Protein AF-A0A3B9LMN8-F1 (afdb_monomer_lite)

Radius of gyration: 34.78 Å; chains: 1; bounding box: 81×110×107 Å

pLDDT: mean 91.45, std 12.21, range [28.66, 98.88]

Secondary structure (DSSP, 8-state):
--------HHHHHHHHHHHHSS------GGG-SS--SS----S-S------SBSS-TTSSEEEEE---STTTHHHHHHHTTB-EEEEE----SSHHHHHHSSGGG-SHHHH-BTTB-HHHHHHHHHHHHSS---SEEEEE-SS-GGGS-HHHHHHHHHHHHHT-EEEEES-----TTTSPPTT--SS--TTHHHH-SEE-PPPPEE-TTS-EE--GGGEE----EE-S--TTTTT--GGGS--TTSS--EE--EESSEEEEEETTEEEEEEEEETTEEEEEE-BPEETTEEPP--HHHH---S-THHHHHHHHHHHHHHHTT---S-EEEEEEE-SSEEEEEEEESS-EEEEEEEEEEETT--EEEEEEEEEEEPSEEEEEEEEGGGTS-TT-PPSEEEEEEEEEE-TTT--EEEEEEEEEEEPPSEEEEEEEES-SEEETTSEEEEEEEEEE--TT-EEEEEEEETTS-EEEEEEEE--SEEEEEEEGGG--SSEEEEEEEEE-TT--EEEEEEPPPEEEE-SSS-------EEES----TTTHHHHHHHHHHTT-EE-SBSSTT-BSB--PPTTSS---TTTS---SHHHHHHHHHHHHHH--STT--HHHHHHHHHHH--GGGG--SS-TT-HHHHHHHHHHHHHHHHHHGGG--S-EE-SSS--SBSBT--------HHHHHHHHHHHHHHHSSHHHHHHHHT---SSGGG--PPPHHHHHHHT--HHHHHHHHHHHHHHHHHHHHHHHHHHHH-TT--EEESS-PPP-TTT---HHHHHHH--EEEE-SGGGHHHHHHHHS-TT--EEEEEETT--HHHHHHHHHHHHHTT--EEEEE-HHHHB-TTSPBPHHHHHHHHHHHHHHHSSHHHHHHHPPPP--SEEEEE-HHHHHHHHHHT-S---SSS-SS---TTS--HHHHHHHHHHHHHHTT--EEEEEHHHHHTTGGGGS--SEEEETT--B--HHHHHHHHHHHHTT-EEEE-S-TTSB-TT-PBPTT-SSHHHH-

Foldseek 3Di:
DDDDDDDDPVVVVVVVVVVVVVPPQPQEAQRASDHAPAHNFDLPQDFDADQFFLFAVVAAFEEEEAWELQQLQVVSNLNSRHGHDYRYQYDALFFCCQQALALQRHHCVRQHHQLARPRSLVSLLCRLLDPDDGLEYEEEQRQADQPRDPSNNVSVLVNLLVARFYEYEAHDQHDCCVRNGPPTDNDTDLCSQVQAQWDDADGFDADPLRHTGDDPVQKDFAAKDFPDDDLLCFQQDSVLAQGGPQFFMFGQTDGPAAQGMAGDRGGQWGWDGRNNFIYIYGGTPDDTQFHDFGDCQVNVQQDPSVNSRSSSVSSSRCVRSVRAAQKGFPDWADDQFWTKTWIAHQAKAKKKKKKWKDFSNRHTWAIDIDIDIDHHGIDIDIDTCVNRADPVGDAAFKMKIKMFIARPPSRGTNGIHMYMDGDHQQKEWPDWAWPDQEAEAQDKIKIKTAMDHDQPQKKKWKWKDALLRGTPDIFIDRDDGMDMDIDTNNVPDHQWIKIKIFIAHPVGDTNYIHTDDTGGYAYPAADDLFQAEAFEDGDHHPSCSNSLQCLQVLLRHGHDQDSDDPDGQALPPDAPPFAQEPSQQFDPDPVRLVVLVVVCVVPVDPLPRGNVNLVVVCVVPVPCQSLAQVVDLLPPVVLVVLLVSLLVSLLVNLSNSHNAHEDHAQGFSGHFPDQGLDDPPPSLLVVLLVVVCVVQVDPVSVCVLQVHDDPDSVPQAADRLVRCLVVVRQLSRLSSLVSVLVSSLVSLLSSQVSSCNSHVNHFYEYNEYGQDASGGSRPLLRNQVRHQEYAYEPPNVVLLSNVQRHDPLYQAEYEDRSSDADVVRLCVQVVCLVSLHRHYYYPHSSSQAGSSRHGNRRSVRSSVNSCCLRVVVVSSCSSPDDDDAPQEEEEDESLLSSLCVSVVQDDDCDDPDPDHDDPPGHHQSVQSVVVVVVCVVVVHHYHYAYLVNLLVLVLVVVSHQEYEYRSQQEHAPSNLVSVLVSVVVNHHYHYDDNRQCHYSSSGGDPPGSCPVVVD

Sequence (1015 aa):
MKKFSSISFASILVLASFALLSYGQEGGVGGSAFHKNDITYSTEVVTPHVNWATTLPGGPIKSFFIPSVQYGRDMVELMQRLSLQPTTVSLDRSWDINCWGIGDYYGHEYRGDRDDFQTVYGYIEKDIVGPAHFEVMVIPGLNGWSRMTRATRDAILRRVQLGAGLVLLHPFVGDVQGHPFKGDESVGDERIWEVSPLVGVANDTVNERGYPEINQDAVTKGKWEVAQKHFITEGLPLELLPEGSIGGAFYKYRADGEVLIKSGAYPIVAAKTYGKGRVVALGYTEEGFTPQSVNPVETKIYWDYWEYQYSLLARSILWASGREADVRINELTAGAASIKLNLKSSAPRRIEIEIDGKNEFGQALASHRTTKDLVAGETLIEIPADTLRPPTGWPGGRQIFNVILRDPKSRTTLNWGAATFESPKRAMMTMAKPAVDVYKRGETLSAVLRAAGDLSGLQMRMQVADDMGRLLGVITGTARGERTLTYPLADFLGKFALVTAELVDERGAIVDQVRAKPVMVVQDARRQKEYTPLVSFGGTKHYLQDAQMRMVRGVAADTGFTWGGDVDNSLNIPRGTFGVYWYDRGPTTPEGMEQAIAEYQRQGDFEALGYLTKKELFKRTGDKKFLQRTPSFNDPRFLQTLSDIVRAAARNKARYNMDYYFVGDEGSLTSYGDAVDFDWSPGALAEFRNWLKHEYGTLPSLNKEWRTDFKNWDDVVPYTTEEARKVGSFAPWADHRTFMEVTFARAYQTARDAAIQGDSEAHIAVSGTQATNAYDGADWSRLDRVIDDFLSYDGGNQWDMHRSFAKRDAMIGFWTGYGSHGLAVQNAIWTAAIHNVLHPNIFWMYSFLDPDMTYSQSARDMGAAFKSLKFEGVGKLLMESKRLGDGIAIHYSMPSVHGASILGYHQRTRDDDDEGPKETSLSFPANRDGWVRTIKDLGLQFDFVSSEQVEQGSLASGKYKVLILPLSLALSPSEVKNIESFVQAGGVVIADAAAGLMDQHCAWQQNGTMNELFG

Structure (mmCIF, N/CA/C/O backbone):
data_AF-A0A3B9LMN8-F1
#
_entry.id   AF-A0A3B9LMN8-F1
#
loop_
_atom_site.group_PDB
_atom_site.id
_atom_site.type_symbol
_atom_site.label_atom_id
_atom_site.label_alt_id
_atom_site.label_comp_id
_atom_site.label_asym_id
_atom_site.label_entity_id
_atom_site.label_seq_id
_atom_site.pdbx_PDB_ins_code
_atom_site.Cartn_x
_atom_site.Cartn_y
_atom_site.Cartn_z
_atom_site.occupancy
_atom_site.B_iso_or_equiv
_atom_site.auth_seq_id
_atom_site.auth_comp_id
_atom_site.auth_asym_id
_atom_site.auth_atom_id
_atom_site.pdbx_PDB_model_num
ATOM 1 N N . MET A 1 1 ? -26.035 -73.370 -29.763 1.00 31.78 1 MET A N 1
ATOM 2 C CA . MET A 1 1 ? -24.786 -73.688 -30.496 1.00 31.78 1 MET A CA 1
ATOM 3 C C . MET A 1 1 ? -24.785 -72.947 -31.825 1.00 31.78 1 MET A C 1
ATOM 5 O O . MET A 1 1 ? -25.761 -73.119 -32.538 1.00 31.78 1 MET A O 1
ATOM 9 N N . LYS A 1 2 ? -23.679 -72.241 -32.152 1.00 28.66 2 LYS A N 1
ATOM 10 C CA . LYS A 1 2 ? -23.325 -71.619 -33.462 1.00 28.66 2 LYS A CA 1
ATOM 11 C C . LYS A 1 2 ? -24.267 -70.470 -33.911 1.00 28.66 2 LYS A C 1
ATOM 13 O O . LYS A 1 2 ? -25.467 -70.632 -33.832 1.00 28.66 2 LYS A O 1
ATOM 18 N N . LYS A 1 3 ? -23.844 -69.304 -34.421 1.00 30.56 3 LYS A N 1
ATOM 19 C CA . LYS A 1 3 ? -22.569 -68.748 -34.931 1.00 30.56 3 LYS A CA 1
ATOM 20 C C . LYS A 1 3 ? -22.803 -67.233 -35.227 1.00 30.56 3 LYS A C 1
ATOM 22 O O . LYS A 1 3 ? -23.871 -66.959 -35.749 1.00 30.56 3 LYS A O 1
ATOM 27 N N . PHE A 1 4 ? -21.776 -66.375 -35.036 1.00 30.11 4 PHE A N 1
ATOM 28 C CA . PHE A 1 4 ? -21.390 -65.156 -35.821 1.00 30.11 4 PHE A CA 1
ATOM 29 C C . PHE A 1 4 ? -22.428 -64.001 -35.968 1.00 30.11 4 PHE A C 1
ATOM 31 O O . PHE A 1 4 ? -23.617 -64.245 -35.940 1.00 30.11 4 PHE A O 1
ATOM 38 N N . SER A 1 5 ? -22.118 -62.705 -36.119 1.00 30.77 5 SER A N 1
ATOM 39 C CA . SER A 1 5 ? -20.951 -61.952 -36.616 1.00 30.77 5 SER A CA 1
ATOM 40 C C . SER A 1 5 ? -21.072 -60.449 -36.262 1.00 30.77 5 SER A C 1
ATOM 42 O O . SER A 1 5 ? -22.155 -59.973 -35.946 1.00 30.77 5 SER A O 1
ATOM 44 N N . SER A 1 6 ? -19.959 -59.729 -36.471 1.00 30.62 6 SER A N 1
ATOM 45 C CA . SER A 1 6 ? -19.823 -58.302 -36.836 1.00 30.62 6 SER A CA 1
ATOM 46 C C . SER A 1 6 ? -20.045 -57.227 -35.765 1.00 30.62 6 SER A C 1
ATOM 48 O O . SER A 1 6 ? -21.096 -56.595 -35.703 1.00 30.62 6 SER A O 1
ATOM 50 N N . ILE A 1 7 ? -18.972 -56.905 -35.035 1.00 33.66 7 ILE A N 1
ATOM 51 C CA . ILE A 1 7 ? -18.747 -55.535 -34.555 1.00 33.66 7 ILE A CA 1
ATOM 52 C C . ILE A 1 7 ? -18.184 -54.744 -35.743 1.00 33.66 7 ILE A C 1
ATOM 54 O O . ILE A 1 7 ? -17.168 -55.121 -36.327 1.00 33.66 7 ILE A O 1
ATOM 58 N N . SER A 1 8 ? -18.900 -53.696 -36.142 1.00 34.12 8 SER A N 1
ATOM 59 C CA . SER A 1 8 ? -18.537 -52.808 -37.246 1.00 34.12 8 SER A CA 1
ATOM 60 C C . SER A 1 8 ? -17.260 -52.027 -36.920 1.00 34.12 8 SER A C 1
ATOM 62 O O . SER A 1 8 ? -17.094 -51.534 -35.804 1.00 34.12 8 SER A O 1
ATOM 64 N N . PHE A 1 9 ? -16.390 -51.845 -37.918 1.00 36.38 9 PHE A N 1
ATOM 65 C CA . PHE A 1 9 ? -15.209 -50.968 -37.866 1.00 36.38 9 PHE A CA 1
ATOM 66 C C . PHE A 1 9 ? -15.571 -49.526 -37.429 1.00 36.38 9 PHE A C 1
ATOM 68 O O . PHE A 1 9 ? -14.739 -48.814 -36.870 1.00 36.38 9 PHE A O 1
ATOM 75 N N . ALA A 1 10 ? -16.838 -49.120 -37.597 1.00 35.06 10 ALA A N 1
ATOM 76 C CA . ALA A 1 10 ? -17.368 -47.840 -37.129 1.00 35.06 10 ALA A CA 1
ATOM 77 C C . ALA A 1 10 ? -17.442 -47.725 -35.591 1.00 35.06 10 ALA A C 1
ATOM 79 O O . ALA A 1 10 ? -17.281 -46.633 -35.057 1.00 35.06 10 ALA A O 1
ATOM 80 N N . SER A 1 11 ? -17.620 -48.828 -34.857 1.00 33.12 11 SER A N 1
ATOM 81 C CA . SER A 1 11 ? -17.710 -48.803 -33.388 1.00 33.12 11 SER A CA 1
ATOM 82 C C . SER A 1 11 ? -16.344 -48.611 -32.719 1.00 33.12 11 SER A C 1
ATOM 84 O O . SER A 1 11 ? -16.268 -48.003 -31.655 1.00 33.12 11 SER A O 1
ATOM 86 N N . ILE A 1 12 ? -15.258 -49.055 -33.366 1.00 40.12 12 ILE A N 1
ATOM 87 C CA . ILE A 1 12 ? -13.882 -48.821 -32.897 1.00 40.12 12 ILE A CA 1
ATOM 88 C C . ILE A 1 12 ? -13.445 -47.379 -33.203 1.00 40.12 12 ILE A C 1
ATOM 90 O O . ILE A 1 12 ? -12.774 -46.765 -32.378 1.00 40.12 12 ILE A O 1
ATOM 94 N N . LEU A 1 13 ? -13.896 -46.789 -34.319 1.00 34.69 13 LEU A N 1
ATOM 95 C CA . LEU A 1 13 ? -13.644 -45.373 -34.610 1.00 34.69 13 LEU A CA 1
ATOM 96 C C . LEU A 1 13 ? -14.435 -44.427 -33.696 1.00 34.69 13 LEU A C 1
ATOM 98 O O . LEU A 1 13 ? -13.890 -43.405 -33.298 1.00 34.69 13 LEU A O 1
ATOM 102 N N . VAL A 1 14 ? -15.666 -44.762 -33.294 1.00 38.06 14 VAL A N 1
ATOM 103 C CA . VAL A 1 14 ? -16.449 -43.926 -32.362 1.00 38.06 14 VAL A CA 1
ATOM 104 C C . VAL A 1 14 ? -15.902 -44.010 -30.928 1.00 38.06 14 VAL A C 1
ATOM 106 O O . VAL A 1 14 ? -15.811 -42.982 -30.266 1.00 38.06 14 VAL A O 1
ATOM 109 N N . LEU A 1 15 ? -15.421 -45.170 -30.468 1.00 33.59 15 LEU A N 1
ATOM 110 C CA . LEU A 1 15 ? -14.739 -45.281 -29.166 1.00 33.59 15 LEU A CA 1
ATOM 111 C C . LEU A 1 15 ? -13.347 -44.621 -29.156 1.00 33.59 15 LEU A C 1
ATOM 113 O O . LEU A 1 15 ? -12.981 -44.010 -28.155 1.00 33.59 15 LEU A O 1
ATOM 117 N N . ALA A 1 16 ? -12.608 -44.643 -30.272 1.00 32.97 16 ALA A N 1
ATOM 118 C CA . ALA A 1 16 ? -11.380 -43.854 -30.417 1.00 32.97 16 ALA A CA 1
ATOM 119 C C . ALA A 1 16 ? -11.666 -42.342 -30.496 1.00 32.97 16 ALA A C 1
ATOM 121 O O . ALA A 1 16 ? -10.892 -41.548 -29.973 1.00 32.97 16 ALA A O 1
ATOM 122 N N . SER A 1 17 ? -12.806 -41.941 -31.072 1.00 30.89 17 SER A N 1
ATOM 123 C CA . SER A 1 17 ? -13.240 -40.537 -31.118 1.00 30.89 17 SER A CA 1
ATOM 124 C C . SER A 1 17 ? -13.663 -40.024 -29.741 1.00 30.89 17 SER A C 1
ATOM 126 O O . SER A 1 17 ? -13.332 -38.897 -29.402 1.00 30.89 17 SER A O 1
ATOM 128 N N . PHE A 1 18 ? -14.317 -40.843 -28.908 1.00 30.53 18 PHE A N 1
ATOM 129 C CA . PHE A 1 18 ? -14.666 -40.458 -27.533 1.00 30.53 18 PHE A CA 1
ATOM 130 C C . PHE A 1 18 ? -13.477 -40.510 -26.558 1.00 30.53 18 PHE A C 1
ATOM 132 O O . PHE A 1 18 ? -13.450 -39.715 -25.627 1.00 30.53 18 PHE A O 1
ATOM 139 N N . ALA A 1 19 ? -12.460 -41.347 -26.802 1.00 30.20 19 ALA A N 1
ATOM 140 C CA . ALA A 1 19 ? -11.196 -41.303 -26.052 1.00 30.20 19 ALA A CA 1
ATOM 141 C C . ALA A 1 19 ? -10.272 -40.140 -26.483 1.00 30.20 19 ALA A C 1
ATOM 143 O O . ALA A 1 19 ? -9.471 -39.662 -25.684 1.00 30.20 19 ALA A O 1
ATOM 144 N N . LEU A 1 20 ? -10.400 -39.652 -27.725 1.00 29.56 20 LEU A N 1
ATOM 145 C CA . LEU A 1 20 ? -9.716 -38.444 -28.216 1.00 29.56 20 LEU A CA 1
ATOM 146 C C . LEU A 1 20 ? -10.477 -37.143 -27.900 1.00 29.56 20 LEU A C 1
ATOM 148 O O . LEU A 1 20 ? -9.883 -36.072 -27.959 1.00 29.56 20 LEU A O 1
ATOM 152 N N . LEU A 1 21 ? -11.757 -37.225 -27.522 1.00 29.56 21 LEU A N 1
ATOM 153 C CA . LEU A 1 21 ? -12.581 -36.084 -27.097 1.00 29.56 21 LEU A CA 1
ATOM 154 C C . LEU A 1 21 ? -12.699 -35.942 -25.567 1.00 29.56 21 LEU A C 1
ATOM 156 O O . LEU A 1 21 ? -13.301 -34.979 -25.103 1.00 29.56 21 LEU A O 1
ATOM 160 N N . SER A 1 22 ? -12.090 -36.837 -24.780 1.00 31.58 22 SER A N 1
ATOM 161 C CA . SER A 1 22 ? -11.976 -36.713 -23.315 1.00 31.58 22 SER A CA 1
ATOM 162 C C . SER A 1 22 ? -10.584 -36.281 -22.829 1.00 31.58 22 SER A C 1
ATOM 164 O O . SER A 1 22 ? -10.331 -36.279 -21.630 1.00 31.58 22 SER A O 1
ATOM 166 N N . TYR A 1 23 ? -9.689 -35.890 -23.741 1.00 32.12 23 TYR A N 1
ATOM 167 C CA . TYR A 1 23 ? -8.479 -35.111 -23.442 1.00 32.12 23 TYR A CA 1
ATOM 168 C C . TYR A 1 23 ? -8.669 -33.659 -23.901 1.00 32.12 23 TYR A C 1
ATOM 170 O O . TYR A 1 23 ? -7.813 -33.057 -24.546 1.00 32.12 23 TYR A O 1
ATOM 178 N N . GLY A 1 24 ? -9.814 -33.067 -23.562 1.00 33.12 24 GLY A N 1
ATOM 179 C CA . GLY A 1 24 ? -9.812 -31.634 -23.315 1.00 33.12 24 GLY A CA 1
ATOM 180 C C . GLY A 1 24 ? -8.971 -31.432 -22.062 1.00 33.12 24 GLY A C 1
ATOM 181 O O . GLY A 1 24 ? -9.461 -31.691 -20.969 1.00 33.12 24 GLY A O 1
ATOM 182 N N . GLN A 1 25 ? -7.695 -31.057 -22.209 1.00 39.00 25 GLN A N 1
ATOM 183 C CA . GLN A 1 25 ? -7.017 -30.373 -21.112 1.00 39.00 25 GLN A CA 1
ATOM 184 C C . GLN A 1 25 ? -7.921 -29.191 -20.771 1.00 39.00 25 GLN A C 1
ATOM 186 O O . GLN A 1 25 ? -8.037 -28.264 -21.574 1.00 39.00 25 GLN A O 1
ATOM 191 N N . GLU A 1 26 ? -8.597 -29.236 -19.625 1.00 38.66 26 GLU A N 1
ATOM 192 C CA . GLU A 1 26 ? -8.983 -27.999 -18.963 1.00 38.66 26 GLU A CA 1
ATOM 193 C C . GLU A 1 26 ? -7.705 -27.161 -18.919 1.00 38.66 26 GLU A C 1
ATOM 195 O O . GLU A 1 26 ? -6.688 -27.594 -18.369 1.00 38.66 26 GLU A O 1
ATOM 200 N N . GLY A 1 27 ? -7.697 -26.040 -19.642 1.00 51.84 27 GLY A N 1
ATOM 201 C CA . GLY A 1 27 ? -6.561 -25.133 -19.621 1.00 51.84 27 GLY A CA 1
ATOM 202 C C . GLY A 1 27 ? -6.357 -24.708 -18.175 1.00 51.84 27 GLY A C 1
ATOM 203 O O . GLY A 1 27 ? -7.258 -24.115 -17.587 1.00 51.84 27 GLY A O 1
ATOM 204 N N . GLY A 1 28 ? -5.221 -25.072 -17.582 1.00 74.00 28 GLY A N 1
ATOM 205 C CA . GLY A 1 28 ? -4.904 -24.653 -16.227 1.00 74.00 28 GLY A CA 1
ATOM 206 C C . GLY A 1 28 ? -4.623 -23.154 -16.170 1.00 74.00 28 GLY A C 1
ATOM 207 O O . GLY A 1 28 ? -4.411 -22.479 -17.182 1.00 74.00 28 GLY A O 1
ATOM 208 N N . VAL A 1 29 ? -4.622 -22.632 -14.951 1.00 84.06 29 VAL A N 1
ATOM 209 C CA . VAL A 1 29 ? -4.407 -21.212 -14.662 1.00 84.06 29 VAL A CA 1
ATOM 210 C C . VAL A 1 29 ? -2.980 -20.802 -15.030 1.00 84.06 29 VAL A C 1
ATOM 212 O O . VAL A 1 29 ? -2.026 -21.525 -14.736 1.00 84.06 29 VAL A O 1
ATOM 215 N N . GLY A 1 30 ? -2.823 -19.647 -15.682 1.00 85.19 30 GLY A N 1
ATOM 216 C CA . GLY A 1 30 ? -1.511 -19.088 -16.013 1.00 85.19 30 GLY A CA 1
ATOM 217 C C . GLY A 1 30 ? -0.686 -19.982 -16.939 1.00 85.19 30 GLY A C 1
ATOM 218 O O . GLY A 1 30 ? 0.528 -20.041 -16.797 1.00 85.19 30 GLY A O 1
ATOM 219 N N . GLY A 1 31 ? -1.328 -20.741 -17.835 1.00 90.25 31 GLY A N 1
ATOM 220 C CA . GLY A 1 31 ? -0.647 -21.638 -18.776 1.00 90.25 31 GLY A CA 1
ATOM 221 C C . GLY A 1 31 ? -0.150 -22.958 -18.172 1.00 90.25 31 GLY A C 1
ATOM 222 O O . GLY A 1 31 ? 0.595 -23.678 -18.841 1.00 90.25 31 GLY A O 1
ATOM 223 N N . SER A 1 32 ? -0.527 -23.281 -16.932 1.00 93.25 32 SER A N 1
ATOM 224 C CA . SER A 1 32 ? -0.223 -24.567 -16.293 1.00 93.25 32 SER A CA 1
ATOM 225 C C . SER A 1 32 ? -1.096 -25.706 -16.816 1.00 93.25 32 SER A C 1
ATOM 227 O O . SER A 1 32 ? -2.176 -25.504 -17.364 1.00 93.25 32 SER A O 1
ATOM 229 N N . ALA A 1 33 ? -0.644 -26.943 -16.604 1.00 90.94 33 ALA A N 1
ATOM 230 C CA . ALA A 1 33 ? -1.409 -28.152 -16.932 1.00 90.94 33 ALA A CA 1
ATOM 231 C C . ALA A 1 33 ? -2.324 -28.634 -15.785 1.00 90.94 33 ALA A C 1
ATOM 233 O O . ALA A 1 33 ? -2.891 -29.721 -15.870 1.00 90.94 33 ALA A O 1
ATOM 234 N N . PHE A 1 34 ? -2.412 -27.872 -14.694 1.00 92.88 34 PHE A N 1
ATOM 235 C CA . PHE A 1 34 ? -3.170 -28.202 -13.491 1.00 92.88 34 PHE A CA 1
ATOM 236 C C . PHE A 1 34 ? -3.763 -26.932 -12.869 1.00 92.88 34 PHE A C 1
ATOM 238 O O . PHE A 1 34 ? -3.328 -25.817 -13.165 1.00 92.88 34 PHE A O 1
ATOM 245 N N . HIS A 1 35 ? -4.757 -27.109 -12.001 1.00 91.88 35 HIS A N 1
ATOM 246 C CA . HIS A 1 35 ? -5.355 -26.016 -11.243 1.00 91.88 35 HIS A CA 1
ATOM 247 C C . HIS A 1 35 ? -4.434 -25.538 -10.114 1.00 91.88 35 HIS A C 1
ATOM 249 O O . HIS A 1 35 ? -3.893 -26.350 -9.359 1.00 91.88 35 HIS A O 1
ATOM 255 N N . LYS A 1 36 ? -4.329 -24.220 -9.947 1.00 93.56 36 LYS A N 1
ATOM 256 C CA . LYS A 1 36 ? -3.663 -23.563 -8.820 1.00 93.56 36 LYS A CA 1
ATOM 257 C C . LYS A 1 36 ? -4.395 -22.272 -8.470 1.00 93.56 36 LYS A C 1
ATOM 259 O O . LYS A 1 36 ? -4.980 -21.650 -9.353 1.00 93.56 36 LYS A O 1
ATOM 264 N N . ASN A 1 37 ? -4.318 -21.886 -7.200 1.00 94.38 37 ASN A N 1
ATOM 265 C CA . ASN A 1 37 ? -4.915 -20.662 -6.666 1.00 94.38 37 ASN A CA 1
ATOM 266 C C . ASN A 1 37 ? -4.054 -19.449 -7.045 1.00 94.38 37 ASN A C 1
ATOM 268 O O . ASN A 1 37 ? -3.274 -18.944 -6.236 1.00 94.38 37 ASN A O 1
ATOM 272 N N . ASP A 1 38 ? -4.103 -19.072 -8.317 1.00 94.00 38 ASP A N 1
ATOM 273 C CA . ASP A 1 38 ? -3.268 -18.045 -8.940 1.00 94.00 38 ASP A CA 1
ATOM 274 C C . ASP A 1 38 ? -4.054 -17.327 -10.051 1.00 94.00 38 ASP A C 1
ATOM 276 O O . ASP A 1 38 ? -5.178 -17.715 -10.381 1.00 94.00 38 ASP A O 1
ATOM 280 N N . ILE A 1 39 ? -3.472 -16.295 -10.658 1.00 93.62 39 ILE A N 1
ATOM 281 C CA . ILE A 1 39 ? -4.101 -15.576 -11.772 1.00 93.62 39 ILE A CA 1
ATOM 282 C C . ILE A 1 39 ? -3.601 -16.051 -13.140 1.00 93.62 39 ILE A C 1
ATOM 284 O O . ILE A 1 39 ? -2.513 -16.613 -13.291 1.00 93.62 39 ILE A O 1
ATOM 288 N N . THR A 1 40 ? -4.399 -15.775 -14.172 1.00 93.88 40 THR A N 1
ATOM 289 C CA . THR A 1 40 ? -3.944 -15.816 -15.567 1.00 93.88 40 THR A CA 1
ATOM 290 C C . THR A 1 40 ? -3.726 -14.387 -16.041 1.00 93.88 40 THR A C 1
ATOM 292 O O . THR A 1 40 ? -4.694 -13.677 -16.285 1.00 93.88 40 THR A O 1
ATOM 295 N N . TYR A 1 41 ? -2.462 -13.980 -16.175 1.00 95.81 41 TYR A N 1
ATOM 296 C CA . TYR A 1 41 ? -2.090 -12.618 -16.568 1.00 95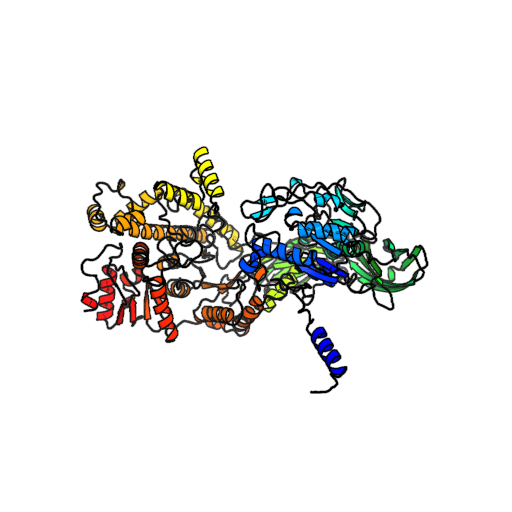.81 41 TYR A CA 1
ATOM 297 C C . TYR A 1 41 ? -2.717 -12.203 -17.907 1.00 95.81 41 TYR A C 1
ATOM 299 O O . TYR A 1 41 ? -2.526 -12.864 -18.933 1.00 95.81 41 TYR A O 1
ATOM 307 N N . SER A 1 42 ? -3.420 -11.071 -17.894 1.00 94.50 42 SER A N 1
ATOM 308 C CA . SER A 1 42 ? -4.093 -10.469 -19.043 1.00 94.50 42 SER A CA 1
ATOM 309 C C . SER A 1 42 ? -3.362 -9.224 -19.552 1.00 94.50 42 SER A C 1
ATOM 311 O O . SER A 1 42 ? -2.765 -8.459 -18.797 1.00 94.50 42 SER A O 1
ATOM 313 N N . THR A 1 43 ? -3.443 -8.975 -20.861 1.00 95.31 43 THR A N 1
ATOM 314 C CA . THR A 1 43 ? -2.958 -7.735 -21.496 1.00 95.31 43 THR A CA 1
ATOM 315 C C . THR A 1 43 ? -4.054 -6.685 -21.690 1.00 95.31 43 THR A C 1
ATOM 317 O O . THR A 1 43 ? -3.807 -5.676 -22.351 1.00 95.31 43 THR A O 1
ATOM 320 N N . GLU A 1 44 ? -5.245 -6.900 -21.119 1.00 95.31 44 GLU A N 1
ATOM 321 C CA . GLU A 1 44 ? -6.422 -6.030 -21.264 1.00 95.31 44 GLU A CA 1
ATOM 322 C C . GLU A 1 44 ? -6.166 -4.592 -20.794 1.00 95.31 44 GLU A C 1
ATOM 324 O O . GLU A 1 44 ? -6.551 -3.635 -21.468 1.00 95.31 44 GLU A O 1
ATOM 329 N N . VAL A 1 45 ? -5.466 -4.421 -19.669 1.00 95.06 45 VAL A N 1
ATOM 330 C CA . VAL A 1 45 ? -5.046 -3.095 -19.206 1.00 95.06 45 VAL A CA 1
ATOM 331 C C . VAL A 1 45 ? -3.792 -2.681 -19.977 1.00 95.06 45 VAL A C 1
ATOM 333 O O . VAL A 1 45 ? -2.705 -3.233 -19.783 1.00 95.06 45 VAL A O 1
ATOM 336 N N . VAL A 1 46 ? -3.927 -1.689 -20.857 1.00 93.94 46 VAL A N 1
ATOM 337 C CA . VAL A 1 46 ? -2.839 -1.193 -21.715 1.00 93.94 46 VAL A CA 1
ATOM 338 C C . VAL A 1 46 ? -2.206 0.074 -21.139 1.00 93.94 46 VAL A C 1
ATOM 340 O O . VAL A 1 46 ? -2.893 1.038 -20.794 1.00 93.94 46 VAL A O 1
ATOM 343 N N . THR A 1 47 ? -0.877 0.084 -21.074 1.00 94.38 47 THR A N 1
ATOM 344 C CA . THR A 1 47 ? -0.037 1.244 -20.733 1.00 94.38 47 THR A CA 1
ATOM 345 C C . THR A 1 47 ? 0.684 1.747 -21.989 1.00 94.38 47 THR A C 1
ATOM 347 O O . THR A 1 47 ? 0.812 0.996 -22.956 1.00 94.38 47 THR A O 1
ATOM 350 N N . PRO A 1 48 ? 1.146 3.007 -22.050 1.00 92.88 48 PRO A N 1
ATOM 351 C CA . PRO A 1 48 ? 2.011 3.459 -23.140 1.00 92.88 48 PRO A CA 1
ATOM 352 C C . PRO A 1 48 ? 3.316 2.649 -23.188 1.00 92.88 48 PRO A C 1
ATOM 354 O O . PRO A 1 48 ? 3.993 2.515 -22.172 1.00 92.88 48 PRO A O 1
ATOM 357 N N . HIS A 1 49 ? 3.672 2.120 -24.360 1.00 95.31 49 HIS A N 1
ATOM 358 C CA . HIS A 1 49 ? 4.873 1.301 -24.542 1.00 95.31 49 HIS A CA 1
ATOM 359 C C . HIS A 1 49 ? 5.397 1.331 -25.979 1.00 95.31 49 HIS A C 1
ATOM 361 O O . HIS A 1 49 ? 4.686 1.714 -26.913 1.00 95.31 49 HIS A O 1
ATOM 367 N N . VAL A 1 50 ? 6.641 0.882 -26.171 1.00 95.62 50 VAL A N 1
ATOM 368 C CA . VAL A 1 50 ? 7.199 0.624 -27.503 1.00 95.62 50 VAL A CA 1
ATOM 369 C C . VAL A 1 50 ? 6.950 -0.833 -27.895 1.00 95.62 50 VAL A C 1
ATOM 371 O O . VAL A 1 50 ? 7.321 -1.759 -27.179 1.00 95.62 50 VAL A O 1
ATOM 374 N N . ASN A 1 51 ? 6.371 -1.054 -29.077 1.00 95.25 51 ASN A N 1
ATOM 375 C CA . ASN A 1 51 ? 6.083 -2.385 -29.626 1.00 95.25 51 ASN A CA 1
ATOM 376 C C . ASN A 1 51 ? 7.344 -3.090 -30.168 1.00 95.25 51 ASN A C 1
ATOM 378 O O . ASN A 1 51 ? 7.417 -3.405 -31.362 1.00 95.25 51 ASN A O 1
ATOM 382 N N . TRP A 1 52 ? 8.340 -3.321 -29.305 1.00 97.00 52 TRP A N 1
ATOM 383 C CA . TRP A 1 52 ? 9.665 -3.826 -29.680 1.00 97.00 52 TRP A CA 1
ATOM 384 C C . TRP A 1 52 ? 9.599 -5.100 -30.533 1.00 97.00 52 TRP A C 1
ATOM 386 O O . TRP A 1 52 ? 10.090 -5.128 -31.663 1.00 97.00 52 TRP A O 1
ATOM 396 N N . ALA A 1 53 ? 8.966 -6.152 -30.017 1.00 96.25 53 ALA A N 1
ATOM 397 C CA . ALA A 1 53 ? 8.986 -7.491 -30.596 1.00 96.25 53 ALA A CA 1
ATOM 398 C C . ALA A 1 53 ? 7.671 -8.260 -30.376 1.00 96.25 53 ALA A C 1
ATOM 400 O O . ALA A 1 53 ? 7.673 -9.447 -30.048 1.00 96.25 53 ALA A O 1
ATOM 401 N N . THR A 1 54 ? 6.531 -7.599 -30.598 1.00 93.44 54 THR A N 1
ATOM 402 C CA . THR A 1 54 ? 5.179 -8.181 -30.437 1.00 93.44 54 THR A CA 1
ATOM 403 C C . THR A 1 54 ? 4.863 -9.312 -31.423 1.00 93.44 54 THR A C 1
ATOM 405 O O . THR A 1 54 ? 3.957 -10.112 -31.197 1.00 93.44 54 THR A O 1
ATOM 408 N N . THR A 1 55 ? 5.657 -9.441 -32.489 1.00 95.38 55 THR A N 1
ATOM 409 C CA . THR A 1 55 ? 5.615 -10.550 -33.451 1.00 95.38 55 THR A CA 1
ATOM 410 C C . THR A 1 55 ? 7.027 -11.056 -33.715 1.00 95.38 55 THR A C 1
ATOM 412 O O . THR A 1 55 ? 7.874 -10.282 -34.168 1.00 95.38 55 THR A O 1
ATOM 415 N N . LEU A 1 56 ? 7.275 -12.347 -33.493 1.00 96.69 56 LEU A N 1
ATOM 416 C CA . LEU A 1 56 ? 8.594 -12.968 -33.647 1.00 96.69 56 LEU A CA 1
ATOM 417 C C . LEU A 1 56 ? 8.625 -14.007 -34.778 1.00 96.69 56 LEU A C 1
ATOM 419 O O . LEU A 1 56 ? 7.610 -14.662 -35.045 1.00 96.69 56 LEU A O 1
ATOM 423 N N . PRO A 1 57 ? 9.791 -14.227 -35.415 1.00 92.44 57 PRO A N 1
ATOM 424 C CA . PRO A 1 57 ? 9.996 -15.385 -36.277 1.00 92.44 57 PRO A CA 1
ATOM 425 C C . PRO A 1 57 ? 9.728 -16.680 -35.496 1.00 92.44 57 PRO A C 1
ATOM 427 O O . PRO A 1 57 ? 10.317 -16.898 -34.439 1.00 92.44 57 PRO A O 1
ATOM 430 N N . GLY A 1 58 ? 8.835 -17.535 -36.001 1.00 90.81 58 GLY A N 1
ATOM 431 C CA . GLY A 1 58 ? 8.449 -18.793 -35.343 1.00 90.81 58 GLY A CA 1
ATOM 432 C C . GLY A 1 58 ? 7.333 -18.678 -34.294 1.00 90.81 58 GLY A C 1
ATOM 433 O O . GLY A 1 58 ? 7.024 -19.673 -33.648 1.00 90.81 58 GLY A O 1
ATOM 434 N N . GLY A 1 59 ? 6.712 -17.503 -34.136 1.00 95.12 59 GLY A N 1
ATOM 435 C CA . GLY A 1 59 ? 5.612 -17.284 -33.188 1.00 95.12 59 GLY A CA 1
ATOM 436 C C . GLY A 1 59 ? 6.076 -16.978 -31.756 1.00 95.12 59 GLY A C 1
ATOM 437 O O . GLY A 1 59 ? 7.275 -16.782 -31.539 1.00 95.12 59 GLY A O 1
ATOM 438 N N . PRO A 1 60 ? 5.142 -16.909 -30.789 1.00 97.06 60 PRO A N 1
ATOM 439 C CA . PRO A 1 60 ? 5.449 -16.583 -29.396 1.00 97.06 60 PRO A CA 1
ATOM 440 C C . PRO A 1 60 ? 6.452 -17.557 -28.761 1.00 97.06 60 PRO A C 1
ATOM 442 O O . PRO A 1 60 ? 6.470 -18.742 -29.100 1.00 97.06 60 PRO A O 1
ATOM 445 N N . ILE A 1 61 ? 7.278 -17.066 -27.836 1.00 98.12 61 ILE A N 1
ATOM 446 C CA . ILE A 1 61 ? 8.237 -17.899 -27.092 1.00 98.12 61 ILE A CA 1
ATOM 447 C C . ILE A 1 61 ? 7.495 -18.648 -25.985 1.00 98.12 61 ILE A C 1
ATOM 449 O O . ILE A 1 61 ? 6.827 -18.022 -25.162 1.00 98.12 61 ILE A O 1
ATOM 453 N N . LYS A 1 62 ? 7.639 -19.974 -25.935 1.00 97.81 62 LYS A N 1
ATOM 454 C CA . LYS A 1 62 ? 7.130 -20.793 -24.826 1.00 97.81 62 LYS A CA 1
ATOM 455 C C . LYS A 1 62 ? 8.062 -20.663 -23.637 1.00 97.81 62 LYS A C 1
ATOM 457 O O . LYS A 1 62 ? 9.216 -21.085 -23.702 1.00 97.81 62 LYS A O 1
ATOM 462 N N . SER A 1 63 ? 7.573 -20.102 -22.548 1.00 98.06 63 SER A N 1
ATOM 463 C CA . SER A 1 63 ? 8.434 -19.633 -21.461 1.00 98.06 63 SER A CA 1
ATOM 464 C C . SER A 1 63 ? 7.836 -19.907 -20.093 1.00 98.06 63 SER A C 1
ATOM 466 O O . SER A 1 63 ? 6.619 -19.954 -19.973 1.00 98.06 63 SER A O 1
ATOM 468 N N . PHE A 1 64 ? 8.673 -20.024 -19.067 1.00 98.69 64 PHE A N 1
ATOM 469 C CA . PHE A 1 64 ? 8.233 -20.081 -17.671 1.00 98.69 64 PHE A CA 1
ATOM 470 C C . PHE A 1 64 ? 8.688 -18.831 -16.912 1.00 98.69 64 PHE A C 1
ATOM 472 O O . PHE A 1 64 ? 9.845 -18.431 -17.053 1.00 98.69 64 PHE A O 1
ATOM 479 N N . PHE A 1 65 ? 7.807 -18.239 -16.109 1.00 98.62 65 PHE A N 1
ATOM 480 C CA . PHE A 1 65 ? 8.076 -17.036 -15.318 1.00 98.62 65 PHE A CA 1
ATOM 481 C C . PHE A 1 65 ? 7.564 -17.177 -13.883 1.00 98.62 65 PHE A C 1
ATOM 483 O O . PHE A 1 65 ? 6.533 -17.805 -13.638 1.00 98.62 65 PHE A O 1
ATOM 490 N N . ILE A 1 66 ? 8.248 -16.508 -12.954 1.00 98.00 66 ILE A N 1
ATOM 491 C CA . ILE A 1 66 ? 7.800 -16.343 -11.566 1.00 98.00 66 ILE A CA 1
ATOM 492 C C . ILE A 1 66 ? 7.618 -14.842 -11.285 1.00 98.00 66 ILE A C 1
ATOM 494 O O . ILE A 1 66 ? 8.551 -14.199 -10.807 1.00 98.00 66 ILE A O 1
ATOM 498 N N . PRO A 1 67 ? 6.490 -14.222 -11.667 1.00 97.25 67 PRO A N 1
ATOM 499 C CA . PRO A 1 67 ? 6.235 -12.821 -11.341 1.00 97.25 67 PRO A CA 1
ATOM 500 C C . PRO A 1 67 ? 5.976 -12.620 -9.840 1.00 97.25 67 PRO A C 1
ATOM 502 O O . PRO A 1 67 ? 5.348 -13.453 -9.189 1.00 97.25 67 PRO A O 1
ATOM 505 N N . SER A 1 68 ? 6.427 -11.486 -9.295 1.00 94.50 68 SER A N 1
ATOM 506 C CA . SER A 1 68 ? 6.000 -11.034 -7.961 1.00 94.50 68 SER A CA 1
ATOM 507 C C . SER A 1 68 ? 4.506 -10.720 -7.964 1.00 94.50 68 SER A C 1
ATOM 509 O O . SER A 1 68 ? 3.956 -10.337 -8.994 1.00 94.50 68 SER A O 1
ATOM 511 N N . VAL A 1 69 ? 3.838 -10.873 -6.823 1.00 95.06 69 VAL A N 1
ATOM 512 C CA . VAL A 1 69 ? 2.435 -10.464 -6.684 1.00 95.06 69 VAL A CA 1
ATOM 513 C C . VAL A 1 69 ? 2.352 -8.932 -6.690 1.00 95.06 69 VAL A C 1
ATOM 515 O O . VAL A 1 69 ? 1.626 -8.365 -7.502 1.00 95.06 69 VAL A O 1
ATOM 518 N N . GLN A 1 70 ? 3.175 -8.246 -5.886 1.00 93.94 70 GLN A N 1
ATOM 519 C CA . GLN A 1 70 ? 3.223 -6.779 -5.832 1.00 93.94 70 GLN A CA 1
ATOM 520 C C . GLN A 1 70 ? 3.606 -6.138 -7.176 1.00 93.94 70 GLN A C 1
ATOM 522 O O . GLN A 1 70 ? 3.022 -5.135 -7.588 1.00 93.94 70 GLN A O 1
ATOM 527 N N . TYR A 1 71 ? 4.607 -6.700 -7.854 1.00 93.88 71 TYR A N 1
ATOM 528 C CA . TYR A 1 71 ? 5.154 -6.169 -9.106 1.00 93.88 71 TYR A CA 1
ATOM 529 C C . TYR A 1 71 ? 4.765 -7.009 -10.327 1.00 93.88 71 TYR A C 1
ATOM 531 O O . TYR A 1 71 ? 5.431 -6.951 -11.364 1.00 93.88 71 TYR A O 1
ATOM 539 N N . GLY A 1 72 ? 3.679 -7.781 -10.235 1.00 94.31 72 GLY A N 1
ATOM 540 C CA . GLY A 1 72 ? 3.260 -8.703 -11.294 1.00 94.31 72 GLY A CA 1
ATOM 541 C C . GLY A 1 72 ? 2.964 -8.015 -12.619 1.00 94.31 72 GLY A C 1
ATOM 542 O O . GLY A 1 72 ? 3.083 -8.633 -13.679 1.00 94.31 72 GLY A O 1
ATOM 543 N N . ARG A 1 73 ? 2.684 -6.709 -12.581 1.00 96.00 73 ARG A N 1
ATOM 544 C CA . ARG A 1 73 ? 2.458 -5.891 -13.767 1.00 96.00 73 ARG A CA 1
ATOM 545 C C . ARG A 1 73 ? 3.625 -5.956 -14.755 1.00 96.00 73 ARG A C 1
ATOM 547 O O . ARG A 1 73 ? 3.385 -5.886 -15.958 1.00 96.00 73 ARG A O 1
ATOM 554 N N . ASP A 1 74 ? 4.852 -6.183 -14.290 1.00 96.38 74 ASP A N 1
ATOM 555 C CA . ASP A 1 74 ? 6.026 -6.347 -15.154 1.00 96.38 74 ASP A CA 1
ATOM 556 C C . ASP A 1 74 ? 5.886 -7.515 -16.145 1.00 96.38 74 ASP A C 1
ATOM 558 O O . ASP A 1 74 ? 6.413 -7.449 -17.258 1.00 96.38 74 ASP A O 1
ATOM 562 N N . MET A 1 75 ? 5.145 -8.571 -15.786 1.00 97.25 75 MET A N 1
ATOM 563 C CA . MET A 1 75 ? 4.830 -9.669 -16.703 1.00 97.25 75 MET A CA 1
ATOM 564 C C . MET A 1 75 ? 3.998 -9.166 -17.888 1.00 97.25 75 MET A C 1
ATOM 566 O O . MET A 1 75 ? 4.300 -9.475 -19.040 1.00 97.25 75 MET A O 1
ATOM 570 N N . VAL A 1 76 ? 2.990 -8.331 -17.626 1.00 97.50 76 VAL A N 1
ATOM 571 C CA . VAL A 1 76 ? 2.145 -7.737 -18.672 1.00 97.50 76 VAL A CA 1
ATOM 572 C C . VAL A 1 76 ? 2.941 -6.756 -19.522 1.00 97.50 76 VAL A C 1
ATOM 574 O O . VAL A 1 76 ? 2.845 -6.784 -20.749 1.00 97.50 76 VAL A O 1
ATOM 577 N N . GLU A 1 77 ? 3.773 -5.924 -18.890 1.00 97.88 77 GLU A N 1
ATOM 578 C CA . GLU A 1 77 ? 4.646 -4.988 -19.599 1.00 97.88 77 GLU A CA 1
ATOM 579 C C . GLU A 1 77 ? 5.618 -5.726 -20.538 1.00 97.88 77 GLU A C 1
ATOM 581 O O . GLU A 1 77 ? 5.871 -5.261 -21.654 1.00 97.88 77 GLU A O 1
ATOM 586 N N . LEU A 1 78 ? 6.107 -6.908 -20.146 1.00 97.62 78 LEU A N 1
ATOM 587 C CA . LEU A 1 78 ? 6.872 -7.786 -21.032 1.00 97.62 78 LEU A CA 1
ATOM 588 C C . LEU A 1 78 ? 6.017 -8.386 -22.149 1.00 97.62 78 LEU A C 1
ATOM 590 O O . LEU A 1 78 ? 6.443 -8.345 -23.300 1.00 97.62 78 LEU A O 1
ATOM 594 N N . MET A 1 79 ? 4.821 -8.904 -21.857 1.00 97.50 79 MET A N 1
ATOM 595 C CA . MET A 1 79 ? 3.914 -9.478 -22.869 1.00 97.50 79 MET A CA 1
ATOM 596 C C . MET A 1 79 ? 3.481 -8.452 -23.925 1.00 97.50 79 MET A C 1
ATOM 598 O O . MET A 1 79 ? 3.269 -8.805 -25.084 1.00 97.50 79 MET A O 1
ATOM 602 N N . GLN A 1 80 ? 3.385 -7.174 -23.551 1.00 96.88 80 GLN A N 1
ATOM 603 C CA . GLN A 1 80 ? 3.080 -6.071 -24.467 1.00 96.88 80 GLN A CA 1
ATOM 604 C C . GLN A 1 80 ? 4.288 -5.657 -25.329 1.00 96.88 80 GLN A C 1
ATOM 606 O O . GLN A 1 80 ? 4.122 -5.010 -26.360 1.00 96.88 80 GLN A O 1
ATOM 611 N N . ARG A 1 81 ? 5.511 -6.068 -24.965 1.00 97.44 81 ARG A N 1
ATOM 612 C CA . ARG A 1 81 ? 6.755 -5.715 -25.677 1.00 97.44 81 ARG A CA 1
ATOM 613 C C . ARG A 1 81 ? 7.384 -6.885 -26.425 1.00 97.44 81 ARG A C 1
ATOM 615 O O . ARG A 1 81 ? 8.077 -6.664 -27.418 1.00 97.44 81 ARG A O 1
ATOM 622 N N . LEU A 1 82 ? 7.145 -8.114 -25.982 1.00 97.69 82 LEU A N 1
ATOM 623 C CA . LEU A 1 82 ? 7.731 -9.341 -26.508 1.00 97.69 82 LEU A CA 1
ATOM 624 C C . LEU A 1 82 ? 6.641 -10.399 -26.705 1.00 97.69 82 LEU A C 1
ATOM 626 O O . LEU A 1 82 ? 5.841 -10.659 -25.812 1.00 97.69 82 LEU A O 1
ATOM 630 N N . SER A 1 83 ? 6.636 -11.042 -27.873 1.00 97.25 83 SER A N 1
ATOM 631 C CA . SER A 1 83 ? 5.702 -12.126 -28.188 1.00 97.25 83 SER A CA 1
ATOM 632 C C . SER A 1 83 ? 5.987 -13.359 -27.317 1.00 97.25 83 SER A C 1
ATOM 634 O O . SER A 1 83 ? 6.923 -14.118 -27.581 1.00 97.25 83 SER A O 1
ATOM 636 N N . LEU A 1 84 ? 5.183 -13.550 -26.270 1.00 97.44 84 LEU A N 1
ATOM 637 C CA . LEU A 1 84 ? 5.344 -14.597 -25.260 1.00 97.44 84 LEU A CA 1
ATOM 638 C C . LEU A 1 84 ? 4.102 -15.493 -25.180 1.00 97.44 84 LEU A C 1
ATOM 640 O O . LEU A 1 84 ? 2.974 -15.035 -25.349 1.00 97.44 84 LEU A O 1
ATOM 644 N N . GLN A 1 85 ? 4.323 -16.769 -24.874 1.00 96.00 85 GLN A N 1
ATOM 645 C CA . GLN A 1 85 ? 3.316 -17.721 -24.411 1.00 96.00 85 GLN A CA 1
ATOM 646 C C . GLN A 1 85 ? 3.782 -18.244 -23.041 1.00 96.00 85 GLN A C 1
ATOM 648 O O . GLN A 1 85 ? 4.404 -19.311 -22.970 1.00 96.00 85 GLN A O 1
ATOM 653 N N . PRO A 1 86 ? 3.591 -17.458 -21.966 1.00 96.56 86 PRO A N 1
ATOM 654 C CA . PRO A 1 86 ? 4.153 -17.781 -20.667 1.00 96.56 86 PRO A CA 1
ATOM 655 C C . PRO A 1 86 ? 3.300 -18.803 -19.907 1.00 96.56 86 PRO A C 1
ATOM 657 O O . PRO A 1 86 ? 2.072 -18.745 -19.927 1.00 96.56 86 PRO A O 1
ATOM 660 N N . THR A 1 87 ? 3.976 -19.697 -19.190 1.00 98.06 87 THR A N 1
ATOM 661 C CA . THR A 1 87 ? 3.461 -20.347 -17.986 1.00 98.06 87 THR A CA 1
ATOM 662 C C . THR A 1 87 ? 3.965 -19.551 -16.781 1.00 98.06 87 THR A C 1
ATOM 664 O O . THR A 1 87 ? 5.166 -19.297 -16.679 1.00 98.06 87 THR A O 1
ATOM 667 N N . THR A 1 88 ? 3.078 -19.126 -15.885 1.00 97.94 88 THR A N 1
ATOM 668 C CA . THR A 1 88 ? 3.404 -18.217 -14.771 1.00 97.94 88 THR A CA 1
ATOM 669 C C . THR A 1 88 ? 3.026 -18.821 -13.433 1.00 97.94 88 THR A C 1
ATOM 671 O O . THR A 1 88 ? 1.916 -19.326 -13.319 1.00 97.94 88 THR A O 1
ATOM 674 N N . VAL A 1 89 ? 3.876 -18.713 -12.411 1.00 97.44 89 VAL A N 1
ATOM 675 C CA . VAL A 1 89 ? 3.473 -18.898 -11.002 1.00 97.44 89 VAL A CA 1
ATOM 676 C C . VAL A 1 89 ? 3.775 -17.613 -10.244 1.00 97.44 89 VAL A C 1
ATOM 678 O O . VAL A 1 89 ? 4.943 -17.250 -10.125 1.00 97.44 89 VAL A O 1
ATOM 681 N N . SER A 1 90 ? 2.754 -16.933 -9.731 1.00 97.06 90 SER A N 1
ATOM 682 C CA . SER A 1 90 ? 2.958 -15.719 -8.939 1.00 97.06 90 SER A CA 1
ATOM 683 C C . SER A 1 90 ? 3.538 -16.084 -7.573 1.00 97.06 90 SER A C 1
ATOM 685 O O . SER A 1 90 ? 3.019 -16.979 -6.901 1.00 97.06 90 SER A O 1
ATOM 687 N N . LEU A 1 91 ? 4.596 -15.397 -7.150 1.00 96.12 91 LEU A N 1
ATOM 688 C CA . LEU A 1 91 ? 5.253 -15.589 -5.855 1.00 96.12 91 LEU A CA 1
ATOM 689 C C . LEU A 1 91 ? 5.861 -14.266 -5.405 1.00 96.12 91 LEU A C 1
ATOM 691 O O . LEU A 1 91 ? 6.688 -13.702 -6.115 1.00 96.12 91 LEU A O 1
ATOM 695 N N . ASP A 1 92 ? 5.496 -13.794 -4.218 1.00 95.31 92 ASP A N 1
ATOM 696 C CA . ASP A 1 92 ? 6.122 -12.613 -3.626 1.00 95.31 92 ASP A CA 1
ATOM 697 C C . ASP A 1 92 ? 7.221 -12.974 -2.622 1.00 95.31 92 ASP A C 1
ATOM 699 O O . ASP A 1 92 ? 7.228 -14.064 -2.050 1.00 95.31 92 ASP A O 1
ATOM 703 N N . ARG A 1 93 ? 8.154 -12.041 -2.408 1.00 92.62 93 ARG A N 1
ATOM 704 C CA . ARG A 1 93 ? 9.177 -12.162 -1.363 1.00 92.62 93 ARG A CA 1
ATOM 705 C C . ARG A 1 93 ? 8.572 -11.957 0.025 1.00 92.62 93 ARG A C 1
ATOM 707 O O . ARG A 1 93 ? 8.985 -12.620 0.970 1.00 92.62 93 ARG A O 1
ATOM 714 N N . SER A 1 94 ? 7.581 -11.070 0.132 1.00 93.88 94 SER A N 1
ATOM 715 C CA . SER A 1 94 ? 6.871 -10.794 1.378 1.00 93.88 94 SER A CA 1
ATOM 716 C C . SER A 1 94 ? 5.768 -11.829 1.579 1.00 93.88 94 SER A C 1
ATOM 718 O O . SER A 1 94 ? 4.923 -12.032 0.703 1.00 93.88 94 SER A O 1
ATOM 720 N N . TRP A 1 95 ? 5.782 -12.505 2.728 1.00 93.50 95 TRP A N 1
ATOM 721 C CA . TRP A 1 95 ? 4.863 -13.610 3.012 1.00 93.50 95 TRP A CA 1
ATOM 722 C C . TRP A 1 95 ? 3.393 -13.160 3.053 1.00 93.50 95 TRP A C 1
ATOM 724 O O . TRP A 1 95 ? 2.524 -13.877 2.562 1.00 93.50 95 TRP A O 1
ATOM 734 N N . ASP A 1 96 ? 3.117 -11.954 3.549 1.00 92.69 96 ASP A N 1
ATOM 735 C CA . ASP A 1 96 ? 1.774 -11.373 3.654 1.00 92.69 96 ASP A CA 1
ATOM 736 C C . ASP A 1 96 ? 1.189 -11.013 2.281 1.00 92.69 96 ASP A C 1
ATOM 738 O O . ASP A 1 96 ? 0.038 -11.336 1.990 1.00 92.69 96 ASP A O 1
ATOM 742 N N . ILE A 1 97 ? 1.991 -10.422 1.390 1.00 94.38 97 ILE A N 1
ATOM 743 C CA . ILE A 1 97 ? 1.609 -10.180 -0.008 1.00 94.38 97 ILE A CA 1
ATOM 744 C C . ILE A 1 97 ? 1.367 -11.513 -0.721 1.00 94.38 97 ILE A C 1
ATOM 746 O O . ILE A 1 97 ? 0.412 -11.641 -1.484 1.00 94.38 97 ILE A O 1
ATOM 750 N N . ASN A 1 98 ? 2.191 -12.531 -0.472 1.00 93.94 98 ASN A N 1
ATOM 751 C CA . ASN A 1 98 ? 1.963 -13.844 -1.066 1.00 93.94 98 ASN A CA 1
ATOM 752 C C . ASN A 1 98 ? 0.665 -14.506 -0.556 1.00 93.94 98 ASN A C 1
ATOM 754 O O . ASN A 1 98 ? -0.030 -15.144 -1.349 1.00 93.94 98 ASN A O 1
ATOM 758 N N . CYS A 1 99 ? 0.343 -14.340 0.730 1.00 94.06 99 CYS A N 1
ATOM 759 C CA . CYS A 1 99 ? -0.836 -14.903 1.393 1.00 94.06 99 CYS A CA 1
ATOM 760 C C . CYS A 1 99 ? -2.149 -14.199 1.002 1.00 94.06 99 CYS A C 1
ATOM 762 O O . CYS A 1 99 ? -3.165 -14.844 0.744 1.00 94.06 99 CYS A O 1
ATOM 764 N N . TRP A 1 100 ? -2.131 -12.867 0.936 1.00 93.44 100 TRP A N 1
ATOM 765 C CA . TRP A 1 100 ? -3.337 -12.035 0.850 1.00 93.44 100 TRP A CA 1
ATOM 766 C C . TRP A 1 100 ? -3.388 -11.117 -0.376 1.00 93.44 100 TRP A C 1
ATOM 768 O O . TRP A 1 100 ? -4.381 -10.425 -0.591 1.00 93.44 100 TRP A O 1
ATOM 778 N N . GLY A 1 101 ? -2.333 -11.077 -1.188 1.00 93.06 101 GLY A N 1
ATOM 779 C CA . GLY A 1 101 ? -2.204 -10.162 -2.325 1.00 93.06 101 GLY A CA 1
ATOM 780 C C . GLY A 1 101 ? -2.851 -10.636 -3.627 1.00 93.06 101 GLY A C 1
ATOM 781 O O . GLY A 1 101 ? -2.597 -10.033 -4.660 1.00 93.06 101 GLY A O 1
ATOM 782 N N . ILE A 1 102 ? -3.651 -11.706 -3.614 1.00 93.81 102 ILE A N 1
ATOM 783 C CA . ILE A 1 102 ? -4.535 -12.059 -4.734 1.00 93.81 102 ILE A CA 1
ATOM 784 C C . ILE A 1 102 ? -5.944 -12.211 -4.170 1.00 93.81 102 ILE A C 1
ATOM 786 O O . ILE A 1 102 ? -6.216 -13.164 -3.444 1.00 93.81 102 ILE A O 1
ATOM 790 N N . GLY A 1 103 ? -6.830 -11.262 -4.481 1.00 91.00 103 GLY A N 1
ATOM 791 C CA . GLY A 1 103 ? -8.146 -11.156 -3.842 1.00 91.00 103 GLY A CA 1
ATOM 792 C C . GLY A 1 103 ? -9.008 -12.409 -3.978 1.00 91.00 103 GLY A C 1
ATOM 793 O O . GLY A 1 103 ? -9.651 -12.815 -3.016 1.00 91.00 103 GLY A O 1
ATOM 794 N N . ASP A 1 104 ? -8.967 -13.057 -5.140 1.00 91.81 104 ASP A N 1
ATOM 795 C CA . ASP A 1 104 ? -9.756 -14.265 -5.415 1.00 91.81 104 ASP A CA 1
ATOM 796 C C . ASP A 1 104 ? -9.251 -15.500 -4.642 1.00 91.81 104 ASP A C 1
ATOM 798 O O . ASP A 1 104 ? -9.962 -16.497 -4.534 1.00 91.81 104 ASP A O 1
ATOM 802 N N . TYR A 1 105 ? -8.048 -15.421 -4.060 1.00 93.06 105 TYR A N 1
ATOM 803 C CA . TYR A 1 105 ? -7.417 -16.475 -3.259 1.00 93.06 105 TYR A CA 1
ATOM 804 C C . TYR A 1 105 ? -6.839 -15.911 -1.956 1.00 93.06 105 TYR A C 1
ATOM 806 O O . TYR A 1 105 ? -5.713 -16.230 -1.568 1.00 93.06 105 TYR A O 1
ATOM 814 N N . TYR A 1 106 ? -7.605 -15.034 -1.306 1.00 91.81 106 TYR A N 1
ATOM 815 C CA . TYR A 1 106 ? -7.236 -14.389 -0.052 1.00 91.81 106 TYR A CA 1
ATOM 816 C C . TYR A 1 106 ? -7.297 -15.392 1.109 1.00 91.81 106 TYR A C 1
ATOM 818 O O . TYR A 1 106 ? -8.389 -15.776 1.524 1.00 91.81 106 TYR A O 1
ATOM 826 N N . GLY A 1 107 ? -6.146 -15.818 1.640 1.00 87.81 107 GLY A N 1
ATOM 827 C CA . GLY A 1 107 ? -6.100 -16.704 2.810 1.00 87.81 107 GLY A CA 1
ATOM 828 C C . GLY A 1 107 ? -4.894 -17.642 2.852 1.00 87.81 107 GLY A C 1
ATOM 829 O O . GLY A 1 107 ? -4.361 -18.064 1.818 1.00 87.81 107 GLY A O 1
ATOM 830 N N . HIS A 1 108 ? -4.488 -18.004 4.070 1.00 88.12 108 HIS A N 1
ATOM 831 C CA . HIS A 1 108 ? -3.315 -18.843 4.334 1.00 88.12 108 HIS A CA 1
ATOM 832 C C . HIS A 1 108 ? -3.446 -20.238 3.708 1.00 88.12 108 HIS A C 1
ATOM 834 O O . HIS A 1 108 ? -2.473 -20.812 3.213 1.00 88.12 108 HIS A O 1
ATOM 840 N N . GLU A 1 109 ? -4.669 -20.770 3.664 1.00 89.12 109 GLU A N 1
ATOM 841 C CA . GLU A 1 109 ? -5.002 -22.077 3.103 1.00 89.12 109 GLU A CA 1
ATOM 842 C C . GLU A 1 109 ? -4.724 -22.182 1.597 1.00 89.12 109 GLU A C 1
ATOM 844 O O . GLU A 1 109 ? -4.518 -23.282 1.078 1.00 89.12 109 GLU A O 1
ATOM 849 N N . TYR A 1 110 ? -4.690 -21.053 0.882 1.00 90.50 110 TYR A N 1
ATOM 850 C CA . TYR A 1 110 ? -4.535 -21.046 -0.570 1.00 90.50 110 TYR A CA 1
ATOM 851 C C . TYR A 1 110 ? -3.089 -20.899 -1.019 1.00 90.50 110 TYR A C 1
ATOM 853 O O . TYR A 1 110 ? -2.735 -21.414 -2.090 1.00 90.50 110 TYR A O 1
ATOM 861 N N . ARG A 1 111 ? -2.279 -20.157 -0.251 1.00 92.50 111 ARG A N 1
ATOM 862 C CA . ARG A 1 111 ? -0.984 -19.646 -0.724 1.00 92.50 111 ARG A CA 1
ATOM 863 C C . ARG A 1 111 ? 0.157 -19.694 0.300 1.00 92.50 111 ARG A C 1
ATOM 865 O O . ARG A 1 111 ? 1.299 -19.488 -0.115 1.00 92.50 111 ARG A O 1
ATOM 872 N N . GLY A 1 112 ? -0.111 -20.064 1.553 1.00 90.88 112 GLY A N 1
ATOM 873 C CA . GLY A 1 112 ? 0.889 -20.166 2.622 1.00 90.88 112 GLY A CA 1
ATOM 874 C C . GLY A 1 112 ? 0.792 -19.042 3.654 1.00 90.88 112 GLY A C 1
ATOM 875 O O . GLY A 1 112 ? -0.081 -18.185 3.567 1.00 90.88 112 GLY A O 1
ATOM 876 N N . ASP A 1 113 ? 1.692 -19.054 4.630 1.00 90.19 113 ASP A N 1
ATOM 877 C CA . ASP A 1 113 ? 1.730 -18.110 5.756 1.00 90.19 113 ASP A CA 1
ATOM 878 C C . ASP A 1 113 ? 3.182 -17.671 6.029 1.00 90.19 113 ASP A C 1
ATOM 880 O O . ASP A 1 113 ? 4.095 -18.017 5.272 1.00 90.19 113 ASP A O 1
ATOM 884 N N . ARG A 1 114 ? 3.424 -16.906 7.098 1.00 89.69 114 ARG A N 1
ATOM 885 C CA . ARG A 1 114 ? 4.767 -16.520 7.540 1.00 89.69 114 ARG A CA 1
ATOM 886 C C . ARG A 1 114 ? 5.677 -17.748 7.626 1.00 89.69 114 ARG A C 1
ATOM 888 O O . ARG A 1 114 ? 5.370 -18.718 8.314 1.00 89.69 114 ARG A O 1
ATOM 895 N N . ASP A 1 115 ? 6.802 -17.678 6.917 1.00 90.25 115 ASP A N 1
ATOM 896 C CA . ASP A 1 115 ? 7.812 -18.737 6.795 1.00 90.25 115 ASP A CA 1
ATOM 897 C C . ASP A 1 115 ? 7.311 -20.069 6.185 1.00 90.25 115 ASP A C 1
ATOM 899 O O . ASP A 1 115 ? 8.050 -21.054 6.174 1.00 90.25 115 ASP A O 1
ATOM 903 N N . ASP A 1 116 ? 6.096 -20.124 5.622 1.00 93.00 116 ASP A N 1
ATOM 904 C CA . ASP A 1 116 ? 5.545 -21.287 4.912 1.00 93.00 116 ASP A CA 1
ATOM 905 C C . ASP A 1 116 ? 5.157 -20.916 3.473 1.00 93.00 116 ASP A C 1
ATOM 907 O O . ASP A 1 116 ? 4.075 -20.400 3.198 1.00 93.00 116 ASP A O 1
ATOM 911 N N . PHE A 1 117 ? 6.043 -21.242 2.532 1.00 94.94 117 PHE A N 1
ATOM 912 C CA . PHE A 1 117 ? 5.837 -21.047 1.092 1.00 94.94 117 PHE A CA 1
ATOM 913 C C . PHE A 1 117 ? 5.630 -22.374 0.339 1.00 94.94 117 PHE A C 1
ATOM 915 O O . PHE A 1 117 ? 5.717 -22.414 -0.894 1.00 94.94 117 PHE A O 1
ATOM 922 N N . GLN A 1 118 ? 5.377 -23.484 1.045 1.00 94.25 118 GLN A N 1
ATOM 923 C CA . GLN A 1 118 ? 5.368 -24.822 0.440 1.00 94.25 118 GLN A CA 1
ATOM 924 C C . GLN A 1 118 ? 4.328 -24.948 -0.682 1.00 94.25 118 GLN A C 1
ATOM 926 O O . GLN A 1 118 ? 4.596 -25.579 -1.704 1.00 94.25 118 GLN A O 1
ATOM 931 N N . THR A 1 119 ? 3.166 -24.308 -0.530 1.00 94.56 119 THR A N 1
ATOM 932 C CA . THR A 1 119 ? 2.084 -24.333 -1.525 1.00 94.56 119 THR A CA 1
ATOM 933 C C . THR A 1 119 ? 2.516 -23.727 -2.860 1.00 94.56 119 THR A C 1
ATOM 935 O O . THR A 1 119 ? 2.406 -24.370 -3.907 1.00 94.56 119 THR A O 1
ATOM 938 N N . VAL A 1 120 ? 3.059 -22.509 -2.833 1.00 95.31 120 VAL A N 1
ATOM 939 C CA . VAL A 1 120 ? 3.459 -21.774 -4.041 1.00 95.31 120 VAL A CA 1
ATOM 940 C C . VAL A 1 120 ? 4.730 -22.347 -4.675 1.00 95.31 120 VAL A C 1
ATOM 942 O O . VAL A 1 120 ? 4.780 -22.497 -5.898 1.00 95.31 120 VAL A O 1
ATOM 945 N N . TYR A 1 121 ? 5.707 -22.801 -3.879 1.00 96.69 121 TYR A N 1
ATOM 946 C CA . TYR A 1 121 ? 6.840 -23.571 -4.410 1.00 96.69 121 TYR A CA 1
ATOM 947 C C . TYR A 1 121 ? 6.415 -24.930 -4.973 1.00 96.69 121 TYR A C 1
ATOM 949 O O . TYR A 1 121 ? 7.000 -25.394 -5.951 1.00 96.69 121 TYR A O 1
ATOM 957 N N . GLY A 1 122 ? 5.362 -25.542 -4.429 1.00 96.56 122 GLY A N 1
ATOM 958 C CA . GLY A 1 122 ? 4.755 -26.751 -4.978 1.00 96.56 122 GLY A CA 1
ATOM 959 C C . GLY A 1 122 ? 4.126 -26.534 -6.358 1.00 96.56 122 GLY A C 1
ATOM 960 O O . GLY A 1 122 ? 4.188 -27.427 -7.205 1.00 96.56 122 GLY A O 1
ATOM 961 N N . TYR A 1 123 ? 3.560 -25.353 -6.634 1.00 97.00 123 TYR A N 1
ATOM 962 C CA . TYR A 1 123 ? 3.098 -25.002 -7.983 1.00 97.00 123 TYR A CA 1
ATOM 963 C C . TYR A 1 123 ? 4.270 -24.874 -8.963 1.00 97.00 123 TYR A C 1
ATOM 965 O O . TYR A 1 123 ? 4.214 -25.449 -10.051 1.00 97.00 123 TYR A O 1
ATOM 973 N N . ILE A 1 124 ? 5.353 -24.201 -8.553 1.00 97.81 124 ILE A N 1
ATOM 974 C CA . ILE A 1 124 ? 6.587 -24.095 -9.349 1.00 97.81 124 ILE A CA 1
ATOM 975 C C . ILE A 1 124 ? 7.145 -25.491 -9.646 1.00 97.81 124 ILE A C 1
ATOM 977 O O . ILE A 1 124 ? 7.433 -25.797 -10.803 1.00 97.81 124 ILE A O 1
ATOM 981 N N . GLU A 1 125 ? 7.244 -26.360 -8.635 1.00 98.06 125 GLU A N 1
ATOM 982 C CA . GLU A 1 125 ? 7.734 -27.729 -8.805 1.00 98.06 125 GLU A CA 1
ATOM 983 C C . GLU A 1 125 ? 6.916 -28.493 -9.845 1.00 98.06 125 GLU A C 1
ATOM 985 O O . GLU A 1 125 ? 7.487 -29.087 -10.760 1.00 98.06 125 GLU A O 1
ATOM 990 N N . LYS A 1 126 ? 5.583 -28.453 -9.752 1.00 97.38 126 LYS A N 1
ATOM 991 C CA . LYS A 1 126 ? 4.704 -29.173 -10.681 1.00 97.38 126 LYS A CA 1
ATOM 992 C C . LYS A 1 126 ? 4.871 -28.707 -12.129 1.00 97.38 126 LYS A C 1
ATOM 994 O O . LYS A 1 126 ? 4.944 -29.555 -13.020 1.00 97.38 126 LYS A O 1
ATOM 999 N N . ASP A 1 127 ? 4.959 -27.400 -12.378 1.00 97.38 127 ASP A N 1
ATOM 1000 C CA . ASP A 1 127 ? 5.175 -26.868 -13.732 1.00 97.38 127 ASP A CA 1
ATOM 1001 C C . ASP A 1 127 ? 6.573 -27.227 -14.267 1.00 97.38 127 ASP A C 1
ATOM 1003 O O . ASP A 1 127 ? 6.718 -27.698 -15.400 1.00 97.38 127 ASP A O 1
ATOM 1007 N N . ILE A 1 128 ? 7.612 -27.055 -13.445 1.00 98.00 128 ILE A N 1
ATOM 1008 C CA . ILE A 1 128 ? 9.011 -27.261 -13.836 1.00 98.00 128 ILE A CA 1
ATOM 1009 C C . ILE A 1 128 ? 9.363 -28.748 -13.990 1.00 98.00 128 ILE A C 1
ATOM 1011 O O . ILE A 1 128 ? 10.082 -29.116 -14.922 1.00 98.00 128 ILE A O 1
ATOM 1015 N N . VAL A 1 129 ? 8.875 -29.632 -13.122 1.00 97.75 129 VAL A N 1
ATOM 1016 C CA . VAL A 1 129 ? 9.106 -31.086 -13.219 1.00 97.75 129 VAL A CA 1
ATOM 1017 C C . VAL A 1 129 ? 8.180 -31.726 -14.263 1.00 97.75 129 VAL A C 1
ATOM 1019 O O . VAL A 1 129 ? 8.517 -32.766 -14.834 1.00 97.75 129 VAL A O 1
ATOM 1022 N N . GLY A 1 130 ? 7.039 -31.093 -14.551 1.00 94.44 130 GLY A N 1
ATOM 1023 C CA . GLY A 1 130 ? 6.035 -31.566 -15.501 1.00 94.44 130 GLY A CA 1
ATOM 1024 C C . GLY A 1 130 ? 6.520 -31.674 -16.956 1.00 94.44 130 GLY A C 1
ATOM 1025 O O . GLY A 1 130 ? 7.624 -31.267 -17.305 1.00 94.44 130 GLY A O 1
ATOM 1026 N N . PRO A 1 131 ? 5.700 -32.213 -17.873 1.00 92.88 131 PRO A N 1
ATOM 1027 C CA . PRO A 1 131 ? 6.116 -32.483 -19.253 1.00 92.88 131 PRO A CA 1
ATOM 1028 C C . PRO A 1 131 ? 6.152 -31.238 -20.157 1.00 92.88 131 PRO A C 1
ATOM 1030 O O . PRO A 1 131 ? 6.537 -31.349 -21.322 1.00 92.88 131 PRO A O 1
ATOM 1033 N N . ALA A 1 132 ? 5.735 -30.068 -19.661 1.00 93.06 132 ALA A N 1
ATOM 1034 C CA . ALA A 1 132 ? 5.689 -28.837 -20.443 1.00 93.06 132 ALA A CA 1
ATOM 1035 C C . ALA A 1 132 ? 7.076 -28.481 -21.005 1.00 93.06 132 ALA A C 1
ATOM 1037 O O . ALA A 1 132 ? 8.104 -28.609 -20.331 1.00 93.06 132 ALA A O 1
ATOM 1038 N N . HIS A 1 133 ? 7.108 -28.048 -22.264 1.00 94.25 133 HIS A N 1
ATOM 1039 C CA . HIS A 1 133 ? 8.334 -27.619 -22.926 1.00 94.25 133 HIS A CA 1
ATOM 1040 C C . HIS A 1 133 ? 8.494 -26.103 -22.810 1.00 94.25 133 HIS A C 1
ATOM 1042 O O . HIS A 1 133 ? 7.658 -25.357 -23.322 1.00 94.25 133 HIS A O 1
ATOM 1048 N N . PHE A 1 134 ? 9.605 -25.674 -22.215 1.00 97.94 134 PHE A N 1
ATOM 1049 C CA . PHE A 1 134 ? 9.989 -24.270 -22.102 1.00 97.94 134 PHE A CA 1
ATOM 1050 C C . PHE A 1 134 ? 11.245 -24.022 -22.932 1.00 97.94 134 PHE A C 1
ATOM 1052 O O . PHE A 1 134 ? 12.256 -24.698 -22.748 1.00 97.94 134 PHE A O 1
ATOM 1059 N N . GLU A 1 135 ? 11.175 -23.053 -23.840 1.00 98.56 135 GLU A N 1
ATOM 1060 C CA . GLU A 1 135 ? 12.329 -22.553 -24.590 1.00 98.56 135 GLU A CA 1
ATOM 1061 C C . GLU A 1 135 ? 13.226 -21.688 -23.699 1.00 98.56 135 GLU A C 1
ATOM 1063 O O . GLU A 1 135 ? 14.436 -21.651 -23.895 1.00 98.56 135 GLU A O 1
ATOM 1068 N N . VAL A 1 136 ? 12.647 -21.015 -22.701 1.00 98.81 136 VAL A N 1
ATOM 1069 C CA . VAL A 1 136 ? 13.372 -20.203 -21.718 1.00 98.81 136 VAL A CA 1
ATOM 1070 C C . VAL A 1 136 ? 12.621 -20.139 -20.392 1.00 98.81 136 VAL A C 1
ATOM 1072 O O . VAL A 1 136 ? 11.392 -20.096 -20.362 1.00 98.81 136 VAL A O 1
ATOM 1075 N N . MET A 1 137 ? 13.361 -20.127 -19.288 1.00 98.81 137 MET A N 1
ATOM 1076 C CA . MET A 1 137 ? 12.835 -19.923 -17.938 1.00 98.81 137 MET A CA 1
ATOM 1077 C C . MET A 1 137 ? 13.408 -18.621 -17.371 1.00 98.81 137 MET A C 1
ATOM 1079 O O . MET A 1 137 ? 14.609 -18.385 -17.493 1.00 98.81 137 MET A O 1
ATOM 1083 N N . VAL A 1 138 ? 12.573 -17.781 -16.763 1.00 98.62 138 VAL A N 1
ATOM 1084 C CA . VAL A 1 138 ? 12.982 -16.535 -16.101 1.00 98.62 138 VAL A CA 1
ATOM 1085 C C . VAL A 1 138 ? 12.754 -16.686 -14.604 1.00 98.62 138 VAL A C 1
ATOM 1087 O O . VAL A 1 138 ? 11.613 -16.751 -14.146 1.00 98.62 138 VAL A O 1
ATOM 1090 N N . ILE A 1 139 ? 13.853 -16.789 -13.859 1.00 97.88 139 ILE A N 1
ATOM 1091 C CA . ILE A 1 139 ? 13.863 -17.130 -12.437 1.00 97.88 139 ILE A CA 1
ATOM 1092 C C . ILE A 1 139 ? 14.443 -15.947 -11.647 1.00 97.88 139 ILE A C 1
ATOM 1094 O O . ILE A 1 139 ? 15.654 -15.709 -11.708 1.00 97.88 139 ILE A O 1
ATOM 1098 N N . PRO A 1 140 ? 13.608 -15.186 -10.923 1.00 96.00 140 PRO A N 1
ATOM 1099 C CA . PRO A 1 140 ? 14.080 -14.166 -10.002 1.00 96.00 140 PRO A CA 1
ATOM 1100 C C . PRO A 1 140 ? 14.599 -14.781 -8.699 1.00 96.00 140 PRO A C 1
ATOM 1102 O O . PRO A 1 140 ? 14.032 -15.739 -8.170 1.00 96.00 140 PRO A O 1
ATOM 1105 N N . GLY A 1 141 ? 15.654 -14.196 -8.145 1.00 90.94 141 GLY A N 1
ATOM 1106 C CA . GLY A 1 141 ? 16.124 -14.444 -6.792 1.00 90.94 141 GLY A CA 1
ATOM 1107 C C . GLY A 1 141 ? 15.244 -13.697 -5.807 1.00 90.94 141 GLY A C 1
ATOM 1108 O O . GLY A 1 141 ? 15.620 -12.648 -5.315 1.00 90.94 141 GLY A O 1
ATOM 1109 N N . LEU A 1 142 ? 14.039 -14.211 -5.555 1.00 90.62 142 LEU A N 1
ATOM 1110 C CA . LEU A 1 142 ? 13.134 -13.638 -4.557 1.00 90.62 142 LEU A CA 1
ATOM 1111 C C . LEU A 1 142 ? 13.672 -13.916 -3.146 1.00 90.62 142 LEU A C 1
ATOM 1113 O O . LEU A 1 142 ? 14.320 -13.065 -2.555 1.00 90.62 142 LEU A O 1
ATOM 1117 N N . ASN A 1 143 ? 13.479 -15.141 -2.648 1.00 92.69 143 ASN A N 1
ATOM 1118 C CA . ASN A 1 143 ? 13.962 -15.579 -1.330 1.00 92.69 143 ASN A CA 1
ATOM 1119 C C . ASN A 1 143 ? 15.241 -16.448 -1.416 1.00 92.69 143 ASN A C 1
ATOM 1121 O O . ASN A 1 143 ? 15.695 -17.011 -0.417 1.00 92.69 143 ASN A O 1
ATOM 1125 N N . GLY A 1 144 ? 15.825 -16.555 -2.616 1.00 95.00 144 GLY A N 1
ATOM 1126 C CA . GLY A 1 144 ? 17.043 -17.313 -2.910 1.00 95.00 144 GLY A CA 1
ATOM 1127 C C . GLY A 1 144 ? 16.797 -18.690 -3.537 1.00 95.00 144 GLY A C 1
ATOM 1128 O O . GLY A 1 144 ? 15.728 -19.287 -3.410 1.00 95.00 144 GLY A O 1
ATOM 1129 N N . TRP A 1 145 ? 17.814 -19.204 -4.231 1.00 97.19 145 TRP A N 1
ATOM 1130 C CA . TRP A 1 145 ? 17.768 -20.458 -4.990 1.00 97.19 145 TRP A CA 1
ATOM 1131 C C . TRP A 1 145 ? 17.347 -21.665 -4.149 1.00 97.19 145 TRP A C 1
ATOM 1133 O O . TRP A 1 145 ? 16.557 -22.488 -4.609 1.00 97.19 145 TRP A O 1
ATOM 1143 N N . SER A 1 146 ? 17.840 -21.757 -2.913 1.00 96.38 146 SER A N 1
ATOM 1144 C CA . SER A 1 146 ? 17.634 -22.906 -2.021 1.00 96.38 146 SER A CA 1
ATOM 1145 C C . SER A 1 146 ? 16.195 -23.050 -1.529 1.00 96.38 146 SER A C 1
ATOM 1147 O O . SER A 1 146 ? 15.833 -24.136 -1.089 1.00 96.38 146 SER A O 1
ATOM 1149 N N . ARG A 1 147 ? 15.373 -21.997 -1.639 1.00 94.44 147 ARG A N 1
ATOM 1150 C CA . ARG A 1 147 ? 13.962 -22.017 -1.219 1.00 94.44 147 ARG A CA 1
ATOM 1151 C C . ARG A 1 147 ? 13.057 -22.746 -2.211 1.00 94.44 147 ARG A C 1
ATOM 1153 O O . ARG A 1 147 ? 12.013 -23.266 -1.836 1.00 94.44 147 ARG A O 1
ATOM 1160 N N . MET A 1 148 ? 13.448 -22.813 -3.486 1.00 95.69 148 MET A N 1
ATOM 1161 C CA . MET A 1 148 ? 12.785 -23.714 -4.430 1.00 95.69 148 MET A CA 1
ATOM 1162 C C . MET A 1 148 ? 13.050 -25.156 -4.017 1.00 95.69 148 MET A C 1
ATOM 1164 O O . MET A 1 148 ? 14.158 -25.474 -3.597 1.00 95.69 148 MET A O 1
ATOM 1168 N N . THR A 1 149 ? 12.088 -26.054 -4.204 1.00 95.75 149 THR A N 1
ATOM 1169 C CA . THR A 1 149 ? 12.264 -27.461 -3.827 1.00 95.75 149 THR A CA 1
ATOM 1170 C C . THR A 1 149 ? 13.446 -28.114 -4.554 1.00 95.75 149 THR A C 1
ATOM 1172 O O . THR A 1 149 ? 13.799 -27.741 -5.679 1.00 95.75 149 THR A O 1
ATOM 1175 N N . ARG A 1 150 ? 14.042 -29.151 -3.953 1.00 95.88 150 ARG A N 1
ATOM 1176 C CA . ARG A 1 150 ? 15.153 -29.901 -4.563 1.00 95.88 150 ARG A CA 1
ATOM 1177 C C . ARG A 1 150 ? 14.825 -30.392 -5.976 1.00 95.88 150 ARG A C 1
ATOM 1179 O O . ARG A 1 150 ? 15.635 -30.225 -6.887 1.00 95.88 150 ARG A O 1
ATOM 1186 N N . ALA A 1 151 ? 13.622 -30.935 -6.167 1.00 97.94 151 ALA A N 1
ATOM 1187 C CA . ALA A 1 151 ? 13.152 -31.410 -7.465 1.00 97.94 151 ALA A CA 1
ATOM 1188 C C . ALA A 1 151 ? 13.053 -30.273 -8.495 1.00 97.94 151 ALA A C 1
ATOM 1190 O O . ALA A 1 151 ? 13.463 -30.458 -9.642 1.00 97.94 151 ALA A O 1
ATOM 1191 N N . THR A 1 152 ? 12.589 -29.088 -8.083 1.00 98.12 152 THR A N 1
ATOM 1192 C CA . THR A 1 152 ? 12.567 -27.886 -8.930 1.00 98.12 152 THR A CA 1
ATOM 1193 C C . THR A 1 152 ? 13.972 -27.514 -9.393 1.00 98.12 152 THR A C 1
ATOM 1195 O O . THR A 1 152 ? 14.210 -27.378 -10.594 1.00 98.12 152 THR A O 1
ATOM 1198 N N . ARG A 1 153 ? 14.925 -27.400 -8.460 1.00 98.12 153 ARG A N 1
ATOM 1199 C CA . ARG A 1 153 ? 16.315 -27.009 -8.754 1.00 98.12 153 ARG A CA 1
ATOM 1200 C C . ARG A 1 153 ? 16.987 -28.009 -9.695 1.00 98.12 153 ARG A C 1
ATOM 1202 O O . ARG A 1 153 ? 17.560 -27.613 -10.711 1.00 98.12 153 ARG A O 1
ATOM 1209 N N . ASP A 1 154 ? 16.840 -29.304 -9.418 1.00 98.50 154 ASP A N 1
ATOM 1210 C CA . ASP A 1 154 ? 17.380 -30.381 -10.255 1.00 98.50 154 ASP A CA 1
ATOM 1211 C C . ASP A 1 154 ? 16.762 -30.374 -11.667 1.00 98.50 154 ASP A C 1
ATOM 1213 O O . ASP A 1 154 ? 17.466 -30.557 -12.666 1.00 98.50 154 ASP A O 1
ATOM 1217 N N . ALA A 1 155 ? 15.457 -30.115 -11.777 1.00 98.50 155 ALA A N 1
ATOM 1218 C CA . ALA A 1 155 ? 14.764 -30.027 -13.057 1.00 98.50 155 ALA A CA 1
ATOM 1219 C C . ALA A 1 155 ? 15.158 -28.780 -13.865 1.00 98.50 155 ALA A C 1
ATOM 1221 O O . ALA A 1 155 ? 15.349 -28.905 -15.077 1.00 98.50 155 ALA A O 1
ATOM 1222 N N . ILE A 1 156 ? 15.353 -27.615 -13.231 1.00 98.62 156 ILE A N 1
ATOM 1223 C CA . ILE A 1 156 ? 15.893 -26.418 -13.900 1.00 98.62 156 ILE A CA 1
ATOM 1224 C C . ILE A 1 156 ? 17.272 -26.738 -14.481 1.00 98.62 156 ILE A C 1
ATOM 1226 O O . ILE A 1 156 ? 17.467 -26.598 -15.690 1.00 98.62 156 ILE A O 1
ATOM 1230 N N . LEU A 1 157 ? 18.205 -27.237 -13.660 1.00 98.69 157 LEU A N 1
ATOM 1231 C CA . LEU A 1 157 ? 19.562 -27.580 -14.105 1.00 98.69 157 LEU A CA 1
ATOM 1232 C C . LEU A 1 157 ? 19.532 -28.571 -15.276 1.00 98.69 157 LEU A C 1
ATOM 1234 O O . LEU A 1 157 ? 20.171 -28.339 -16.304 1.00 98.69 157 LEU A O 1
ATOM 1238 N N . ARG A 1 158 ? 18.729 -29.638 -15.172 1.00 98.38 158 ARG A N 1
ATOM 1239 C CA . ARG A 1 158 ? 18.567 -30.637 -16.236 1.00 98.38 158 ARG A CA 1
ATOM 1240 C C . ARG A 1 158 ? 18.013 -30.029 -17.525 1.00 98.38 158 ARG A C 1
ATOM 1242 O O . ARG A 1 158 ? 18.515 -30.333 -18.605 1.00 98.38 158 ARG A O 1
ATOM 1249 N N . ARG A 1 159 ? 16.969 -29.200 -17.449 1.00 98.38 159 ARG A N 1
ATOM 1250 C CA . ARG A 1 159 ? 16.354 -28.567 -18.629 1.00 98.38 159 ARG A CA 1
ATOM 1251 C C . ARG A 1 159 ? 17.338 -27.661 -19.351 1.00 98.38 159 ARG A C 1
ATOM 1253 O O . ARG A 1 159 ? 17.432 -27.734 -20.576 1.00 98.38 159 ARG A O 1
ATO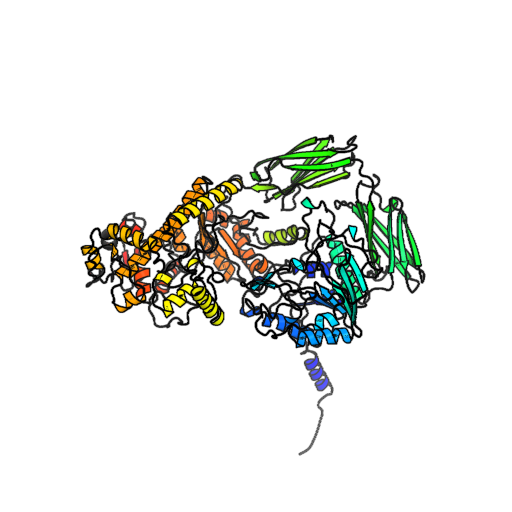M 1260 N N . VAL A 1 160 ? 18.106 -26.874 -18.600 1.00 98.62 160 VAL A N 1
ATOM 1261 C CA . VAL A 1 160 ? 19.147 -26.015 -19.171 1.00 98.62 160 VAL A CA 1
ATOM 1262 C C . VAL A 1 160 ? 20.235 -26.862 -19.823 1.00 98.62 160 VAL A C 1
ATOM 1264 O O . VAL A 1 160 ? 20.547 -26.649 -20.991 1.00 98.62 160 VAL A O 1
ATOM 1267 N N . GLN A 1 161 ? 20.723 -27.914 -19.155 1.00 98.44 161 GLN A N 1
ATOM 1268 C CA . GLN A 1 161 ? 21.694 -28.839 -19.755 1.00 98.44 161 GLN A CA 1
ATOM 1269 C C . GLN A 1 161 ? 21.206 -29.440 -21.080 1.00 98.44 161 GLN A C 1
ATOM 1271 O O . GLN A 1 161 ? 22.008 -29.653 -21.994 1.00 98.44 161 GLN A O 1
ATOM 1276 N N . LEU A 1 162 ? 19.900 -29.701 -21.200 1.00 97.94 162 LEU A N 1
ATOM 1277 C CA . LEU A 1 162 ? 19.279 -30.259 -22.402 1.00 97.94 162 LEU A CA 1
ATOM 1278 C C . LEU A 1 162 ? 19.008 -29.230 -23.510 1.00 97.94 162 LEU A C 1
ATOM 1280 O O . LEU A 1 162 ? 18.821 -29.652 -24.653 1.00 97.94 162 LEU A O 1
ATOM 1284 N N . GLY A 1 163 ? 19.051 -27.926 -23.220 1.00 97.88 163 GLY A N 1
ATOM 1285 C CA . GLY A 1 163 ? 18.959 -26.864 -24.228 1.00 97.88 163 GLY A CA 1
ATOM 1286 C C . GLY A 1 163 ? 17.982 -25.730 -23.924 1.00 97.88 163 GLY A C 1
ATOM 1287 O O . GLY A 1 163 ? 17.931 -24.790 -24.710 1.00 97.88 163 GLY A O 1
ATOM 1288 N N . ALA A 1 164 ? 17.222 -25.783 -22.826 1.00 98.44 164 ALA A N 1
ATOM 1289 C CA . ALA A 1 164 ? 16.364 -24.661 -22.443 1.00 98.44 164 ALA A CA 1
ATOM 1290 C C . ALA A 1 164 ? 17.210 -23.441 -22.036 1.00 98.44 164 ALA A C 1
ATOM 1292 O O . ALA A 1 164 ? 18.247 -23.577 -21.382 1.00 98.44 164 ALA A O 1
ATOM 1293 N N . GLY A 1 165 ? 16.762 -22.244 -22.401 1.00 98.81 165 GLY A N 1
ATOM 1294 C CA . GLY A 1 165 ? 17.345 -20.994 -21.931 1.00 98.81 165 GLY A CA 1
ATOM 1295 C C . GLY A 1 165 ? 17.048 -20.732 -20.456 1.00 98.81 165 GLY A C 1
ATOM 1296 O O . GLY A 1 165 ? 16.019 -21.165 -19.930 1.00 98.81 165 GLY A O 1
ATOM 1297 N N . LEU A 1 166 ? 17.913 -19.966 -19.798 1.00 98.88 166 LEU A N 1
ATOM 1298 C CA . LEU A 1 166 ? 17.693 -19.494 -18.432 1.00 98.88 166 LEU A CA 1
ATOM 1299 C C . LEU A 1 166 ? 18.072 -18.018 -18.307 1.00 98.88 166 LEU A C 1
ATOM 1301 O O . LEU A 1 166 ? 19.168 -17.614 -18.688 1.00 98.88 166 LEU A O 1
ATOM 1305 N N . VAL A 1 167 ? 17.172 -17.221 -17.743 1.00 98.88 167 VAL A N 1
ATOM 1306 C CA . VAL A 1 167 ? 17.432 -15.842 -17.334 1.00 98.88 167 VAL A CA 1
ATOM 1307 C C . VAL A 1 167 ? 17.283 -15.767 -15.819 1.00 98.88 167 VAL A C 1
ATOM 1309 O O . VAL A 1 167 ? 16.224 -16.086 -15.287 1.00 98.88 167 VAL A O 1
ATOM 1312 N N . LEU A 1 168 ? 18.347 -15.367 -15.132 1.00 98.81 168 LEU A N 1
ATOM 1313 C CA . LEU A 1 168 ? 18.392 -15.192 -13.683 1.00 98.81 168 LEU A CA 1
ATOM 1314 C C . LEU A 1 168 ? 18.362 -13.701 -13.348 1.00 98.81 168 LEU A C 1
ATOM 1316 O O . LEU A 1 168 ? 19.168 -12.941 -13.885 1.00 98.81 168 LEU A O 1
ATOM 1320 N N . LEU A 1 169 ? 17.470 -13.288 -12.451 1.00 97.94 169 LEU A N 1
ATOM 1321 C CA . LEU A 1 169 ? 17.475 -11.935 -11.882 1.00 97.94 169 LEU A CA 1
ATOM 1322 C C . LEU A 1 169 ? 17.979 -12.048 -10.447 1.00 97.94 169 LEU A C 1
ATOM 1324 O O . LEU A 1 169 ? 17.391 -12.806 -9.692 1.00 97.94 169 LEU A O 1
ATOM 1328 N N . HIS A 1 170 ? 19.076 -11.374 -10.104 1.00 96.94 170 HIS A N 1
ATOM 1329 C CA . HIS A 1 170 ? 19.737 -11.448 -8.795 1.00 96.94 170 HIS A CA 1
ATOM 1330 C C . HIS A 1 170 ? 19.906 -12.894 -8.265 1.00 96.94 170 HIS A C 1
ATOM 1332 O O . HIS A 1 170 ? 19.249 -13.300 -7.312 1.00 96.94 170 HIS A O 1
ATOM 1338 N N . PRO A 1 171 ? 20.739 -13.743 -8.895 1.00 97.56 171 PRO A N 1
ATOM 1339 C CA . PRO A 1 171 ? 20.939 -15.110 -8.414 1.00 97.56 171 PRO A CA 1
ATOM 1340 C C . PRO A 1 171 ? 21.733 -15.161 -7.097 1.00 97.56 171 PRO A C 1
ATOM 1342 O O . PRO A 1 171 ? 22.916 -14.834 -7.075 1.00 97.56 171 PRO A O 1
ATOM 1345 N N . PHE A 1 172 ? 21.131 -15.686 -6.025 1.00 97.50 172 PHE A N 1
ATOM 1346 C CA . PHE A 1 172 ? 21.815 -15.987 -4.757 1.00 97.50 172 PHE A CA 1
ATOM 1347 C C . PHE A 1 172 ? 21.336 -17.294 -4.117 1.00 97.50 172 PHE A C 1
ATOM 1349 O O . PHE A 1 172 ? 20.323 -17.862 -4.526 1.00 97.50 172 PHE A O 1
ATOM 1356 N N . VAL A 1 173 ? 22.084 -17.803 -3.130 1.00 97.19 173 VAL A N 1
ATOM 1357 C CA . VAL A 1 173 ? 21.822 -19.117 -2.510 1.00 97.19 173 VAL A CA 1
ATOM 1358 C C . VAL A 1 173 ? 20.557 -19.089 -1.652 1.00 97.19 173 VAL A C 1
ATOM 1360 O O . VAL A 1 173 ? 19.741 -20.001 -1.763 1.00 97.19 173 VAL A O 1
ATOM 1363 N N . GLY A 1 174 ? 20.368 -18.049 -0.841 1.00 94.88 174 GLY A N 1
ATOM 1364 C CA . GLY A 1 174 ? 19.267 -17.930 0.124 1.00 94.88 174 GLY A CA 1
ATOM 1365 C C . GLY A 1 174 ? 19.696 -18.271 1.551 1.00 94.88 174 GLY A C 1
ATOM 1366 O O . GLY A 1 174 ? 20.460 -19.213 1.765 1.00 94.88 174 GLY A O 1
ATOM 1367 N N . ASP A 1 175 ? 19.209 -17.502 2.527 1.00 92.25 175 ASP A N 1
ATOM 1368 C CA . ASP A 1 175 ? 19.549 -17.658 3.947 1.00 92.25 175 ASP A CA 1
ATOM 1369 C C . ASP A 1 175 ? 18.728 -18.756 4.654 1.00 92.25 175 ASP A C 1
ATOM 1371 O O . ASP A 1 175 ? 17.896 -18.490 5.516 1.00 92.25 175 ASP A O 1
ATOM 1375 N N . VAL A 1 176 ? 18.948 -20.016 4.269 1.00 93.44 176 VAL A N 1
ATOM 1376 C CA . VAL A 1 176 ? 18.279 -21.174 4.901 1.00 93.44 176 VAL A CA 1
ATOM 1377 C C . VAL A 1 176 ? 18.883 -21.558 6.257 1.00 93.44 176 VAL A C 1
ATOM 1379 O O . VAL A 1 176 ? 18.278 -22.319 7.004 1.00 93.44 176 VAL A O 1
ATOM 1382 N N . GLN A 1 177 ? 20.081 -21.056 6.578 1.00 90.31 177 GLN A N 1
ATOM 1383 C CA . GLN A 1 177 ? 20.763 -21.356 7.839 1.00 90.31 177 GLN A CA 1
ATOM 1384 C C . GLN A 1 177 ? 20.394 -20.356 8.940 1.00 90.31 177 GLN A C 1
ATOM 1386 O O . GLN A 1 177 ? 20.195 -20.775 10.079 1.00 90.31 177 GLN A O 1
ATOM 1391 N N . GLY A 1 178 ? 20.334 -19.059 8.619 1.00 88.69 178 GLY A N 1
ATOM 1392 C CA . GLY A 1 178 ? 19.949 -18.007 9.559 1.00 88.69 178 GLY A CA 1
ATOM 1393 C C . GLY A 1 178 ? 18.448 -17.991 9.828 1.00 88.69 178 GLY A C 1
ATOM 1394 O O . GLY A 1 178 ? 18.045 -17.917 10.986 1.00 88.69 178 GLY A O 1
ATOM 1395 N N . HIS A 1 179 ? 17.631 -18.138 8.777 1.00 90.12 179 HIS A N 1
ATOM 1396 C CA . HIS A 1 179 ? 16.168 -18.105 8.876 1.00 90.12 179 HIS A CA 1
ATOM 1397 C C . HIS A 1 179 ? 15.511 -19.166 7.968 1.00 90.12 179 HIS A C 1
ATOM 1399 O O . HIS A 1 179 ? 15.117 -18.864 6.834 1.00 90.12 179 HIS A O 1
ATOM 1405 N N . PRO A 1 180 ? 15.408 -20.435 8.409 1.00 91.38 180 PRO A N 1
ATOM 1406 C CA . PRO A 1 180 ? 14.797 -21.500 7.613 1.00 91.38 180 PRO A CA 1
ATOM 1407 C C . PRO A 1 180 ? 13.284 -21.299 7.464 1.00 91.38 180 PRO A C 1
ATOM 1409 O O . PRO A 1 180 ? 12.586 -21.003 8.431 1.00 91.38 180 PRO A O 1
ATOM 1412 N N . PHE A 1 181 ? 12.768 -21.525 6.258 1.00 92.38 181 PHE A N 1
ATOM 1413 C CA . PHE A 1 181 ? 11.338 -21.683 6.020 1.00 92.38 181 PHE A CA 1
ATOM 1414 C C . PHE A 1 181 ? 10.941 -23.138 6.253 1.00 92.38 181 PHE A C 1
ATOM 1416 O O . PHE A 1 181 ? 11.762 -24.064 6.248 1.00 92.38 181 PHE A O 1
ATOM 1423 N N . LYS A 1 182 ? 9.648 -23.368 6.448 1.00 91.44 182 LYS A N 1
ATOM 1424 C CA . LYS A 1 182 ? 9.108 -24.707 6.637 1.00 91.44 182 LYS A CA 1
ATOM 1425 C C . LYS A 1 182 ? 9.377 -25.581 5.409 1.00 91.44 182 LYS A C 1
ATOM 1427 O O . LYS A 1 182 ? 8.906 -25.312 4.306 1.00 91.44 182 LYS A O 1
ATOM 1432 N N . GLY A 1 183 ? 10.097 -26.679 5.634 1.00 89.81 183 GLY A N 1
ATOM 1433 C CA . GLY A 1 183 ? 10.473 -27.640 4.595 1.00 89.81 183 GLY A CA 1
ATOM 1434 C C . GLY A 1 183 ? 11.826 -27.379 3.931 1.00 89.81 183 GLY A C 1
ATOM 1435 O O . GLY A 1 183 ? 12.192 -28.148 3.041 1.00 89.81 183 GLY A O 1
ATOM 1436 N N . ASP A 1 184 ? 12.570 -26.357 4.359 1.00 92.69 184 ASP A N 1
ATOM 1437 C CA . ASP A 1 184 ? 13.912 -26.099 3.841 1.00 92.69 184 ASP A CA 1
ATOM 1438 C C . ASP A 1 184 ? 14.932 -27.176 4.235 1.00 92.69 184 ASP A C 1
ATOM 1440 O O . ASP A 1 184 ? 14.843 -27.835 5.275 1.00 92.69 184 ASP A O 1
ATOM 1444 N N . GLU A 1 185 ? 15.949 -27.328 3.386 1.00 92.69 185 GLU A N 1
ATOM 1445 C CA . GLU A 1 185 ? 17.159 -28.082 3.709 1.00 92.69 185 GLU A CA 1
ATOM 1446 C C . GLU A 1 185 ? 18.036 -27.277 4.690 1.00 92.69 185 GLU A C 1
ATOM 1448 O O . GLU A 1 185 ? 18.068 -26.050 4.656 1.00 92.69 185 GLU A O 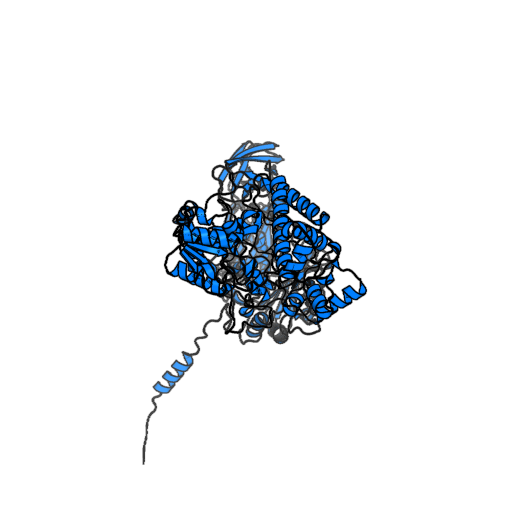1
ATOM 1453 N N . SER A 1 186 ? 18.806 -27.961 5.543 1.00 89.38 186 SER A N 1
ATOM 1454 C CA . SER A 1 186 ? 19.656 -27.311 6.559 1.00 89.38 186 SER A CA 1
ATOM 1455 C C . SER A 1 186 ? 20.908 -26.621 6.005 1.00 89.38 186 SER A C 1
ATOM 1457 O O . SER A 1 186 ? 21.626 -25.950 6.746 1.00 89.38 186 SER A O 1
ATOM 1459 N N . VAL A 1 187 ? 21.207 -26.818 4.720 1.00 93.38 187 VAL A N 1
ATOM 1460 C CA . VAL A 1 187 ? 22.374 -26.262 4.034 1.00 93.38 187 VAL A CA 1
ATOM 1461 C C . VAL A 1 187 ? 21.918 -25.699 2.697 1.00 93.38 187 VAL A C 1
ATOM 1463 O O . VAL A 1 187 ? 21.186 -26.359 1.961 1.00 93.38 187 VAL A O 1
ATOM 1466 N N . GLY A 1 188 ? 22.372 -24.487 2.378 1.00 94.50 188 GLY A N 1
ATOM 1467 C CA . GLY A 1 188 ? 22.087 -23.849 1.098 1.00 94.50 188 GLY A CA 1
ATOM 1468 C C . GLY A 1 188 ? 22.685 -24.616 -0.085 1.00 94.50 188 GLY A C 1
ATOM 1469 O O . GLY A 1 188 ? 23.788 -25.158 -0.014 1.00 94.50 188 GLY A O 1
ATOM 1470 N N . ASP A 1 189 ? 21.962 -24.643 -1.200 1.00 96.69 189 ASP A N 1
ATOM 1471 C CA . ASP A 1 189 ? 22.367 -25.323 -2.426 1.00 96.69 189 ASP A CA 1
ATOM 1472 C C . ASP A 1 189 ? 23.211 -24.393 -3.310 1.00 96.69 189 ASP A C 1
ATOM 1474 O O . ASP A 1 189 ? 22.696 -23.593 -4.094 1.00 96.69 189 ASP A O 1
ATOM 1478 N N . GLU A 1 190 ? 24.534 -24.507 -3.208 1.00 96.50 190 GLU A N 1
ATOM 1479 C CA . GLU A 1 190 ? 25.480 -23.671 -3.961 1.00 96.50 190 GLU A CA 1
ATOM 1480 C C . GLU A 1 190 ? 25.526 -23.966 -5.471 1.00 96.50 190 GLU A C 1
ATOM 1482 O O . GLU A 1 190 ? 26.192 -23.246 -6.218 1.00 96.50 190 GLU A O 1
ATOM 1487 N N . ARG A 1 191 ? 24.790 -24.970 -5.972 1.00 97.06 191 ARG A N 1
ATOM 1488 C CA . ARG A 1 191 ? 24.786 -25.322 -7.406 1.00 97.06 191 ARG A CA 1
ATOM 1489 C C . ARG A 1 191 ? 24.227 -24.220 -8.308 1.00 97.06 191 ARG A C 1
ATOM 1491 O O . ARG A 1 191 ? 24.439 -24.260 -9.519 1.00 97.06 191 ARG A O 1
ATOM 1498 N N . ILE A 1 192 ? 23.578 -23.194 -7.751 1.00 97.62 192 ILE A N 1
ATOM 1499 C CA . ILE A 1 192 ? 23.264 -21.966 -8.497 1.00 97.62 192 ILE A CA 1
ATOM 1500 C C . ILE A 1 192 ? 24.518 -21.330 -9.116 1.00 97.62 192 ILE A C 1
ATOM 1502 O O . ILE A 1 192 ? 24.455 -20.799 -10.223 1.00 97.62 192 ILE A O 1
ATOM 1506 N N . TRP A 1 193 ? 25.680 -21.452 -8.470 1.00 97.75 193 TRP A N 1
ATOM 1507 C CA . TRP A 1 193 ? 26.952 -20.939 -8.984 1.00 97.75 193 TRP A CA 1
ATOM 1508 C C . TRP A 1 193 ? 27.508 -21.746 -10.154 1.00 97.75 193 TRP A C 1
ATOM 1510 O O . TRP A 1 193 ? 28.223 -21.198 -10.989 1.00 97.75 193 TRP A O 1
ATOM 1520 N N . GLU A 1 194 ? 27.121 -23.014 -10.288 1.00 96.62 194 GLU A N 1
ATOM 1521 C CA . GLU A 1 194 ? 27.492 -23.819 -11.453 1.00 96.62 194 GLU A CA 1
ATOM 1522 C C . GLU A 1 194 ? 26.788 -23.326 -12.722 1.00 96.62 194 GLU A C 1
ATOM 1524 O O . GLU A 1 194 ? 27.395 -23.284 -13.793 1.00 96.62 194 GLU A O 1
ATOM 1529 N N . VAL A 1 195 ? 25.518 -22.919 -12.614 1.00 97.94 195 VAL A N 1
ATOM 1530 C CA . VAL A 1 195 ? 24.689 -22.509 -13.761 1.00 97.94 195 VAL A CA 1
ATOM 1531 C C . VAL A 1 195 ? 24.698 -20.999 -14.011 1.00 97.94 195 VAL A C 1
ATOM 1533 O O . VAL A 1 195 ? 24.608 -20.575 -15.162 1.00 97.94 195 VAL A O 1
ATOM 1536 N N . SER A 1 196 ? 24.854 -20.173 -12.976 1.00 98.50 196 SER A N 1
ATOM 1537 C CA . SER A 1 196 ? 24.851 -18.713 -13.099 1.00 98.50 196 SER A CA 1
ATOM 1538 C C . SER A 1 196 ? 26.193 -18.168 -13.613 1.00 98.50 196 SER A C 1
ATOM 1540 O O . SER A 1 196 ? 27.244 -18.599 -13.138 1.00 98.50 196 SER A O 1
ATOM 1542 N N . PRO A 1 197 ? 26.206 -17.194 -14.543 1.00 98.50 197 PRO A N 1
ATOM 1543 C CA . PRO A 1 197 ? 27.409 -16.437 -14.899 1.00 98.50 197 PRO A CA 1
ATOM 1544 C C . PRO A 1 197 ? 27.757 -15.311 -13.910 1.00 98.50 197 PRO A C 1
ATOM 1546 O O . PRO A 1 197 ? 28.825 -14.712 -14.035 1.00 98.50 197 PRO A O 1
ATOM 1549 N N . LEU A 1 198 ? 26.891 -15.022 -12.933 1.00 98.62 198 LEU A N 1
ATOM 1550 C CA . LEU A 1 198 ? 27.152 -14.114 -11.811 1.00 98.62 198 LEU A CA 1
ATOM 1551 C C . LEU A 1 198 ? 27.195 -14.920 -10.508 1.00 98.62 198 LEU A C 1
ATOM 1553 O O . LEU A 1 198 ? 26.237 -15.626 -10.195 1.00 98.62 198 LEU A O 1
ATOM 1557 N N . VAL A 1 199 ? 28.302 -14.845 -9.767 1.00 98.25 199 VAL A N 1
ATOM 1558 C CA . VAL A 1 199 ? 28.573 -15.734 -8.627 1.00 98.25 199 VAL A CA 1
ATOM 1559 C C . VAL A 1 199 ? 29.118 -15.002 -7.405 1.00 98.25 199 VAL A C 1
ATOM 1561 O O . VAL A 1 199 ? 29.794 -13.976 -7.517 1.00 98.25 199 VAL A O 1
ATOM 1564 N N . GLY A 1 200 ? 28.895 -15.591 -6.228 1.00 95.31 200 GLY A N 1
ATOM 1565 C CA . GLY A 1 200 ? 29.570 -15.208 -4.987 1.00 95.31 200 GLY A CA 1
ATOM 1566 C C . GLY A 1 200 ? 29.122 -13.877 -4.385 1.00 95.31 200 GLY A C 1
ATOM 1567 O O . GLY A 1 200 ? 29.948 -13.204 -3.772 1.00 95.31 200 GLY A O 1
ATOM 1568 N N . VAL A 1 201 ? 27.856 -13.496 -4.572 1.00 96.56 201 VAL A N 1
ATOM 1569 C CA . VAL A 1 201 ? 27.230 -12.429 -3.778 1.00 96.56 201 VAL A CA 1
ATOM 1570 C C . VAL A 1 201 ? 26.848 -12.970 -2.397 1.00 96.56 201 VAL A C 1
ATOM 1572 O O . VAL A 1 201 ? 26.559 -14.160 -2.253 1.00 96.56 201 VAL A O 1
ATOM 1575 N N . ALA A 1 202 ? 26.848 -12.104 -1.385 1.00 94.94 202 ALA A N 1
ATOM 1576 C CA . ALA A 1 202 ? 26.277 -12.434 -0.085 1.00 94.94 202 ALA A CA 1
ATOM 1577 C C . ALA A 1 202 ? 24.745 -12.555 -0.176 1.00 94.94 202 ALA A C 1
ATOM 1579 O O . ALA A 1 202 ? 24.119 -11.904 -1.010 1.00 94.94 202 ALA A O 1
ATOM 1580 N N . ASN A 1 203 ? 24.156 -13.387 0.684 1.00 95.06 203 ASN A N 1
ATOM 1581 C CA . ASN A 1 203 ? 22.707 -13.554 0.739 1.00 95.06 203 ASN A CA 1
ATOM 1582 C C . ASN A 1 203 ? 22.028 -12.283 1.265 1.00 95.06 203 ASN A C 1
ATOM 1584 O O . ASN A 1 203 ? 22.543 -11.634 2.181 1.00 95.06 203 ASN A O 1
ATOM 1588 N N . ASP A 1 204 ? 20.848 -12.004 0.719 1.00 95.00 204 ASP A N 1
ATOM 1589 C CA . ASP A 1 204 ? 19.827 -11.215 1.403 1.00 95.00 204 ASP A CA 1
ATOM 1590 C C . ASP A 1 204 ? 19.257 -12.020 2.580 1.00 95.00 204 ASP A C 1
ATOM 1592 O O . ASP A 1 204 ? 19.283 -13.258 2.570 1.00 95.00 204 ASP A O 1
ATOM 1596 N N . THR A 1 205 ? 18.771 -11.317 3.601 1.00 92.19 205 THR A N 1
ATOM 1597 C CA . THR A 1 205 ? 18.311 -11.904 4.868 1.00 92.19 205 THR A CA 1
ATOM 1598 C C . THR A 1 205 ? 16.797 -11.802 5.013 1.00 92.19 205 THR A C 1
ATOM 1600 O O . THR A 1 205 ? 16.115 -11.160 4.215 1.00 92.19 205 THR A O 1
ATOM 1603 N N . VAL A 1 206 ? 16.257 -12.456 6.036 1.00 90.62 206 VAL A N 1
ATOM 1604 C CA . VAL A 1 206 ? 14.867 -12.305 6.474 1.00 90.62 206 VAL A CA 1
ATOM 1605 C C . VAL A 1 206 ? 14.911 -11.860 7.929 1.00 90.62 206 VAL A C 1
ATOM 1607 O O . VAL A 1 206 ? 15.671 -12.424 8.714 1.00 90.62 206 VAL A O 1
ATOM 1610 N N . ASN A 1 207 ? 14.161 -10.821 8.288 1.00 85.94 207 ASN A N 1
ATOM 1611 C CA . ASN A 1 207 ? 14.110 -10.374 9.677 1.00 85.94 207 ASN A CA 1
ATOM 1612 C C . ASN A 1 207 ? 13.187 -11.249 10.530 1.00 85.94 207 ASN A C 1
ATOM 1614 O O . ASN A 1 207 ? 12.417 -12.061 10.028 1.00 85.94 207 ASN A O 1
ATOM 1618 N N . GLU A 1 208 ? 13.204 -11.020 11.840 1.00 77.50 208 GLU A N 1
ATOM 1619 C CA . GLU A 1 208 ? 12.418 -11.778 12.825 1.00 77.50 208 GLU A CA 1
ATOM 1620 C C . GLU A 1 208 ? 10.897 -11.746 12.573 1.00 77.50 208 GLU A C 1
ATOM 1622 O O . GLU A 1 208 ? 10.156 -12.584 13.085 1.00 77.50 208 GLU A O 1
ATOM 1627 N N . ARG A 1 209 ? 10.410 -10.787 11.771 1.00 76.44 209 ARG A N 1
ATOM 1628 C CA . ARG A 1 209 ? 8.996 -10.657 11.385 1.00 76.44 209 ARG A CA 1
ATOM 1629 C C . ARG A 1 209 ? 8.669 -11.389 10.074 1.00 76.44 209 ARG A C 1
ATOM 1631 O O . ARG A 1 209 ? 7.531 -11.318 9.611 1.00 76.44 209 ARG A O 1
ATOM 1638 N N . GLY A 1 210 ? 9.637 -12.089 9.485 1.00 85.50 210 GLY A N 1
ATOM 1639 C CA . GLY A 1 210 ? 9.499 -12.832 8.232 1.00 85.50 210 GLY A CA 1
ATOM 1640 C C . GLY A 1 210 ? 9.654 -11.973 6.973 1.00 85.50 210 GLY A C 1
ATOM 1641 O O . GLY A 1 210 ? 9.397 -12.461 5.875 1.00 85.50 210 GLY A O 1
ATOM 1642 N N . TYR A 1 211 ? 10.047 -10.698 7.087 1.00 90.88 211 TYR A N 1
ATOM 1643 C CA . TYR A 1 211 ? 10.184 -9.817 5.922 1.00 90.88 211 TYR A CA 1
ATOM 1644 C C . TYR A 1 211 ? 11.600 -9.857 5.332 1.00 90.88 211 TYR A C 1
ATOM 1646 O O . TYR A 1 211 ? 12.572 -9.843 6.089 1.00 90.88 211 TYR A O 1
ATOM 1654 N N . PRO A 1 212 ? 11.734 -9.864 3.995 1.00 92.06 212 PRO A N 1
ATOM 1655 C CA . PRO A 1 212 ? 13.029 -9.892 3.323 1.00 92.06 212 PRO A CA 1
ATOM 1656 C C . PRO A 1 212 ? 13.773 -8.557 3.461 1.00 92.06 212 PRO A C 1
ATOM 1658 O O . PRO A 1 212 ? 13.181 -7.481 3.350 1.00 92.06 212 PRO A O 1
ATOM 1661 N N . GLU A 1 213 ? 15.091 -8.628 3.624 1.00 93.56 213 GLU A N 1
ATOM 1662 C CA . GLU A 1 213 ? 15.984 -7.484 3.777 1.00 93.56 213 GLU A CA 1
ATOM 1663 C C . GLU A 1 213 ? 17.160 -7.575 2.804 1.00 93.56 213 GLU A C 1
ATOM 1665 O O . GLU A 1 213 ? 17.924 -8.541 2.794 1.00 93.56 213 GLU A O 1
ATOM 1670 N N . ILE A 1 214 ? 17.316 -6.530 1.985 1.00 93.00 214 ILE A N 1
ATOM 1671 C CA . ILE A 1 214 ? 18.442 -6.417 1.055 1.00 93.00 214 ILE A CA 1
ATOM 1672 C C . ILE A 1 214 ? 19.733 -6.245 1.850 1.00 93.00 214 ILE A C 1
ATOM 1674 O O . ILE A 1 214 ? 19.861 -5.306 2.646 1.00 93.00 214 ILE A O 1
ATOM 1678 N N . ASN A 1 215 ? 20.727 -7.074 1.547 1.00 95.06 215 ASN A N 1
ATOM 1679 C CA . ASN A 1 215 ? 22.056 -6.971 2.118 1.00 95.06 215 ASN A CA 1
ATOM 1680 C C . ASN A 1 215 ? 22.782 -5.729 1.577 1.00 95.06 215 ASN A C 1
ATOM 1682 O O . ASN A 1 215 ? 23.365 -5.732 0.489 1.00 95.06 215 ASN A O 1
ATOM 1686 N N . GLN A 1 216 ? 22.763 -4.644 2.353 1.00 95.31 216 GLN A N 1
ATOM 1687 C CA . GLN A 1 216 ? 23.340 -3.358 1.943 1.00 95.31 216 GLN A CA 1
ATOM 1688 C C . GLN A 1 216 ? 24.854 -3.433 1.693 1.00 95.31 216 GLN A C 1
ATOM 1690 O O . GLN A 1 216 ? 25.369 -2.710 0.838 1.00 95.31 216 GLN A O 1
ATOM 1695 N N . ASP A 1 217 ? 25.568 -4.345 2.358 1.00 95.50 217 ASP A N 1
ATOM 1696 C CA . ASP A 1 217 ? 26.998 -4.555 2.122 1.00 95.50 217 ASP A CA 1
ATOM 1697 C C . ASP A 1 217 ? 27.266 -5.216 0.764 1.00 95.50 217 ASP A C 1
ATOM 1699 O O . ASP A 1 217 ? 28.326 -5.003 0.162 1.00 95.50 217 ASP A O 1
ATOM 1703 N N . ALA A 1 218 ? 26.296 -5.962 0.233 1.00 96.12 218 ALA A N 1
ATOM 1704 C CA . ALA A 1 218 ? 26.362 -6.569 -1.089 1.00 96.12 218 ALA A CA 1
ATOM 1705 C C . ALA A 1 218 ? 26.002 -5.595 -2.221 1.00 96.12 218 ALA A C 1
ATOM 1707 O O . ALA A 1 218 ? 26.355 -5.864 -3.367 1.00 96.12 218 ALA A O 1
ATOM 1708 N N . VAL A 1 219 ? 25.365 -4.456 -1.934 1.00 96.56 219 VAL A N 1
ATOM 1709 C CA . VAL A 1 219 ? 24.862 -3.512 -2.946 1.00 96.56 219 VAL A CA 1
ATOM 1710 C C . VAL A 1 219 ? 25.803 -2.318 -3.142 1.00 96.56 219 VAL A C 1
ATOM 1712 O O . VAL A 1 219 ? 26.520 -1.872 -2.243 1.00 96.56 219 VAL A O 1
ATOM 1715 N N . THR A 1 220 ? 25.856 -1.792 -4.365 1.00 95.69 220 THR A N 1
ATOM 1716 C CA . THR A 1 220 ? 26.533 -0.532 -4.688 1.00 95.69 220 THR A CA 1
ATOM 1717 C C . THR A 1 220 ? 25.880 0.178 -5.879 1.00 95.69 220 THR A C 1
ATOM 1719 O O . THR A 1 220 ? 24.876 -0.276 -6.424 1.00 95.69 220 THR A O 1
ATOM 1722 N N . LYS A 1 221 ? 26.431 1.333 -6.260 1.00 94.75 221 LYS A N 1
ATOM 1723 C CA . LYS A 1 221 ? 25.981 2.178 -7.370 1.00 94.75 221 LYS A CA 1
ATOM 1724 C C . LYS A 1 221 ? 27.180 2.611 -8.212 1.00 94.75 221 LYS A C 1
ATOM 1726 O O . LYS A 1 221 ? 28.275 2.798 -7.684 1.00 94.75 221 LYS A O 1
ATOM 1731 N N . GLY A 1 222 ? 26.979 2.806 -9.511 1.00 93.44 222 GLY A N 1
ATOM 1732 C CA . GLY A 1 222 ? 28.053 3.183 -10.429 1.00 93.44 222 GLY A CA 1
ATOM 1733 C C . GLY A 1 222 ? 27.591 3.272 -11.880 1.00 93.44 222 GLY A C 1
ATOM 1734 O O . GLY A 1 222 ? 26.446 2.949 -12.189 1.00 93.44 222 GLY A O 1
ATOM 1735 N N . LYS A 1 223 ? 28.461 3.787 -12.754 1.00 94.38 223 LYS A N 1
ATOM 1736 C CA . LYS A 1 223 ? 28.172 3.973 -14.181 1.00 94.38 223 LYS A CA 1
ATOM 1737 C C . LYS A 1 223 ? 28.199 2.628 -14.908 1.00 94.38 223 LYS A C 1
ATOM 1739 O O . LYS A 1 223 ? 29.133 1.856 -14.699 1.00 94.38 223 LYS A O 1
ATOM 1744 N N . TRP A 1 224 ? 27.209 2.358 -15.752 1.00 94.75 224 TRP A N 1
ATOM 1745 C CA . TRP A 1 224 ? 27.120 1.107 -16.489 1.00 94.75 224 TRP A CA 1
ATOM 1746 C C . TRP A 1 224 ? 27.876 1.233 -17.813 1.00 94.75 224 TRP A C 1
ATOM 1748 O O . TRP A 1 224 ? 27.749 2.196 -18.566 1.00 94.75 224 TRP A O 1
ATOM 1758 N N . GLU A 1 225 ? 28.685 0.228 -18.114 1.00 95.62 225 GLU A N 1
ATOM 1759 C CA . GLU A 1 225 ? 29.539 0.201 -19.292 1.00 95.62 225 GLU A CA 1
ATOM 1760 C C . GLU A 1 225 ? 29.342 -1.112 -20.038 1.00 95.62 225 GLU A C 1
ATOM 1762 O O . GLU A 1 225 ? 29.326 -2.190 -19.435 1.00 95.62 225 GLU A O 1
ATOM 1767 N N . VAL A 1 226 ? 29.235 -1.031 -21.365 1.00 96.44 226 VAL A N 1
ATOM 1768 C CA . VAL A 1 226 ? 29.250 -2.218 -22.221 1.00 96.44 226 VAL A CA 1
ATOM 1769 C C . VAL A 1 226 ? 30.659 -2.804 -22.187 1.00 96.44 226 VAL A C 1
ATOM 1771 O O . VAL A 1 226 ? 31.608 -2.192 -22.673 1.00 96.44 226 VAL A O 1
ATOM 1774 N N . ALA A 1 227 ? 30.798 -3.996 -21.612 1.00 96.38 227 ALA A N 1
ATOM 1775 C CA . ALA A 1 227 ? 32.070 -4.709 -21.547 1.00 96.38 227 ALA A CA 1
ATOM 1776 C C . ALA A 1 227 ? 32.378 -5.447 -22.858 1.00 96.38 227 ALA A C 1
ATOM 1778 O O . ALA A 1 227 ? 33.537 -5.519 -23.264 1.00 96.38 227 ALA A O 1
ATOM 1779 N N . GLN A 1 228 ? 31.343 -5.950 -23.539 1.00 92.12 228 GLN A N 1
ATOM 1780 C CA . GLN A 1 228 ? 31.475 -6.694 -24.788 1.00 92.12 228 GLN A CA 1
ATOM 1781 C C . GLN A 1 228 ? 30.277 -6.467 -25.719 1.00 92.12 228 GLN A C 1
ATOM 1783 O O . GLN A 1 228 ? 29.132 -6.317 -25.280 1.00 92.12 228 GLN A O 1
ATOM 1788 N N . LYS A 1 229 ? 30.542 -6.452 -27.035 1.00 91.19 229 LYS A N 1
ATOM 1789 C CA . LYS A 1 229 ? 29.491 -6.450 -28.060 1.00 91.19 229 LYS A CA 1
ATOM 1790 C C . LYS A 1 229 ? 28.789 -7.804 -28.070 1.00 91.19 229 LYS A C 1
ATOM 1792 O O . LYS A 1 229 ? 29.414 -8.823 -28.346 1.00 91.19 229 LYS A O 1
ATOM 1797 N N . HIS A 1 230 ? 27.487 -7.794 -27.834 1.00 96.06 230 HIS A N 1
ATOM 1798 C CA . HIS A 1 230 ? 26.662 -8.991 -27.762 1.00 96.06 230 HIS A CA 1
ATOM 1799 C C . HIS A 1 230 ? 25.242 -8.673 -28.252 1.00 96.06 230 HIS A C 1
ATOM 1801 O O . HIS A 1 230 ? 24.848 -7.513 -28.253 1.00 96.06 230 HIS A O 1
ATOM 1807 N N . PHE A 1 231 ? 24.434 -9.675 -28.622 1.00 96.25 231 PHE A N 1
ATOM 1808 C CA . PHE A 1 231 ? 23.047 -9.445 -29.085 1.00 96.25 231 PHE A CA 1
ATOM 1809 C C . PHE A 1 231 ? 22.208 -8.660 -28.060 1.00 96.25 231 PHE A C 1
ATOM 1811 O O . PHE A 1 231 ? 21.333 -7.862 -28.394 1.00 96.25 231 PHE A O 1
ATOM 1818 N N . ILE A 1 232 ? 22.509 -8.899 -26.786 1.00 97.56 232 ILE A N 1
ATOM 1819 C CA . ILE A 1 232 ? 21.838 -8.273 -25.648 1.00 97.56 232 ILE A CA 1
ATOM 1820 C C . ILE A 1 232 ? 22.193 -6.783 -25.527 1.00 97.56 232 ILE A C 1
ATOM 1822 O O . ILE A 1 232 ? 21.344 -5.994 -25.126 1.00 97.56 232 ILE A O 1
ATOM 1826 N N . THR A 1 233 ? 23.418 -6.393 -25.890 1.00 96.50 233 THR A N 1
ATOM 1827 C CA . THR A 1 233 ? 23.933 -5.022 -25.729 1.00 96.50 233 THR A CA 1
ATOM 1828 C C . THR A 1 233 ? 23.950 -4.224 -27.031 1.00 96.50 233 THR A C 1
ATOM 1830 O O . THR A 1 233 ? 24.070 -3.000 -27.008 1.00 96.50 233 THR A O 1
ATOM 1833 N N . GLU A 1 234 ? 23.831 -4.880 -28.184 1.00 94.69 234 GLU A N 1
ATOM 1834 C CA . GLU A 1 234 ? 23.868 -4.208 -29.475 1.00 94.69 234 GLU A CA 1
ATOM 1835 C C . GLU A 1 234 ? 22.638 -3.319 -29.695 1.00 94.69 234 GLU A C 1
ATOM 1837 O O . GLU A 1 234 ? 21.500 -3.720 -29.450 1.00 94.69 234 GLU A O 1
ATOM 1842 N N . GLY A 1 235 ? 22.872 -2.078 -30.130 1.00 92.44 235 GLY A N 1
ATOM 1843 C CA . GLY A 1 235 ? 21.809 -1.083 -30.273 1.00 92.44 235 GLY A CA 1
ATOM 1844 C C . GLY A 1 235 ? 21.137 -0.674 -28.954 1.00 92.44 235 GLY A C 1
ATOM 1845 O O . GLY A 1 235 ? 20.068 -0.072 -29.010 1.00 92.44 235 GLY A O 1
ATOM 1846 N N . LEU A 1 236 ? 21.715 -0.991 -27.785 1.00 94.69 236 LEU A N 1
ATOM 1847 C CA . LEU A 1 236 ? 21.215 -0.565 -26.474 1.00 94.69 236 LEU A CA 1
ATOM 1848 C C . LEU A 1 236 ? 22.092 0.569 -25.902 1.00 94.69 236 LEU A C 1
ATOM 1850 O O . LEU A 1 236 ? 23.164 0.299 -25.355 1.00 94.69 236 LEU A O 1
ATOM 1854 N N . PRO A 1 237 ? 21.661 1.837 -25.992 1.00 94.31 237 PRO A N 1
ATOM 1855 C CA . PRO A 1 237 ? 22.396 2.950 -25.402 1.00 94.31 237 PRO A CA 1
ATOM 1856 C C . PRO A 1 237 ? 22.189 2.968 -23.878 1.00 94.31 237 PRO A C 1
ATOM 1858 O O . PRO A 1 237 ? 21.133 3.374 -23.394 1.00 94.31 237 PRO A O 1
ATOM 1861 N N . LEU A 1 238 ? 23.202 2.542 -23.110 1.00 93.25 238 LEU A N 1
ATOM 1862 C CA . LEU A 1 238 ? 23.122 2.477 -21.637 1.00 93.25 238 LEU A CA 1
ATOM 1863 C C . LEU A 1 238 ? 22.842 3.839 -20.986 1.00 93.25 238 LEU A C 1
ATOM 1865 O O . LEU A 1 238 ? 22.212 3.897 -19.943 1.00 93.25 238 LEU A O 1
ATOM 1869 N N . GLU A 1 239 ? 23.205 4.934 -21.650 1.00 91.75 239 GLU A N 1
ATOM 1870 C CA . GLU A 1 239 ? 22.901 6.306 -21.227 1.00 91.75 239 GLU A CA 1
ATOM 1871 C C . GLU A 1 239 ? 21.402 6.664 -21.201 1.00 91.75 239 GLU A C 1
ATOM 1873 O O . GLU A 1 239 ? 21.052 7.763 -20.768 1.00 91.75 239 GLU A O 1
ATOM 1878 N N . LEU A 1 240 ? 20.520 5.797 -21.717 1.00 94.38 240 LEU A N 1
ATOM 1879 C CA . LEU A 1 240 ? 19.068 5.936 -21.577 1.00 94.38 240 LEU A CA 1
ATOM 1880 C C . LEU A 1 240 ? 18.519 5.223 -20.336 1.00 94.38 240 LEU A C 1
ATOM 1882 O O . LEU A 1 240 ? 17.343 5.410 -20.017 1.00 94.38 240 LEU A O 1
ATOM 1886 N N . LEU A 1 241 ? 19.341 4.430 -19.645 1.00 93.75 241 LEU A N 1
ATOM 1887 C CA . LEU A 1 241 ? 19.020 3.814 -18.362 1.00 93.75 241 LEU A CA 1
ATOM 1888 C C . LEU A 1 241 ? 19.462 4.739 -17.216 1.00 93.75 241 LEU A C 1
ATOM 1890 O O . LEU A 1 241 ? 20.483 5.418 -17.338 1.00 93.75 241 LEU A O 1
ATOM 1894 N N . PRO A 1 242 ? 18.750 4.763 -16.076 1.00 90.50 242 PRO A N 1
ATOM 1895 C CA . PRO A 1 242 ? 19.250 5.431 -14.884 1.00 90.50 242 PRO A CA 1
ATOM 1896 C C . PRO A 1 242 ? 20.483 4.690 -14.345 1.00 90.50 242 PRO A C 1
ATOM 1898 O O . PRO A 1 242 ? 20.389 3.520 -13.978 1.00 90.50 242 PRO A O 1
ATOM 1901 N N . GLU A 1 243 ? 21.627 5.373 -14.285 1.00 83.06 243 GLU A N 1
ATOM 1902 C CA . GLU A 1 243 ? 22.914 4.819 -13.838 1.00 83.06 243 GLU A CA 1
ATOM 1903 C C . GLU A 1 243 ? 23.641 5.747 -12.847 1.00 83.06 243 GLU A C 1
ATOM 1905 O O . GLU A 1 243 ? 23.244 6.893 -12.612 1.00 83.06 243 GLU A O 1
ATOM 1910 N N . GLY A 1 244 ? 24.742 5.276 -12.256 1.00 82.94 244 GLY A N 1
ATOM 1911 C CA . GLY A 1 244 ? 25.564 6.082 -11.353 1.00 82.94 244 GLY A CA 1
ATOM 1912 C C . GLY A 1 244 ? 24.883 6.350 -10.011 1.00 82.94 244 GLY A C 1
ATOM 1913 O O . GLY A 1 244 ? 24.274 5.468 -9.416 1.00 82.94 244 GLY A O 1
ATOM 1914 N N . SER A 1 245 ? 24.999 7.576 -9.498 1.00 75.50 245 SER A N 1
ATOM 1915 C CA . SER A 1 245 ? 24.334 7.975 -8.248 1.00 75.50 245 SER A CA 1
ATOM 1916 C C . SER A 1 245 ? 22.820 8.174 -8.400 1.00 75.50 245 SER A C 1
ATOM 1918 O O . SER A 1 245 ? 22.115 8.243 -7.394 1.00 75.50 245 SER A O 1
ATOM 1920 N N . ILE A 1 246 ? 22.330 8.253 -9.641 1.00 79.75 246 ILE A N 1
ATOM 1921 C CA . ILE A 1 246 ? 20.957 8.618 -10.005 1.00 79.75 246 ILE A CA 1
ATOM 1922 C C . ILE A 1 246 ? 20.000 7.424 -9.856 1.00 79.75 246 ILE A C 1
ATOM 1924 O O . ILE A 1 246 ? 18.835 7.604 -9.513 1.00 79.75 246 ILE A O 1
ATOM 1928 N N . GLY A 1 247 ? 20.489 6.203 -10.083 1.00 82.12 247 GLY A N 1
ATOM 1929 C CA . GLY A 1 247 ? 19.707 4.967 -10.060 1.00 82.12 247 GLY A CA 1
ATOM 1930 C C . GLY A 1 247 ? 20.549 3.763 -10.484 1.00 82.12 247 GLY A C 1
ATOM 1931 O O . GLY A 1 247 ? 21.769 3.873 -10.594 1.00 82.12 247 GLY A O 1
ATOM 1932 N N . GLY A 1 248 ? 19.901 2.616 -10.700 1.00 82.19 248 GLY A N 1
ATOM 1933 C CA . GLY A 1 248 ? 20.577 1.420 -11.213 1.00 82.19 248 GLY A CA 1
ATOM 1934 C C . GLY A 1 248 ? 21.579 0.826 -10.226 1.00 82.19 248 GLY A C 1
ATOM 1935 O O . GLY A 1 248 ? 22.714 0.534 -10.606 1.00 82.19 248 GLY A O 1
ATOM 1936 N N . ALA A 1 249 ? 21.180 0.688 -8.956 1.00 94.00 249 ALA A N 1
ATOM 1937 C CA . ALA A 1 249 ? 21.989 -0.035 -7.984 1.00 94.00 249 ALA A CA 1
ATOM 1938 C C . ALA A 1 249 ? 22.099 -1.516 -8.382 1.00 94.00 249 ALA A C 1
ATOM 1940 O O . ALA A 1 249 ? 21.242 -2.066 -9.078 1.00 94.00 249 ALA A O 1
ATOM 1941 N N . PHE A 1 250 ? 23.203 -2.141 -7.998 1.00 96.19 250 PHE A N 1
ATOM 1942 C CA . PHE A 1 250 ? 23.514 -3.517 -8.362 1.00 96.19 250 PHE A CA 1
ATOM 1943 C C . PHE A 1 250 ? 24.347 -4.186 -7.279 1.00 96.19 250 PHE A C 1
ATOM 1945 O O . PHE A 1 250 ? 25.010 -3.530 -6.470 1.00 96.19 250 PHE A O 1
ATOM 1952 N N . TYR A 1 251 ? 24.316 -5.508 -7.286 1.00 97.50 251 TYR A N 1
ATOM 1953 C CA . TYR A 1 251 ? 25.040 -6.335 -6.344 1.00 97.50 251 TYR A CA 1
ATOM 1954 C C . TYR A 1 251 ? 26.490 -6.564 -6.789 1.00 97.50 251 TYR A C 1
ATOM 1956 O O . TYR A 1 251 ? 26.811 -6.659 -7.977 1.00 97.50 251 TYR A O 1
ATOM 1964 N N . LYS A 1 252 ? 27.389 -6.675 -5.813 1.00 97.62 252 LYS A N 1
ATOM 1965 C CA . LYS A 1 252 ? 28.835 -6.869 -5.984 1.00 97.62 252 LYS A CA 1
ATOM 1966 C C . LYS A 1 252 ? 29.157 -8.329 -6.323 1.00 97.62 252 LYS A C 1
ATOM 1968 O O . LYS A 1 252 ? 29.728 -9.057 -5.516 1.00 97.62 252 LYS A O 1
ATOM 1973 N N . TYR A 1 253 ? 28.790 -8.756 -7.526 1.00 98.31 253 TYR A N 1
ATOM 1974 C CA . TYR A 1 253 ? 29.079 -10.098 -8.031 1.00 98.31 253 TYR A CA 1
ATOM 1975 C C . TYR A 1 253 ? 30.535 -10.276 -8.482 1.00 98.31 253 TYR A C 1
ATOM 1977 O O . TYR A 1 253 ? 31.265 -9.319 -8.748 1.00 98.31 253 TYR A O 1
ATOM 1985 N N . ARG A 1 254 ? 30.937 -11.539 -8.650 1.00 97.94 254 ARG A N 1
ATOM 1986 C CA . ARG A 1 254 ? 32.028 -11.947 -9.547 1.00 97.94 254 ARG A CA 1
ATOM 1987 C C . ARG A 1 254 ? 31.433 -12.594 -10.796 1.00 97.94 254 ARG A C 1
ATOM 1989 O O . ARG A 1 254 ? 30.311 -13.089 -10.760 1.00 97.94 254 ARG A O 1
ATOM 1996 N N . ALA A 1 255 ? 32.182 -12.597 -11.892 1.00 97.44 255 ALA A N 1
ATOM 1997 C CA . ALA A 1 255 ? 31.755 -13.256 -13.122 1.00 97.44 255 ALA A CA 1
ATOM 1998 C C . ALA A 1 255 ? 32.358 -14.660 -13.230 1.00 97.44 255 ALA A C 1
ATOM 2000 O O . ALA A 1 255 ? 33.554 -14.835 -13.007 1.00 97.44 255 ALA A O 1
ATOM 2001 N N . ASP A 1 256 ? 31.535 -15.619 -13.641 1.00 97.12 256 ASP A N 1
ATOM 2002 C CA . ASP A 1 256 ? 31.934 -16.932 -14.159 1.00 97.12 256 ASP A CA 1
ATOM 2003 C C . ASP A 1 256 ? 31.338 -17.106 -15.566 1.00 97.12 256 ASP A C 1
ATOM 2005 O O . ASP A 1 256 ? 30.513 -17.972 -15.834 1.00 97.12 256 ASP A O 1
ATOM 2009 N N . GLY A 1 257 ? 31.653 -16.171 -16.461 1.00 96.50 257 GLY A N 1
ATOM 2010 C CA . GLY A 1 257 ? 31.056 -16.090 -17.790 1.00 96.50 257 GLY A CA 1
ATOM 2011 C C . GLY A 1 257 ? 31.484 -14.838 -18.549 1.00 96.50 257 GLY A C 1
ATOM 2012 O O . GLY A 1 257 ? 32.320 -14.059 -18.087 1.00 96.50 257 GLY A O 1
ATOM 2013 N N . GLU A 1 258 ? 30.895 -14.640 -19.723 1.00 98.00 258 GLU A N 1
ATOM 2014 C CA . GLU A 1 258 ? 31.094 -13.450 -20.546 1.00 98.00 258 GLU A CA 1
ATOM 2015 C C . GLU A 1 258 ? 30.377 -12.255 -19.909 1.00 98.00 258 GLU A C 1
ATOM 2017 O O . GLU A 1 258 ? 29.152 -12.242 -19.792 1.00 98.00 258 GLU A O 1
ATOM 2022 N N . VAL A 1 259 ? 31.132 -11.240 -19.488 1.00 98.56 259 VAL A N 1
ATOM 2023 C CA . VAL A 1 259 ? 30.563 -10.009 -18.924 1.00 98.56 259 VAL A CA 1
ATOM 2024 C C . VAL A 1 259 ? 30.110 -9.099 -20.059 1.00 98.56 259 VAL A C 1
ATOM 2026 O O . VAL A 1 259 ? 30.913 -8.698 -20.898 1.00 98.56 259 VAL A O 1
ATOM 2029 N N . LEU A 1 260 ? 28.829 -8.738 -20.059 1.00 98.50 260 LEU A N 1
ATOM 2030 C CA . LEU A 1 260 ? 28.201 -7.912 -21.090 1.00 98.50 260 LEU A CA 1
ATOM 2031 C C . LEU A 1 260 ? 28.068 -6.454 -20.647 1.00 98.50 260 LEU A C 1
ATOM 2033 O O . LEU A 1 260 ? 28.376 -5.543 -21.416 1.00 98.50 260 LEU A O 1
ATOM 2037 N N . ILE A 1 261 ? 27.646 -6.239 -19.399 1.00 98.25 261 ILE A N 1
ATOM 2038 C CA . ILE A 1 261 ? 27.532 -4.920 -18.762 1.00 98.25 261 ILE A CA 1
ATOM 2039 C C . ILE A 1 261 ? 28.231 -4.981 -17.405 1.00 98.25 261 ILE A C 1
ATOM 2041 O O . ILE A 1 261 ? 28.063 -5.956 -16.670 1.00 98.25 261 ILE A O 1
ATOM 2045 N N . LYS A 1 262 ? 29.003 -3.949 -17.061 1.00 97.56 262 LYS A N 1
ATOM 2046 C CA . LYS A 1 262 ? 29.717 -3.830 -15.780 1.00 97.56 262 LYS A CA 1
ATOM 2047 C C . LYS A 1 262 ? 29.708 -2.398 -15.252 1.00 97.56 262 LYS A C 1
ATOM 2049 O O . LYS A 1 262 ? 29.431 -1.469 -16.000 1.00 97.56 262 LYS A O 1
ATOM 2054 N N . SER A 1 263 ? 30.101 -2.228 -13.997 1.00 96.44 263 SER A N 1
ATOM 2055 C CA . SER A 1 263 ? 30.484 -0.939 -13.419 1.00 96.44 263 SER A CA 1
ATOM 2056 C C . SER A 1 263 ? 31.779 -1.112 -12.631 1.00 96.44 263 SER A C 1
ATOM 2058 O O . SER A 1 263 ? 31.812 -1.776 -11.590 1.00 96.44 263 SER A O 1
ATOM 2060 N N . GLY A 1 264 ? 32.869 -0.521 -13.123 1.00 94.56 264 GLY A N 1
ATOM 2061 C CA . GLY A 1 264 ? 34.199 -0.734 -12.555 1.00 94.56 264 GLY A CA 1
ATOM 2062 C C . GLY A 1 264 ? 34.593 -2.215 -12.594 1.00 94.56 264 GLY A C 1
ATOM 2063 O O . GLY A 1 264 ? 34.681 -2.812 -13.668 1.00 94.56 264 GLY A O 1
ATOM 2064 N N . ALA A 1 265 ? 34.837 -2.804 -11.420 1.00 95.12 265 ALA A N 1
ATOM 2065 C CA . ALA A 1 265 ? 35.199 -4.216 -11.277 1.00 95.12 265 ALA A CA 1
ATOM 2066 C C . ALA A 1 265 ? 33.991 -5.171 -11.219 1.00 95.12 265 ALA A C 1
ATOM 2068 O O . ALA A 1 265 ? 34.177 -6.381 -11.327 1.00 95.12 265 ALA A O 1
ATOM 2069 N N . TYR A 1 266 ? 32.772 -4.653 -11.044 1.00 97.69 266 TYR A N 1
ATOM 2070 C CA . TYR A 1 266 ? 31.597 -5.476 -10.770 1.00 97.69 266 TYR A CA 1
ATOM 2071 C C . TYR A 1 266 ? 30.791 -5.745 -12.052 1.00 97.69 266 TYR A C 1
ATOM 2073 O O . TYR A 1 266 ? 30.380 -4.789 -12.720 1.00 97.69 266 TYR A O 1
ATOM 2081 N N . PRO A 1 267 ? 30.557 -7.016 -12.424 1.00 98.06 267 PRO A N 1
ATOM 2082 C CA . PRO A 1 267 ? 29.668 -7.383 -13.517 1.00 98.06 267 PRO A CA 1
ATOM 2083 C C . PRO A 1 267 ? 28.202 -7.176 -13.109 1.00 98.06 267 PRO A C 1
ATOM 2085 O O . PRO A 1 267 ? 27.807 -7.500 -11.993 1.00 98.06 267 PRO A O 1
ATOM 2088 N N . ILE A 1 268 ? 27.397 -6.655 -14.033 1.00 97.75 268 ILE A N 1
ATOM 2089 C CA . ILE A 1 268 ? 25.962 -6.384 -13.842 1.00 97.75 268 ILE A CA 1
ATOM 2090 C C . ILE A 1 268 ? 25.129 -7.322 -14.709 1.00 97.75 268 ILE A C 1
ATOM 2092 O O . ILE A 1 268 ? 24.134 -7.868 -14.248 1.00 97.75 268 ILE A O 1
ATOM 2096 N N . VAL A 1 269 ? 25.538 -7.534 -15.961 1.00 98.50 269 VAL A N 1
ATOM 2097 C CA . VAL A 1 269 ? 24.926 -8.525 -16.852 1.00 98.50 269 VAL A CA 1
ATOM 2098 C C . VAL A 1 269 ? 26.024 -9.420 -17.386 1.00 98.50 269 VAL A C 1
ATOM 2100 O O . VAL A 1 269 ? 27.003 -8.924 -17.948 1.00 98.50 269 VAL A O 1
ATOM 2103 N N . ALA A 1 270 ? 25.857 -10.727 -17.228 1.00 98.75 270 ALA A N 1
ATOM 2104 C CA . ALA A 1 270 ? 26.782 -11.720 -17.753 1.00 98.75 270 ALA A CA 1
ATOM 2105 C C . ALA A 1 270 ? 26.028 -12.888 -18.391 1.00 98.75 270 ALA A C 1
ATOM 2107 O O . ALA A 1 270 ? 24.873 -13.155 -18.054 1.00 98.75 270 ALA A O 1
ATOM 2108 N N . ALA A 1 271 ? 26.685 -13.583 -19.314 1.00 98.62 271 ALA A N 1
ATOM 2109 C CA . ALA A 1 271 ? 26.131 -14.727 -20.019 1.00 98.62 271 ALA A CA 1
ATOM 2110 C C . ALA A 1 271 ? 27.119 -15.899 -20.052 1.00 98.62 271 ALA A C 1
ATOM 2112 O O . ALA A 1 271 ? 28.332 -15.706 -20.112 1.00 98.62 271 ALA A O 1
ATOM 2113 N N . LYS A 1 272 ? 26.608 -17.132 -20.026 1.00 98.00 272 LYS A N 1
ATOM 2114 C CA . LYS A 1 272 ? 27.404 -18.343 -20.271 1.00 98.00 272 LYS A CA 1
ATOM 2115 C C . LYS A 1 272 ? 26.559 -19.456 -20.879 1.00 98.00 272 LYS A C 1
ATOM 2117 O O . LYS A 1 272 ? 25.351 -19.317 -21.061 1.00 98.00 272 LYS A O 1
ATOM 2122 N N . THR A 1 273 ? 27.202 -20.571 -21.202 1.00 98.12 273 THR A N 1
ATOM 2123 C CA . THR A 1 273 ? 26.505 -21.812 -21.563 1.00 98.12 273 THR A CA 1
ATOM 2124 C C . THR A 1 273 ? 26.560 -22.793 -20.400 1.00 98.12 273 THR A C 1
ATOM 2126 O O . THR A 1 273 ? 27.537 -22.821 -19.652 1.00 98.12 273 THR A O 1
ATOM 2129 N N . TYR A 1 274 ? 25.511 -23.597 -20.246 1.00 97.75 274 TYR A N 1
ATOM 2130 C CA . TYR A 1 274 ? 25.465 -24.690 -19.277 1.00 97.75 274 TYR A CA 1
ATOM 2131 C C . TYR A 1 274 ? 24.848 -25.916 -19.954 1.00 97.75 274 TYR A C 1
ATOM 2133 O O . TYR A 1 274 ? 23.656 -25.955 -20.259 1.00 97.75 274 TYR A O 1
ATOM 2141 N N . GLY A 1 275 ? 25.689 -26.900 -20.283 1.00 97.38 275 GLY A N 1
ATOM 2142 C CA . GLY A 1 275 ? 25.328 -27.955 -21.231 1.00 97.38 275 GLY A CA 1
ATOM 2143 C C . GLY A 1 275 ? 24.987 -27.368 -22.606 1.00 97.38 275 GLY A C 1
ATOM 2144 O O . GLY A 1 275 ? 25.816 -26.693 -23.209 1.00 97.38 275 GLY A O 1
ATOM 2145 N N . LYS A 1 276 ? 23.780 -27.634 -23.116 1.00 98.00 276 LYS A N 1
ATOM 2146 C CA . LYS A 1 276 ? 23.291 -27.086 -24.396 1.00 98.00 276 LYS A CA 1
ATOM 2147 C C . LYS A 1 276 ? 22.541 -25.758 -24.251 1.00 98.00 276 LYS A C 1
ATOM 2149 O O . LYS A 1 276 ? 22.262 -25.122 -25.265 1.00 98.00 276 LYS A O 1
ATOM 2154 N N . GLY A 1 277 ? 22.173 -25.373 -23.031 1.00 98.38 277 GLY A N 1
ATOM 2155 C CA . GLY A 1 277 ? 21.389 -24.174 -22.750 1.00 98.38 277 GLY A CA 1
ATOM 2156 C C . GLY A 1 277 ? 22.246 -22.918 -22.650 1.00 98.38 277 GLY A C 1
ATOM 2157 O O . GLY A 1 277 ? 23.448 -22.968 -22.364 1.00 98.38 277 GLY A O 1
ATOM 2158 N N . ARG A 1 278 ? 21.600 -21.774 -22.872 1.00 98.75 278 ARG A N 1
ATOM 2159 C CA . ARG A 1 278 ? 22.184 -20.437 -22.738 1.00 98.75 278 ARG A CA 1
ATOM 2160 C C . ARG A 1 278 ? 21.645 -19.775 -21.478 1.00 98.75 278 ARG A C 1
ATOM 2162 O O . ARG A 1 278 ? 20.432 -19.739 -21.275 1.00 98.75 278 ARG A O 1
ATOM 2169 N N . VAL A 1 279 ? 22.542 -19.249 -20.652 1.00 98.88 279 VAL A N 1
ATOM 2170 C CA . VAL A 1 279 ? 22.205 -18.621 -19.374 1.00 98.88 279 VAL A CA 1
ATOM 2171 C C . VAL A 1 279 ? 22.606 -17.155 -19.398 1.00 98.88 279 VAL A C 1
ATOM 2173 O O . VAL A 1 279 ? 23.738 -16.836 -19.757 1.00 98.88 279 VAL A O 1
ATOM 2176 N N . VAL A 1 280 ? 21.696 -16.276 -18.988 1.00 98.88 280 VAL A N 1
ATOM 2177 C CA . VAL A 1 280 ? 21.955 -14.855 -18.721 1.00 98.88 280 VAL A CA 1
ATOM 2178 C C . VAL A 1 280 ? 21.645 -14.589 -17.255 1.00 98.88 280 VAL A C 1
ATOM 2180 O O . VAL A 1 280 ? 20.605 -15.027 -16.774 1.00 98.88 280 VAL A O 1
ATOM 2183 N N . ALA A 1 281 ? 22.505 -13.863 -16.549 1.00 98.81 281 ALA A N 1
ATOM 2184 C CA . ALA A 1 281 ? 22.183 -13.342 -15.224 1.00 98.81 281 ALA A CA 1
ATOM 2185 C C . ALA A 1 281 ? 22.283 -11.817 -15.197 1.00 98.81 281 ALA A C 1
ATOM 2187 O O . ALA A 1 281 ? 23.209 -11.239 -15.774 1.00 98.81 281 ALA A O 1
ATOM 2188 N N . LEU A 1 282 ? 21.320 -11.188 -14.523 1.00 98.56 282 LEU A N 1
ATOM 2189 C CA . LEU A 1 282 ? 21.222 -9.750 -14.311 1.00 98.56 282 LEU A CA 1
ATOM 2190 C C . LEU A 1 282 ? 21.272 -9.471 -12.804 1.00 98.56 282 LEU A C 1
ATOM 2192 O O . LEU A 1 282 ? 20.399 -9.912 -12.071 1.00 98.56 282 LEU A O 1
ATOM 2196 N N . GLY A 1 283 ? 22.306 -8.772 -12.340 1.00 97.00 283 GLY A N 1
ATOM 2197 C CA . GLY A 1 283 ? 22.606 -8.540 -10.924 1.00 97.00 283 GLY A CA 1
ATOM 2198 C C . GLY A 1 283 ? 22.276 -7.133 -10.422 1.00 97.00 283 GLY A C 1
ATOM 2199 O O . GLY A 1 283 ? 22.962 -6.643 -9.528 1.00 97.00 283 GLY A O 1
ATOM 2200 N N . TYR A 1 284 ? 21.300 -6.449 -11.023 1.00 96.00 284 TYR A N 1
ATOM 2201 C CA . TYR A 1 284 ? 20.783 -5.180 -10.493 1.00 96.00 284 TYR A CA 1
ATOM 2202 C C . TYR A 1 284 ? 19.852 -5.417 -9.298 1.00 96.00 284 TYR A C 1
ATOM 2204 O O . TYR A 1 284 ? 19.326 -6.513 -9.155 1.00 96.00 284 TYR A O 1
ATOM 2212 N N . THR A 1 285 ? 19.617 -4.393 -8.475 1.00 94.00 285 THR A N 1
ATOM 2213 C CA . THR A 1 285 ? 18.533 -4.418 -7.483 1.00 94.00 285 THR A CA 1
ATOM 2214 C C . THR A 1 285 ? 17.187 -4.258 -8.189 1.00 94.00 285 THR A C 1
ATOM 2216 O O . THR A 1 285 ? 16.932 -3.258 -8.869 1.00 94.00 285 THR A O 1
ATOM 2219 N N . GLU A 1 286 ? 16.335 -5.268 -8.072 1.00 91.31 286 GLU A N 1
ATOM 2220 C CA . GLU A 1 286 ? 15.081 -5.373 -8.812 1.00 91.31 286 GLU A CA 1
ATOM 2221 C C . GLU A 1 286 ? 13.852 -4.825 -8.065 1.00 91.31 286 GLU A C 1
ATOM 2223 O O . GLU A 1 286 ? 13.715 -4.949 -6.850 1.00 91.31 286 GLU A O 1
ATOM 2228 N N . GLU A 1 287 ? 12.926 -4.248 -8.833 1.00 90.38 287 GLU A N 1
ATOM 2229 C CA . GLU A 1 287 ? 11.511 -4.065 -8.493 1.00 90.38 287 GLU A CA 1
ATOM 2230 C C . GLU A 1 287 ? 10.709 -4.908 -9.491 1.00 90.38 287 GLU A C 1
ATOM 2232 O O . GLU A 1 287 ? 10.483 -4.477 -10.624 1.00 90.38 287 GLU A O 1
ATOM 2237 N N . GLY A 1 288 ? 10.328 -6.127 -9.105 1.00 92.75 288 GLY A N 1
ATOM 2238 C CA . GLY A 1 288 ? 9.747 -7.102 -10.031 1.00 92.75 288 GLY A CA 1
ATOM 2239 C C . GLY A 1 288 ? 10.799 -7.689 -10.973 1.00 92.75 288 GLY A C 1
ATOM 2240 O O . GLY A 1 288 ? 11.730 -8.354 -10.527 1.00 92.75 288 GLY A O 1
ATOM 2241 N N . PHE A 1 289 ? 10.646 -7.465 -12.278 1.00 95.94 289 PHE A N 1
ATOM 2242 C CA . PHE A 1 289 ? 11.575 -7.938 -13.307 1.00 95.94 289 PHE A CA 1
ATOM 2243 C C . PHE A 1 289 ? 12.546 -6.871 -13.814 1.00 95.94 289 PHE A C 1
ATOM 2245 O O . PHE A 1 289 ? 13.440 -7.193 -14.592 1.00 95.94 289 PHE A O 1
ATOM 2252 N N . THR A 1 290 ? 12.372 -5.605 -13.438 1.00 95.00 290 THR A N 1
ATOM 2253 C CA . THR A 1 290 ? 13.234 -4.505 -13.892 1.00 95.00 290 THR A CA 1
ATOM 2254 C C . THR A 1 290 ? 14.062 -3.939 -12.740 1.00 95.00 290 THR A C 1
ATOM 2256 O O . THR A 1 290 ? 13.702 -4.138 -11.581 1.00 95.00 290 THR A O 1
ATOM 2259 N N . PRO A 1 291 ? 15.135 -3.172 -13.014 1.00 94.19 291 PRO A N 1
ATOM 2260 C CA . PRO A 1 291 ? 15.805 -2.399 -11.973 1.00 94.19 291 PRO A CA 1
ATOM 2261 C C . PRO A 1 291 ? 14.842 -1.440 -11.258 1.00 94.19 291 PRO A C 1
ATOM 2263 O O . PRO A 1 291 ? 13.832 -1.030 -11.842 1.00 94.19 291 PRO A O 1
ATOM 2266 N N . GLN A 1 292 ? 15.204 -1.038 -10.037 1.00 91.44 292 GLN A N 1
ATOM 2267 C CA . GLN A 1 292 ? 14.480 -0.033 -9.250 1.00 91.44 292 GLN A CA 1
ATOM 2268 C C . GLN A 1 292 ? 14.129 1.221 -10.064 1.00 91.44 292 GLN A C 1
ATOM 2270 O O . GLN A 1 292 ? 14.962 1.772 -10.797 1.00 91.44 292 GLN A O 1
ATOM 2275 N N . SER A 1 293 ? 12.887 1.682 -9.918 1.00 91.94 293 SER A N 1
ATOM 2276 C CA . SER A 1 293 ? 12.424 2.919 -10.536 1.00 91.94 293 SER A CA 1
ATOM 2277 C C . SER A 1 293 ? 13.078 4.151 -9.895 1.00 91.94 293 SER A C 1
ATOM 2279 O O . SER A 1 293 ? 13.458 4.156 -8.726 1.00 91.94 293 SER A O 1
ATOM 2281 N N . VAL A 1 294 ? 13.242 5.222 -10.677 1.00 92.38 294 VAL A N 1
ATOM 2282 C CA . VAL A 1 294 ? 13.813 6.491 -10.192 1.00 92.38 294 VAL A CA 1
ATOM 2283 C C . VAL A 1 294 ? 12.757 7.578 -10.064 1.00 92.38 294 VAL A C 1
ATOM 2285 O O . VAL A 1 294 ? 11.753 7.561 -10.773 1.00 92.38 294 VAL A O 1
ATOM 2288 N N . ASN A 1 295 ? 12.992 8.565 -9.198 1.00 90.25 295 ASN A N 1
ATOM 2289 C CA . ASN A 1 295 ? 12.130 9.739 -9.103 1.00 90.25 295 ASN A CA 1
ATOM 2290 C C . ASN A 1 295 ? 12.430 10.710 -10.268 1.00 90.25 295 ASN A C 1
ATOM 2292 O O . ASN A 1 295 ? 13.511 11.311 -10.291 1.00 90.25 295 ASN A O 1
ATOM 2296 N N . PRO A 1 296 ? 11.509 10.921 -11.227 1.00 89.50 296 PRO A N 1
ATOM 2297 C CA . PRO A 1 296 ? 11.774 11.763 -12.397 1.00 89.50 296 PRO A CA 1
ATOM 2298 C C . PRO A 1 296 ? 12.006 13.238 -12.036 1.00 89.50 296 PRO A C 1
ATOM 2300 O O . PRO A 1 296 ? 12.697 13.952 -12.760 1.00 89.50 296 PRO A O 1
ATOM 2303 N N . VAL A 1 297 ? 11.474 13.720 -10.907 1.00 89.44 297 VAL A N 1
ATOM 2304 C CA . VAL A 1 297 ? 11.680 15.105 -10.454 1.00 89.44 297 VAL A CA 1
ATOM 2305 C C . VAL A 1 297 ? 13.113 15.316 -9.973 1.00 89.44 297 VAL A C 1
ATOM 2307 O O . VAL A 1 297 ? 13.745 16.307 -10.335 1.00 89.44 297 VAL A O 1
ATOM 2310 N N . GLU A 1 298 ? 13.635 14.386 -9.176 1.00 90.38 298 GLU A N 1
ATOM 2311 C CA . GLU A 1 298 ? 14.972 14.496 -8.580 1.00 90.38 298 GLU A CA 1
ATOM 2312 C C . GLU A 1 298 ? 16.073 14.213 -9.601 1.00 90.38 298 GLU A C 1
ATOM 2314 O O . GLU A 1 298 ? 17.103 14.886 -9.617 1.00 90.38 298 GLU A O 1
ATOM 2319 N N . THR A 1 299 ? 15.827 13.254 -10.492 1.00 91.25 299 THR A N 1
ATOM 2320 C CA . THR A 1 299 ? 16.801 12.804 -11.493 1.00 91.25 299 THR A CA 1
ATOM 2321 C C . THR A 1 299 ? 16.771 13.615 -12.786 1.00 91.25 299 THR A C 1
ATOM 2323 O O . THR A 1 299 ? 17.740 13.583 -13.541 1.00 91.25 299 THR A O 1
ATOM 2326 N N . LYS A 1 300 ? 15.678 14.348 -13.048 1.00 90.81 300 LYS A N 1
ATOM 2327 C CA . LYS A 1 300 ? 15.395 15.035 -14.324 1.00 90.81 300 LYS A CA 1
ATOM 2328 C C . LYS A 1 300 ? 15.404 14.103 -15.542 1.00 90.81 300 LYS A C 1
ATOM 2330 O O . LYS A 1 300 ? 15.592 14.552 -16.671 1.00 90.81 300 LYS A O 1
ATOM 2335 N N . ILE A 1 301 ? 15.180 12.811 -15.314 1.00 91.81 301 ILE A N 1
ATOM 2336 C CA . ILE A 1 301 ? 14.952 11.827 -16.368 1.00 91.81 301 ILE A CA 1
ATOM 2337 C C . ILE A 1 301 ? 13.460 11.864 -16.695 1.00 91.81 301 ILE A C 1
ATOM 2339 O O . ILE A 1 301 ? 12.631 11.400 -15.913 1.00 91.81 301 ILE A O 1
ATOM 2343 N N . TYR A 1 302 ? 13.121 12.466 -17.835 1.00 91.81 302 TYR A N 1
ATOM 2344 C CA . TYR A 1 302 ? 11.733 12.640 -18.282 1.00 91.81 302 TYR A CA 1
ATOM 2345 C C . TYR A 1 302 ? 11.354 11.768 -19.479 1.00 91.81 302 TYR A C 1
ATOM 2347 O O . TYR A 1 302 ? 10.184 11.749 -19.859 1.00 91.81 302 TYR A O 1
ATOM 2355 N N . TRP A 1 303 ? 12.314 11.045 -20.055 1.00 93.00 303 TRP A N 1
ATOM 2356 C CA . TRP A 1 303 ? 12.047 10.054 -21.087 1.00 93.00 303 TRP A CA 1
ATOM 2357 C C . TRP A 1 303 ? 11.664 8.711 -20.468 1.00 93.00 303 TRP A C 1
ATOM 2359 O O . TRP A 1 303 ? 11.989 8.417 -19.316 1.00 93.00 303 TRP A O 1
ATOM 2369 N N . ASP A 1 304 ? 11.028 7.873 -21.282 1.00 95.38 304 ASP A N 1
ATOM 2370 C CA . ASP A 1 304 ? 10.546 6.543 -20.903 1.00 95.38 304 ASP A CA 1
ATOM 2371 C C . ASP A 1 304 ? 11.709 5.545 -20.737 1.00 95.38 304 ASP A C 1
ATOM 2373 O O . ASP A 1 304 ? 11.897 4.631 -21.540 1.00 95.38 304 ASP A O 1
ATOM 2377 N N . TYR A 1 305 ? 12.560 5.756 -19.731 1.00 95.31 305 TYR A N 1
ATOM 2378 C CA . TYR A 1 305 ? 13.777 4.970 -19.505 1.00 95.31 305 TYR A CA 1
ATOM 2379 C C . TYR A 1 305 ? 13.482 3.478 -19.274 1.00 95.31 305 TYR A C 1
ATOM 2381 O O . TYR A 1 305 ? 14.301 2.615 -19.604 1.00 95.31 305 TYR A O 1
ATOM 2389 N N . TRP A 1 306 ? 12.297 3.166 -18.739 1.00 95.88 306 TRP A N 1
ATOM 2390 C CA . TRP A 1 306 ? 11.837 1.799 -18.500 1.00 95.88 306 TRP A CA 1
ATOM 2391 C C . TRP A 1 306 ? 11.698 1.000 -19.802 1.00 95.88 306 TRP A C 1
ATOM 2393 O O . TRP A 1 306 ? 11.894 -0.212 -19.790 1.00 95.88 306 TRP A O 1
ATOM 2403 N N . GLU A 1 307 ? 11.468 1.647 -20.952 1.00 97.12 307 GLU A N 1
ATOM 2404 C CA . GLU A 1 307 ? 11.440 0.959 -22.251 1.00 97.12 307 GLU A CA 1
ATOM 2405 C C . GLU A 1 307 ? 12.763 0.253 -22.551 1.00 97.12 307 GLU A C 1
ATOM 2407 O O . GLU A 1 307 ? 12.776 -0.826 -23.147 1.00 97.12 307 GLU A O 1
ATOM 2412 N N . TYR A 1 308 ? 13.880 0.826 -22.101 1.00 97.06 308 TYR A N 1
ATOM 2413 C CA . TYR A 1 308 ? 15.208 0.255 -22.302 1.00 97.06 308 TYR A CA 1
ATOM 2414 C C . TYR A 1 308 ? 15.544 -0.804 -21.248 1.00 97.06 308 TYR A C 1
ATOM 2416 O O . TYR A 1 308 ? 16.282 -1.739 -21.553 1.00 97.06 308 TYR A O 1
ATOM 2424 N N . GLN A 1 309 ? 14.949 -0.722 -20.052 1.00 96.81 309 GLN A N 1
ATOM 2425 C CA . GLN A 1 309 ? 15.002 -1.800 -19.057 1.00 96.81 309 GLN A CA 1
ATOM 2426 C C . GLN A 1 309 ? 14.269 -3.046 -19.578 1.00 96.81 309 GLN A C 1
ATOM 2428 O O . GLN A 1 309 ? 14.841 -4.138 -19.604 1.00 96.81 309 GLN A O 1
ATOM 2433 N N . TYR A 1 310 ? 13.044 -2.879 -20.090 1.00 97.88 310 TYR A N 1
ATOM 2434 C CA . TYR A 1 310 ? 12.294 -3.971 -20.714 1.00 97.88 310 TYR A CA 1
ATOM 2435 C C . TYR A 1 310 ? 12.956 -4.476 -21.995 1.00 97.88 310 TYR A C 1
ATOM 2437 O O . TYR A 1 310 ? 12.965 -5.679 -22.235 1.00 97.88 310 TYR A O 1
ATOM 2445 N N . SER A 1 311 ? 13.559 -3.595 -22.799 1.00 97.88 311 SER A N 1
ATOM 2446 C CA . SER A 1 311 ? 14.349 -3.990 -23.972 1.00 97.88 311 SER A CA 1
ATOM 2447 C C . SER A 1 311 ? 15.535 -4.882 -23.582 1.00 97.88 311 SER A C 1
ATOM 2449 O O . SER A 1 311 ? 15.728 -5.932 -24.194 1.00 97.88 311 SER A O 1
ATOM 2451 N N . LEU A 1 312 ? 16.291 -4.520 -22.536 1.00 97.94 312 LEU A N 1
ATOM 2452 C CA . LEU A 1 312 ? 17.405 -5.325 -22.022 1.00 97.94 312 LEU A CA 1
ATOM 2453 C C . LEU A 1 312 ? 16.938 -6.725 -21.591 1.00 97.94 312 LEU A C 1
ATOM 2455 O O . LEU A 1 312 ? 17.549 -7.731 -21.969 1.00 97.94 312 LEU A O 1
ATOM 2459 N N . LEU A 1 313 ? 15.833 -6.805 -20.847 1.00 98.25 313 LEU A N 1
ATOM 2460 C CA . LEU A 1 313 ? 15.273 -8.085 -20.416 1.00 98.25 313 LEU A CA 1
ATOM 2461 C C . LEU A 1 313 ? 14.724 -8.899 -21.599 1.00 98.25 313 LEU A C 1
ATOM 2463 O O . LEU A 1 313 ? 15.052 -10.077 -21.739 1.00 98.25 313 LEU A O 1
ATOM 2467 N N . ALA A 1 314 ? 13.968 -8.276 -22.505 1.00 98.44 314 ALA A N 1
ATOM 2468 C CA . ALA A 1 314 ? 13.416 -8.932 -23.687 1.00 98.44 314 ALA A CA 1
ATOM 2469 C C . ALA A 1 314 ? 14.515 -9.511 -24.591 1.00 98.44 314 ALA A C 1
ATOM 2471 O O . ALA A 1 314 ? 14.386 -10.634 -25.079 1.00 98.44 314 ALA A O 1
ATOM 2472 N N . ARG A 1 315 ? 15.634 -8.797 -24.769 1.00 98.12 315 ARG A N 1
ATOM 2473 C CA . ARG A 1 315 ? 16.806 -9.314 -25.493 1.00 98.12 315 ARG A CA 1
ATOM 2474 C C . ARG A 1 315 ? 17.468 -10.483 -24.784 1.00 98.12 315 ARG A C 1
ATOM 2476 O O . ARG A 1 315 ? 17.902 -11.420 -25.450 1.00 98.12 315 ARG A O 1
ATOM 2483 N N . SER A 1 316 ? 17.547 -10.429 -23.456 1.00 98.69 316 SER A N 1
ATOM 2484 C CA . SER A 1 316 ? 18.105 -11.514 -22.642 1.00 98.69 316 SER A CA 1
ATOM 2485 C C . SER A 1 316 ? 17.281 -12.792 -22.807 1.00 98.69 316 SER A C 1
ATOM 2487 O O . SER A 1 316 ? 17.842 -13.853 -23.065 1.00 98.69 316 SER A O 1
ATOM 2489 N N . ILE A 1 317 ? 15.950 -12.674 -22.773 1.00 98.69 317 ILE A N 1
ATOM 2490 C CA . ILE A 1 317 ? 15.000 -13.773 -23.007 1.00 98.69 317 ILE A CA 1
ATOM 2491 C C . ILE A 1 317 ? 15.121 -14.315 -24.439 1.00 98.69 317 ILE A C 1
ATOM 2493 O O . ILE A 1 317 ? 15.209 -15.527 -24.653 1.00 98.69 317 ILE A O 1
ATOM 2497 N N . LEU A 1 318 ? 15.158 -13.424 -25.434 1.00 97.94 318 LEU A N 1
ATOM 2498 C CA . LEU A 1 318 ? 15.236 -13.804 -26.844 1.00 97.94 318 LEU A CA 1
ATOM 2499 C C . LEU A 1 318 ? 16.552 -14.530 -27.173 1.00 97.94 318 LEU A C 1
ATOM 2501 O O . LEU A 1 318 ? 16.538 -15.535 -27.879 1.00 97.94 318 LEU A O 1
ATOM 2505 N N . TRP A 1 319 ? 17.674 -14.078 -26.607 1.00 98.25 319 TRP A N 1
ATOM 2506 C CA . TRP A 1 319 ? 18.970 -14.736 -26.782 1.00 98.25 319 TRP A CA 1
ATOM 2507 C C . TRP A 1 319 ? 19.077 -16.061 -26.024 1.00 98.25 319 TRP A C 1
ATOM 2509 O O . TRP A 1 319 ? 19.596 -17.040 -26.566 1.00 98.25 319 TRP A O 1
ATOM 2519 N N . ALA A 1 320 ? 18.585 -16.109 -24.781 1.00 98.69 320 ALA A N 1
ATOM 2520 C CA . ALA A 1 320 ? 18.612 -17.320 -23.966 1.00 98.69 320 ALA A CA 1
ATOM 2521 C C . ALA A 1 320 ? 17.764 -18.439 -24.592 1.00 98.69 320 ALA A C 1
ATOM 2523 O O . ALA A 1 320 ? 18.175 -19.596 -24.574 1.00 98.69 320 ALA A O 1
ATOM 2524 N N . SER A 1 321 ? 16.630 -18.093 -25.210 1.00 98.19 321 SER A N 1
ATOM 2525 C CA . SER A 1 321 ? 15.786 -19.041 -25.957 1.00 98.19 321 SER A CA 1
ATOM 2526 C C . SER A 1 321 ? 16.370 -19.483 -27.306 1.00 98.19 321 SER A C 1
ATOM 2528 O O . SER A 1 321 ? 15.844 -20.409 -27.919 1.00 98.19 321 SER A O 1
ATOM 2530 N N . GLY A 1 322 ? 17.439 -18.842 -27.796 1.00 96.81 322 GLY A N 1
ATOM 2531 C CA . GLY A 1 322 ? 18.005 -19.127 -29.119 1.00 96.81 322 GLY A CA 1
ATOM 2532 C C . GLY A 1 322 ? 17.108 -18.692 -30.279 1.00 96.81 322 GLY A C 1
ATOM 2533 O O . GLY A 1 322 ? 17.179 -19.268 -31.366 1.00 96.81 322 GLY A O 1
ATOM 2534 N N . ARG A 1 323 ? 16.222 -17.721 -30.033 1.00 95.50 323 ARG A N 1
ATOM 2535 C CA . ARG A 1 323 ? 15.207 -17.239 -30.979 1.00 95.50 323 ARG A CA 1
ATOM 2536 C C . ARG A 1 323 ? 15.581 -15.896 -31.607 1.00 95.50 323 ARG A C 1
ATOM 2538 O O . ARG A 1 323 ? 14.783 -15.343 -32.366 1.00 95.50 323 ARG A O 1
ATOM 2545 N N . GLU A 1 324 ? 16.770 -15.365 -31.321 1.00 94.12 324 GLU A N 1
ATOM 2546 C CA . GLU A 1 324 ? 17.276 -14.170 -31.988 1.00 94.12 324 GLU A CA 1
ATOM 2547 C C . GLU A 1 324 ? 17.395 -14.382 -33.505 1.00 94.12 324 GLU A C 1
ATOM 2549 O O . GLU A 1 324 ? 17.798 -15.448 -33.974 1.00 94.12 324 GLU A O 1
ATOM 2554 N N . ALA A 1 325 ? 17.043 -13.369 -34.300 1.00 93.12 325 ALA A N 1
ATOM 2555 C CA . ALA A 1 325 ? 17.237 -13.450 -35.739 1.00 93.12 325 ALA A CA 1
ATOM 2556 C C . ALA A 1 325 ? 18.702 -13.182 -36.109 1.00 93.12 325 ALA A C 1
ATOM 2558 O O . ALA A 1 325 ? 19.456 -12.519 -35.402 1.00 93.12 325 ALA A O 1
ATOM 2559 N N . ASP A 1 326 ? 19.079 -13.632 -37.299 1.00 91.50 326 ASP A N 1
ATOM 2560 C CA . ASP A 1 326 ? 20.427 -13.471 -37.844 1.00 91.50 326 ASP A CA 1
ATOM 2561 C C . ASP A 1 326 ? 20.772 -12.025 -38.290 1.00 91.50 326 ASP A C 1
ATOM 2563 O O . ASP A 1 326 ? 21.897 -11.734 -38.688 1.00 91.50 326 ASP A O 1
ATOM 2567 N N . VAL A 1 327 ? 19.830 -11.078 -38.196 1.00 95.69 327 VAL A N 1
ATOM 2568 C CA . VAL A 1 327 ? 20.115 -9.657 -38.461 1.00 95.69 327 VAL A CA 1
ATOM 2569 C C . VAL A 1 327 ? 20.675 -9.009 -37.200 1.00 95.69 327 VAL A C 1
ATOM 2571 O O . VAL A 1 327 ? 19.956 -8.839 -36.218 1.00 95.69 327 VAL A O 1
ATOM 2574 N N . ARG A 1 328 ? 21.948 -8.615 -37.236 1.00 96.06 328 ARG A N 1
ATOM 2575 C CA . ARG A 1 328 ? 22.687 -8.024 -36.113 1.00 96.06 328 ARG A CA 1
ATOM 2576 C C . ARG A 1 328 ? 22.938 -6.538 -36.323 1.00 96.06 328 ARG A C 1
ATOM 2578 O O . ARG A 1 328 ? 23.149 -6.099 -37.453 1.00 96.06 328 ARG A O 1
ATOM 2585 N N . ILE A 1 329 ? 22.945 -5.772 -35.238 1.00 96.38 329 ILE A N 1
ATOM 2586 C CA . ILE A 1 329 ? 23.236 -4.333 -35.253 1.00 96.38 329 ILE A CA 1
ATOM 2587 C C . ILE A 1 329 ? 24.681 -4.125 -34.799 1.00 96.38 329 ILE A C 1
ATOM 2589 O O . ILE A 1 329 ? 24.968 -4.051 -33.612 1.00 96.38 329 ILE A O 1
ATOM 2593 N N . ASN A 1 330 ? 25.624 -4.023 -35.731 1.00 94.06 330 ASN A N 1
ATOM 2594 C CA . ASN A 1 330 ? 27.034 -3.823 -35.377 1.00 94.06 330 ASN A CA 1
ATOM 2595 C C . ASN A 1 330 ? 27.309 -2.409 -34.848 1.00 94.06 330 ASN A C 1
ATOM 2597 O O . ASN A 1 330 ? 28.204 -2.220 -34.010 1.00 94.06 330 ASN A O 1
ATOM 2601 N N . GLU A 1 331 ? 26.550 -1.438 -35.358 1.00 95.56 331 GLU A N 1
ATOM 2602 C CA . GLU A 1 331 ? 26.575 -0.035 -34.963 1.00 95.56 331 GLU A CA 1
ATOM 2603 C C . GLU A 1 331 ? 25.210 0.611 -35.235 1.00 95.56 331 GLU A C 1
ATOM 2605 O O . GLU A 1 331 ? 24.615 0.403 -36.295 1.00 95.56 331 GLU A O 1
ATOM 2610 N N . LEU A 1 332 ? 24.728 1.401 -34.277 1.00 96.94 332 LEU A N 1
ATOM 2611 C CA . LEU A 1 332 ? 23.543 2.240 -34.406 1.00 96.94 332 LEU A CA 1
ATOM 2612 C C . LEU A 1 332 ? 23.858 3.583 -33.746 1.00 96.94 332 LEU A C 1
ATOM 2614 O O . LEU A 1 332 ? 23.962 3.668 -32.524 1.00 96.94 332 LEU A O 1
ATOM 2618 N N . THR A 1 333 ? 24.061 4.612 -34.562 1.00 96.75 333 THR A N 1
ATOM 2619 C CA . THR A 1 333 ? 24.418 5.959 -34.104 1.00 96.75 333 THR A CA 1
ATOM 2620 C C . THR A 1 333 ? 23.490 6.988 -34.729 1.00 96.75 333 THR A C 1
ATOM 2622 O O . THR A 1 333 ? 23.042 6.845 -35.868 1.00 96.75 333 THR A O 1
ATOM 2625 N N . ALA A 1 334 ? 23.181 8.039 -33.976 1.00 95.88 334 ALA A N 1
ATOM 2626 C CA . ALA A 1 334 ? 22.430 9.180 -34.472 1.00 95.88 334 ALA A CA 1
ATOM 2627 C C . ALA A 1 334 ? 23.306 10.431 -34.418 1.00 95.88 334 ALA A C 1
ATOM 2629 O O . ALA A 1 334 ? 24.191 10.568 -33.576 1.00 95.88 334 ALA A O 1
ATOM 2630 N N . GLY A 1 335 ? 23.052 11.354 -35.335 1.00 94.75 335 GLY A N 1
ATOM 2631 C CA . GLY A 1 335 ? 23.646 12.679 -35.334 1.00 94.75 335 GLY A CA 1
ATOM 2632 C C . GLY A 1 335 ? 22.745 13.669 -36.056 1.00 94.75 335 GLY A C 1
ATOM 2633 O O . GLY A 1 335 ? 21.752 13.297 -36.681 1.00 94.75 335 GLY A O 1
ATOM 2634 N N . ALA A 1 336 ? 23.123 14.945 -36.025 1.00 91.69 336 ALA A N 1
ATOM 2635 C CA . ALA A 1 336 ? 22.302 16.016 -36.589 1.00 91.69 336 ALA A CA 1
ATOM 2636 C C . ALA A 1 336 ? 22.049 15.895 -38.108 1.00 91.69 336 ALA A C 1
ATOM 2638 O O . ALA A 1 336 ? 21.107 16.513 -38.607 1.00 91.69 336 ALA A O 1
ATOM 2639 N N . ALA A 1 337 ? 22.887 15.136 -38.827 1.00 92.81 337 ALA A N 1
ATOM 2640 C CA . ALA A 1 337 ? 22.829 14.962 -40.280 1.00 92.81 337 ALA A CA 1
ATOM 2641 C C . ALA A 1 337 ? 22.196 13.631 -40.724 1.00 92.81 337 ALA A C 1
ATOM 2643 O O . ALA A 1 337 ? 21.471 13.602 -41.720 1.00 92.81 337 ALA A O 1
ATOM 2644 N N . SER A 1 338 ? 22.445 12.529 -40.011 1.00 95.00 338 SER A N 1
ATOM 2645 C CA . SER A 1 338 ? 21.892 11.214 -40.350 1.00 95.00 338 SER A CA 1
ATOM 2646 C C . SER A 1 338 ? 21.829 10.275 -39.147 1.00 95.00 338 SER A C 1
ATOM 2648 O O . SER A 1 338 ? 22.544 10.450 -38.158 1.00 95.00 338 SER A O 1
ATOM 2650 N N . ILE A 1 339 ? 20.972 9.260 -39.259 1.00 96.12 339 ILE A N 1
ATOM 2651 C CA . ILE A 1 339 ? 21.032 8.047 -38.439 1.00 96.12 339 ILE A CA 1
ATOM 2652 C C . ILE A 1 339 ? 21.756 6.980 -39.252 1.00 96.12 339 ILE A C 1
ATOM 2654 O O . ILE A 1 339 ? 21.374 6.704 -40.394 1.00 96.12 339 ILE A O 1
ATOM 2658 N N . LYS A 1 340 ? 22.806 6.399 -38.670 1.00 97.19 340 LYS A N 1
ATOM 2659 C CA . LYS A 1 340 ? 23.633 5.370 -39.299 1.00 97.19 340 LYS A CA 1
ATOM 2660 C C . LYS A 1 340 ? 23.360 4.023 -38.656 1.00 97.19 340 LYS A C 1
ATOM 2662 O O . LYS A 1 340 ? 23.433 3.878 -37.438 1.00 97.19 340 LYS A O 1
ATOM 2667 N N . LEU A 1 341 ? 23.071 3.039 -39.497 1.00 97.00 341 LEU A N 1
ATOM 2668 C CA . LEU A 1 341 ? 22.899 1.651 -39.106 1.00 97.00 341 LEU A CA 1
ATOM 2669 C C . LEU A 1 341 ? 23.921 0.813 -39.867 1.00 97.00 341 LEU A C 1
ATOM 2671 O O . LEU A 1 341 ? 23.839 0.717 -41.092 1.00 97.00 341 LEU A O 1
ATOM 2675 N N . ASN A 1 342 ? 24.861 0.196 -39.156 1.00 97.00 342 ASN A N 1
ATOM 2676 C CA . ASN A 1 342 ? 25.672 -0.876 -39.719 1.00 97.00 342 ASN A CA 1
ATOM 2677 C C . ASN A 1 342 ? 25.045 -2.212 -39.319 1.00 97.00 342 ASN A C 1
ATOM 2679 O O . ASN A 1 342 ? 25.116 -2.624 -38.158 1.00 97.00 342 ASN A O 1
ATOM 2683 N N . LEU A 1 343 ? 24.392 -2.860 -40.281 1.00 97.38 343 LEU A N 1
ATOM 2684 C CA . LEU A 1 343 ? 23.684 -4.116 -40.071 1.00 97.38 343 LEU A CA 1
ATOM 2685 C C . LEU A 1 343 ? 24.486 -5.275 -40.644 1.00 97.38 343 LEU A C 1
ATOM 2687 O O . LEU A 1 343 ? 25.008 -5.182 -41.752 1.00 97.38 343 LEU A O 1
ATOM 2691 N N . LYS A 1 344 ? 24.526 -6.394 -39.924 1.00 96.12 344 LYS A N 1
ATOM 2692 C CA . LYS A 1 344 ? 25.125 -7.641 -40.398 1.00 96.12 344 LYS A CA 1
ATOM 2693 C C . LYS A 1 344 ? 24.054 -8.707 -40.595 1.00 96.12 344 LYS A C 1
ATOM 2695 O O . LYS A 1 344 ? 23.202 -8.883 -39.734 1.00 96.12 344 LYS A O 1
ATOM 2700 N N . SER A 1 345 ? 24.110 -9.414 -41.718 1.00 95.81 345 SER A N 1
ATOM 2701 C CA . SER A 1 345 ? 23.211 -10.528 -42.055 1.00 95.81 345 SER A CA 1
ATOM 2702 C C . SER A 1 345 ? 24.028 -11.681 -42.641 1.00 95.81 345 SER A C 1
ATOM 2704 O O . SER A 1 345 ? 24.959 -11.437 -43.409 1.00 95.81 345 SER A O 1
ATOM 2706 N N . SER A 1 346 ? 23.721 -12.940 -42.316 1.00 93.38 346 SER A N 1
ATOM 2707 C CA . SER A 1 346 ? 24.412 -14.098 -42.916 1.00 93.38 346 SER A CA 1
ATOM 2708 C C . SER A 1 346 ? 23.994 -14.348 -44.366 1.00 93.38 346 SER A C 1
ATOM 2710 O O . SER A 1 346 ? 24.765 -14.916 -45.140 1.00 93.38 346 SER A O 1
ATOM 2712 N N . ALA A 1 347 ? 22.802 -13.890 -44.758 1.00 94.00 347 ALA A N 1
ATOM 2713 C CA . ALA A 1 347 ? 22.253 -14.060 -46.098 1.00 94.00 347 ALA A CA 1
ATOM 2714 C C . ALA A 1 347 ? 21.625 -12.761 -46.633 1.00 94.00 347 ALA A C 1
ATOM 2716 O O . ALA A 1 347 ? 21.157 -11.934 -45.838 1.00 94.00 347 ALA A O 1
ATOM 2717 N N . PRO A 1 348 ? 21.557 -12.578 -47.968 1.00 94.69 348 PRO A N 1
ATOM 2718 C CA . PRO A 1 348 ? 20.859 -11.445 -48.553 1.00 94.69 348 PRO A CA 1
ATOM 2719 C C . PRO A 1 348 ? 19.371 -11.491 -48.213 1.00 94.69 348 PRO A C 1
ATOM 2721 O O . PRO A 1 348 ? 18.724 -12.530 -48.371 1.00 94.69 348 PRO A O 1
ATOM 2724 N N . ARG A 1 349 ? 18.809 -10.370 -47.760 1.00 95.00 349 ARG A N 1
ATOM 2725 C CA . ARG A 1 349 ? 17.385 -10.293 -47.418 1.00 95.00 349 ARG A CA 1
ATOM 2726 C C . ARG A 1 349 ? 16.859 -8.872 -47.442 1.00 95.00 349 ARG A C 1
ATOM 2728 O O . ARG A 1 349 ? 17.585 -7.927 -47.161 1.00 95.00 349 ARG A O 1
ATOM 2735 N N . ARG A 1 350 ? 15.563 -8.735 -47.702 1.00 96.38 350 ARG A N 1
ATOM 2736 C CA . ARG A 1 350 ? 14.866 -7.454 -47.612 1.00 96.38 350 ARG A CA 1
ATOM 2737 C C . ARG A 1 350 ? 14.358 -7.220 -46.193 1.00 96.38 350 ARG A C 1
ATOM 2739 O O . ARG A 1 350 ? 13.742 -8.115 -45.617 1.00 96.38 350 ARG A O 1
ATOM 2746 N N . ILE A 1 351 ? 14.577 -6.020 -45.668 1.00 97.50 351 ILE A N 1
ATOM 2747 C CA . ILE A 1 351 ? 14.090 -5.577 -44.359 1.00 97.50 351 ILE A CA 1
ATOM 2748 C C . ILE A 1 351 ? 13.300 -4.273 -44.486 1.00 97.50 351 ILE A C 1
ATOM 2750 O O . ILE A 1 351 ? 13.542 -3.472 -45.391 1.00 97.50 351 ILE A O 1
ATOM 2754 N N . GLU A 1 352 ? 12.380 -4.046 -43.558 1.00 97.94 352 GLU A N 1
ATOM 2755 C CA . GLU A 1 352 ? 11.798 -2.735 -43.287 1.00 97.94 352 GLU A CA 1
ATOM 2756 C C . GLU A 1 352 ? 12.447 -2.149 -42.028 1.00 97.94 352 GLU A C 1
ATOM 2758 O O . GLU A 1 352 ? 12.637 -2.851 -41.038 1.00 97.94 352 GLU A O 1
ATOM 2763 N N . ILE A 1 353 ? 12.797 -0.868 -42.081 1.00 98.06 353 ILE A N 1
ATOM 2764 C CA . ILE A 1 353 ? 13.323 -0.090 -40.963 1.00 98.06 353 ILE A CA 1
ATOM 2765 C C . ILE A 1 353 ? 12.237 0.899 -40.562 1.00 98.06 353 ILE A C 1
ATOM 2767 O O . ILE A 1 353 ? 11.826 1.723 -41.382 1.00 98.06 353 ILE A O 1
ATOM 2771 N N . GLU A 1 354 ? 11.796 0.815 -39.314 1.00 97.75 354 GLU A N 1
ATOM 2772 C CA . GLU A 1 354 ? 10.893 1.766 -38.671 1.00 97.75 354 GLU A CA 1
ATOM 2773 C C . GLU A 1 354 ? 11.695 2.585 -37.661 1.00 97.75 354 GLU A C 1
ATOM 2775 O O . GLU A 1 354 ? 12.425 2.014 -36.850 1.00 97.75 354 GLU A O 1
ATOM 2780 N N . ILE A 1 355 ? 11.585 3.911 -37.731 1.00 97.50 355 ILE A N 1
ATOM 2781 C CA . ILE A 1 355 ? 12.222 4.834 -36.795 1.00 97.50 355 ILE A CA 1
ATOM 2782 C C . ILE A 1 355 ? 11.172 5.770 -36.227 1.00 97.50 355 ILE A C 1
ATOM 2784 O O . ILE A 1 355 ? 10.558 6.525 -36.980 1.00 97.50 355 ILE A O 1
ATOM 2788 N N . ASP A 1 356 ? 11.047 5.771 -34.905 1.00 95.81 356 ASP A N 1
ATOM 2789 C CA . ASP A 1 356 ? 10.219 6.713 -34.162 1.00 95.81 356 ASP A CA 1
ATOM 2790 C C . ASP A 1 356 ? 11.116 7.588 -33.285 1.00 95.81 356 ASP A C 1
ATOM 2792 O O . ASP A 1 356 ? 11.859 7.094 -32.431 1.00 95.81 356 ASP A O 1
ATOM 2796 N N . GLY A 1 357 ? 11.082 8.897 -33.533 1.00 94.19 357 GLY A N 1
ATOM 2797 C CA . GLY A 1 357 ? 11.870 9.877 -32.796 1.00 94.19 357 GLY A CA 1
ATOM 2798 C C . GLY A 1 357 ? 11.069 10.554 -31.687 1.00 94.19 357 GLY A C 1
ATOM 2799 O O . GLY A 1 357 ? 9.895 10.875 -31.863 1.00 94.19 357 GLY A O 1
ATOM 2800 N N . LYS A 1 358 ? 11.722 10.839 -30.563 1.00 94.31 358 LYS A N 1
ATOM 2801 C CA . LYS A 1 358 ? 11.222 11.714 -29.496 1.00 94.31 358 LYS A CA 1
ATOM 2802 C C . LYS A 1 358 ? 12.359 12.521 -28.883 1.00 94.31 358 LYS A C 1
ATOM 2804 O O . LYS A 1 358 ? 13.510 12.097 -28.938 1.00 94.31 358 LYS A O 1
ATOM 2809 N N . ASN A 1 359 ? 12.062 13.669 -28.289 1.00 92.19 359 ASN A N 1
ATOM 2810 C CA . ASN A 1 359 ? 13.042 14.358 -27.447 1.00 92.19 359 ASN A CA 1
ATOM 2811 C C . ASN A 1 359 ? 13.029 13.811 -26.006 1.00 92.19 359 ASN A C 1
ATOM 2813 O O . ASN A 1 359 ? 12.193 12.984 -25.638 1.00 92.19 359 ASN A O 1
ATOM 2817 N N . GLU A 1 360 ? 13.953 14.290 -25.177 1.00 91.81 360 GLU A N 1
ATOM 2818 C CA . GLU A 1 360 ? 14.099 13.896 -23.768 1.00 91.81 360 GLU A CA 1
ATOM 2819 C C . GLU A 1 360 ? 12.885 14.194 -22.874 1.00 91.81 360 GLU A C 1
ATOM 2821 O O . GLU A 1 360 ? 12.798 13.654 -21.774 1.00 91.81 360 GLU A O 1
ATOM 2826 N N . PHE A 1 361 ? 11.936 15.005 -23.351 1.00 90.94 361 PHE A N 1
ATOM 2827 C CA . PHE A 1 361 ? 10.678 15.330 -22.670 1.00 90.94 361 PHE A CA 1
ATOM 2828 C C . PHE A 1 361 ? 9.485 14.513 -23.189 1.00 90.94 361 PHE A C 1
ATOM 2830 O O . PHE A 1 361 ? 8.353 14.743 -22.768 1.00 90.94 361 PHE A O 1
ATOM 2837 N N . GLY A 1 362 ? 9.721 13.584 -24.121 1.00 89.25 362 GLY A N 1
ATOM 2838 C CA . GLY A 1 362 ? 8.689 12.737 -24.718 1.00 89.25 362 GLY A CA 1
ATOM 2839 C C . GLY A 1 362 ? 7.909 13.387 -25.865 1.00 89.25 362 GLY A C 1
ATOM 2840 O O . GLY A 1 362 ? 6.956 12.786 -26.356 1.00 89.25 362 GLY A O 1
ATOM 2841 N N . GLN A 1 363 ? 8.290 14.581 -26.340 1.00 88.38 363 GLN A N 1
ATOM 2842 C CA . GLN A 1 363 ? 7.649 15.161 -27.523 1.00 88.38 363 GLN A CA 1
ATOM 2843 C C . GLN A 1 363 ? 8.035 14.366 -28.767 1.00 88.38 363 GLN A C 1
ATOM 2845 O O . GLN A 1 363 ? 9.222 14.186 -29.049 1.00 88.38 363 GLN A O 1
ATOM 2850 N N . ALA A 1 364 ? 7.027 13.928 -29.519 1.00 90.69 364 ALA A N 1
ATOM 2851 C CA . ALA A 1 364 ? 7.225 13.199 -30.761 1.00 90.69 364 ALA A CA 1
ATOM 2852 C C . ALA A 1 364 ? 7.959 14.059 -31.803 1.00 90.69 364 ALA A C 1
ATOM 2854 O O . ALA A 1 364 ? 7.611 15.217 -32.047 1.00 90.69 364 ALA A O 1
ATOM 2855 N N . LEU A 1 365 ? 8.966 13.462 -32.430 1.00 91.38 365 LEU A N 1
ATOM 2856 C CA . LEU A 1 365 ? 9.599 13.942 -33.655 1.00 91.38 365 LEU A CA 1
ATOM 2857 C C . LEU A 1 365 ? 8.930 13.249 -34.855 1.00 91.38 365 LEU A C 1
ATOM 2859 O O . LEU A 1 365 ? 8.001 12.456 -34.687 1.00 91.38 365 LEU A O 1
ATOM 2863 N N . ALA A 1 366 ? 9.375 13.539 -36.079 1.00 89.75 366 ALA A N 1
ATOM 2864 C CA . ALA A 1 366 ? 8.868 12.803 -37.233 1.00 89.75 366 ALA A CA 1
ATOM 2865 C C . ALA A 1 366 ? 9.313 11.332 -37.172 1.00 89.75 366 ALA A C 1
ATOM 2867 O O . ALA A 1 366 ? 10.386 11.015 -36.652 1.00 89.75 366 ALA A O 1
ATOM 2868 N N . SER A 1 367 ? 8.482 10.441 -37.708 1.00 93.56 367 SER A N 1
ATOM 2869 C CA . SER A 1 367 ? 8.812 9.030 -37.890 1.00 93.56 367 SER A CA 1
ATOM 2870 C C . SER A 1 367 ? 9.228 8.753 -39.331 1.00 93.56 367 SER A C 1
ATOM 2872 O O . SER A 1 367 ? 8.844 9.457 -40.269 1.00 93.56 367 SER A O 1
ATOM 2874 N N . HIS A 1 368 ? 10.039 7.717 -39.522 1.00 95.56 368 HIS A N 1
ATOM 2875 C CA . HIS A 1 368 ? 10.518 7.304 -40.833 1.00 95.56 368 HIS A CA 1
ATOM 2876 C C . HIS A 1 368 ? 10.338 5.806 -41.024 1.00 95.56 368 HIS A C 1
ATOM 2878 O O . HIS A 1 368 ? 10.639 5.004 -40.143 1.00 95.56 368 HIS A O 1
ATOM 2884 N N . ARG A 1 369 ? 9.891 5.420 -42.218 1.00 96.69 369 ARG A N 1
ATOM 2885 C CA . ARG A 1 369 ? 9.791 4.024 -42.626 1.00 96.69 369 ARG A CA 1
ATOM 2886 C C . ARG A 1 369 ? 10.422 3.846 -43.993 1.00 96.69 369 ARG A C 1
ATOM 2888 O O . ARG A 1 369 ? 10.076 4.555 -44.937 1.00 96.69 369 ARG A O 1
ATOM 2895 N N . THR A 1 370 ? 11.325 2.883 -44.116 1.00 96.69 370 THR A N 1
ATOM 2896 C CA . THR A 1 370 ? 11.973 2.577 -45.394 1.00 96.69 370 THR A CA 1
ATOM 2897 C C . THR A 1 370 ? 12.252 1.092 -45.538 1.00 96.69 370 THR A C 1
ATOM 2899 O O . THR A 1 370 ? 12.420 0.376 -44.558 1.00 96.69 370 THR A O 1
ATOM 2902 N N . THR A 1 371 ? 12.299 0.615 -46.777 1.00 97.38 371 THR A N 1
ATOM 2903 C CA . THR A 1 371 ? 12.688 -0.758 -47.099 1.00 97.38 371 THR A CA 1
ATOM 2904 C C . THR A 1 371 ? 14.094 -0.758 -47.680 1.00 97.38 371 THR A C 1
ATOM 2906 O O . THR A 1 371 ? 14.408 0.062 -48.546 1.00 97.38 371 THR A O 1
ATOM 2909 N N . LYS A 1 372 ? 14.939 -1.678 -47.213 1.00 96.69 372 LYS A N 1
ATOM 2910 C CA . LYS A 1 372 ? 16.329 -1.828 -47.655 1.00 96.69 372 LYS A CA 1
ATOM 2911 C C . LYS A 1 372 ? 16.650 -3.298 -47.900 1.00 96.69 372 LYS A C 1
ATOM 2913 O O . LYS A 1 372 ? 16.111 -4.180 -47.235 1.00 96.69 372 LYS A O 1
ATOM 2918 N N . ASP A 1 373 ? 17.525 -3.545 -48.864 1.00 96.31 373 ASP A N 1
ATOM 2919 C CA . ASP A 1 373 ? 18.030 -4.876 -49.176 1.00 96.31 373 ASP A CA 1
ATOM 2920 C C . ASP A 1 373 ? 19.411 -5.031 -48.517 1.00 96.31 373 ASP A C 1
ATOM 2922 O O . ASP A 1 373 ? 20.315 -4.233 -48.762 1.00 96.31 373 ASP A O 1
ATOM 2926 N N . LEU A 1 374 ? 19.549 -6.018 -47.632 1.00 96.31 374 LEU A N 1
ATOM 2927 C CA . LEU A 1 374 ? 20.808 -6.391 -46.992 1.00 96.31 374 LEU A CA 1
ATOM 2928 C C . LEU A 1 374 ? 21.568 -7.370 -47.882 1.00 96.31 374 LEU A C 1
ATOM 2930 O O . LEU A 1 374 ? 20.963 -8.262 -48.484 1.00 96.31 374 LEU A O 1
ATOM 2934 N N . VAL A 1 375 ? 22.893 -7.245 -47.906 1.00 94.06 375 VAL A N 1
ATOM 2935 C CA . VAL A 1 375 ? 23.788 -8.269 -48.462 1.00 94.06 375 VAL A CA 1
ATOM 2936 C C . VAL A 1 375 ? 24.194 -9.273 -47.381 1.00 94.06 375 VAL A C 1
ATOM 2938 O O . VAL A 1 375 ? 24.023 -9.020 -46.189 1.00 94.06 375 VAL A O 1
ATOM 2941 N N . ALA A 1 376 ? 24.752 -10.416 -47.787 1.00 93.56 376 ALA A N 1
ATOM 2942 C CA . ALA A 1 376 ? 25.500 -11.251 -46.850 1.00 93.56 376 ALA A CA 1
ATOM 2943 C C . ALA A 1 376 ? 26.759 -10.491 -46.393 1.00 93.56 376 ALA A C 1
ATOM 2945 O O . ALA A 1 376 ? 27.505 -9.981 -47.229 1.00 93.56 376 ALA A O 1
ATOM 2946 N N . GLY A 1 377 ? 26.995 -10.416 -45.084 1.00 94.25 377 GLY A N 1
ATOM 2947 C CA . GLY A 1 377 ? 28.026 -9.565 -44.488 1.00 94.25 377 GLY A CA 1
ATOM 2948 C C . GLY A 1 377 ? 27.445 -8.268 -43.926 1.00 94.25 377 GLY A C 1
ATOM 2949 O O . GLY A 1 377 ? 26.350 -8.277 -43.368 1.00 94.25 377 GLY A O 1
ATOM 2950 N N . GLU A 1 378 ? 28.200 -7.174 -44.019 1.00 95.81 378 GLU A N 1
ATOM 2951 C CA . GLU A 1 378 ? 27.810 -5.864 -43.486 1.00 95.81 378 GLU A CA 1
ATOM 2952 C C . GLU A 1 378 ? 27.127 -4.990 -44.544 1.00 95.81 378 GLU A C 1
ATOM 2954 O O . GLU A 1 378 ? 27.509 -4.979 -45.713 1.00 95.81 378 GLU A O 1
ATOM 2959 N N . THR A 1 379 ? 26.116 -4.235 -44.124 1.00 97.50 379 THR A N 1
ATOM 2960 C CA . THR A 1 379 ? 25.420 -3.231 -44.930 1.00 97.50 379 THR A CA 1
ATOM 2961 C C . THR A 1 379 ? 25.310 -1.946 -44.117 1.00 97.50 379 THR A C 1
ATOM 2963 O O . THR A 1 379 ? 24.623 -1.911 -43.095 1.00 97.50 379 THR A O 1
ATOM 2966 N N . LEU A 1 380 ? 25.954 -0.877 -44.592 1.00 96.94 380 LEU A N 1
ATOM 2967 C CA . LEU A 1 380 ? 25.791 0.463 -44.037 1.00 96.94 380 LEU A CA 1
ATOM 2968 C C . LEU A 1 380 ? 24.557 1.131 -44.649 1.00 96.94 380 LEU A C 1
ATOM 2970 O O . LEU A 1 380 ? 24.440 1.257 -45.868 1.00 96.94 380 LEU A O 1
ATOM 2974 N N . ILE A 1 381 ? 23.654 1.588 -43.791 1.00 96.75 381 ILE A N 1
ATOM 2975 C CA . ILE A 1 381 ? 22.447 2.313 -44.169 1.00 96.75 381 ILE A CA 1
ATOM 2976 C C . ILE A 1 381 ? 22.485 3.668 -43.474 1.00 96.75 381 ILE A C 1
ATOM 2978 O O . ILE A 1 381 ? 22.550 3.744 -42.249 1.00 96.75 381 ILE A O 1
ATOM 2982 N N . GLU A 1 382 ? 22.413 4.736 -44.263 1.00 96.25 382 GLU A N 1
ATOM 2983 C CA . GLU A 1 382 ? 22.275 6.096 -43.750 1.00 96.25 382 GLU A CA 1
ATOM 2984 C C . GLU A 1 382 ? 20.874 6.622 -44.060 1.00 96.25 382 GLU A C 1
ATOM 2986 O O . GLU A 1 382 ? 20.433 6.639 -45.213 1.00 96.25 382 GLU A O 1
ATOM 2991 N N . ILE A 1 383 ? 20.168 7.037 -43.013 1.00 95.44 383 ILE A N 1
ATOM 2992 C CA . ILE A 1 383 ? 18.859 7.679 -43.111 1.00 95.44 383 ILE A CA 1
ATOM 2993 C C . ILE A 1 383 ? 19.073 9.177 -42.880 1.00 95.44 383 ILE A C 1
ATOM 2995 O O . ILE A 1 383 ? 19.515 9.555 -41.790 1.00 95.44 383 ILE A O 1
ATOM 2999 N N . PRO A 1 384 ? 18.805 10.041 -43.881 1.00 94.00 384 PRO A N 1
ATOM 3000 C CA . PRO A 1 384 ? 18.981 11.481 -43.739 1.00 94.00 384 PRO A CA 1
ATOM 3001 C C . PRO A 1 384 ? 18.114 12.018 -42.607 1.00 94.00 384 PRO A C 1
ATOM 3003 O O . PRO A 1 384 ? 16.901 11.792 -42.580 1.00 94.00 384 PRO A O 1
ATOM 3006 N N . ALA A 1 385 ? 18.721 12.758 -41.685 1.00 89.25 385 ALA A N 1
ATOM 3007 C CA . ALA A 1 385 ? 18.021 13.204 -40.491 1.00 89.25 385 ALA A CA 1
ATOM 3008 C C . ALA A 1 385 ? 16.956 14.271 -40.805 1.00 89.25 385 ALA A C 1
ATOM 3010 O O . ALA A 1 385 ? 16.023 14.423 -40.031 1.00 89.25 385 ALA A O 1
ATOM 3011 N N . ASP A 1 386 ? 17.005 14.915 -41.979 1.00 88.31 386 ASP A N 1
ATOM 3012 C CA . ASP A 1 386 ? 15.938 15.789 -42.502 1.00 88.31 386 ASP A CA 1
ATOM 3013 C C . ASP A 1 386 ? 14.568 15.092 -42.599 1.00 88.31 386 ASP A C 1
ATOM 3015 O O . ASP A 1 386 ? 13.541 15.761 -42.565 1.00 88.31 386 ASP A O 1
ATOM 3019 N N . THR A 1 387 ? 14.538 13.757 -42.691 1.00 88.81 387 THR A N 1
ATOM 3020 C CA . THR A 1 387 ? 13.287 12.975 -42.687 1.00 88.81 387 THR A CA 1
ATOM 3021 C C . THR A 1 387 ? 12.658 12.835 -41.299 1.00 88.81 387 THR A C 1
ATOM 3023 O O . THR A 1 387 ? 11.475 12.528 -41.194 1.00 88.81 387 THR A O 1
ATOM 3026 N N . LEU A 1 388 ? 13.448 13.059 -40.246 1.00 90.50 388 LEU A N 1
ATOM 3027 C CA . LEU A 1 388 ? 13.076 12.910 -38.836 1.00 90.50 388 LEU A CA 1
ATOM 3028 C C . LEU A 1 388 ? 13.061 14.260 -38.102 1.00 90.50 388 LEU A C 1
ATOM 3030 O O . LEU A 1 388 ? 12.428 14.408 -37.055 1.00 90.50 388 LEU A O 1
ATOM 3034 N N . ARG A 1 389 ? 13.770 15.252 -38.651 1.00 88.94 389 ARG A N 1
ATOM 3035 C CA . ARG A 1 389 ? 13.915 16.587 -38.086 1.00 88.94 389 ARG A CA 1
ATOM 3036 C C . ARG A 1 389 ? 12.609 17.363 -38.235 1.00 88.94 389 ARG A C 1
ATOM 3038 O O . ARG A 1 389 ? 12.107 17.497 -39.352 1.00 88.94 389 ARG A O 1
ATOM 3045 N N . PRO A 1 390 ? 12.096 17.961 -37.151 1.00 84.25 390 PRO A N 1
ATOM 3046 C CA . PRO A 1 390 ? 10.995 18.904 -37.255 1.00 84.25 390 PRO A CA 1
ATOM 3047 C C . PRO A 1 390 ? 11.324 20.065 -38.217 1.00 84.25 390 PRO A C 1
ATOM 3049 O O . PRO A 1 390 ? 12.484 20.480 -38.314 1.00 84.25 390 PRO A O 1
ATOM 3052 N N . PRO A 1 391 ? 10.323 20.687 -38.871 1.00 79.38 391 PRO A N 1
ATOM 3053 C CA . PRO A 1 391 ? 10.534 21.871 -39.716 1.00 79.38 391 PRO A CA 1
ATOM 3054 C C . PRO A 1 391 ? 11.164 23.070 -38.984 1.00 79.38 391 PRO A C 1
ATOM 3056 O O . PRO A 1 391 ? 11.601 24.034 -39.611 1.00 79.38 391 PRO A O 1
ATOM 3059 N N . THR A 1 392 ? 11.164 23.043 -37.652 1.00 73.69 392 THR A N 1
ATOM 3060 C CA . THR A 1 392 ? 11.751 24.048 -36.757 1.00 73.69 392 THR A CA 1
ATOM 3061 C C . THR A 1 392 ? 13.244 23.830 -36.492 1.00 73.69 392 THR A C 1
ATOM 3063 O O . THR A 1 392 ? 13.875 24.685 -35.879 1.00 73.69 392 THR A O 1
ATOM 3066 N N . GLY A 1 393 ? 13.822 22.725 -36.970 1.00 83.88 393 GLY A N 1
ATOM 3067 C CA . GLY A 1 393 ? 15.166 22.285 -36.603 1.00 83.88 393 GLY A CA 1
ATOM 3068 C C . GLY A 1 393 ? 15.153 21.307 -35.426 1.00 83.88 393 GLY A C 1
ATOM 3069 O O . GLY A 1 393 ? 14.097 20.848 -34.991 1.00 83.88 393 GLY A O 1
ATOM 3070 N N . TRP A 1 394 ? 16.341 20.951 -34.935 1.00 86.88 394 TRP A N 1
ATOM 3071 C CA . TRP A 1 394 ? 16.464 20.066 -33.777 1.00 86.88 394 TRP A CA 1
ATOM 3072 C C . TRP A 1 394 ? 16.114 20.809 -32.486 1.00 86.88 394 TRP A C 1
ATOM 3074 O O . TRP A 1 394 ? 16.690 21.874 -32.243 1.00 86.88 394 TRP A O 1
ATOM 3084 N N . PRO A 1 395 ? 15.219 20.259 -31.645 1.00 86.50 395 PRO A N 1
ATOM 3085 C CA . PRO A 1 395 ? 15.060 20.741 -30.281 1.00 86.50 395 PRO A CA 1
ATOM 3086 C C . PRO A 1 395 ? 16.393 20.672 -29.527 1.00 86.50 395 PRO A C 1
ATOM 3088 O O . PRO A 1 395 ? 17.220 19.800 -29.793 1.00 86.50 395 PRO A O 1
ATOM 3091 N N . GLY A 1 396 ? 16.605 21.582 -28.576 1.00 85.94 396 GLY A N 1
ATOM 3092 C CA . GLY A 1 396 ? 17.745 21.489 -27.664 1.00 85.94 396 GLY A CA 1
ATOM 3093 C C . GLY A 1 396 ? 17.639 20.247 -26.773 1.00 85.94 396 GLY A C 1
ATOM 3094 O O . GLY A 1 396 ? 16.541 19.781 -26.478 1.00 85.94 396 GLY A O 1
ATOM 3095 N N . GLY A 1 397 ? 18.780 19.721 -26.333 1.00 90.44 397 GLY A N 1
ATOM 3096 C CA . GLY A 1 397 ? 18.840 18.527 -25.491 1.00 90.44 397 GLY A CA 1
ATOM 3097 C C . GLY A 1 397 ? 18.857 17.227 -26.286 1.00 90.44 397 GLY A C 1
ATOM 3098 O O . GLY A 1 397 ? 19.173 17.204 -27.485 1.00 90.44 397 GLY A O 1
ATOM 3099 N N . ARG A 1 398 ? 18.562 16.125 -25.597 1.00 93.94 398 ARG A N 1
ATOM 3100 C CA . ARG A 1 398 ? 18.685 14.786 -26.166 1.00 93.94 398 ARG A CA 1
ATOM 3101 C C . ARG A 1 398 ? 17.524 14.444 -27.092 1.00 93.94 398 ARG A C 1
ATOM 3103 O O . ARG A 1 398 ? 16.353 14.580 -26.745 1.00 93.94 398 ARG A O 1
ATOM 3110 N N . GLN A 1 399 ? 17.885 13.957 -28.272 1.00 94.81 399 GLN A N 1
ATOM 3111 C CA . GLN A 1 399 ? 16.989 13.349 -29.246 1.00 94.81 399 GLN A CA 1
ATOM 3112 C C . GLN A 1 399 ? 17.175 11.836 -29.172 1.00 94.81 399 GLN A C 1
ATOM 3114 O O . GLN A 1 399 ? 18.306 11.361 -29.094 1.00 94.81 399 GLN A O 1
ATOM 3119 N N . ILE A 1 400 ? 16.076 11.094 -29.172 1.00 96.50 400 ILE A N 1
ATOM 3120 C CA . ILE A 1 400 ? 16.026 9.651 -28.958 1.00 96.50 400 ILE A CA 1
ATOM 3121 C C . ILE A 1 400 ? 15.282 9.025 -30.132 1.00 96.50 400 ILE A C 1
ATOM 3123 O O . ILE A 1 400 ? 14.149 9.403 -30.419 1.00 96.50 400 ILE A O 1
ATOM 3127 N N . PHE A 1 401 ? 15.903 8.058 -30.798 1.00 97.12 401 PHE A N 1
ATOM 3128 C CA . PHE A 1 401 ? 15.341 7.379 -31.961 1.00 97.12 401 PHE A CA 1
ATOM 3129 C C . PHE A 1 401 ? 15.251 5.891 -31.687 1.00 97.12 401 PHE A C 1
ATOM 3131 O O . PHE A 1 401 ? 16.274 5.209 -31.628 1.00 97.12 401 PHE A O 1
ATOM 3138 N N . ASN A 1 402 ? 14.027 5.396 -31.547 1.00 97.62 402 ASN A N 1
ATOM 3139 C CA . ASN A 1 402 ? 13.758 3.971 -31.458 1.00 97.62 402 ASN A CA 1
ATOM 3140 C C . ASN A 1 402 ? 13.745 3.394 -32.868 1.00 97.62 402 ASN A C 1
ATOM 3142 O O . ASN A 1 402 ? 13.059 3.916 -33.741 1.00 97.62 402 ASN A O 1
ATOM 3146 N N . VAL A 1 403 ? 14.505 2.326 -33.084 1.00 98.00 403 VAL A N 1
ATOM 3147 C CA . VAL A 1 403 ? 14.649 1.662 -34.378 1.00 98.00 403 VAL A CA 1
ATOM 3148 C C . VAL A 1 403 ? 14.134 0.237 -34.262 1.00 98.00 403 VAL A C 1
ATOM 3150 O O . VAL A 1 403 ? 14.590 -0.519 -33.406 1.00 98.00 403 VAL A O 1
ATOM 3153 N N . ILE A 1 404 ? 13.231 -0.159 -35.155 1.00 98.19 404 ILE A N 1
ATOM 3154 C CA . ILE A 1 404 ? 12.739 -1.534 -35.261 1.00 98.19 404 ILE A CA 1
ATOM 3155 C C . ILE A 1 404 ? 13.010 -2.045 -36.675 1.00 98.19 404 ILE A C 1
ATOM 3157 O O . ILE A 1 404 ? 12.642 -1.417 -37.667 1.00 98.19 404 ILE A O 1
ATOM 3161 N N . LEU A 1 405 ? 13.668 -3.201 -36.769 1.00 97.88 405 LEU A N 1
ATOM 3162 C CA . LEU A 1 405 ? 13.929 -3.896 -38.025 1.00 97.88 405 LEU A CA 1
ATOM 3163 C C . LEU A 1 405 ? 12.897 -5.008 -38.182 1.00 97.88 405 LEU A C 1
ATOM 3165 O O . LEU A 1 405 ? 12.838 -5.916 -37.352 1.00 97.88 405 LEU A O 1
ATOM 3169 N N . ARG A 1 406 ? 12.100 -4.970 -39.248 1.00 97.69 406 ARG A N 1
ATOM 3170 C CA . ARG A 1 406 ? 11.051 -5.961 -39.517 1.00 97.69 406 ARG A CA 1
ATOM 3171 C C . ARG A 1 406 ? 11.285 -6.706 -40.818 1.00 97.69 406 ARG A C 1
ATOM 3173 O O . ARG A 1 406 ? 11.863 -6.183 -41.770 1.00 97.69 406 ARG A O 1
ATOM 3180 N N . ASP A 1 407 ? 10.763 -7.922 -40.882 1.00 95.94 407 ASP A N 1
ATOM 3181 C CA . ASP A 1 407 ? 10.496 -8.563 -42.162 1.00 95.94 407 ASP A CA 1
ATOM 3182 C C . ASP A 1 407 ? 9.273 -7.881 -42.809 1.00 95.94 407 ASP A C 1
ATOM 3184 O O . ASP A 1 407 ? 8.208 -7.811 -42.186 1.00 95.94 407 ASP A O 1
ATOM 3188 N N . PRO A 1 408 ? 9.383 -7.357 -44.041 1.00 95.00 408 PRO A N 1
ATOM 3189 C CA . PRO A 1 408 ? 8.308 -6.584 -44.658 1.00 95.00 408 PRO A CA 1
ATOM 3190 C C . PRO A 1 408 ? 7.062 -7.422 -44.972 1.00 95.00 408 PRO A C 1
ATOM 3192 O O . PRO A 1 408 ? 5.977 -6.858 -45.089 1.00 95.00 408 PRO A O 1
ATOM 3195 N N . LYS A 1 409 ? 7.196 -8.749 -45.123 1.00 93.19 409 LYS A N 1
ATOM 3196 C CA . LYS A 1 409 ? 6.081 -9.642 -45.467 1.00 93.19 409 LYS A CA 1
ATOM 3197 C C . LYS A 1 409 ? 5.372 -10.151 -44.222 1.00 93.19 409 LYS A C 1
ATOM 3199 O O . LYS A 1 409 ? 4.156 -10.032 -44.129 1.00 93.19 409 LYS A O 1
ATOM 3204 N N . SER A 1 410 ? 6.115 -10.732 -43.283 1.00 93.62 410 SER A N 1
ATOM 3205 C CA . SER A 1 410 ? 5.532 -11.334 -42.076 1.00 93.62 410 SER A CA 1
ATOM 3206 C C . SER A 1 410 ? 5.312 -10.330 -40.946 1.00 93.62 410 SER A C 1
ATOM 3208 O O . SER A 1 410 ? 4.650 -10.667 -39.969 1.00 93.62 410 SER A O 1
ATOM 3210 N N . ARG A 1 411 ? 5.887 -9.121 -41.049 1.00 94.62 411 ARG A N 1
ATOM 3211 C CA . ARG A 1 411 ? 5.918 -8.079 -40.003 1.00 94.62 411 ARG A CA 1
ATOM 3212 C C . ARG A 1 411 ? 6.696 -8.461 -38.739 1.00 94.62 411 ARG A C 1
ATOM 3214 O O . ARG A 1 411 ? 6.767 -7.651 -37.813 1.00 94.62 411 ARG A O 1
ATOM 3221 N N . THR A 1 412 ? 7.327 -9.638 -38.716 1.00 96.19 412 THR A N 1
ATOM 3222 C CA . THR A 1 412 ? 8.102 -10.123 -37.568 1.00 96.19 412 THR A CA 1
ATOM 3223 C C . THR A 1 412 ? 9.301 -9.226 -37.299 1.00 96.19 412 THR A C 1
ATOM 3225 O O . THR A 1 412 ? 10.019 -8.870 -38.237 1.00 96.19 412 THR A O 1
ATOM 3228 N N . THR A 1 413 ? 9.553 -8.913 -36.032 1.00 97.25 413 THR A N 1
ATOM 3229 C CA . THR A 1 413 ? 10.742 -8.175 -35.608 1.00 97.25 413 THR A CA 1
ATOM 3230 C C . THR A 1 413 ? 11.978 -9.057 -35.781 1.00 97.25 413 THR A C 1
ATOM 3232 O O . THR A 1 413 ? 12.036 -10.172 -35.270 1.00 97.25 413 THR A O 1
ATOM 3235 N N . LEU A 1 414 ? 12.967 -8.551 -36.515 1.00 96.44 414 LEU A N 1
ATOM 3236 C CA . LEU A 1 414 ? 14.265 -9.189 -36.733 1.00 96.44 414 LEU A CA 1
ATOM 3237 C C . LEU A 1 414 ? 15.290 -8.716 -35.694 1.00 96.44 414 LEU A C 1
ATOM 3239 O O . LEU A 1 414 ? 16.056 -9.516 -35.175 1.00 96.44 414 LEU A O 1
ATOM 3243 N N . ASN A 1 415 ? 15.294 -7.422 -35.377 1.00 97.19 415 ASN A N 1
ATOM 3244 C CA . ASN A 1 415 ? 16.075 -6.817 -34.294 1.00 97.19 415 ASN A CA 1
ATOM 3245 C C . ASN A 1 415 ? 15.490 -5.424 -33.998 1.00 97.19 415 ASN A C 1
ATOM 3247 O O . ASN A 1 415 ? 14.644 -4.933 -34.745 1.00 97.19 415 ASN A O 1
ATOM 3251 N N . TRP A 1 416 ? 15.935 -4.772 -32.933 1.00 98.06 416 TRP A N 1
ATOM 3252 C CA . TRP A 1 416 ? 15.547 -3.396 -32.606 1.00 98.06 416 TRP A CA 1
ATOM 3253 C C . TRP A 1 416 ? 16.717 -2.646 -31.973 1.00 98.06 416 TRP A C 1
ATOM 3255 O O . TRP A 1 416 ? 17.808 -3.187 -31.866 1.00 98.06 416 TRP A O 1
ATOM 3265 N N . GLY A 1 417 ? 16.536 -1.414 -31.538 1.00 97.12 417 GLY A N 1
ATOM 3266 C CA . GLY A 1 417 ? 17.551 -0.676 -30.801 1.00 97.12 417 GLY A CA 1
ATOM 3267 C C . GLY A 1 417 ? 17.134 0.767 -30.614 1.00 97.12 417 GLY A C 1
ATOM 3268 O O . GLY A 1 417 ? 16.039 1.162 -31.013 1.00 97.12 417 GLY A O 1
ATOM 3269 N N . ALA A 1 418 ? 18.018 1.557 -30.029 1.00 97.44 418 ALA A N 1
ATOM 3270 C CA . ALA A 1 418 ? 17.869 2.994 -29.979 1.00 97.44 418 ALA A CA 1
ATOM 3271 C C . ALA A 1 418 ? 19.202 3.690 -30.250 1.00 97.44 418 ALA A C 1
ATOM 3273 O O . ALA A 1 418 ? 20.274 3.154 -29.973 1.00 97.44 418 ALA A O 1
ATOM 3274 N N . ALA A 1 419 ? 19.119 4.901 -30.784 1.00 96.44 419 ALA A N 1
ATOM 3275 C CA . ALA A 1 419 ? 20.236 5.827 -30.857 1.00 96.44 419 ALA A CA 1
ATOM 3276 C C . ALA A 1 419 ? 19.825 7.176 -30.290 1.00 96.44 419 ALA A C 1
ATOM 3278 O O . ALA A 1 419 ? 18.661 7.575 -30.354 1.00 96.44 419 ALA A O 1
ATOM 3279 N N . THR A 1 420 ? 20.813 7.892 -29.780 1.00 96.44 420 THR A N 1
ATOM 3280 C CA . THR A 1 420 ? 20.645 9.226 -29.231 1.00 96.44 420 THR A CA 1
ATOM 3281 C C . THR A 1 420 ? 21.654 10.174 -29.850 1.00 96.44 420 THR A C 1
ATOM 3283 O O . THR A 1 420 ? 22.723 9.766 -30.309 1.00 96.44 420 THR A O 1
ATOM 3286 N N . PHE A 1 421 ? 21.314 11.456 -29.865 1.00 94.94 421 PHE A N 1
ATOM 3287 C CA . PHE A 1 421 ? 22.312 12.512 -29.956 1.00 94.94 421 PHE A CA 1
ATOM 3288 C C . PHE A 1 421 ? 21.811 13.753 -29.230 1.00 94.94 421 PHE A C 1
ATOM 3290 O O . PHE A 1 421 ? 20.605 13.952 -29.068 1.00 94.94 421 PHE A O 1
ATOM 3297 N N . GLU A 1 422 ? 22.735 14.601 -28.802 1.00 94.38 422 GLU A N 1
ATOM 3298 C CA . GLU A 1 422 ? 22.408 15.836 -28.099 1.00 94.38 422 GLU A CA 1
ATOM 3299 C C . GLU A 1 422 ? 22.600 17.042 -29.018 1.00 94.38 422 GLU A C 1
ATOM 3301 O O . GLU A 1 422 ? 23.612 17.171 -29.709 1.00 94.38 422 GLU A O 1
ATOM 3306 N N . SER A 1 423 ? 21.610 17.932 -29.026 1.00 91.19 423 SER A N 1
ATOM 3307 C CA . SER A 1 423 ? 21.712 19.248 -29.658 1.00 91.19 423 SER A CA 1
ATOM 3308 C C . SER A 1 423 ? 21.942 20.320 -28.590 1.00 91.19 423 SER A C 1
ATOM 3310 O O . SER A 1 423 ? 21.325 20.249 -27.522 1.00 91.19 423 SER A O 1
ATOM 3312 N N . PRO A 1 424 ? 22.783 21.341 -28.839 1.00 89.75 424 PRO A N 1
ATOM 3313 C CA . PRO A 1 424 ? 23.029 22.397 -27.864 1.00 89.75 424 PRO A CA 1
ATOM 3314 C C . PRO A 1 424 ? 21.739 23.094 -27.417 1.00 89.75 424 PRO A C 1
ATOM 3316 O O . PRO A 1 424 ? 20.942 23.547 -28.241 1.00 89.75 424 PRO A O 1
ATOM 3319 N N . LYS A 1 425 ? 21.548 23.226 -26.102 1.00 89.62 425 LYS A N 1
ATOM 3320 C CA . LYS A 1 425 ? 20.473 24.048 -25.537 1.00 89.62 425 LYS A CA 1
ATOM 3321 C C . LYS A 1 425 ? 20.881 25.518 -25.595 1.00 89.62 425 LYS A C 1
ATOM 3323 O O . LYS A 1 425 ? 21.860 25.909 -24.964 1.00 89.62 425 LYS A O 1
ATOM 3328 N N . ARG A 1 426 ? 20.118 26.349 -26.315 1.00 89.25 426 ARG A N 1
ATOM 3329 C CA . ARG A 1 426 ? 20.343 27.810 -26.333 1.00 89.25 426 ARG A CA 1
ATOM 3330 C C . ARG A 1 426 ? 20.031 28.469 -24.984 1.00 89.25 426 ARG A C 1
ATOM 3332 O O . ARG A 1 426 ? 20.631 29.477 -24.628 1.00 89.25 426 ARG A O 1
ATOM 3339 N N . ALA A 1 427 ? 19.095 27.883 -24.244 1.00 93.88 427 ALA A N 1
ATOM 3340 C CA . ALA A 1 427 ? 18.689 28.280 -22.907 1.00 93.88 427 ALA A CA 1
ATOM 3341 C C . ALA A 1 427 ? 18.161 27.065 -22.141 1.00 93.88 427 ALA A C 1
ATOM 3343 O O . ALA A 1 427 ? 17.785 26.066 -22.751 1.00 93.88 427 ALA A O 1
ATOM 3344 N N . MET A 1 428 ? 18.139 27.164 -20.815 1.00 95.06 428 MET A N 1
ATOM 3345 C CA . MET A 1 428 ? 17.726 26.082 -19.927 1.00 95.06 428 MET A CA 1
ATOM 3346 C C . MET A 1 428 ? 16.856 26.580 -18.778 1.00 95.06 428 MET A C 1
ATOM 3348 O O . MET A 1 428 ? 17.085 27.667 -18.244 1.00 95.06 428 MET A O 1
ATOM 3352 N N . MET A 1 429 ? 15.898 25.755 -18.368 1.00 95.44 429 MET A N 1
ATOM 3353 C CA . MET A 1 429 ? 15.143 25.904 -17.133 1.00 95.44 429 MET A CA 1
ATOM 3354 C C . MET A 1 429 ? 16.011 25.433 -15.967 1.00 95.44 429 MET A C 1
ATOM 3356 O O . MET A 1 429 ? 16.430 24.281 -15.891 1.00 95.44 429 MET A O 1
ATOM 3360 N N . THR A 1 430 ? 16.289 26.326 -15.023 1.00 95.44 430 THR A N 1
ATOM 3361 C CA . THR A 1 430 ? 17.139 26.017 -13.866 1.00 95.44 430 THR A CA 1
ATOM 3362 C C . THR A 1 430 ? 16.326 25.673 -12.625 1.00 95.44 430 THR A C 1
ATOM 3364 O O . THR A 1 430 ? 16.823 24.960 -11.754 1.00 95.44 430 THR A O 1
ATOM 3367 N N . MET A 1 431 ? 15.075 26.138 -12.536 1.00 95.69 431 MET A N 1
ATOM 3368 C CA . MET A 1 431 ? 14.214 25.889 -11.382 1.00 95.69 431 MET A CA 1
ATOM 3369 C C . MET A 1 431 ? 12.731 26.027 -11.730 1.00 95.69 431 MET A C 1
ATOM 3371 O O . MET A 1 431 ? 12.332 26.965 -12.421 1.00 95.69 431 MET A O 1
ATOM 3375 N N . ALA A 1 432 ? 11.928 25.138 -11.150 1.00 96.88 432 ALA A N 1
ATOM 3376 C CA . ALA A 1 432 ? 10.491 25.288 -10.973 1.00 96.88 432 ALA A CA 1
ATOM 3377 C C . ALA A 1 432 ? 10.197 25.103 -9.482 1.00 96.88 432 ALA A C 1
ATOM 3379 O O . ALA A 1 432 ? 10.375 24.005 -8.952 1.00 96.88 432 ALA A O 1
ATOM 3380 N N . LYS A 1 433 ? 9.823 26.178 -8.782 1.00 97.12 433 LYS A N 1
ATOM 3381 C CA . LYS A 1 433 ? 9.587 26.131 -7.336 1.00 97.12 433 LYS A CA 1
ATOM 3382 C C . LYS A 1 433 ? 8.220 26.723 -6.988 1.00 97.12 433 LYS A C 1
ATOM 3384 O O . LYS A 1 433 ? 8.089 27.949 -6.995 1.00 97.12 433 LYS A O 1
ATOM 3389 N N . PRO A 1 434 ? 7.224 25.881 -6.672 1.00 97.38 434 PRO A N 1
ATOM 3390 C CA . PRO A 1 434 ? 5.994 26.305 -6.018 1.00 97.38 434 PRO A CA 1
ATOM 3391 C C . PRO A 1 434 ? 6.305 27.079 -4.731 1.00 97.38 434 PRO A C 1
ATOM 3393 O O . PRO A 1 434 ? 7.297 26.793 -4.055 1.00 97.38 434 PRO A O 1
ATOM 3396 N N . ALA A 1 435 ? 5.496 28.088 -4.410 1.00 96.94 435 ALA A N 1
ATOM 3397 C CA . ALA A 1 435 ? 5.729 28.953 -3.255 1.00 96.94 435 ALA A CA 1
ATOM 3398 C C . ALA A 1 435 ? 5.606 28.185 -1.929 1.00 96.94 435 ALA A C 1
ATOM 3400 O O . ALA A 1 435 ? 6.362 28.457 -0.996 1.00 96.94 435 ALA A O 1
ATOM 3401 N N . VAL A 1 436 ? 4.695 27.211 -1.885 1.00 95.25 436 VAL A N 1
ATOM 3402 C CA . VAL A 1 436 ? 4.480 26.268 -0.780 1.00 95.25 436 VAL A CA 1
ATOM 3403 C C . VAL A 1 436 ? 4.286 24.851 -1.330 1.00 95.25 436 VAL A C 1
ATOM 3405 O O . VAL A 1 436 ? 4.047 24.664 -2.524 1.00 95.25 436 VAL A O 1
ATOM 3408 N N . ASP A 1 437 ? 4.430 23.851 -0.466 1.00 92.50 437 ASP A N 1
ATOM 3409 C CA . ASP A 1 437 ? 4.271 22.423 -0.771 1.00 92.50 437 ASP A CA 1
ATOM 3410 C C . ASP A 1 437 ? 2.831 21.911 -0.585 1.00 92.50 437 ASP A C 1
ATOM 3412 O O . ASP A 1 437 ? 2.500 20.832 -1.078 1.00 92.50 437 ASP A O 1
ATOM 3416 N N . VAL A 1 438 ? 1.975 22.696 0.078 1.00 94.25 438 VAL A N 1
ATOM 3417 C CA . VAL A 1 438 ? 0.557 22.400 0.315 1.00 94.25 438 VAL A CA 1
ATOM 3418 C C . VAL A 1 438 ? -0.285 23.638 0.012 1.00 94.25 438 VAL A C 1
ATOM 3420 O O . VAL A 1 438 ? -0.003 24.707 0.549 1.00 94.25 438 VAL A O 1
ATOM 3423 N N . TYR A 1 439 ? -1.322 23.484 -0.810 1.00 94.88 439 TYR A N 1
ATOM 3424 C CA . TYR A 1 439 ? -2.367 24.488 -1.045 1.00 94.88 439 TYR A CA 1
ATOM 3425 C C . TYR A 1 439 ? -3.731 23.943 -0.632 1.00 94.88 439 TYR A C 1
ATOM 3427 O O . TYR A 1 439 ? -3.971 22.739 -0.711 1.00 94.88 439 TYR A O 1
ATOM 3435 N N . LYS A 1 440 ? -4.657 24.828 -0.270 1.00 92.81 440 LYS A N 1
ATOM 3436 C CA . LYS A 1 440 ? -6.083 24.497 -0.182 1.00 92.81 440 LYS A CA 1
ATOM 3437 C C . LYS A 1 440 ? -6.757 24.646 -1.547 1.00 92.81 440 LYS A C 1
ATOM 3439 O O . LYS A 1 440 ? -6.369 25.481 -2.367 1.00 92.81 440 LYS A O 1
ATOM 3444 N N . ARG A 1 441 ? -7.798 23.850 -1.804 1.00 90.19 441 ARG A N 1
ATOM 3445 C CA . ARG A 1 441 ? -8.663 24.012 -2.986 1.00 90.19 441 ARG A CA 1
ATOM 3446 C C . ARG A 1 441 ? -9.195 25.447 -3.055 1.00 90.19 441 ARG A C 1
ATOM 3448 O O . ARG A 1 441 ? -9.566 26.025 -2.041 1.00 90.19 441 ARG A O 1
ATOM 3455 N N . GLY A 1 442 ? -9.216 26.022 -4.257 1.00 90.38 442 GLY A N 1
ATOM 3456 C CA . GLY A 1 442 ? -9.592 27.421 -4.482 1.00 90.38 442 GLY A CA 1
ATOM 3457 C C . GLY A 1 442 ? -8.465 28.443 -4.283 1.00 90.38 442 GLY A C 1
ATOM 3458 O O . GLY A 1 442 ? -8.580 29.558 -4.796 1.00 90.38 442 GLY A O 1
ATOM 3459 N N . GLU A 1 443 ? -7.353 28.092 -3.625 1.00 95.44 443 GLU A N 1
ATOM 3460 C CA . GLU A 1 443 ? -6.197 28.989 -3.533 1.00 95.44 443 GLU A CA 1
ATOM 3461 C C . GLU A 1 443 ? -5.509 29.183 -4.889 1.00 95.44 443 GLU A C 1
ATOM 3463 O O . GLU A 1 443 ? -5.673 28.420 -5.841 1.00 95.44 443 GLU A O 1
ATOM 3468 N N . THR A 1 444 ? -4.702 30.236 -4.989 1.00 97.00 444 THR A N 1
ATOM 3469 C CA . THR A 1 444 ? -3.890 30.489 -6.179 1.00 97.00 444 THR A CA 1
ATOM 3470 C C . THR A 1 444 ? -2.507 29.878 -6.005 1.00 97.00 444 THR A C 1
ATOM 3472 O O . THR A 1 444 ? -1.685 30.383 -5.237 1.00 97.00 444 THR A O 1
ATOM 3475 N N . LEU A 1 445 ? -2.227 28.826 -6.775 1.00 97.50 445 LEU A N 1
ATOM 3476 C CA . LEU A 1 445 ? -0.886 28.279 -6.918 1.00 97.50 445 LEU A CA 1
ATOM 3477 C C . LEU A 1 445 ? 0.032 29.355 -7.493 1.00 97.50 445 LEU A C 1
ATOM 3479 O O . LEU A 1 445 ? -0.310 30.015 -8.472 1.00 97.50 445 LEU A O 1
ATOM 3483 N N . SER A 1 446 ? 1.212 29.517 -6.904 1.00 97.75 446 SER A N 1
ATOM 3484 C CA . SER A 1 446 ? 2.251 30.430 -7.377 1.00 97.75 446 SER A CA 1
ATOM 3485 C C . SER A 1 446 ? 3.555 29.664 -7.490 1.00 97.75 446 SER A C 1
ATOM 3487 O O . SER A 1 446 ? 3.937 28.974 -6.547 1.00 97.75 446 SER A O 1
ATOM 3489 N N . ALA A 1 447 ? 4.246 29.772 -8.620 1.00 98.00 447 ALA A N 1
ATOM 3490 C CA . ALA A 1 447 ? 5.544 29.141 -8.806 1.00 98.00 447 ALA A CA 1
ATOM 3491 C C . ALA A 1 447 ? 6.559 30.119 -9.393 1.00 98.00 447 ALA A C 1
ATOM 3493 O O . ALA A 1 447 ? 6.285 30.845 -10.351 1.00 98.00 447 ALA A O 1
ATOM 3494 N N . VAL A 1 448 ? 7.760 30.102 -8.818 1.00 98.12 448 VAL A N 1
ATOM 3495 C CA . VAL A 1 448 ? 8.924 30.816 -9.334 1.00 98.12 448 VAL A CA 1
ATOM 3496 C C . VAL A 1 448 ? 9.623 29.929 -10.353 1.00 98.12 448 VAL A C 1
ATOM 3498 O O . VAL A 1 448 ? 10.089 28.830 -10.037 1.00 98.12 448 VAL A O 1
ATOM 3501 N N . LEU A 1 449 ? 9.709 30.436 -11.577 1.00 98.19 449 LEU A N 1
ATOM 3502 C CA . LEU A 1 449 ? 10.431 29.842 -12.687 1.00 98.19 449 LEU A CA 1
ATOM 3503 C C . LEU A 1 449 ? 11.745 30.591 -12.890 1.00 98.19 449 LEU A C 1
ATOM 3505 O O . LEU A 1 449 ? 11.756 31.823 -12.935 1.00 98.19 449 LEU A O 1
ATOM 3509 N N . ARG A 1 450 ? 12.851 29.862 -13.047 1.00 98.19 450 ARG A N 1
ATOM 3510 C CA . ARG A 1 450 ? 14.147 30.445 -13.420 1.00 98.19 450 ARG A CA 1
ATOM 3511 C C . ARG A 1 450 ? 14.699 29.788 -14.664 1.00 98.19 450 ARG A C 1
ATOM 3513 O O . ARG A 1 450 ? 14.585 28.574 -14.828 1.00 98.19 450 ARG A O 1
ATOM 3520 N N . ALA A 1 451 ? 15.341 30.597 -15.495 1.00 97.69 451 ALA A N 1
ATOM 3521 C CA . ALA A 1 451 ? 16.070 30.128 -16.658 1.00 97.69 451 ALA A CA 1
ATOM 3522 C C . ALA A 1 451 ? 17.385 30.883 -16.843 1.00 97.69 451 ALA A C 1
ATOM 3524 O O . ALA A 1 451 ? 17.567 31.990 -16.337 1.00 97.69 451 ALA A O 1
ATOM 3525 N N . ALA A 1 452 ? 18.291 30.275 -17.600 1.00 96.94 452 ALA A N 1
ATOM 3526 C CA . ALA A 1 452 ? 19.581 30.841 -17.974 1.00 96.94 452 ALA A CA 1
ATOM 3527 C C . ALA A 1 452 ? 19.883 30.577 -19.460 1.00 96.94 452 ALA A C 1
ATOM 3529 O O . ALA A 1 452 ? 19.284 29.689 -20.065 1.00 96.94 452 ALA A O 1
ATOM 3530 N N . GLY A 1 453 ? 20.825 31.331 -20.036 1.00 95.75 453 GLY A N 1
ATOM 3531 C CA . GLY A 1 453 ? 21.202 31.263 -21.457 1.00 95.75 453 GLY A CA 1
ATOM 3532 C C . GLY A 1 453 ? 20.553 32.363 -22.305 1.00 95.75 453 GLY A C 1
ATOM 3533 O O . GLY A 1 453 ? 20.188 33.416 -21.780 1.00 95.75 453 GLY A O 1
ATOM 3534 N N . ASP A 1 454 ? 20.420 32.133 -23.613 1.00 94.81 454 ASP A N 1
ATOM 3535 C CA . ASP A 1 454 ? 19.792 33.075 -24.547 1.00 94.81 454 ASP A CA 1
ATOM 3536 C C . ASP A 1 454 ? 18.264 32.919 -24.564 1.00 94.81 454 ASP A C 1
ATOM 3538 O O . ASP A 1 454 ? 17.686 32.046 -25.222 1.00 94.81 454 ASP A O 1
ATOM 3542 N N . LEU A 1 455 ? 17.608 33.797 -23.806 1.00 96.00 455 LEU A N 1
ATOM 3543 C CA . LEU A 1 455 ? 16.157 33.834 -23.629 1.00 96.00 455 LEU A CA 1
ATOM 3544 C C . LEU A 1 455 ? 15.442 34.671 -24.699 1.00 96.00 455 LEU A C 1
ATOM 3546 O O . LEU A 1 455 ? 14.214 34.769 -24.677 1.00 96.00 455 LEU A O 1
ATOM 3550 N N . SER A 1 456 ? 16.182 35.284 -25.626 1.00 93.81 456 SER A N 1
ATOM 3551 C CA . SER A 1 456 ? 15.625 36.174 -26.645 1.00 93.81 456 SER A CA 1
ATOM 3552 C C . SER A 1 456 ? 14.617 35.415 -27.515 1.00 93.81 456 SER A C 1
ATOM 3554 O O . SER A 1 456 ? 14.922 34.332 -28.004 1.00 93.81 456 SER A O 1
ATOM 3556 N N . GLY A 1 457 ? 13.398 35.937 -27.685 1.00 91.25 457 GLY A N 1
ATOM 3557 C CA . GLY A 1 457 ? 12.338 35.276 -28.466 1.00 91.25 457 GLY A CA 1
ATOM 3558 C C . GLY A 1 457 ? 11.737 34.007 -27.835 1.00 91.25 457 GLY A C 1
ATOM 3559 O O . GLY A 1 457 ? 10.943 33.334 -28.482 1.00 91.25 457 GLY A O 1
ATOM 3560 N N . LEU A 1 458 ? 12.101 33.651 -26.594 1.00 95.25 458 LEU A N 1
ATOM 3561 C CA . LEU A 1 458 ? 11.479 32.541 -25.861 1.00 95.25 458 LEU A CA 1
ATOM 3562 C C . LEU A 1 458 ? 10.325 33.014 -24.978 1.00 95.25 458 LEU A C 1
ATOM 3564 O O . LEU A 1 458 ? 10.263 34.164 -24.527 1.00 95.25 458 LEU A O 1
ATOM 3568 N N . GLN A 1 459 ? 9.438 32.079 -24.657 1.00 96.56 459 GLN A N 1
ATOM 3569 C CA . GLN A 1 459 ? 8.445 32.230 -23.606 1.00 96.56 459 GLN A CA 1
ATOM 3570 C C . GLN A 1 459 ? 8.711 31.230 -22.478 1.00 96.56 459 GLN A C 1
ATOM 3572 O O . GLN A 1 459 ? 9.120 30.097 -22.713 1.00 96.56 459 GLN A O 1
ATOM 3577 N N . MET A 1 460 ? 8.483 31.664 -21.242 1.00 97.56 460 MET A N 1
ATOM 3578 C CA . MET A 1 460 ? 8.381 30.794 -20.076 1.00 97.56 460 MET A CA 1
ATOM 3579 C C . MET A 1 460 ? 6.934 30.361 -19.912 1.00 97.56 460 MET A C 1
ATOM 3581 O O . MET A 1 460 ? 6.040 31.211 -19.854 1.00 97.56 460 MET A O 1
ATOM 3585 N N . ARG A 1 461 ? 6.719 29.055 -19.805 1.00 97.19 461 ARG A N 1
ATOM 3586 C CA . ARG A 1 461 ? 5.408 28.430 -19.688 1.00 97.19 461 ARG A CA 1
ATOM 3587 C C . ARG A 1 461 ? 5.338 27.599 -18.410 1.00 97.19 461 ARG A C 1
ATOM 3589 O O . ARG A 1 461 ? 6.226 26.800 -18.144 1.00 97.19 461 ARG A O 1
ATOM 3596 N N . MET A 1 462 ? 4.296 27.802 -17.614 1.00 97.94 462 MET A N 1
ATOM 3597 C CA . MET A 1 462 ? 3.938 26.956 -16.478 1.00 97.94 462 MET A CA 1
ATOM 3598 C C . MET A 1 462 ? 2.719 26.129 -16.865 1.00 97.94 462 MET A C 1
ATOM 3600 O O . MET A 1 462 ? 1.659 26.692 -17.137 1.00 97.94 462 MET A O 1
ATOM 3604 N N . GLN A 1 463 ? 2.863 24.812 -16.877 1.00 97.50 463 GLN A N 1
ATOM 3605 C CA . GLN A 1 463 ? 1.745 23.884 -16.946 1.00 97.50 463 GLN A CA 1
ATOM 3606 C C . GLN A 1 463 ? 1.377 23.430 -15.537 1.00 97.50 463 GLN A C 1
ATOM 3608 O O . GLN A 1 463 ? 2.259 23.110 -14.735 1.00 97.50 463 GLN A O 1
ATOM 3613 N N . VAL A 1 464 ? 0.079 23.387 -15.258 1.00 97.06 464 VAL A N 1
ATOM 3614 C CA . VAL A 1 464 ? -0.481 22.826 -14.028 1.00 97.06 464 VAL A CA 1
ATOM 3615 C C . VAL A 1 464 ? -1.408 21.690 -14.427 1.00 97.06 464 VAL A C 1
ATOM 3617 O O . VAL A 1 464 ? -2.373 21.913 -15.157 1.00 97.06 464 VAL A O 1
ATOM 3620 N N . ALA A 1 465 ? -1.104 20.482 -13.969 1.00 95.38 465 ALA A N 1
ATOM 3621 C CA . ALA A 1 465 ? -1.946 19.302 -14.129 1.00 95.38 465 ALA A CA 1
ATOM 3622 C C . ALA A 1 465 ? -2.309 18.715 -12.761 1.00 95.38 465 ALA A C 1
ATOM 3624 O O . ALA A 1 465 ? -1.694 19.077 -11.759 1.00 95.38 465 ALA A O 1
ATOM 3625 N N . ASP A 1 466 ? -3.290 17.820 -12.710 1.00 92.44 466 ASP A N 1
ATOM 3626 C CA . ASP A 1 466 ? -3.563 17.006 -11.524 1.00 92.44 466 ASP A CA 1
ATOM 3627 C C . ASP A 1 466 ? -3.135 15.539 -11.703 1.00 92.44 466 ASP A C 1
ATOM 3629 O O . ASP A 1 466 ? -2.862 15.068 -12.807 1.00 92.44 466 ASP A O 1
ATOM 3633 N N . ASP A 1 467 ? -3.113 14.795 -10.600 1.00 87.69 467 ASP A N 1
ATOM 3634 C CA . ASP A 1 467 ? -2.928 13.337 -10.525 1.00 87.69 467 ASP A CA 1
ATOM 3635 C C . ASP A 1 467 ? -4.163 12.532 -10.991 1.00 87.69 467 ASP A C 1
ATOM 3637 O O . ASP A 1 467 ? -4.310 11.336 -10.719 1.00 87.69 467 ASP A O 1
ATOM 3641 N N . MET A 1 468 ? -5.083 13.182 -11.706 1.00 86.62 468 MET A N 1
ATOM 3642 C CA . MET A 1 468 ? -6.079 12.518 -12.547 1.00 86.62 468 MET A CA 1
ATOM 3643 C C . MET A 1 468 ? -5.676 12.548 -14.028 1.00 86.62 468 MET A C 1
ATOM 3645 O O . MET A 1 468 ? -6.441 12.093 -14.878 1.00 86.62 468 MET A O 1
ATOM 3649 N N . GLY A 1 469 ? -4.490 13.081 -14.345 1.00 85.44 469 GLY A N 1
ATOM 3650 C CA . GLY A 1 469 ? -3.982 13.224 -15.706 1.00 85.44 469 GLY A CA 1
ATOM 3651 C C . GLY A 1 469 ? -4.597 14.401 -16.466 1.00 85.44 469 GLY A C 1
ATOM 3652 O O . GLY A 1 469 ? -4.442 14.486 -17.686 1.00 85.44 469 GLY A O 1
ATOM 3653 N N . ARG A 1 470 ? -5.313 15.313 -15.791 1.00 91.50 470 ARG A N 1
ATOM 3654 C CA . ARG A 1 470 ? -5.939 16.472 -16.439 1.00 91.50 470 ARG A CA 1
ATOM 3655 C C . ARG A 1 470 ? -4.959 17.636 -16.465 1.00 91.50 470 ARG A C 1
ATOM 3657 O O . ARG A 1 470 ? -4.497 18.085 -15.421 1.00 91.50 470 ARG A O 1
ATOM 3664 N N . LEU A 1 471 ? -4.690 18.178 -17.651 1.00 94.94 471 LEU A N 1
ATOM 3665 C CA . LEU A 1 471 ? -4.024 19.472 -17.788 1.00 94.94 471 LEU A CA 1
ATOM 3666 C C . LEU A 1 471 ? -5.032 20.580 -17.459 1.00 94.94 471 LEU A C 1
ATOM 3668 O O . LEU A 1 471 ? -5.981 20.799 -18.207 1.00 94.94 471 LEU A O 1
ATOM 3672 N N . LEU A 1 472 ? -4.827 21.266 -16.338 1.00 94.81 472 LEU A N 1
ATOM 3673 C CA . LEU A 1 472 ? -5.747 22.277 -15.814 1.00 94.81 472 LEU A CA 1
ATOM 3674 C C . LEU A 1 472 ? -5.482 23.659 -16.417 1.00 94.81 472 LEU A C 1
ATOM 3676 O O . LEU A 1 472 ? -6.408 24.428 -16.678 1.00 94.81 472 LEU A O 1
ATOM 3680 N N . GLY A 1 473 ? -4.212 23.990 -16.654 1.00 95.56 473 GLY A N 1
ATOM 3681 C CA . GLY A 1 473 ? -3.847 25.299 -17.176 1.00 95.56 473 GLY A CA 1
ATOM 3682 C C . GLY A 1 473 ? -2.446 25.373 -17.751 1.00 95.56 473 GLY A C 1
ATOM 3683 O O . GLY A 1 473 ? -1.535 24.656 -17.337 1.00 95.56 473 GLY A O 1
ATOM 3684 N N . VAL A 1 474 ? -2.286 26.296 -18.698 1.00 97.25 474 VAL A N 1
ATOM 3685 C CA . VAL A 1 474 ? -1.015 26.649 -19.328 1.00 97.25 474 VAL A CA 1
ATOM 3686 C C . VAL A 1 474 ? -0.869 28.164 -19.279 1.00 97.25 474 VAL A C 1
ATOM 3688 O O . VAL A 1 474 ? -1.644 28.894 -19.893 1.00 97.25 474 VAL A O 1
ATOM 3691 N N . ILE A 1 475 ? 0.113 28.639 -18.522 1.00 97.12 475 ILE A N 1
ATOM 3692 C CA . ILE A 1 475 ? 0.320 30.056 -18.246 1.00 97.12 475 ILE A CA 1
ATOM 3693 C C . ILE A 1 475 ? 1.640 30.451 -18.870 1.00 97.12 475 ILE A C 1
ATOM 3695 O O . ILE A 1 475 ? 2.670 29.859 -18.561 1.00 97.12 475 ILE A O 1
ATOM 3699 N N . THR A 1 476 ? 1.617 31.466 -19.722 1.00 96.88 476 THR A N 1
ATOM 3700 C CA . THR A 1 476 ? 2.781 31.831 -20.523 1.00 96.88 476 THR A CA 1
ATOM 3701 C C . THR A 1 476 ? 3.140 33.295 -20.331 1.00 96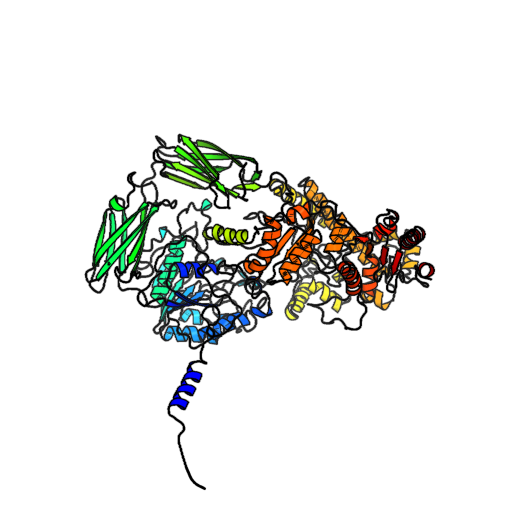.88 476 THR A C 1
ATOM 3703 O O . THR A 1 476 ? 2.278 34.163 -20.207 1.00 96.88 476 THR A O 1
ATOM 3706 N N . GLY A 1 477 ? 4.433 33.596 -20.334 1.00 95.56 477 GLY A N 1
ATOM 3707 C CA . GLY A 1 477 ? 4.934 34.960 -20.403 1.00 95.56 477 GLY A CA 1
ATOM 3708 C C . GLY A 1 477 ? 6.297 35.016 -21.075 1.00 95.56 477 GLY A C 1
ATOM 3709 O O . GLY A 1 477 ? 6.991 34.012 -21.163 1.00 95.56 477 GLY A O 1
ATOM 3710 N N . THR A 1 478 ? 6.708 36.196 -21.536 1.00 96.31 478 THR A N 1
ATOM 3711 C CA . THR A 1 478 ? 8.043 36.401 -22.124 1.00 96.31 478 THR A CA 1
ATOM 3712 C C . THR A 1 478 ? 9.143 35.865 -21.205 1.00 96.31 478 THR A C 1
ATOM 3714 O O . THR A 1 478 ? 9.120 36.135 -19.995 1.00 96.31 478 THR A O 1
ATOM 3717 N N . ALA A 1 479 ? 10.092 35.114 -21.765 1.00 96.25 479 ALA A N 1
ATOM 3718 C CA . ALA A 1 479 ? 11.200 34.561 -21.003 1.00 96.25 479 ALA A CA 1
ATOM 3719 C C . ALA A 1 479 ? 12.146 35.667 -20.505 1.00 96.25 479 ALA A C 1
ATOM 3721 O O . ALA A 1 479 ? 12.429 36.639 -21.202 1.00 96.25 479 ALA A O 1
ATOM 3722 N N . ARG A 1 480 ? 12.616 35.520 -19.265 1.00 96.25 480 ARG A N 1
ATOM 3723 C CA . ARG A 1 480 ? 13.623 36.363 -18.591 1.00 96.25 480 ARG A CA 1
ATOM 3724 C C . ARG A 1 480 ? 14.258 35.545 -17.461 1.00 96.25 480 ARG A C 1
ATOM 3726 O O . ARG A 1 480 ? 13.751 34.474 -17.171 1.00 96.25 480 ARG A O 1
ATOM 3733 N N . GLY A 1 481 ? 15.321 36.014 -16.806 1.00 96.62 481 GLY A N 1
ATOM 3734 C CA . GLY A 1 481 ? 16.053 35.191 -15.822 1.00 96.62 481 GLY A CA 1
ATOM 3735 C C . GLY A 1 481 ? 15.184 34.570 -14.712 1.00 96.62 481 GLY A C 1
ATOM 3736 O O . GLY A 1 481 ? 15.377 33.413 -14.347 1.00 96.62 481 GLY A O 1
ATOM 3737 N N . GLU A 1 482 ? 14.184 35.308 -14.220 1.00 98.00 482 GLU A N 1
ATOM 3738 C CA . GLU A 1 482 ? 13.214 34.821 -13.235 1.00 98.00 482 GLU A CA 1
ATOM 3739 C C . GLU A 1 482 ? 11.806 35.351 -13.525 1.00 98.00 482 GLU A C 1
ATOM 3741 O O . GLU A 1 482 ? 11.605 36.530 -13.850 1.00 98.00 482 GLU A O 1
ATOM 3746 N N . ARG A 1 483 ? 10.798 34.493 -13.372 1.00 97.00 483 ARG A N 1
ATOM 3747 C CA . ARG A 1 483 ? 9.394 34.878 -13.484 1.00 97.00 483 ARG A CA 1
ATOM 3748 C C . ARG A 1 483 ? 8.534 34.082 -12.514 1.00 97.00 483 ARG A C 1
ATOM 3750 O O . ARG A 1 483 ? 8.627 32.864 -12.462 1.00 97.00 483 ARG A O 1
ATOM 3757 N N . THR A 1 484 ? 7.652 34.773 -11.806 1.00 97.88 484 THR A N 1
ATOM 3758 C CA . THR A 1 484 ? 6.584 34.136 -11.035 1.00 97.88 484 THR A CA 1
ATOM 3759 C C . THR A 1 484 ? 5.342 34.044 -11.906 1.00 97.88 484 THR A C 1
ATOM 3761 O O . THR A 1 484 ? 4.933 35.047 -12.496 1.00 97.88 484 THR A O 1
ATOM 3764 N N . LEU A 1 485 ? 4.768 32.850 -12.001 1.00 97.81 485 LEU A N 1
ATOM 3765 C CA . LEU A 1 485 ? 3.493 32.595 -12.666 1.00 97.81 485 LEU A CA 1
ATOM 3766 C C . LEU A 1 485 ? 2.514 32.001 -11.655 1.00 97.81 485 LEU A C 1
ATOM 3768 O O . LEU A 1 485 ? 2.925 31.345 -10.698 1.00 97.81 485 LEU A O 1
ATOM 3772 N N . THR A 1 486 ? 1.225 32.256 -11.862 1.00 97.81 486 THR A N 1
ATOM 3773 C CA . THR A 1 486 ? 0.167 31.846 -10.938 1.00 97.81 486 THR A CA 1
ATOM 3774 C C . THR A 1 486 ? -0.981 31.152 -11.658 1.00 97.81 486 THR A C 1
ATOM 3776 O O . THR A 1 486 ? -1.219 31.409 -12.838 1.00 97.81 486 THR A O 1
ATOM 3779 N N . TYR A 1 487 ? -1.692 30.274 -10.952 1.00 97.25 487 TYR A N 1
ATOM 3780 C CA . TYR A 1 487 ? -2.869 29.566 -11.453 1.00 97.25 487 TYR A CA 1
ATOM 3781 C C . TYR A 1 487 ? -3.898 29.341 -10.329 1.00 97.25 487 TYR A C 1
ATOM 3783 O O . TYR A 1 487 ? -3.516 28.840 -9.271 1.00 97.25 487 TYR A O 1
ATOM 3791 N N . PRO A 1 488 ? -5.183 29.696 -10.515 1.00 96.44 488 PRO A N 1
ATOM 3792 C CA . PRO A 1 488 ? -6.220 29.443 -9.516 1.00 96.44 488 PRO A CA 1
ATOM 3793 C C . PRO A 1 488 ? -6.602 27.955 -9.467 1.00 96.44 488 PRO A C 1
ATOM 3795 O O . PRO A 1 488 ? -7.002 27.381 -10.474 1.00 96.44 488 PRO A O 1
ATOM 3798 N N . LEU A 1 489 ? -6.554 27.332 -8.288 1.00 94.75 489 LEU A N 1
ATOM 3799 C CA . LEU A 1 489 ? -6.924 25.926 -8.063 1.00 94.75 489 LEU A CA 1
ATOM 3800 C C . LEU A 1 489 ? -8.435 25.746 -7.814 1.00 94.75 489 LEU A C 1
ATOM 3802 O O . LEU A 1 489 ? -8.838 24.916 -6.999 1.00 94.75 489 LEU A O 1
ATOM 3806 N N . ALA A 1 490 ? -9.277 26.541 -8.481 1.00 89.12 490 ALA A N 1
ATOM 3807 C CA . ALA A 1 490 ? -10.732 26.497 -8.303 1.00 89.12 490 ALA A CA 1
ATOM 3808 C C . ALA A 1 490 ? -11.359 25.201 -8.859 1.00 89.12 490 ALA A C 1
ATOM 3810 O O . ALA A 1 490 ? -12.247 24.641 -8.227 1.00 89.12 490 ALA A O 1
ATOM 3811 N N . ASP A 1 491 ? -10.841 24.682 -9.980 1.00 85.94 491 ASP A N 1
ATOM 3812 C CA . ASP A 1 491 ? -11.368 23.493 -10.681 1.00 85.94 491 ASP A CA 1
ATOM 3813 C C . ASP A 1 491 ? -10.549 22.205 -10.414 1.00 85.94 491 ASP A C 1
ATOM 3815 O O . ASP A 1 491 ? -10.557 21.233 -11.187 1.00 85.94 491 ASP A O 1
ATOM 3819 N N . PHE A 1 492 ? -9.788 22.194 -9.316 1.00 91.50 492 PHE A N 1
ATOM 3820 C CA . PHE A 1 492 ? -8.894 21.097 -8.954 1.00 91.50 492 PHE A CA 1
ATOM 3821 C C . PHE A 1 492 ? -9.662 19.920 -8.320 1.00 91.50 492 PHE A C 1
ATOM 3823 O O . PHE A 1 492 ? -10.352 20.101 -7.317 1.00 91.50 492 PHE A O 1
ATOM 3830 N N . LEU A 1 493 ? -9.524 18.709 -8.879 1.00 86.94 493 LEU A N 1
ATOM 3831 C CA . LEU A 1 493 ? -10.224 17.503 -8.393 1.00 86.94 493 LEU A CA 1
ATOM 3832 C C . LEU A 1 493 ? -9.310 16.460 -7.745 1.00 86.94 493 LEU A C 1
ATOM 3834 O O . LEU A 1 493 ? -9.786 15.684 -6.919 1.00 86.94 493 LEU A O 1
ATOM 3838 N N . GLY A 1 494 ? -8.031 16.429 -8.120 1.00 88.12 494 GLY A N 1
ATOM 3839 C CA . GLY A 1 494 ? -7.076 15.440 -7.632 1.00 88.12 494 GLY A CA 1
ATOM 3840 C C . GLY A 1 494 ? -6.649 15.636 -6.171 1.00 88.12 494 GLY A C 1
ATOM 3841 O O . GLY A 1 494 ? -7.311 16.329 -5.389 1.00 88.12 494 GLY A O 1
ATOM 3842 N N . LYS A 1 495 ? -5.496 15.054 -5.827 1.00 87.69 495 LYS A N 1
ATOM 3843 C CA . LYS A 1 495 ? -4.756 15.249 -4.568 1.00 87.69 495 LYS A CA 1
ATOM 3844 C C . LYS A 1 495 ? -3.447 16.012 -4.776 1.00 87.69 495 LYS A C 1
ATOM 3846 O O . LYS A 1 495 ? -2.969 16.664 -3.849 1.00 87.69 495 LYS A O 1
ATOM 3851 N N . PHE A 1 496 ? -2.877 15.967 -5.984 1.00 91.69 496 PHE A N 1
ATOM 3852 C CA . PHE A 1 496 ? -1.589 16.591 -6.288 1.00 91.69 496 PHE A CA 1
ATOM 3853 C C . PHE A 1 496 ? -1.613 17.461 -7.535 1.00 91.69 496 PHE A C 1
ATOM 3855 O O . PHE A 1 496 ? -1.947 16.995 -8.621 1.00 91.69 496 PHE A O 1
ATOM 3862 N N . ALA A 1 497 ? -1.188 18.714 -7.396 1.00 94.81 497 ALA A N 1
ATOM 3863 C CA . ALA A 1 497 ? -0.871 19.575 -8.518 1.00 94.81 497 ALA A CA 1
ATOM 3864 C C . ALA A 1 497 ? 0.552 19.282 -9.017 1.00 94.81 497 ALA A C 1
ATOM 3866 O O . ALA A 1 497 ? 1.546 19.419 -8.298 1.00 94.81 497 ALA A O 1
ATOM 3867 N N . LEU A 1 498 ? 0.647 18.896 -10.283 1.00 94.75 498 LEU A N 1
ATOM 3868 C CA . LEU A 1 498 ? 1.887 18.659 -11.005 1.00 94.75 498 LEU A CA 1
ATOM 3869 C C . LEU A 1 498 ? 2.256 19.934 -11.764 1.00 94.75 498 LEU A C 1
ATOM 3871 O O . LEU A 1 498 ? 1.584 20.314 -12.725 1.00 94.75 498 LEU A O 1
ATOM 3875 N N . VAL A 1 499 ? 3.326 20.602 -11.326 1.00 97.00 499 VAL A N 1
ATOM 3876 C CA . VAL A 1 499 ? 3.813 21.837 -11.956 1.00 97.00 499 VAL A CA 1
ATOM 3877 C C . VAL A 1 499 ? 4.995 21.529 -12.863 1.00 97.00 499 VAL A C 1
ATOM 3879 O O . VAL A 1 499 ? 6.055 21.082 -12.419 1.00 97.00 499 VAL A O 1
ATOM 3882 N N . THR A 1 500 ? 4.816 21.825 -14.142 1.00 96.94 500 THR A N 1
ATOM 3883 C CA . THR A 1 500 ? 5.837 21.707 -15.179 1.00 96.94 500 THR A CA 1
ATOM 3884 C C . THR A 1 500 ? 6.215 23.102 -15.658 1.00 96.94 500 THR A C 1
ATOM 3886 O O . THR A 1 500 ? 5.352 23.881 -16.052 1.00 96.94 500 THR A O 1
ATOM 3889 N N . ALA A 1 501 ? 7.502 23.427 -15.634 1.00 97.44 501 ALA A N 1
ATOM 3890 C CA . ALA A 1 501 ? 8.019 24.685 -16.143 1.00 97.44 501 ALA A CA 1
ATOM 3891 C C . ALA A 1 501 ? 8.819 24.448 -17.417 1.00 97.44 501 ALA A C 1
ATOM 3893 O O . ALA A 1 501 ? 9.713 23.606 -17.437 1.00 97.44 501 ALA A O 1
ATOM 3894 N N . GLU A 1 502 ? 8.516 25.206 -18.460 1.00 96.19 502 GLU A N 1
ATOM 3895 C CA . GLU A 1 502 ? 9.066 25.016 -19.796 1.00 96.19 502 GLU A CA 1
ATOM 3896 C C . GLU A 1 502 ? 9.568 26.343 -20.363 1.00 96.19 502 GLU A C 1
ATOM 3898 O O . GLU A 1 502 ? 8.960 27.398 -20.164 1.00 96.19 502 GLU A O 1
ATOM 3903 N N . LEU A 1 503 ? 10.653 26.278 -21.128 1.00 95.25 503 LEU A N 1
ATOM 3904 C CA . LEU A 1 503 ? 10.957 27.278 -22.142 1.00 95.25 503 LEU A CA 1
ATOM 3905 C C . LEU A 1 503 ? 10.375 26.806 -23.463 1.00 95.25 503 LEU A C 1
ATOM 3907 O O . LEU A 1 503 ? 10.600 25.664 -23.856 1.00 95.25 503 LEU A O 1
ATOM 3911 N N . VAL A 1 504 ? 9.681 27.692 -24.165 1.00 92.81 504 VAL A N 1
ATOM 3912 C CA . VAL A 1 504 ? 9.153 27.413 -25.500 1.00 92.81 504 VAL A CA 1
ATOM 3913 C C . VAL A 1 504 ? 9.557 28.481 -26.499 1.00 92.81 504 VAL A C 1
ATOM 3915 O O . VAL A 1 504 ? 9.720 29.649 -26.138 1.00 92.81 504 VAL A O 1
ATOM 3918 N N . ASP A 1 505 ? 9.737 28.076 -27.751 1.00 87.69 505 ASP A N 1
ATOM 3919 C CA . ASP A 1 505 ? 9.991 28.999 -28.855 1.00 87.69 505 ASP A CA 1
ATOM 3920 C C . ASP A 1 505 ? 8.700 29.652 -29.388 1.00 87.69 505 ASP A C 1
ATOM 3922 O O . ASP A 1 505 ? 7.592 29.362 -28.935 1.00 87.69 505 ASP A O 1
ATOM 3926 N N . GLU A 1 506 ? 8.837 30.543 -30.375 1.00 83.88 506 GLU A N 1
ATOM 3927 C CA . GLU A 1 506 ? 7.719 31.265 -31.009 1.00 83.88 506 GLU A CA 1
ATOM 3928 C C . GLU A 1 506 ? 6.680 30.345 -31.678 1.00 83.88 506 GLU A C 1
ATOM 3930 O O . GLU A 1 506 ? 5.573 30.783 -31.986 1.00 83.88 506 GLU A O 1
ATOM 3935 N N . ARG A 1 507 ? 7.023 29.072 -31.910 1.00 79.50 507 ARG A N 1
ATOM 3936 C CA . ARG A 1 507 ? 6.154 28.053 -32.513 1.00 79.50 507 ARG A CA 1
ATOM 3937 C C . ARG A 1 507 ? 5.584 27.088 -31.466 1.00 79.50 507 ARG A C 1
ATOM 3939 O O . ARG A 1 507 ? 4.822 26.193 -31.824 1.00 79.50 507 ARG A O 1
ATOM 3946 N N . GLY A 1 508 ? 5.923 27.272 -30.188 1.00 79.75 508 GLY A N 1
ATOM 3947 C CA . GLY A 1 508 ? 5.449 26.469 -29.064 1.00 79.75 508 GLY A CA 1
ATOM 3948 C C . GLY A 1 508 ? 6.234 25.177 -28.810 1.00 79.75 508 GLY A C 1
ATOM 3949 O O . GLY A 1 508 ? 5.797 24.381 -27.972 1.00 79.75 508 GLY A O 1
ATOM 3950 N N . ALA A 1 509 ? 7.365 24.955 -29.492 1.00 82.94 509 ALA A N 1
ATOM 3951 C CA . ALA A 1 509 ? 8.224 23.794 -29.255 1.00 82.94 509 ALA A CA 1
ATOM 3952 C C . ALA A 1 509 ? 8.995 23.952 -27.937 1.00 82.94 509 ALA A C 1
ATOM 3954 O O . ALA A 1 509 ? 9.446 25.054 -27.618 1.00 82.94 509 ALA A O 1
ATOM 3955 N N . ILE A 1 510 ? 9.153 22.866 -27.169 1.00 88.88 510 ILE A N 1
ATOM 3956 C CA . ILE A 1 510 ? 9.856 22.916 -25.881 1.00 88.88 510 ILE A CA 1
ATOM 3957 C C . ILE A 1 510 ? 11.361 22.970 -26.144 1.00 88.88 510 ILE A C 1
ATOM 3959 O O . ILE A 1 510 ? 11.926 22.116 -26.825 1.00 88.88 510 ILE A O 1
ATOM 3963 N N . VAL A 1 511 ? 12.001 23.995 -25.588 1.00 89.56 511 VAL A N 1
ATOM 3964 C CA . VAL A 1 511 ? 13.456 24.187 -25.591 1.00 89.56 511 VAL A CA 1
ATOM 3965 C C . VAL A 1 511 ? 14.092 23.495 -24.391 1.00 89.56 511 VAL A C 1
ATOM 3967 O O . VAL A 1 511 ? 15.155 22.896 -24.527 1.00 89.56 511 VAL A O 1
ATOM 3970 N N . ASP A 1 512 ? 13.453 23.592 -23.225 1.00 93.00 512 ASP A N 1
ATOM 3971 C CA . ASP A 1 512 ? 13.862 22.896 -22.006 1.00 93.00 512 ASP A CA 1
ATOM 3972 C C . ASP A 1 512 ? 12.697 22.810 -21.014 1.00 93.00 512 ASP A C 1
ATOM 3974 O O . ASP A 1 512 ? 11.789 23.645 -21.058 1.00 93.00 512 ASP A O 1
ATOM 3978 N N . GLN A 1 513 ? 12.744 21.846 -20.094 1.00 93.88 513 GLN A N 1
ATOM 3979 C CA . GLN A 1 513 ? 11.717 21.637 -19.075 1.00 93.88 513 GLN A CA 1
ATOM 3980 C C . GLN A 1 513 ? 12.326 21.218 -17.735 1.00 93.88 513 GLN A C 1
ATOM 3982 O O . GLN A 1 513 ? 13.259 20.423 -17.671 1.00 93.88 513 GLN A O 1
ATOM 3987 N N . VAL A 1 514 ? 11.728 21.698 -16.644 1.00 95.25 514 VAL A N 1
ATOM 3988 C CA . VAL A 1 514 ? 11.923 21.158 -15.293 1.00 95.25 514 VAL A CA 1
ATOM 3989 C C . VAL A 1 514 ? 10.561 20.960 -14.636 1.00 95.25 514 VAL A C 1
ATOM 3991 O O . VAL A 1 514 ? 9.683 21.819 -14.721 1.00 95.25 514 VAL A O 1
ATOM 3994 N N . ARG A 1 515 ? 10.387 19.829 -13.953 1.00 95.25 515 ARG A N 1
ATOM 3995 C CA . ARG A 1 515 ? 9.204 19.542 -13.130 1.00 95.25 515 ARG A CA 1
ATOM 3996 C C . ARG A 1 515 ? 9.487 19.895 -11.673 1.00 95.25 515 ARG A C 1
ATOM 3998 O O . ARG A 1 515 ? 10.579 19.626 -11.175 1.00 95.25 515 ARG A O 1
ATOM 4005 N N . ALA A 1 516 ? 8.520 20.504 -11.000 1.00 95.44 516 ALA A N 1
ATOM 4006 C CA . ALA A 1 516 ? 8.581 20.701 -9.558 1.00 95.44 516 ALA A CA 1
ATOM 4007 C C . ALA A 1 516 ? 8.237 19.401 -8.814 1.00 95.44 516 ALA A C 1
ATOM 4009 O O . ALA A 1 516 ? 7.643 18.487 -9.389 1.00 95.44 516 ALA A O 1
ATOM 4010 N N . LYS A 1 517 ? 8.556 19.342 -7.513 1.00 92.25 517 LYS A N 1
ATOM 4011 C CA . LYS A 1 517 ? 7.966 18.322 -6.634 1.00 92.25 517 LYS A CA 1
ATOM 4012 C C . LYS A 1 517 ? 6.434 18.463 -6.677 1.00 92.25 517 LYS A C 1
ATOM 4014 O O . LYS A 1 517 ? 5.971 19.608 -6.655 1.00 92.25 517 LYS A O 1
ATOM 4019 N N . PRO A 1 518 ? 5.670 17.354 -6.766 1.00 91.69 518 PRO A N 1
ATOM 4020 C CA . PRO A 1 518 ? 4.216 17.400 -6.692 1.00 91.69 518 PRO A CA 1
ATOM 4021 C C . PRO A 1 518 ? 3.767 18.192 -5.469 1.00 91.69 518 PRO A C 1
ATOM 4023 O O . PRO A 1 518 ? 4.325 18.040 -4.383 1.00 91.69 518 PRO A O 1
ATOM 4026 N N . VAL A 1 519 ? 2.786 19.058 -5.673 1.00 93.25 519 VAL A N 1
ATOM 4027 C CA . VAL A 1 519 ? 2.255 19.944 -4.642 1.00 93.25 519 VAL A CA 1
ATOM 4028 C C . VAL A 1 519 ? 0.948 19.357 -4.155 1.00 93.25 519 VAL A C 1
ATOM 4030 O O . VAL A 1 519 ? 0.065 19.096 -4.968 1.00 93.25 519 VAL A O 1
ATOM 4033 N N . MET A 1 520 ? 0.804 19.146 -2.853 1.00 92.94 520 MET A N 1
ATOM 4034 C CA . MET A 1 520 ? -0.445 18.620 -2.316 1.00 92.94 520 MET A CA 1
ATOM 4035 C C . MET A 1 520 ? -1.525 19.698 -2.380 1.00 92.94 520 MET A C 1
ATOM 4037 O O . MET A 1 520 ? -1.284 20.848 -2.008 1.00 92.94 520 MET A O 1
ATOM 4041 N N . VAL A 1 521 ? -2.714 19.332 -2.847 1.00 92.69 521 VAL A N 1
ATOM 4042 C CA . VAL A 1 521 ? -3.883 20.209 -2.825 1.00 92.69 521 VAL A CA 1
ATOM 4043 C C . VAL A 1 521 ? -4.941 19.559 -1.955 1.00 92.69 521 VAL A C 1
ATOM 4045 O O . VAL A 1 521 ? -5.542 18.551 -2.327 1.00 92.69 521 VAL A O 1
ATOM 4048 N N . VAL A 1 522 ? -5.155 20.145 -0.786 1.00 91.00 522 VAL A N 1
ATOM 4049 C CA . VAL A 1 522 ? -6.080 19.633 0.222 1.00 91.00 522 VAL A CA 1
ATOM 4050 C C . VAL A 1 522 ? -7.425 20.330 0.109 1.00 91.00 522 VAL A C 1
ATOM 4052 O O . VAL A 1 522 ? -7.533 21.453 -0.385 1.00 91.00 522 VAL A O 1
ATOM 4055 N N . GLN A 1 523 ? -8.478 19.660 0.550 1.00 85.75 523 GLN A N 1
ATOM 4056 C CA . GLN A 1 523 ? -9.813 20.232 0.654 1.00 85.75 523 GLN A CA 1
ATOM 4057 C C . GLN A 1 523 ? -9.806 21.516 1.496 1.00 85.75 523 GLN A C 1
ATOM 4059 O O . GLN A 1 523 ? -9.043 21.639 2.452 1.00 85.75 523 GLN A O 1
ATOM 4064 N N . ASP A 1 524 ? -10.662 22.477 1.147 1.00 84.25 524 ASP A N 1
ATOM 4065 C CA . ASP A 1 524 ? -10.821 23.712 1.928 1.00 84.25 524 ASP A CA 1
ATOM 4066 C C . ASP A 1 524 ? -11.510 23.437 3.281 1.00 84.25 524 ASP A C 1
ATOM 4068 O O . ASP A 1 524 ? -11.068 23.905 4.329 1.00 84.25 524 ASP A O 1
ATOM 4072 N N . ALA A 1 525 ? -12.517 22.557 3.273 1.00 86.12 525 ALA A N 1
ATOM 4073 C CA . ALA A 1 525 ? -13.182 22.028 4.463 1.00 86.12 525 ALA A CA 1
ATOM 4074 C C . ALA A 1 525 ? -12.840 20.546 4.645 1.00 86.12 525 ALA A C 1
ATOM 4076 O O . ALA A 1 525 ? -12.959 19.807 3.671 1.00 86.12 525 ALA A O 1
ATOM 4077 N N . ARG A 1 526 ? -12.474 20.127 5.870 1.00 85.44 526 ARG A N 1
ATOM 4078 C CA . ARG A 1 526 ? -12.084 18.742 6.209 1.00 85.44 526 ARG A CA 1
ATOM 4079 C C . ARG A 1 526 ? -13.153 17.740 5.769 1.00 85.44 526 ARG A C 1
ATOM 4081 O O . ARG A 1 526 ? -12.979 17.030 4.790 1.00 85.44 526 ARG A O 1
ATOM 4088 N N . ARG A 1 527 ? -14.320 17.821 6.407 1.00 82.25 527 ARG A N 1
ATOM 4089 C CA . ARG A 1 527 ? -15.372 16.799 6.362 1.00 82.25 527 ARG A CA 1
ATOM 4090 C C . ARG A 1 527 ? -16.376 17.035 5.245 1.00 82.25 527 ARG A C 1
ATOM 4092 O O . ARG A 1 527 ? -17.505 17.475 5.481 1.00 82.25 527 ARG A O 1
ATOM 4099 N N . GLN A 1 528 ? -15.970 16.769 4.009 1.00 82.00 528 GLN A N 1
ATOM 4100 C CA . GLN A 1 528 ? -16.913 16.779 2.894 1.00 82.00 528 GLN A CA 1
ATOM 4101 C C . GLN A 1 528 ? -17.851 15.571 2.990 1.00 82.00 528 GLN A C 1
ATOM 4103 O O . GLN A 1 528 ? -17.407 14.429 3.030 1.00 82.00 528 GLN A O 1
ATOM 4108 N N . LYS A 1 529 ? -19.166 15.818 3.006 1.00 83.94 529 LYS A N 1
ATOM 4109 C CA . LYS A 1 529 ? -20.193 14.765 3.003 1.00 83.94 529 LYS A CA 1
ATOM 4110 C C . LYS A 1 529 ? -20.321 14.129 1.617 1.00 83.94 529 LYS A C 1
ATOM 4112 O O . LYS A 1 529 ? -21.242 14.427 0.850 1.00 83.94 529 LYS A O 1
ATOM 4117 N N . GLU A 1 530 ? -19.354 13.283 1.287 1.00 87.81 530 GLU A N 1
ATOM 4118 C CA . GLU A 1 530 ? -19.308 12.486 0.067 1.00 87.81 530 GLU A CA 1
ATOM 4119 C C . GLU A 1 530 ? -19.096 11.013 0.414 1.00 87.81 530 GLU A C 1
ATOM 4121 O O . GLU A 1 530 ? -18.156 10.652 1.119 1.00 87.81 530 GLU A O 1
ATOM 4126 N N . TYR A 1 531 ? -19.944 10.143 -0.137 1.00 93.69 531 TYR A N 1
ATOM 4127 C CA . TYR A 1 531 ? -19.747 8.704 -0.028 1.00 93.69 531 TYR A CA 1
ATOM 4128 C C . TYR A 1 531 ? -18.592 8.278 -0.939 1.00 93.69 531 TYR A C 1
ATOM 4130 O O . TYR A 1 531 ? -18.763 8.147 -2.153 1.00 93.69 531 TYR A O 1
ATOM 4138 N N . THR A 1 532 ? -17.414 8.073 -0.352 1.00 92.12 532 THR A N 1
ATOM 4139 C CA . THR A 1 532 ? -16.210 7.660 -1.078 1.00 92.12 532 THR A CA 1
ATOM 4140 C C . THR A 1 532 ? -15.580 6.432 -0.427 1.00 92.12 532 THR A C 1
ATOM 4142 O O . THR A 1 532 ? -15.055 6.537 0.677 1.00 92.12 532 THR A O 1
ATOM 4145 N N . PRO A 1 533 ? -15.583 5.282 -1.120 1.00 95.12 533 PRO A N 1
ATOM 4146 C CA . PRO A 1 533 ? -14.756 4.136 -0.770 1.00 95.12 533 PRO A CA 1
ATOM 4147 C C . PRO A 1 533 ? -13.278 4.430 -0.951 1.00 95.12 533 PRO A C 1
ATOM 4149 O O . PRO A 1 533 ? -12.856 4.906 -2.008 1.00 95.12 533 PRO A O 1
ATOM 4152 N N . LEU A 1 534 ? -12.501 4.122 0.083 1.00 93.88 534 LEU A N 1
ATOM 4153 C CA . LEU A 1 534 ? -11.068 4.370 0.124 1.00 93.88 534 LEU A CA 1
ATOM 4154 C C . LEU A 1 534 ? -10.295 3.052 0.172 1.00 93.88 534 LEU A C 1
ATOM 4156 O O . LEU A 1 534 ? -10.442 2.278 1.108 1.00 93.88 534 LEU A O 1
ATOM 4160 N N . VAL A 1 535 ? -9.463 2.800 -0.835 1.00 93.88 535 VAL A N 1
ATOM 4161 C CA . VAL A 1 535 ? -8.534 1.669 -0.892 1.00 93.88 535 VAL A CA 1
ATOM 4162 C C . VAL A 1 535 ? -7.271 2.020 -0.126 1.00 93.88 535 VAL A C 1
ATOM 4164 O O . VAL A 1 535 ? -6.590 3.004 -0.428 1.00 93.88 535 VAL A O 1
ATOM 4167 N N . SER A 1 536 ? -6.964 1.200 0.865 1.00 89.12 536 SER A N 1
ATOM 4168 C CA . SER A 1 536 ? -5.830 1.369 1.763 1.00 89.12 536 SER A CA 1
ATOM 4169 C C . SER A 1 536 ? -4.598 0.668 1.230 1.00 89.12 536 SER A C 1
ATOM 4171 O O . SER A 1 536 ? -4.725 -0.420 0.674 1.00 89.12 536 SER A O 1
ATOM 4173 N N . PHE A 1 537 ? -3.433 1.257 1.523 1.00 84.44 537 PHE A N 1
ATOM 4174 C CA . PHE A 1 537 ? -2.082 0.697 1.390 1.00 84.44 537 PHE A CA 1
ATOM 4175 C C . PHE A 1 537 ? -1.687 0.220 -0.019 1.00 84.44 537 PHE A C 1
ATOM 4177 O O . PHE A 1 537 ? -2.505 -0.156 -0.845 1.00 84.44 537 PHE A O 1
ATOM 4184 N N . GLY A 1 538 ? -0.387 0.181 -0.293 1.00 84.56 538 GLY A N 1
ATOM 4185 C CA . GLY A 1 538 ? 0.154 -0.256 -1.581 1.00 84.56 538 GLY A CA 1
ATOM 4186 C C . GLY A 1 538 ? 0.552 0.896 -2.499 1.00 84.56 538 GLY A C 1
ATOM 4187 O O . GLY A 1 538 ? 0.430 2.074 -2.165 1.00 84.56 538 GLY A O 1
ATOM 4188 N N . GLY A 1 539 ? 1.096 0.535 -3.654 1.00 81.56 539 GLY A N 1
ATOM 4189 C CA . GLY A 1 539 ? 1.607 1.482 -4.631 1.00 81.56 539 GLY A CA 1
ATOM 4190 C C . GLY A 1 539 ? 2.128 0.767 -5.865 1.00 81.56 539 GLY A C 1
ATOM 4191 O O . GLY A 1 539 ? 2.071 -0.458 -5.970 1.00 81.56 539 GLY A O 1
ATOM 4192 N N . THR A 1 540 ? 2.627 1.539 -6.820 1.00 88.56 540 THR A N 1
ATOM 4193 C CA . THR A 1 540 ? 3.221 1.005 -8.042 1.00 88.56 540 THR A CA 1
ATOM 4194 C C . THR A 1 540 ? 4.342 1.920 -8.533 1.00 88.56 540 THR A C 1
ATOM 4196 O O . THR A 1 540 ? 4.630 2.960 -7.936 1.00 88.56 540 THR A O 1
ATOM 4199 N N . LYS A 1 541 ? 5.011 1.532 -9.619 1.00 92.00 541 LYS A N 1
ATOM 4200 C CA . LYS A 1 541 ? 6.063 2.344 -10.239 1.00 92.00 541 LYS A CA 1
ATOM 4201 C C . LYS A 1 541 ? 5.453 3.640 -10.772 1.00 92.00 541 LYS A C 1
ATOM 4203 O O . LYS A 1 541 ? 4.331 3.639 -11.273 1.00 92.00 541 LYS A O 1
ATOM 4208 N N . HIS A 1 542 ? 6.197 4.746 -10.734 1.00 90.00 542 HIS A N 1
ATOM 4209 C CA . HIS A 1 542 ? 5.642 6.063 -11.087 1.00 90.00 542 HIS A CA 1
ATOM 4210 C C . HIS A 1 542 ? 5.012 6.124 -12.490 1.00 90.00 542 HIS A C 1
ATOM 4212 O O . HIS A 1 542 ? 4.050 6.854 -12.699 1.00 90.00 542 HIS A O 1
ATOM 4218 N N . TYR A 1 543 ? 5.529 5.347 -13.447 1.00 91.62 543 TYR A N 1
ATOM 4219 C CA . TYR A 1 543 ? 5.021 5.281 -14.820 1.00 91.62 543 TYR A CA 1
ATOM 4220 C C . TYR A 1 543 ? 3.797 4.359 -14.989 1.00 91.62 543 TYR A C 1
ATOM 4222 O O . TYR A 1 543 ? 3.209 4.308 -16.066 1.00 91.62 543 TYR A O 1
ATOM 4230 N N . LEU A 1 544 ? 3.387 3.653 -13.930 1.00 93.75 544 LEU A N 1
ATOM 4231 C CA . LEU A 1 544 ? 2.188 2.810 -13.874 1.00 93.75 544 LEU A CA 1
ATOM 4232 C C . LEU A 1 544 ? 1.072 3.418 -13.004 1.00 93.75 544 LEU A C 1
ATOM 4234 O O . LEU A 1 544 ? -0.066 2.948 -13.061 1.00 93.75 544 LEU A O 1
ATOM 4238 N N . GLN A 1 545 ? 1.372 4.471 -12.234 1.00 89.62 545 GLN A N 1
ATOM 4239 C CA . GLN A 1 545 ? 0.444 5.095 -11.282 1.00 89.62 545 GLN A CA 1
ATOM 4240 C C . GLN A 1 545 ? -0.877 5.509 -11.942 1.00 89.62 545 GLN A C 1
ATOM 4242 O O . GLN A 1 545 ? -1.951 5.201 -11.428 1.00 89.62 545 GLN A O 1
ATOM 4247 N N . ASP A 1 546 ? -0.816 6.150 -13.111 1.00 88.88 546 ASP A N 1
ATOM 4248 C CA . ASP A 1 546 ? -2.012 6.596 -13.831 1.00 88.88 546 ASP A CA 1
ATOM 4249 C C . ASP A 1 546 ? -2.904 5.422 -14.253 1.00 88.88 546 ASP A C 1
ATOM 4251 O O . ASP A 1 546 ? -4.131 5.518 -14.195 1.00 88.88 546 ASP A O 1
ATOM 4255 N N . ALA A 1 547 ? -2.306 4.303 -14.677 1.00 92.75 547 ALA A N 1
ATOM 4256 C CA . ALA A 1 547 ? -3.056 3.109 -15.051 1.00 92.75 547 ALA A CA 1
ATOM 4257 C C . ALA A 1 547 ? -3.738 2.487 -13.826 1.00 92.75 547 ALA A C 1
ATOM 4259 O O . ALA A 1 547 ? -4.945 2.254 -13.872 1.00 92.75 547 ALA A O 1
ATOM 4260 N N . GLN A 1 548 ? -3.010 2.323 -12.716 1.00 93.44 548 GLN A N 1
ATOM 4261 C CA . GLN A 1 548 ? -3.565 1.809 -11.461 1.00 93.44 548 GLN A CA 1
ATOM 4262 C C . GLN A 1 548 ? -4.724 2.682 -10.958 1.00 93.44 548 GLN A C 1
ATOM 4264 O O . GLN A 1 548 ? -5.807 2.176 -10.668 1.00 93.44 548 GLN A O 1
ATOM 4269 N N . MET A 1 549 ? -4.544 4.006 -10.922 1.00 91.19 549 MET A N 1
ATOM 4270 C CA . MET A 1 549 ? -5.576 4.920 -10.426 1.00 91.19 549 MET A CA 1
ATOM 4271 C C . MET A 1 549 ? -6.811 4.976 -11.326 1.00 91.19 549 MET A C 1
ATOM 4273 O O . MET A 1 549 ? -7.921 5.142 -10.815 1.00 91.19 549 MET A O 1
ATOM 4277 N N . ARG A 1 550 ? -6.663 4.804 -12.648 1.00 92.31 550 ARG A N 1
ATOM 4278 C CA . ARG A 1 550 ? -7.819 4.633 -13.545 1.00 92.31 550 ARG A CA 1
ATOM 4279 C C . ARG A 1 550 ? -8.621 3.386 -13.188 1.00 92.31 550 ARG A C 1
ATOM 4281 O O . ARG A 1 550 ? -9.848 3.462 -13.165 1.00 92.31 550 ARG A O 1
ATOM 4288 N N . MET A 1 551 ? -7.949 2.281 -12.869 1.00 95.38 551 MET A N 1
ATOM 4289 C CA . MET A 1 551 ? -8.622 1.052 -12.451 1.00 95.38 551 MET A CA 1
ATOM 4290 C C . MET A 1 551 ? -9.357 1.262 -11.126 1.00 95.38 551 MET A C 1
ATOM 4292 O O . MET A 1 551 ? -10.566 1.052 -11.077 1.00 95.38 551 MET A O 1
ATOM 4296 N N . VAL A 1 552 ? -8.697 1.796 -10.095 1.00 94.69 552 VAL A N 1
ATOM 4297 C CA . VAL A 1 552 ? -9.325 2.077 -8.787 1.00 94.69 552 VAL A CA 1
ATOM 4298 C C . VAL A 1 552 ? -10.578 2.951 -8.924 1.00 94.69 552 VAL A C 1
ATOM 4300 O O . VAL A 1 552 ? -11.655 2.603 -8.437 1.00 94.69 552 VAL A O 1
ATOM 4303 N N . ARG A 1 553 ? -10.476 4.054 -9.672 1.00 92.88 553 ARG A N 1
ATOM 4304 C CA . ARG A 1 553 ? -11.593 4.988 -9.881 1.00 92.88 553 ARG A CA 1
ATOM 4305 C C . ARG A 1 553 ? -12.708 4.401 -10.753 1.00 92.88 553 ARG A C 1
ATOM 4307 O O . ARG A 1 553 ? -13.870 4.775 -10.593 1.00 92.88 553 ARG A O 1
ATOM 4314 N N . GLY A 1 554 ? -12.394 3.438 -11.623 1.00 94.12 554 GLY A N 1
ATOM 4315 C CA . GLY A 1 554 ? -13.366 2.733 -12.467 1.00 94.12 554 GLY A CA 1
ATOM 4316 C C . GLY A 1 554 ? -14.400 1.898 -11.695 1.00 94.12 554 GLY A C 1
ATOM 4317 O O . GLY A 1 554 ? -15.458 1.566 -12.239 1.00 94.12 554 GLY A O 1
ATOM 4318 N N . VAL A 1 555 ? -14.150 1.620 -10.411 1.00 95.00 555 VAL A N 1
ATOM 4319 C CA . VAL A 1 555 ? -15.075 0.948 -9.477 1.00 95.00 555 VAL A CA 1
ATOM 4320 C C . VAL A 1 555 ? -15.581 1.878 -8.365 1.00 95.00 555 VAL A C 1
ATOM 4322 O O . VAL A 1 555 ? -16.014 1.419 -7.315 1.00 95.00 555 VAL A O 1
ATOM 4325 N N . ALA A 1 556 ? -15.589 3.190 -8.631 1.00 95.00 556 ALA A N 1
ATOM 4326 C CA . ALA A 1 556 ? -16.081 4.240 -7.733 1.00 95.00 556 ALA A CA 1
ATOM 4327 C C . ALA A 1 556 ? -15.297 4.404 -6.417 1.00 95.00 556 ALA A C 1
ATOM 4329 O O . ALA A 1 556 ? -15.801 5.047 -5.499 1.00 95.00 556 ALA A O 1
ATOM 4330 N N . ALA A 1 557 ? -14.071 3.881 -6.339 1.00 94.69 557 ALA A N 1
ATOM 4331 C CA . ALA A 1 557 ? -13.174 4.049 -5.199 1.00 94.69 557 ALA A CA 1
ATOM 4332 C C . ALA A 1 557 ? -12.076 5.101 -5.472 1.00 94.69 557 ALA A C 1
ATOM 4334 O O . ALA A 1 557 ? -11.850 5.511 -6.611 1.00 94.69 557 ALA A O 1
ATOM 4335 N N . ASP A 1 558 ? -11.373 5.529 -4.427 1.00 92.00 558 ASP A N 1
ATOM 4336 C CA . ASP A 1 558 ? -10.097 6.261 -4.502 1.00 92.00 558 ASP A CA 1
ATOM 4337 C C . ASP A 1 558 ? -9.119 5.663 -3.469 1.00 92.00 558 ASP A C 1
ATOM 4339 O O . ASP A 1 558 ? -9.458 4.689 -2.809 1.00 92.00 558 ASP A O 1
ATOM 4343 N N . THR A 1 559 ? -7.904 6.184 -3.319 1.00 88.31 559 THR A N 1
ATOM 4344 C CA . THR A 1 559 ? -6.956 5.740 -2.280 1.00 88.31 559 THR A CA 1
ATOM 4345 C C . THR A 1 559 ? -7.169 6.475 -0.948 1.00 88.31 559 THR A C 1
ATOM 4347 O O . THR A 1 559 ? -7.516 7.657 -0.943 1.00 88.31 559 THR A O 1
ATOM 4350 N N . GLY A 1 560 ? -6.953 5.801 0.185 1.00 80.81 560 GLY A N 1
ATOM 4351 C CA . GLY A 1 560 ? -7.046 6.366 1.543 1.00 80.81 560 GLY A CA 1
ATOM 4352 C C . GLY A 1 560 ? -5.751 6.256 2.354 1.00 80.81 560 GLY A C 1
ATOM 4353 O O . GLY A 1 560 ? -4.789 5.639 1.904 1.00 80.81 560 GLY A O 1
ATOM 4354 N N . PHE A 1 561 ? -5.754 6.833 3.565 1.00 69.75 561 PHE A N 1
ATOM 4355 C CA . PHE A 1 561 ? -4.707 6.800 4.616 1.00 69.75 561 PHE A CA 1
ATOM 4356 C C . PHE A 1 561 ? -3.346 7.411 4.303 1.00 69.75 561 PHE A C 1
ATOM 4358 O O . PHE A 1 561 ? -2.705 7.953 5.203 1.00 69.75 561 PHE A O 1
ATOM 4365 N N . THR A 1 562 ? -2.915 7.354 3.051 1.00 64.12 562 THR A N 1
ATOM 4366 C CA . THR A 1 562 ? -1.677 7.955 2.582 1.00 64.12 562 THR A CA 1
ATOM 4367 C C . THR A 1 562 ? -1.984 8.894 1.424 1.00 64.12 562 THR A C 1
ATOM 4369 O O . THR A 1 562 ? -2.636 8.547 0.437 1.00 64.12 562 THR A O 1
ATOM 4372 N N . TRP A 1 563 ? -1.494 10.123 1.539 1.00 64.88 563 TRP A N 1
ATOM 4373 C CA . TRP A 1 563 ? -1.582 11.138 0.491 1.00 64.88 563 TRP A CA 1
ATOM 4374 C C . TRP A 1 563 ? -0.213 11.292 -0.174 1.00 64.88 563 TRP A C 1
ATOM 4376 O O . TRP A 1 563 ? 0.167 12.402 -0.507 1.00 64.88 563 TRP A O 1
ATOM 4386 N N . GLY A 1 564 ? 0.520 10.177 -0.334 1.00 58.88 564 GLY A N 1
ATOM 4387 C CA . GLY A 1 564 ? 1.849 10.048 -0.949 1.00 58.88 564 GLY A CA 1
ATOM 4388 C C . GLY A 1 564 ? 3.052 10.322 -0.029 1.00 58.88 564 GLY A C 1
ATOM 4389 O O . GLY A 1 564 ? 2.987 11.136 0.891 1.00 58.88 564 GLY A O 1
ATOM 4390 N N . GLY A 1 565 ? 4.177 9.649 -0.310 1.00 65.12 565 GLY A N 1
ATOM 4391 C CA . GLY A 1 565 ? 5.425 9.784 0.456 1.00 65.12 565 GLY A CA 1
ATOM 4392 C C . GLY A 1 565 ? 5.240 9.455 1.942 1.00 65.12 565 GLY A C 1
ATOM 4393 O O . GLY A 1 565 ? 4.674 8.418 2.269 1.00 65.12 565 GLY A O 1
ATOM 4394 N N . ASP A 1 566 ? 5.679 10.372 2.810 1.00 65.81 566 ASP A N 1
ATOM 4395 C CA . ASP A 1 566 ? 5.605 10.272 4.278 1.00 65.81 566 ASP A CA 1
ATOM 4396 C C . ASP A 1 566 ? 4.331 10.918 4.878 1.00 65.81 566 ASP A C 1
ATOM 4398 O O . ASP A 1 566 ? 4.270 11.187 6.081 1.00 65.81 566 ASP A O 1
ATOM 4402 N N . VAL A 1 567 ? 3.329 11.268 4.055 1.00 83.31 567 VAL A N 1
ATOM 4403 C CA . VAL A 1 567 ? 2.100 11.926 4.535 1.00 83.31 567 VAL A CA 1
ATOM 4404 C C . VAL A 1 567 ? 1.004 10.898 4.795 1.00 83.31 567 VAL A C 1
ATOM 4406 O O . VAL A 1 567 ? 0.346 10.412 3.872 1.00 83.31 567 VAL A O 1
ATOM 4409 N N . ASP A 1 568 ? 0.774 10.637 6.078 1.00 87.88 568 ASP A N 1
ATOM 4410 C CA . ASP A 1 568 ? -0.280 9.765 6.593 1.00 87.88 568 ASP A CA 1
ATOM 4411 C C . ASP A 1 568 ? -1.057 10.421 7.745 1.00 87.88 568 ASP A C 1
ATOM 4413 O O . ASP A 1 568 ? -0.641 11.441 8.310 1.00 87.88 568 ASP A O 1
ATOM 4417 N N . ASN A 1 569 ? -2.167 9.799 8.133 1.00 89.25 569 ASN A N 1
ATOM 4418 C CA . ASN A 1 569 ? -3.014 10.240 9.238 1.00 89.25 569 ASN A CA 1
ATOM 4419 C C . ASN A 1 569 ? -2.611 9.680 10.618 1.00 89.25 569 ASN A C 1
ATOM 4421 O O . ASN A 1 569 ? -3.370 9.827 11.570 1.00 89.25 569 ASN A O 1
ATOM 4425 N N . SER A 1 570 ? -1.440 9.060 10.784 1.00 90.25 570 SER A N 1
ATOM 4426 C CA . SER A 1 570 ? -0.986 8.568 12.094 1.00 90.25 570 SER A CA 1
ATOM 4427 C C . SER A 1 570 ? -0.547 9.708 13.026 1.00 90.25 570 SER A C 1
ATOM 4429 O O . SER A 1 570 ? -0.150 10.785 12.581 1.00 90.25 570 SER A O 1
ATOM 4431 N N . LEU A 1 571 ? -0.546 9.486 14.341 1.00 93.69 571 LEU A N 1
ATOM 4432 C CA . LEU A 1 571 ? -0.002 10.448 15.315 1.00 93.69 571 LEU A CA 1
ATOM 4433 C C . LEU A 1 571 ? 1.447 10.153 15.730 1.00 93.69 571 LEU A C 1
ATOM 4435 O O . LEU A 1 571 ? 1.894 10.646 16.763 1.00 93.69 571 LEU A O 1
ATOM 4439 N N . ASN A 1 572 ? 2.185 9.353 14.947 1.00 92.00 572 ASN A N 1
ATOM 4440 C CA . ASN A 1 572 ? 3.560 8.922 15.246 1.00 92.00 572 ASN A CA 1
ATOM 4441 C C . ASN A 1 572 ? 3.724 8.290 16.645 1.00 92.00 572 ASN A C 1
ATOM 4443 O O . ASN A 1 572 ? 4.809 8.316 17.227 1.00 92.00 572 ASN A O 1
ATOM 4447 N N . ILE A 1 573 ? 2.642 7.744 17.203 1.00 93.38 573 ILE A N 1
ATOM 4448 C CA . ILE A 1 573 ? 2.664 7.053 18.492 1.00 93.38 573 ILE A CA 1
ATOM 4449 C C . ILE A 1 573 ? 3.468 5.755 18.315 1.00 93.38 573 ILE A C 1
ATOM 4451 O O . ILE A 1 573 ? 3.233 5.042 17.334 1.00 93.38 573 ILE A O 1
ATOM 4455 N N . PRO A 1 574 ? 4.391 5.414 19.234 1.00 89.50 574 PRO A N 1
ATOM 4456 C CA . PRO A 1 574 ? 5.139 4.165 19.151 1.00 89.50 574 PRO A CA 1
ATOM 4457 C C . PRO A 1 574 ? 4.210 2.951 19.032 1.00 89.50 574 PRO A C 1
ATOM 4459 O O . PRO A 1 574 ? 3.215 2.842 19.758 1.00 89.50 574 PRO A O 1
ATOM 4462 N N . ARG A 1 575 ? 4.537 2.027 18.123 1.00 83.31 575 ARG A N 1
ATOM 4463 C CA . ARG A 1 575 ? 3.780 0.778 17.933 1.00 83.31 575 ARG A CA 1
ATOM 4464 C C . ARG A 1 575 ? 3.693 -0.009 19.246 1.00 83.31 575 ARG A C 1
ATOM 4466 O O . ARG A 1 575 ? 4.580 0.097 20.088 1.00 83.31 575 ARG A O 1
ATOM 4473 N N . GLY A 1 576 ? 2.605 -0.751 19.447 1.00 85.12 576 GLY A N 1
ATOM 4474 C CA . GLY A 1 576 ? 2.351 -1.484 20.698 1.00 85.12 576 GLY A CA 1
ATOM 4475 C C . GLY A 1 576 ? 1.715 -0.648 21.822 1.00 85.12 576 GLY A C 1
ATOM 4476 O O . GLY A 1 576 ? 1.183 -1.198 22.785 1.00 85.12 576 GLY A O 1
ATOM 4477 N N . THR A 1 577 ? 1.726 0.689 21.709 1.00 91.12 577 THR A N 1
ATOM 4478 C CA . THR A 1 577 ? 1.287 1.584 22.793 1.00 91.12 577 THR A CA 1
ATOM 4479 C C . THR A 1 577 ? -0.193 1.459 23.130 1.00 91.12 577 THR A C 1
ATOM 4481 O O . THR A 1 577 ? -0.528 1.396 24.308 1.00 91.12 577 THR A O 1
ATOM 4484 N N . PHE A 1 578 ? -1.077 1.4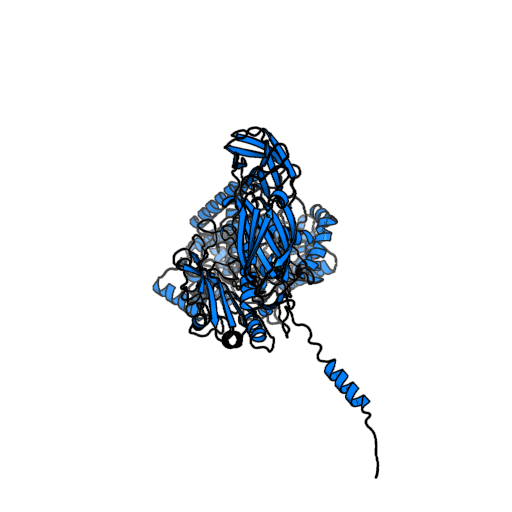70 22.128 1.00 92.81 578 PHE A N 1
ATOM 4485 C CA . PHE A 1 578 ? -2.532 1.412 22.325 1.00 92.81 578 PHE A CA 1
ATOM 4486 C C . PHE A 1 578 ? -3.126 0.026 22.101 1.00 92.81 578 PHE A C 1
ATOM 4488 O O . PHE A 1 578 ? -4.290 -0.143 22.416 1.00 92.81 578 PHE A O 1
ATOM 4495 N N . GLY A 1 579 ? -2.352 -0.941 21.605 1.00 85.75 579 GLY A N 1
ATOM 4496 C CA . GLY A 1 579 ? -2.783 -2.309 21.307 1.00 85.75 579 GLY A CA 1
ATOM 4497 C C . GLY A 1 579 ? -1.582 -3.174 20.941 1.00 85.75 579 GLY A C 1
ATOM 4498 O O . GLY A 1 579 ? -0.597 -2.655 20.411 1.00 85.75 579 GLY A O 1
ATOM 4499 N N . VAL A 1 580 ? -1.637 -4.470 21.258 1.00 84.81 580 VAL A N 1
ATOM 4500 C CA . VAL A 1 580 ? -0.581 -5.432 20.902 1.00 84.81 580 VAL A CA 1
ATOM 4501 C C . VAL A 1 580 ? -1.040 -6.262 19.708 1.00 84.81 580 VAL A C 1
ATOM 4503 O O . VAL A 1 580 ? -1.823 -7.200 19.856 1.00 84.81 580 VAL A O 1
ATOM 4506 N N . TYR A 1 581 ? -0.537 -5.925 18.525 1.00 80.75 581 TYR A N 1
ATOM 4507 C CA . TYR A 1 581 ? -0.877 -6.630 17.290 1.00 80.75 581 TYR A CA 1
ATOM 4508 C C . TYR A 1 581 ? -0.337 -8.071 17.290 1.00 80.75 581 TYR A C 1
ATOM 4510 O O . TYR A 1 581 ? 0.673 -8.361 17.940 1.00 80.75 581 TYR A O 1
ATOM 4518 N N . TRP A 1 582 ? -0.975 -8.988 16.555 1.00 74.69 582 TRP A N 1
ATOM 4519 C CA . TRP A 1 582 ? -0.689 -10.431 16.663 1.00 74.69 582 TRP A CA 1
ATOM 4520 C C . TRP A 1 582 ? 0.742 -10.828 16.261 1.00 74.69 582 TRP A C 1
ATOM 4522 O O . TRP A 1 582 ? 1.244 -11.844 16.736 1.00 74.69 582 TRP A O 1
ATOM 4532 N N . TYR A 1 583 ? 1.423 -10.042 15.423 1.00 71.75 583 TYR A N 1
ATOM 4533 C CA . TYR A 1 583 ? 2.831 -10.267 15.069 1.00 71.75 583 TYR A CA 1
ATOM 4534 C C . TYR A 1 583 ? 3.822 -9.528 15.989 1.00 71.75 583 TYR A C 1
ATOM 4536 O O . TYR A 1 583 ? 5.010 -9.833 15.958 1.00 71.75 583 TYR A O 1
ATOM 4544 N N . ASP A 1 584 ? 3.354 -8.582 16.815 1.00 76.81 584 ASP A N 1
ATOM 4545 C CA . ASP A 1 584 ? 4.180 -7.782 17.740 1.00 76.81 584 ASP A CA 1
ATOM 4546 C C . ASP A 1 584 ? 4.088 -8.307 19.188 1.00 76.81 584 ASP A C 1
ATOM 4548 O O . ASP A 1 584 ? 4.738 -7.799 20.101 1.00 76.81 584 ASP A O 1
ATOM 4552 N N . ARG A 1 585 ? 3.288 -9.355 19.422 1.00 85.50 585 ARG A N 1
ATOM 4553 C CA . ARG A 1 585 ? 3.063 -9.942 20.752 1.00 85.50 585 ARG A CA 1
ATOM 4554 C C . ARG A 1 585 ? 4.242 -10.755 21.301 1.00 85.50 585 ARG A C 1
ATOM 4556 O O . ARG A 1 585 ? 4.198 -11.167 22.458 1.00 85.50 585 ARG A O 1
ATOM 4563 N N . GLY A 1 586 ? 5.303 -10.961 20.525 1.00 84.31 586 GLY A N 1
ATOM 4564 C CA . GLY A 1 586 ? 6.475 -11.752 20.914 1.00 84.31 586 GLY A CA 1
ATOM 4565 C C . GLY A 1 586 ? 6.448 -13.192 20.377 1.00 84.31 586 GLY A C 1
ATOM 4566 O O . GLY A 1 586 ? 5.659 -13.497 19.478 1.00 84.31 586 GLY A O 1
ATOM 4567 N N . PRO A 1 587 ? 7.325 -14.082 20.880 1.00 84.81 587 PRO A N 1
ATOM 4568 C CA . PRO A 1 587 ? 7.523 -15.411 20.309 1.00 84.81 587 PRO A CA 1
ATOM 4569 C C . PRO A 1 587 ? 6.268 -16.278 20.439 1.00 84.81 587 PRO A C 1
ATOM 4571 O O . PRO A 1 587 ? 5.651 -16.355 21.500 1.00 84.81 587 PRO A O 1
ATOM 4574 N N . THR A 1 588 ? 5.915 -16.948 19.344 1.00 81.50 588 THR A N 1
ATOM 4575 C CA . THR A 1 588 ? 4.734 -17.825 19.224 1.00 81.50 588 THR A CA 1
ATOM 4576 C C . THR A 1 588 ? 5.100 -19.311 19.204 1.00 81.50 588 THR A C 1
ATOM 4578 O O . THR A 1 588 ? 4.223 -20.155 19.357 1.00 81.50 588 THR A O 1
ATOM 4581 N N . THR A 1 589 ? 6.387 -19.645 19.056 1.00 80.06 589 THR A N 1
ATOM 4582 C CA . THR A 1 589 ? 6.887 -21.025 19.108 1.00 80.06 589 THR A CA 1
ATOM 4583 C C . THR A 1 589 ? 7.394 -21.379 20.510 1.00 80.06 589 THR A C 1
ATOM 4585 O O . THR A 1 589 ? 7.901 -20.497 21.214 1.00 80.06 589 THR A O 1
ATOM 4588 N N . PRO A 1 590 ? 7.315 -22.658 20.927 1.00 86.00 590 PRO A N 1
ATOM 4589 C CA . PRO A 1 590 ? 7.886 -23.109 22.195 1.00 86.00 590 PRO A CA 1
ATOM 4590 C C . PRO A 1 590 ? 9.378 -22.776 22.335 1.00 86.00 590 PRO A C 1
ATOM 4592 O O . PRO A 1 590 ? 9.807 -22.290 23.376 1.00 86.00 590 PRO A O 1
ATOM 4595 N N . GLU A 1 591 ? 10.171 -22.970 21.281 1.00 83.25 591 GLU A N 1
ATOM 4596 C CA . GLU A 1 591 ? 11.615 -22.721 21.301 1.00 83.25 591 GLU A CA 1
ATOM 4597 C C . GLU A 1 591 ? 11.930 -21.229 21.454 1.00 83.25 591 GLU A C 1
ATOM 4599 O O . GLU A 1 591 ? 12.763 -20.857 22.283 1.00 83.25 591 GLU A O 1
ATOM 4604 N N . GLY A 1 592 ? 11.237 -20.371 20.696 1.00 85.75 592 GLY A N 1
ATOM 4605 C CA . GLY A 1 592 ? 11.388 -18.919 20.806 1.00 85.75 592 GLY A CA 1
ATOM 4606 C C . GLY A 1 592 ? 10.958 -18.405 22.182 1.00 85.75 592 GLY A C 1
ATOM 4607 O O . GLY A 1 592 ? 11.584 -17.502 22.736 1.00 85.75 592 GLY A O 1
ATOM 4608 N N . MET A 1 593 ? 9.929 -19.021 22.773 1.00 92.00 593 MET A N 1
ATOM 4609 C CA . MET A 1 593 ? 9.484 -18.712 24.130 1.00 92.00 593 MET A CA 1
ATOM 4610 C C . MET A 1 593 ? 10.569 -19.022 25.169 1.00 92.00 593 MET A C 1
ATOM 4612 O O . MET A 1 593 ? 10.891 -18.163 25.991 1.00 92.00 593 MET A O 1
ATOM 4616 N N . GLU A 1 594 ? 11.175 -20.212 25.121 1.00 94.44 594 GLU A N 1
ATOM 4617 C CA . GLU A 1 594 ? 12.256 -20.578 26.047 1.00 94.44 594 GLU A CA 1
ATOM 4618 C C . GLU A 1 594 ? 13.496 -19.688 25.878 1.00 94.44 594 GLU A C 1
ATOM 4620 O O . GLU A 1 594 ? 14.116 -19.305 26.872 1.00 94.44 594 GLU A O 1
ATOM 4625 N N . GLN A 1 595 ? 13.842 -19.306 24.643 1.00 91.31 595 GLN A N 1
ATOM 4626 C CA . GLN A 1 595 ? 14.947 -18.379 24.376 1.00 91.31 595 GLN A CA 1
ATOM 4627 C C . GLN A 1 595 ? 14.703 -17.005 25.007 1.00 91.31 595 GLN A C 1
ATOM 4629 O O . GLN A 1 595 ? 15.570 -16.501 25.723 1.00 91.31 595 GLN A O 1
ATOM 4634 N N . ALA A 1 596 ? 13.511 -16.434 24.811 1.00 90.56 596 ALA A N 1
ATOM 4635 C CA . ALA A 1 596 ? 13.143 -15.150 25.404 1.00 90.56 596 ALA A CA 1
ATOM 4636 C C . ALA A 1 596 ? 13.171 -15.195 26.944 1.00 90.56 596 ALA A C 1
ATOM 4638 O O . ALA A 1 596 ? 13.661 -14.268 27.594 1.00 90.56 596 ALA A O 1
ATOM 4639 N N . ILE A 1 597 ? 12.701 -16.294 27.548 1.00 94.88 597 ILE A N 1
ATOM 4640 C CA . ILE A 1 597 ? 12.755 -16.497 29.003 1.00 94.88 597 ILE A CA 1
ATOM 4641 C C . ILE A 1 597 ? 14.207 -16.588 29.497 1.00 94.88 597 ILE A C 1
ATOM 4643 O O . ILE A 1 597 ? 14.557 -15.944 30.490 1.00 94.88 597 ILE A O 1
ATOM 4647 N N . ALA A 1 598 ? 15.059 -17.363 28.822 1.00 94.00 598 ALA A N 1
ATOM 4648 C CA . ALA A 1 598 ? 16.465 -17.519 29.192 1.00 94.00 598 ALA A CA 1
ATOM 4649 C C . ALA A 1 598 ? 17.243 -16.198 29.070 1.00 94.00 598 ALA A C 1
ATOM 4651 O O . ALA A 1 598 ? 18.067 -15.871 29.929 1.00 94.00 598 ALA A O 1
ATOM 4652 N N . GLU A 1 599 ? 16.959 -15.407 28.035 1.00 93.12 599 GLU A N 1
ATOM 4653 C CA . GLU A 1 599 ? 17.520 -14.070 27.864 1.00 93.12 599 GLU A CA 1
ATOM 4654 C C . GLU A 1 599 ? 17.127 -13.138 29.011 1.00 93.12 599 GLU A C 1
ATOM 4656 O O . GLU A 1 599 ? 18.002 -12.509 29.612 1.00 93.12 599 GLU A O 1
ATOM 4661 N N . TYR A 1 600 ? 15.848 -13.105 29.382 1.00 94.00 600 TYR A N 1
ATOM 4662 C CA . TYR A 1 600 ? 15.395 -12.326 30.531 1.00 94.00 600 TYR A CA 1
ATOM 4663 C C . TYR A 1 600 ? 16.071 -12.767 31.834 1.00 94.00 600 TYR A C 1
ATOM 4665 O O . TYR A 1 600 ? 16.530 -11.926 32.602 1.00 94.00 600 TYR A O 1
ATOM 4673 N N . GLN A 1 601 ? 16.210 -14.072 32.078 1.00 93.56 601 GLN A N 1
ATOM 4674 C CA . GLN A 1 601 ? 16.921 -14.582 33.258 1.00 93.56 601 GLN A CA 1
ATOM 4675 C C . GLN A 1 601 ? 18.400 -14.168 33.281 1.00 93.56 601 GLN A C 1
ATOM 4677 O O . GLN A 1 601 ? 18.970 -13.975 34.355 1.00 93.56 601 GLN A O 1
ATOM 4682 N N . ARG A 1 602 ? 19.021 -14.018 32.105 1.00 94.06 602 ARG A N 1
ATOM 4683 C CA . ARG A 1 602 ? 20.416 -13.593 31.953 1.00 94.06 602 ARG A CA 1
ATOM 4684 C C . ARG A 1 602 ? 20.594 -12.085 32.133 1.00 94.06 602 ARG A C 1
ATOM 4686 O O . ARG A 1 602 ? 21.549 -11.670 32.784 1.00 94.06 602 ARG A O 1
ATOM 4693 N N . GLN A 1 603 ? 19.739 -11.276 31.509 1.00 93.12 603 GLN A N 1
ATOM 4694 C CA . GLN A 1 603 ? 19.893 -9.817 31.456 1.00 93.12 603 GLN A CA 1
ATOM 4695 C C . GLN A 1 603 ? 19.155 -9.085 32.586 1.00 93.12 603 GLN A C 1
ATOM 4697 O O . GLN A 1 603 ? 19.592 -8.022 33.018 1.00 93.12 603 GLN A O 1
ATOM 4702 N N . GLY A 1 604 ? 18.037 -9.638 33.057 1.00 90.31 604 GLY A N 1
ATOM 4703 C CA . GLY A 1 604 ? 17.140 -8.995 34.017 1.00 90.31 604 GLY A CA 1
ATOM 4704 C C . GLY A 1 604 ? 16.323 -7.830 33.447 1.00 90.31 604 GLY A C 1
ATOM 4705 O O . GLY A 1 604 ? 15.680 -7.122 34.222 1.00 90.31 604 GLY A O 1
ATOM 4706 N N . ASP A 1 605 ? 16.331 -7.617 32.127 1.00 89.44 605 ASP A N 1
ATOM 4707 C CA . ASP A 1 605 ? 15.616 -6.513 31.481 1.00 89.44 605 ASP A CA 1
ATOM 4708 C C . ASP A 1 605 ? 14.114 -6.815 31.363 1.00 89.44 605 ASP A C 1
ATOM 4710 O O . ASP A 1 605 ? 13.661 -7.532 30.472 1.00 89.44 605 ASP A O 1
ATOM 4714 N N . PHE A 1 606 ? 13.335 -6.294 32.312 1.00 89.12 606 PHE A N 1
ATOM 4715 C CA . PHE A 1 606 ? 11.887 -6.493 32.358 1.00 89.12 606 PHE A CA 1
ATOM 4716 C C . PHE A 1 606 ? 11.138 -5.714 31.268 1.00 89.12 606 PHE A C 1
ATOM 4718 O O . PHE A 1 606 ? 10.087 -6.167 30.813 1.00 89.12 606 PHE A O 1
ATOM 4725 N N . GLU A 1 607 ? 11.650 -4.556 30.847 1.00 83.88 607 GLU A N 1
ATOM 4726 C CA . GLU A 1 607 ? 10.965 -3.717 29.857 1.00 83.88 607 GLU A CA 1
ATOM 4727 C C . GLU A 1 607 ? 11.108 -4.282 28.439 1.00 83.88 607 GLU A C 1
ATOM 4729 O O . GLU A 1 607 ? 10.222 -4.080 27.612 1.00 83.88 607 GLU A O 1
ATOM 4734 N N . ALA A 1 608 ? 12.165 -5.060 28.182 1.00 84.88 608 ALA A N 1
ATOM 4735 C CA . ALA A 1 608 ? 12.358 -5.788 26.929 1.00 84.88 608 ALA A CA 1
ATOM 4736 C C . ALA A 1 608 ? 11.471 -7.044 26.782 1.00 84.88 608 ALA A C 1
ATOM 4738 O O . ALA A 1 608 ? 11.409 -7.630 25.701 1.00 84.88 608 ALA A O 1
ATOM 4739 N N . LEU A 1 609 ? 10.778 -7.486 27.841 1.00 89.00 609 LEU A N 1
ATOM 4740 C CA . LEU A 1 609 ? 9.922 -8.673 27.772 1.00 89.00 609 LEU A CA 1
ATOM 4741 C C . LEU A 1 609 ? 8.687 -8.438 26.889 1.00 89.00 609 LEU A C 1
ATOM 4743 O O . LEU A 1 609 ? 7.816 -7.626 27.213 1.00 89.00 609 LEU A O 1
ATOM 4747 N N . GLY A 1 610 ? 8.566 -9.241 25.830 1.00 88.81 610 GLY A N 1
ATOM 4748 C CA . GLY A 1 610 ? 7.388 -9.280 24.964 1.00 88.81 610 GLY A CA 1
ATOM 4749 C C . GLY A 1 610 ? 6.109 -9.730 25.685 1.00 88.81 610 GLY A C 1
ATOM 4750 O O . GLY A 1 610 ? 6.144 -10.401 26.721 1.00 88.81 610 GLY A O 1
ATOM 4751 N N . TYR A 1 611 ? 4.958 -9.378 25.108 1.00 92.25 611 TYR A N 1
ATOM 4752 C CA . TYR A 1 611 ? 3.628 -9.629 25.675 1.00 92.25 611 TYR A CA 1
ATOM 4753 C C . TYR A 1 611 ? 3.372 -11.113 26.004 1.00 92.25 611 TYR A C 1
ATOM 4755 O O . TYR A 1 611 ? 3.013 -11.441 27.137 1.00 92.25 611 TYR A O 1
ATOM 4763 N N . LEU A 1 612 ? 3.599 -12.021 25.048 1.00 92.69 612 LEU A N 1
ATOM 4764 C CA . LEU A 1 612 ? 3.389 -13.460 25.237 1.00 92.69 612 LEU A CA 1
ATOM 4765 C C . LEU A 1 612 ? 4.356 -14.048 26.267 1.00 92.69 612 LEU A C 1
ATOM 4767 O O . LEU A 1 612 ? 3.957 -14.894 27.063 1.00 92.69 612 LEU A O 1
ATOM 4771 N N . THR A 1 613 ? 5.598 -13.566 26.312 1.00 94.19 613 THR A N 1
ATOM 4772 C CA . THR A 1 613 ? 6.581 -14.016 27.305 1.00 94.19 613 THR A CA 1
ATOM 4773 C C . THR A 1 613 ? 6.159 -13.631 28.720 1.00 94.19 613 THR A C 1
ATOM 4775 O O . THR A 1 613 ? 6.267 -14.449 29.631 1.00 94.19 613 THR A O 1
ATOM 4778 N N . LYS A 1 614 ? 5.600 -12.429 28.918 1.00 94.56 614 LYS A N 1
ATOM 4779 C CA . LYS A 1 614 ? 5.008 -12.032 30.207 1.00 94.56 614 LYS A CA 1
ATOM 4780 C C . LYS A 1 614 ? 3.824 -12.922 30.591 1.00 94.56 614 LYS A C 1
ATOM 4782 O O . LYS A 1 614 ? 3.775 -13.408 31.720 1.00 94.56 614 LYS A O 1
ATOM 4787 N N . LYS A 1 615 ? 2.908 -13.183 29.650 1.00 93.88 615 LYS A N 1
ATOM 4788 C CA . LYS A 1 615 ? 1.751 -14.075 29.853 1.00 93.88 615 LYS A CA 1
ATOM 4789 C C . LYS A 1 615 ? 2.199 -15.478 30.285 1.00 93.88 615 LYS A C 1
ATOM 4791 O O . LYS A 1 615 ? 1.684 -16.013 31.266 1.00 93.88 615 LYS A O 1
ATOM 4796 N N . GLU A 1 616 ? 3.202 -16.040 29.614 1.00 95.06 616 GLU A N 1
ATOM 4797 C CA . GLU A 1 616 ? 3.742 -17.365 29.932 1.00 95.06 616 GLU A CA 1
ATOM 4798 C C . GLU A 1 616 ? 4.487 -17.390 31.276 1.00 95.06 616 GLU A C 1
ATOM 4800 O O . GLU A 1 616 ? 4.291 -18.299 32.084 1.00 95.06 616 GLU A O 1
ATOM 4805 N N . LEU A 1 617 ? 5.299 -16.371 31.576 1.00 95.69 617 LEU A N 1
ATOM 4806 C CA . LEU A 1 617 ? 5.986 -16.266 32.866 1.00 95.69 617 LEU A CA 1
ATOM 4807 C C . LEU A 1 617 ? 5.001 -16.147 34.033 1.00 95.69 617 LEU A C 1
ATOM 4809 O O . LEU A 1 617 ? 5.207 -16.795 35.062 1.00 95.69 617 LEU A O 1
ATOM 4813 N N . PHE A 1 618 ? 3.911 -15.389 33.875 1.00 95.81 618 PHE A N 1
ATOM 4814 C CA . PHE A 1 618 ? 2.830 -15.355 34.861 1.00 95.81 618 PHE A CA 1
ATOM 4815 C C . PHE A 1 618 ? 2.208 -16.743 35.046 1.00 95.81 618 PHE A C 1
ATOM 4817 O O . PHE A 1 618 ? 2.153 -17.234 36.171 1.00 95.81 618 PHE A O 1
ATOM 4824 N N . LYS A 1 619 ? 1.830 -17.417 33.951 1.00 94.31 619 LYS A N 1
ATOM 4825 C CA . LYS A 1 619 ? 1.246 -18.768 33.986 1.00 94.31 619 LYS A CA 1
ATOM 4826 C C . LYS A 1 619 ? 2.141 -19.780 34.713 1.00 94.31 619 LYS A C 1
ATOM 4828 O O . LYS A 1 619 ? 1.643 -20.608 35.469 1.00 94.31 619 LYS A O 1
ATOM 4833 N N . ARG A 1 620 ? 3.462 -19.715 34.511 1.00 94.69 620 ARG A N 1
ATOM 4834 C CA . ARG A 1 620 ? 4.430 -20.634 35.140 1.00 94.69 620 ARG A CA 1
ATOM 4835 C C . ARG A 1 620 ? 4.688 -20.349 36.617 1.00 94.69 620 ARG A C 1
ATOM 4837 O O . ARG A 1 620 ? 4.987 -21.275 37.365 1.00 94.69 620 ARG A O 1
ATOM 4844 N N . THR A 1 621 ? 4.658 -19.083 37.024 1.00 95.19 621 THR A N 1
ATOM 4845 C CA . THR A 1 621 ? 5.181 -18.660 38.338 1.00 95.19 621 THR A CA 1
ATOM 4846 C C . THR A 1 621 ? 4.112 -18.169 39.307 1.00 95.19 621 THR A C 1
ATOM 4848 O O . THR A 1 621 ? 4.351 -18.163 40.512 1.00 95.19 621 THR A O 1
ATOM 4851 N N . GLY A 1 622 ? 2.961 -17.720 38.802 1.00 94.56 622 GLY A N 1
ATOM 4852 C CA . GLY A 1 622 ? 1.971 -16.959 39.563 1.00 94.56 622 GLY A CA 1
ATOM 4853 C C . GLY A 1 622 ? 2.454 -15.569 40.003 1.00 94.56 622 GLY A C 1
ATOM 4854 O O . GLY A 1 622 ? 1.760 -14.897 40.765 1.00 94.56 622 GLY A O 1
ATOM 4855 N N . ASP A 1 623 ? 3.637 -15.120 39.561 1.00 95.94 623 ASP A N 1
ATOM 4856 C CA . ASP A 1 623 ? 4.208 -13.837 39.969 1.00 95.94 623 ASP A CA 1
ATOM 4857 C C . ASP A 1 623 ? 3.519 -12.679 39.234 1.00 95.94 623 ASP A C 1
ATOM 4859 O O . ASP A 1 623 ? 3.726 -12.436 38.041 1.00 95.94 623 ASP A O 1
ATOM 4863 N N . LYS A 1 624 ? 2.700 -11.937 39.983 1.00 95.88 624 LYS A N 1
ATOM 4864 C CA . LYS A 1 624 ? 1.872 -10.824 39.499 1.00 95.88 624 LYS A CA 1
ATOM 4865 C C . LYS A 1 624 ? 2.676 -9.674 38.892 1.00 95.88 624 LYS A C 1
ATOM 4867 O O . LYS A 1 624 ? 2.093 -8.871 38.170 1.00 95.88 624 LYS A O 1
ATOM 4872 N N . LYS A 1 625 ? 4.001 -9.602 39.087 1.00 94.62 625 LYS A N 1
ATOM 4873 C CA . LYS A 1 625 ? 4.830 -8.604 38.385 1.00 94.62 625 LYS A CA 1
ATOM 4874 C C . LYS A 1 625 ? 4.748 -8.750 36.862 1.00 94.62 625 LYS A C 1
ATOM 4876 O O . LYS A 1 625 ? 4.847 -7.760 36.152 1.00 94.62 625 LYS A O 1
ATOM 4881 N N . PHE A 1 626 ? 4.534 -9.965 36.349 1.00 96.06 626 PHE A N 1
ATOM 4882 C CA . PHE A 1 626 ? 4.394 -10.208 34.910 1.00 96.06 626 PHE A CA 1
ATOM 4883 C C . PHE A 1 626 ? 3.037 -9.750 34.353 1.00 96.06 626 PHE A C 1
ATOM 4885 O O . PHE A 1 626 ? 2.877 -9.663 33.141 1.00 96.06 626 PHE A O 1
ATOM 4892 N N . LEU A 1 627 ? 2.097 -9.361 35.220 1.00 96.00 627 LEU A N 1
ATOM 4893 C CA . LEU A 1 627 ? 0.866 -8.661 34.853 1.00 96.00 627 LEU A CA 1
ATOM 4894 C C . LEU A 1 627 ? 1.063 -7.135 34.792 1.00 96.00 627 LEU A C 1
ATOM 4896 O O . LEU A 1 627 ? 0.101 -6.382 34.920 1.00 96.00 627 LEU A O 1
ATOM 4900 N N . GLN A 1 628 ? 2.295 -6.657 34.592 1.00 95.12 628 GLN A N 1
ATOM 4901 C CA . GLN A 1 628 ? 2.580 -5.256 34.286 1.00 95.12 628 GLN A CA 1
ATOM 4902 C C . GLN A 1 628 ? 2.520 -4.984 32.775 1.00 95.12 628 GLN A C 1
ATOM 4904 O O . GLN A 1 628 ? 3.283 -5.556 31.983 1.00 95.12 628 GLN A O 1
ATOM 4909 N N . ARG A 1 629 ? 1.651 -4.045 32.390 1.00 92.56 629 ARG A N 1
ATOM 4910 C CA . ARG A 1 629 ? 1.551 -3.537 31.018 1.00 92.56 629 ARG A CA 1
ATOM 4911 C C . ARG A 1 629 ? 2.758 -2.646 30.705 1.00 92.56 629 ARG A C 1
ATOM 4913 O O . ARG A 1 629 ? 3.108 -1.778 31.501 1.00 92.56 629 ARG A O 1
ATOM 4920 N N . THR A 1 630 ? 3.352 -2.826 29.524 1.00 89.31 630 THR A N 1
ATOM 4921 C CA . THR A 1 630 ? 4.414 -1.949 29.002 1.00 89.31 630 THR A CA 1
ATOM 4922 C C . THR A 1 630 ? 3.967 -1.349 27.662 1.00 89.31 630 THR A C 1
ATOM 4924 O O . THR A 1 630 ? 3.723 -2.118 26.734 1.00 89.31 630 THR A O 1
ATOM 4927 N N . PRO A 1 631 ? 3.861 -0.012 27.536 1.00 91.31 631 PRO A N 1
ATOM 4928 C CA . PRO A 1 631 ? 3.886 0.969 28.626 1.00 91.31 631 PRO A CA 1
ATOM 4929 C C . PRO A 1 631 ? 2.609 0.913 29.488 1.00 91.31 631 PRO A C 1
ATOM 4931 O O . PRO A 1 631 ? 1.533 0.551 29.007 1.00 91.31 631 PRO A O 1
ATOM 4934 N N . SER A 1 632 ? 2.707 1.320 30.758 1.00 94.06 632 SER A N 1
ATOM 4935 C CA . SER A 1 632 ? 1.530 1.529 31.611 1.00 94.06 632 SER A CA 1
ATOM 4936 C C . SER A 1 632 ? 0.891 2.889 31.326 1.00 94.06 632 SER A C 1
ATOM 4938 O O . SER A 1 632 ? 1.560 3.922 31.353 1.00 94.06 632 SER A O 1
ATOM 4940 N N . PHE A 1 633 ? -0.431 2.914 31.151 1.00 96.31 633 PHE A N 1
ATOM 4941 C CA . PHE A 1 633 ? -1.207 4.156 31.046 1.00 96.31 633 PHE A CA 1
ATOM 4942 C C . PHE A 1 633 ? -1.394 4.888 32.382 1.00 96.31 633 PHE A C 1
ATOM 4944 O O . PHE A 1 633 ? -1.996 5.956 32.411 1.00 96.31 633 PHE A O 1
ATOM 4951 N N . ASN A 1 634 ? -0.873 4.336 33.481 1.00 96.19 634 ASN A N 1
ATOM 4952 C CA . ASN A 1 634 ? -0.819 4.994 34.783 1.00 96.19 634 ASN A CA 1
ATOM 4953 C C . ASN A 1 634 ? 0.582 5.542 35.115 1.00 96.19 634 ASN A C 1
ATOM 4955 O O . ASN A 1 634 ? 0.775 6.036 36.221 1.00 96.19 634 ASN A O 1
ATOM 4959 N N . ASP A 1 635 ? 1.559 5.482 34.195 1.00 95.38 635 ASP A N 1
ATOM 4960 C CA . ASP A 1 635 ? 2.835 6.196 34.349 1.00 95.38 635 ASP A CA 1
ATOM 4961 C C . ASP A 1 635 ? 2.689 7.652 33.852 1.00 95.38 635 ASP A C 1
ATOM 4963 O O . ASP A 1 635 ? 2.549 7.884 32.644 1.00 95.38 635 ASP A O 1
ATOM 4967 N N . PRO A 1 636 ? 2.765 8.666 34.740 1.00 94.69 636 PRO A N 1
ATOM 4968 C CA . PRO A 1 636 ? 2.626 10.067 34.347 1.00 94.69 636 PRO A CA 1
ATOM 4969 C C . PRO A 1 636 ? 3.701 10.536 33.359 1.00 94.69 636 PRO A C 1
ATOM 4971 O O . PRO A 1 636 ? 3.433 11.399 32.523 1.00 94.69 636 PRO A O 1
ATOM 4974 N N . ARG A 1 637 ? 4.920 9.974 33.419 1.00 95.25 637 ARG A N 1
ATOM 4975 C CA . ARG A 1 637 ? 6.004 10.331 32.485 1.00 95.25 637 ARG A CA 1
ATOM 4976 C C . ARG A 1 637 ? 5.705 9.820 31.084 1.00 95.25 637 ARG A C 1
ATOM 4978 O O . ARG A 1 637 ? 5.972 10.514 30.101 1.00 95.25 637 ARG A O 1
ATOM 4985 N N . PHE A 1 638 ? 5.134 8.623 31.001 1.00 95.12 638 PHE A N 1
ATOM 4986 C CA . PHE A 1 638 ? 4.682 8.065 29.739 1.00 95.12 638 PHE A CA 1
ATOM 4987 C C . PHE A 1 638 ? 3.522 8.885 29.156 1.00 95.12 638 PHE A C 1
ATOM 4989 O O . PHE A 1 638 ? 3.610 9.300 28.003 1.00 95.12 638 PHE A O 1
ATOM 4996 N N . LEU A 1 639 ? 2.486 9.204 29.943 1.00 96.44 639 LEU A N 1
ATOM 4997 C CA . LEU A 1 639 ? 1.360 10.023 29.465 1.00 96.44 639 LEU A CA 1
ATOM 4998 C C . LEU A 1 639 ? 1.793 11.418 28.991 1.00 96.44 639 LEU A C 1
ATOM 5000 O O . LEU A 1 639 ? 1.288 11.907 27.981 1.00 96.44 639 LEU A O 1
ATOM 5004 N N . GLN A 1 640 ? 2.760 12.042 29.671 1.00 97.94 640 GLN A N 1
ATOM 5005 C CA . GLN A 1 640 ? 3.340 13.308 29.218 1.00 97.94 640 GLN A CA 1
ATOM 5006 C C . GLN A 1 640 ? 4.048 13.146 27.864 1.00 97.94 640 GLN A C 1
ATOM 5008 O O . GLN A 1 640 ? 3.836 13.946 26.957 1.00 97.94 640 GLN A O 1
ATOM 5013 N N . THR A 1 641 ? 4.829 12.074 27.703 1.00 97.56 641 THR A N 1
ATOM 5014 C CA . THR A 1 641 ? 5.534 11.760 26.451 1.00 97.56 641 THR A CA 1
ATOM 5015 C C . THR A 1 641 ? 4.551 11.493 25.308 1.00 97.56 641 THR A C 1
ATOM 5017 O O . THR A 1 641 ? 4.729 12.010 24.207 1.00 97.56 641 THR A O 1
ATOM 5020 N N . LEU A 1 642 ? 3.481 10.736 25.572 1.00 97.69 642 LEU A N 1
ATOM 5021 C CA . LEU A 1 642 ? 2.389 10.507 24.628 1.00 97.69 642 LEU A CA 1
ATOM 5022 C C . LEU A 1 642 ? 1.760 11.835 24.185 1.00 97.69 642 LEU A C 1
ATOM 5024 O O . LEU A 1 642 ? 1.631 12.078 22.987 1.00 97.69 642 LEU A O 1
ATOM 5028 N N . SER A 1 643 ? 1.418 12.708 25.137 1.00 98.44 643 SER A N 1
ATOM 5029 C CA . SER A 1 643 ? 0.861 14.037 24.857 1.00 98.44 643 SER A CA 1
ATOM 5030 C C . SER A 1 643 ? 1.800 14.879 23.985 1.00 98.44 643 SER A C 1
ATOM 5032 O O . SER A 1 643 ? 1.377 15.464 22.987 1.00 98.44 643 SER A O 1
ATOM 5034 N N . ASP A 1 644 ? 3.098 14.890 24.292 1.00 98.50 644 ASP A N 1
ATOM 5035 C CA . ASP A 1 644 ? 4.090 15.649 23.530 1.00 98.50 644 ASP A CA 1
ATOM 5036 C C . ASP A 1 644 ? 4.244 15.149 22.087 1.00 98.50 644 ASP A C 1
ATOM 5038 O O . ASP A 1 644 ? 4.253 15.966 21.159 1.00 98.50 644 ASP A O 1
ATOM 5042 N N . ILE A 1 645 ? 4.299 13.826 21.888 1.00 98.00 645 ILE A N 1
ATOM 5043 C CA . ILE A 1 645 ? 4.360 13.195 20.560 1.00 98.00 645 ILE A CA 1
ATOM 5044 C C . ILE A 1 645 ? 3.111 13.546 19.751 1.00 98.00 645 ILE A C 1
ATOM 5046 O O . ILE A 1 645 ? 3.224 14.048 18.631 1.00 98.00 645 ILE A O 1
ATOM 5050 N N . VAL A 1 646 ? 1.928 13.332 20.330 1.00 98.56 646 VAL A N 1
ATOM 5051 C CA . VAL A 1 646 ? 0.649 13.540 19.643 1.00 98.56 646 VAL A CA 1
ATOM 5052 C C . VAL A 1 646 ? 0.459 15.007 19.268 1.00 98.56 646 VAL A C 1
ATOM 5054 O O . VAL A 1 646 ? 0.136 15.313 18.120 1.00 98.56 646 VAL A O 1
ATOM 5057 N N . ARG A 1 647 ? 0.732 15.932 20.193 1.00 98.69 647 ARG A N 1
ATOM 5058 C CA . ARG A 1 647 ? 0.645 17.375 19.940 1.00 98.69 647 ARG A CA 1
ATOM 5059 C C . ARG A 1 647 ? 1.590 17.818 18.828 1.00 98.69 647 ARG A C 1
ATOM 5061 O O . ARG A 1 647 ? 1.199 18.607 17.968 1.00 98.69 647 ARG A O 1
ATOM 5068 N N . ALA A 1 648 ? 2.832 17.332 18.834 1.00 98.19 648 ALA A N 1
ATOM 5069 C CA . ALA A 1 648 ? 3.806 17.660 17.797 1.00 98.19 648 ALA A CA 1
ATOM 5070 C C . ALA A 1 648 ? 3.390 17.095 16.430 1.00 98.19 648 ALA A C 1
ATOM 5072 O O . ALA A 1 648 ? 3.455 17.811 15.429 1.00 98.19 648 ALA A O 1
ATOM 5073 N N . ALA A 1 649 ? 2.922 15.844 16.388 1.00 96.75 649 ALA A N 1
ATOM 5074 C CA . ALA A 1 649 ? 2.437 15.207 15.169 1.00 96.75 649 ALA A CA 1
ATOM 5075 C C . ALA A 1 649 ? 1.230 15.957 14.586 1.00 96.75 649 ALA A C 1
ATOM 5077 O O . ALA A 1 649 ? 1.280 16.366 13.426 1.00 96.75 649 ALA A O 1
ATOM 5078 N N . ALA A 1 650 ? 0.201 16.225 15.398 1.00 97.44 650 ALA A N 1
ATOM 5079 C CA . ALA A 1 650 ? -0.986 16.969 14.982 1.00 97.44 650 ALA A CA 1
ATOM 5080 C C . ALA A 1 650 ? -0.628 18.378 14.483 1.00 97.44 650 ALA A C 1
ATOM 5082 O O . ALA A 1 650 ? -1.037 18.765 13.393 1.00 97.44 650 ALA A O 1
ATOM 5083 N N . ARG A 1 651 ? 0.235 19.115 15.197 1.00 97.50 651 ARG A N 1
ATOM 5084 C CA . ARG A 1 651 ? 0.694 20.448 14.765 1.00 97.50 651 ARG A CA 1
ATOM 5085 C C . ARG A 1 651 ? 1.391 20.429 13.408 1.00 97.50 651 ARG A C 1
ATOM 5087 O O . ARG A 1 651 ? 1.160 21.312 12.584 1.00 97.50 651 ARG A O 1
ATOM 5094 N N . ASN A 1 652 ? 2.248 19.440 13.172 1.00 94.56 652 ASN A N 1
ATOM 5095 C CA . ASN A 1 652 ? 2.967 19.309 11.905 1.00 94.56 652 ASN A CA 1
ATOM 5096 C C . ASN A 1 652 ? 2.038 18.897 10.753 1.00 94.56 652 ASN A C 1
ATOM 5098 O O . ASN A 1 652 ? 2.305 19.237 9.598 1.00 94.56 652 ASN A O 1
ATOM 5102 N N . LYS A 1 653 ? 0.949 18.183 11.064 1.00 93.88 653 LYS A N 1
ATOM 5103 C CA . LYS A 1 653 ? -0.014 17.664 10.087 1.00 93.88 653 LYS A CA 1
ATOM 5104 C C . LYS A 1 653 ? -1.252 18.548 9.887 1.00 93.88 653 LYS A C 1
ATOM 5106 O O . LYS A 1 653 ? -1.916 18.398 8.866 1.00 93.88 653 LYS A O 1
ATOM 5111 N N . ALA A 1 654 ? -1.492 19.541 10.748 1.00 93.69 654 ALA A N 1
ATOM 5112 C CA . ALA A 1 654 ? -2.640 20.457 10.687 1.00 93.69 654 ALA A CA 1
ATOM 5113 C C . ALA A 1 654 ? -2.838 21.106 9.306 1.00 93.69 654 ALA A C 1
ATOM 5115 O O . ALA A 1 654 ? -3.959 21.309 8.843 1.00 93.69 654 ALA A O 1
ATOM 5116 N N . ARG A 1 655 ? -1.734 21.391 8.604 1.00 91.75 655 ARG A N 1
ATOM 5117 C CA . ARG A 1 655 ? -1.748 21.984 7.258 1.00 91.75 655 ARG A CA 1
ATOM 5118 C C . ARG A 1 655 ? -2.389 21.101 6.182 1.00 91.75 655 ARG A C 1
ATOM 5120 O O . ARG A 1 655 ? -2.771 21.628 5.145 1.00 91.75 655 ARG A O 1
ATOM 5127 N N . TYR A 1 656 ? -2.489 19.788 6.404 1.00 91.06 656 TYR A N 1
ATOM 5128 C CA . TYR A 1 656 ? -3.042 18.844 5.431 1.00 91.06 656 TYR A CA 1
ATOM 5129 C C . TYR A 1 656 ? -4.570 18.734 5.489 1.00 91.06 656 TYR A C 1
ATOM 5131 O O . TYR A 1 656 ? -5.163 18.086 4.634 1.00 91.06 656 TYR A O 1
ATOM 5139 N N . ASN A 1 657 ? -5.210 19.361 6.483 1.00 89.88 657 ASN A N 1
ATOM 5140 C CA . ASN A 1 657 ? -6.665 19.380 6.630 1.00 89.88 657 ASN A CA 1
ATOM 5141 C C . ASN A 1 657 ? -7.305 17.972 6.649 1.00 89.88 657 ASN A C 1
ATOM 5143 O O . ASN A 1 657 ? -8.384 17.772 6.099 1.00 89.88 657 ASN A O 1
ATOM 5147 N N . MET A 1 658 ? -6.628 16.989 7.254 1.00 87.94 658 MET A N 1
ATOM 5148 C CA . MET A 1 658 ? -7.100 15.599 7.347 1.00 87.94 658 MET A CA 1
ATOM 5149 C C . MET A 1 658 ? -8.404 15.506 8.151 1.00 87.94 658 MET A C 1
ATOM 5151 O O . MET A 1 658 ? -8.579 16.238 9.128 1.00 87.94 658 MET A O 1
ATOM 5155 N N . ASP A 1 659 ? -9.289 14.582 7.766 1.00 88.62 659 ASP A N 1
ATOM 5156 C CA . ASP A 1 659 ? -10.578 14.359 8.443 1.00 88.62 659 ASP A CA 1
ATOM 5157 C C . ASP A 1 659 ? -10.428 13.932 9.905 1.00 88.62 659 ASP A C 1
ATOM 5159 O O . ASP A 1 659 ? -11.208 14.359 10.762 1.00 88.62 659 ASP A O 1
ATOM 5163 N N . TYR A 1 660 ? -9.417 13.104 10.167 1.00 92.31 660 TYR A N 1
ATOM 5164 C CA . TYR A 1 660 ? -9.088 12.554 11.475 1.00 92.31 660 TYR A CA 1
ATOM 5165 C C . TYR A 1 660 ? -7.635 12.069 11.529 1.00 92.31 660 TYR A C 1
ATOM 5167 O O . TYR A 1 660 ? -6.999 11.843 10.495 1.00 92.31 660 TYR A O 1
ATOM 5175 N N . TYR A 1 661 ? -7.136 11.859 12.749 1.00 95.06 661 TYR A N 1
ATOM 5176 C CA . TYR A 1 661 ? -5.837 11.261 13.040 1.00 95.06 661 TYR A CA 1
ATOM 5177 C C . TYR A 1 661 ? -5.976 9.944 13.808 1.00 95.06 661 TYR A C 1
ATOM 5179 O O . TYR A 1 661 ? -6.716 9.876 14.788 1.00 95.06 661 TYR A O 1
ATOM 5187 N N . PHE A 1 662 ? -5.225 8.911 13.432 1.00 93.56 662 PHE A N 1
ATOM 5188 C CA . PHE A 1 662 ? -5.246 7.637 14.142 1.00 93.56 662 PHE A CA 1
ATOM 5189 C C . PHE A 1 662 ? -4.433 7.645 15.431 1.00 93.56 662 PHE A C 1
ATOM 5191 O O . PHE A 1 662 ? -3.256 8.026 15.457 1.00 93.56 662 PHE A O 1
ATOM 5198 N N . VAL A 1 663 ? -5.059 7.132 16.489 1.00 94.75 663 VAL A N 1
ATOM 5199 C CA . VAL A 1 663 ? -4.425 6.845 17.774 1.00 94.75 663 VAL A CA 1
ATOM 5200 C C . VAL A 1 663 ? -4.105 5.351 17.848 1.00 94.75 663 VAL A C 1
ATOM 5202 O O . VAL A 1 663 ? -4.947 4.534 18.217 1.00 94.75 663 VAL A O 1
ATOM 5205 N N . GLY A 1 664 ? -2.861 5.009 17.505 1.00 86.94 664 GLY A N 1
ATOM 5206 C CA . GLY A 1 664 ? -2.391 3.622 17.466 1.00 86.94 664 GLY A CA 1
ATOM 5207 C C . GLY A 1 664 ? -3.020 2.803 16.338 1.00 86.94 664 GLY A C 1
ATOM 5208 O O . GLY A 1 664 ? -3.583 3.364 15.400 1.00 86.94 664 GLY A O 1
ATOM 5209 N N . ASP A 1 665 ? -2.889 1.481 16.442 1.00 85.62 665 ASP A N 1
ATOM 5210 C CA . ASP A 1 665 ? -3.478 0.519 15.512 1.00 85.62 665 ASP A CA 1
ATOM 5211 C C . ASP A 1 665 ? -4.298 -0.517 16.294 1.00 85.62 665 ASP A C 1
ATOM 5213 O O . ASP A 1 665 ? -3.793 -1.049 17.285 1.00 85.62 665 ASP A O 1
ATOM 5217 N N . GLU A 1 666 ? -5.559 -0.728 15.901 1.00 87.25 666 GLU A N 1
ATOM 5218 C CA . GLU A 1 666 ? -6.510 -1.696 16.489 1.00 87.25 666 GLU A CA 1
ATOM 5219 C C . GLU A 1 666 ? -6.479 -1.774 18.033 1.00 87.25 666 GLU A C 1
ATOM 5221 O O . GLU A 1 666 ? -6.285 -2.833 18.635 1.00 87.25 666 GLU A O 1
ATOM 5226 N N . GLY A 1 667 ? -6.643 -0.618 18.688 1.00 90.44 667 GLY A N 1
ATOM 5227 C CA . GLY A 1 667 ? -6.348 -0.446 20.113 1.00 90.44 667 GLY A CA 1
ATOM 5228 C C . GLY A 1 667 ? -7.076 -1.402 21.074 1.00 90.44 667 GLY A C 1
ATOM 5229 O O . GLY A 1 667 ? -8.276 -1.636 20.958 1.00 90.44 667 GLY A O 1
ATOM 5230 N N . SER A 1 668 ? -6.329 -1.914 22.056 1.00 93.44 668 SER A N 1
ATOM 5231 C CA . SER A 1 668 ? -6.752 -2.747 23.189 1.00 93.44 668 SER A CA 1
ATOM 5232 C C . SER A 1 668 ? -5.740 -2.669 24.350 1.00 93.44 668 SER A C 1
ATOM 5234 O O . SER A 1 668 ? -4.544 -2.427 24.169 1.00 93.44 668 SER A O 1
ATOM 5236 N N . LEU A 1 669 ? -6.186 -2.918 25.584 1.00 93.25 669 LEU A N 1
ATOM 5237 C CA . LEU A 1 669 ? -5.300 -3.076 26.748 1.00 93.25 669 LEU A CA 1
ATOM 5238 C C . LEU A 1 669 ? -4.424 -4.336 26.673 1.00 93.25 669 LEU A C 1
ATOM 5240 O O . LEU A 1 669 ? -3.398 -4.415 27.361 1.00 93.25 669 LEU A O 1
ATOM 5244 N N . THR A 1 670 ? -4.814 -5.305 25.848 1.00 92.19 670 THR A N 1
ATOM 5245 C CA . THR A 1 670 ? -4.165 -6.607 25.676 1.00 92.19 670 THR A CA 1
ATOM 5246 C C . THR A 1 670 ? -3.780 -6.824 24.204 1.00 92.19 670 THR A C 1
ATOM 5248 O O . THR A 1 670 ? -3.568 -5.857 23.469 1.00 92.19 670 THR A O 1
ATOM 5251 N N . SER A 1 671 ? -3.585 -8.076 23.779 1.00 90.44 671 SER A N 1
ATOM 5252 C CA . SER A 1 671 ? -3.567 -8.414 22.356 1.00 90.44 671 SER A CA 1
ATOM 5253 C C . SER A 1 671 ? -4.998 -8.738 21.940 1.00 90.44 671 SER A C 1
ATOM 5255 O O . SER A 1 671 ? -5.513 -9.808 22.267 1.00 90.44 671 SER A O 1
ATOM 5257 N N . TYR A 1 672 ? -5.660 -7.786 21.279 1.00 89.38 672 TYR A N 1
ATOM 5258 C CA . TYR A 1 672 ? -7.082 -7.871 20.938 1.00 89.38 672 TYR A CA 1
ATOM 5259 C C . TYR A 1 672 ? -7.941 -8.119 22.187 1.00 89.38 672 TYR A C 1
ATOM 5261 O O . TYR A 1 672 ? -7.950 -7.294 23.091 1.00 89.38 672 TYR A O 1
ATOM 5269 N N . GLY A 1 673 ? -8.640 -9.255 22.249 1.00 87.44 673 GLY A N 1
ATOM 5270 C CA . GLY A 1 673 ? -9.480 -9.673 23.371 1.00 87.44 673 GLY A CA 1
ATOM 5271 C C . GLY A 1 673 ? -8.836 -10.682 24.323 1.00 87.44 673 GLY A C 1
ATOM 5272 O O . GLY A 1 673 ? -9.562 -11.419 24.988 1.00 87.44 673 GLY A O 1
ATOM 5273 N N . ASP A 1 674 ? -7.504 -10.795 24.357 1.00 89.62 674 ASP A N 1
ATOM 5274 C CA . ASP A 1 674 ? -6.816 -11.753 25.230 1.00 89.62 674 ASP A CA 1
ATOM 5275 C C . ASP A 1 674 ? -7.186 -11.558 26.710 1.00 89.62 674 ASP A C 1
ATOM 5277 O O . ASP A 1 674 ? -7.104 -10.448 27.244 1.00 89.62 674 ASP A O 1
ATOM 5281 N N . ALA A 1 675 ? -7.519 -12.661 27.388 1.00 89.75 675 ALA A N 1
ATOM 5282 C CA . ALA A 1 675 ? -7.941 -12.680 28.787 1.00 89.75 675 ALA A CA 1
ATOM 5283 C C . ALA A 1 675 ? -6.762 -12.547 29.765 1.00 89.75 675 ALA A C 1
ATOM 5285 O O . ALA A 1 675 ? -6.349 -13.515 30.406 1.00 89.75 675 ALA A O 1
ATOM 5286 N N . VAL A 1 676 ? -6.189 -11.345 29.858 1.00 91.94 676 VAL A N 1
ATOM 5287 C CA . VAL A 1 676 ? -5.076 -11.043 30.770 1.00 91.94 676 VAL A CA 1
ATOM 5288 C C . VAL A 1 676 ? -5.450 -9.911 31.720 1.00 91.94 676 VAL A C 1
ATOM 5290 O O . VAL A 1 676 ? -5.887 -8.842 31.296 1.00 91.94 676 VAL A O 1
ATOM 5293 N N . ASP A 1 677 ? -5.218 -10.121 33.018 1.00 95.12 677 ASP A N 1
ATOM 5294 C CA . ASP A 1 677 ? -5.576 -9.182 34.086 1.00 95.12 677 ASP A CA 1
ATOM 5295 C C . ASP A 1 677 ? -4.628 -7.963 34.173 1.00 95.12 677 ASP A C 1
ATOM 5297 O O . ASP A 1 677 ? -4.320 -7.499 35.265 1.00 95.12 677 ASP A O 1
ATOM 5301 N N . PHE A 1 678 ? -4.152 -7.408 33.052 1.00 94.00 678 PHE A N 1
ATOM 5302 C CA . PHE A 1 678 ? -3.382 -6.154 33.054 1.00 94.00 678 PHE A CA 1
ATOM 5303 C C . PHE A 1 678 ? -4.227 -4.998 33.622 1.00 94.00 678 PHE A C 1
ATOM 5305 O O . PHE A 1 678 ? -5.445 -5.000 33.457 1.00 94.00 678 PHE A O 1
ATOM 5312 N N . ASP A 1 679 ? -3.672 -3.990 34.300 1.00 95.94 679 ASP A N 1
ATOM 5313 C CA . ASP A 1 679 ? -2.261 -3.726 34.639 1.00 95.94 679 ASP A CA 1
ATOM 5314 C C . ASP A 1 679 ? -2.030 -3.769 36.168 1.00 95.94 679 ASP A C 1
ATOM 5316 O O . ASP A 1 679 ? -2.823 -3.214 36.930 1.00 95.94 679 ASP A O 1
ATOM 5320 N N . TRP A 1 680 ? -0.933 -4.398 36.606 1.00 96.50 680 TRP A N 1
ATOM 5321 C CA . TRP A 1 680 ? -0.494 -4.543 38.006 1.00 96.50 680 TRP A CA 1
ATOM 5322 C C . TRP A 1 680 ? 0.768 -3.738 38.339 1.00 96.50 680 TRP A C 1
ATOM 5324 O O . TRP A 1 680 ? 1.379 -3.944 39.392 1.00 96.50 680 TRP A O 1
ATOM 5334 N N . SER A 1 681 ? 1.185 -2.816 37.467 1.00 95.25 681 SER A N 1
ATOM 5335 C CA . SER A 1 681 ? 2.294 -1.911 37.771 1.00 95.25 681 SER A CA 1
ATOM 5336 C C . SER A 1 681 ? 2.068 -1.152 39.096 1.00 95.25 681 SER A C 1
ATOM 5338 O O . SER A 1 681 ? 0.926 -0.818 39.438 1.00 95.25 681 SER A O 1
ATOM 5340 N N . PRO A 1 682 ? 3.131 -0.811 39.854 1.00 94.19 682 PRO A N 1
ATOM 5341 C CA . PRO A 1 682 ? 2.982 -0.090 41.121 1.00 94.19 682 PRO A CA 1
ATOM 5342 C C . PRO A 1 682 ? 2.201 1.227 40.995 1.00 94.19 682 PRO A C 1
ATOM 5344 O O . PRO A 1 682 ? 1.407 1.558 41.876 1.00 94.19 682 PRO A O 1
ATOM 5347 N N . GLY A 1 683 ? 2.394 1.954 39.886 1.00 94.44 683 GLY A N 1
ATOM 5348 C CA . GLY A 1 683 ? 1.648 3.178 39.582 1.00 94.44 683 GLY A CA 1
ATOM 5349 C C . GLY A 1 683 ? 0.157 2.917 39.352 1.00 94.44 683 GLY A C 1
ATOM 5350 O O . GLY A 1 683 ? -0.676 3.621 39.920 1.00 94.44 683 GLY A O 1
ATOM 5351 N N . ALA A 1 684 ? -0.191 1.864 38.603 1.00 97.06 684 ALA A N 1
ATOM 5352 C CA . ALA A 1 684 ? -1.584 1.479 38.383 1.00 97.06 684 ALA A CA 1
ATOM 5353 C C . ALA A 1 684 ? -2.293 1.079 39.683 1.00 97.06 684 ALA A C 1
ATOM 5355 O O . ALA A 1 684 ? -3.410 1.527 39.923 1.00 97.06 684 ALA A O 1
ATOM 5356 N N . LEU A 1 685 ? -1.644 0.304 40.559 1.00 97.81 685 LEU A N 1
ATOM 5357 C CA . LEU A 1 685 ? -2.234 -0.092 41.845 1.00 97.81 685 LEU A CA 1
ATOM 5358 C C . LEU A 1 685 ? -2.434 1.097 42.798 1.00 97.81 685 LEU A C 1
ATOM 5360 O O . LEU A 1 685 ? -3.411 1.130 43.546 1.00 97.81 685 LEU A O 1
ATOM 5364 N N . ALA A 1 686 ? -1.534 2.085 42.778 1.00 97.06 686 ALA A N 1
ATOM 5365 C CA . ALA A 1 686 ? -1.697 3.307 43.563 1.00 97.06 686 ALA A CA 1
ATOM 5366 C C . ALA A 1 686 ? -2.919 4.120 43.102 1.00 97.06 686 ALA A C 1
ATOM 5368 O O . ALA A 1 686 ? -3.750 4.510 43.926 1.00 97.06 686 ALA A O 1
ATOM 5369 N N . GLU A 1 687 ? -3.069 4.313 41.790 1.00 97.81 687 GLU A N 1
ATOM 5370 C CA . GLU A 1 687 ? -4.222 5.007 41.207 1.00 97.81 687 GLU A CA 1
ATOM 5371 C C . GLU A 1 687 ? -5.526 4.224 41.394 1.00 97.81 687 GLU A C 1
ATOM 5373 O O . GLU A 1 687 ? -6.556 4.813 41.722 1.00 97.81 687 GLU A O 1
ATOM 5378 N N . PHE A 1 688 ? -5.480 2.894 41.302 1.00 98.50 688 PHE A N 1
ATOM 5379 C CA . PHE A 1 688 ? -6.627 2.031 41.570 1.00 98.50 688 PHE A CA 1
ATOM 5380 C C . PHE A 1 688 ? -7.152 2.202 43.001 1.00 98.50 688 PHE A C 1
ATOM 5382 O O . PHE A 1 688 ? -8.348 2.385 43.210 1.00 98.50 688 PHE A O 1
ATOM 5389 N N . ARG A 1 689 ? -6.266 2.245 44.005 1.00 98.44 689 ARG A N 1
ATOM 5390 C CA . ARG A 1 689 ? -6.659 2.528 45.400 1.00 98.44 689 ARG A CA 1
ATOM 5391 C C . ARG A 1 689 ? -7.279 3.910 45.558 1.00 98.44 689 ARG A C 1
ATOM 5393 O O . ARG A 1 689 ? -8.167 4.087 46.390 1.00 98.44 689 ARG A O 1
ATOM 5400 N N . ASN A 1 690 ? -6.808 4.901 44.803 1.00 97.94 690 ASN A N 1
ATOM 5401 C CA . ASN A 1 690 ? -7.412 6.229 44.811 1.00 97.94 690 ASN A CA 1
ATOM 5402 C C . ASN A 1 690 ? -8.811 6.200 44.197 1.00 97.94 690 ASN A C 1
ATOM 5404 O O . ASN A 1 690 ? -9.718 6.791 44.777 1.00 97.94 690 ASN A O 1
ATOM 5408 N N . TRP A 1 691 ? -9.012 5.471 43.101 1.00 98.12 691 TRP A N 1
ATOM 5409 C CA . TRP A 1 691 ? -10.333 5.251 42.517 1.00 98.12 691 TRP A CA 1
ATOM 5410 C C . TRP A 1 691 ? -11.284 4.556 43.510 1.00 98.12 691 TRP A C 1
ATOM 5412 O O . TRP A 1 691 ? -12.341 5.099 43.813 1.00 98.12 691 TRP A O 1
ATOM 5422 N N . LEU A 1 692 ? -10.857 3.473 44.167 1.00 98.50 692 LEU A N 1
ATOM 5423 C CA . LEU A 1 692 ? -11.665 2.757 45.170 1.00 98.50 692 LEU A CA 1
ATOM 5424 C C . LEU A 1 692 ? -12.096 3.620 46.366 1.00 98.50 692 LEU A C 1
ATOM 5426 O O . LEU A 1 692 ? -13.184 3.430 46.911 1.00 98.50 692 LEU A O 1
ATOM 5430 N N . LYS A 1 693 ? -11.265 4.580 46.795 1.00 98.19 693 LYS A N 1
ATOM 5431 C CA . LYS A 1 693 ? -11.648 5.540 47.847 1.00 98.19 693 LYS A CA 1
ATOM 5432 C C . LYS A 1 693 ? -12.832 6.408 47.422 1.00 98.19 693 LYS A C 1
ATOM 5434 O O . LYS A 1 693 ? -13.611 6.793 48.288 1.00 98.19 693 LYS A O 1
ATOM 5439 N N . HIS A 1 694 ? -12.960 6.716 46.131 1.00 97.12 694 HIS A N 1
ATOM 5440 C CA . HIS A 1 694 ? -14.105 7.458 45.607 1.00 97.12 694 HIS A CA 1
ATOM 5441 C C . HIS A 1 694 ? -15.344 6.563 45.523 1.00 97.12 694 HIS A C 1
ATOM 5443 O O . HIS A 1 694 ? -16.401 6.982 45.985 1.00 97.12 694 HIS A O 1
ATOM 5449 N N . GLU A 1 695 ? -15.199 5.326 45.039 1.00 95.81 695 GLU A N 1
ATOM 5450 C CA . GLU A 1 695 ? -16.322 4.389 44.881 1.00 95.81 695 GLU A CA 1
ATOM 5451 C C . GLU A 1 695 ? -16.934 3.956 46.222 1.00 95.81 695 GLU A C 1
ATOM 5453 O O . GLU A 1 695 ? -18.149 3.978 46.403 1.00 95.81 695 GLU A O 1
ATOM 5458 N N . TYR A 1 696 ? -16.099 3.606 47.205 1.00 97.19 696 TYR A N 1
ATOM 5459 C CA . TYR A 1 696 ? -16.567 3.041 48.477 1.00 97.19 696 TYR A CA 1
ATOM 5460 C C . TYR A 1 696 ? -16.624 4.043 49.631 1.00 97.19 696 TYR A C 1
ATOM 5462 O O . TYR A 1 696 ? -17.250 3.770 50.664 1.00 97.19 696 TYR A O 1
ATOM 5470 N N . GLY A 1 697 ? -15.920 5.173 49.517 1.00 96.31 697 GLY A N 1
ATOM 5471 C CA . GLY A 1 697 ? -15.754 6.186 50.564 1.00 96.31 697 GLY A CA 1
ATOM 5472 C C . GLY A 1 697 ? -14.904 5.737 51.762 1.00 96.31 697 GLY A C 1
ATOM 5473 O O . GLY A 1 697 ? -14.069 6.495 52.256 1.00 96.31 697 GLY A O 1
ATOM 5474 N N . THR A 1 698 ? -15.086 4.504 52.251 1.00 97.44 698 THR A N 1
ATOM 5475 C CA . THR A 1 698 ? -14.398 3.969 53.434 1.00 97.44 698 THR A CA 1
ATOM 5476 C C . THR A 1 698 ? -13.911 2.534 53.231 1.00 97.44 698 THR A C 1
ATOM 5478 O O . THR A 1 698 ? -14.550 1.735 52.548 1.00 97.44 698 THR A O 1
ATOM 5481 N N . LEU A 1 699 ? -12.795 2.184 53.881 1.00 97.81 699 LEU A N 1
ATOM 5482 C CA . LEU A 1 699 ? -12.227 0.834 53.825 1.00 97.81 699 LEU A CA 1
ATOM 5483 C C . LEU A 1 699 ? -13.181 -0.244 54.384 1.00 97.81 699 LEU A C 1
ATOM 5485 O O . LEU A 1 699 ? -13.258 -1.313 53.786 1.00 97.81 699 LEU A O 1
ATOM 5489 N N . PRO A 1 700 ? -13.957 -0.001 55.467 1.00 98.19 700 PRO A N 1
ATOM 5490 C CA . PRO A 1 700 ? -14.989 -0.941 55.904 1.00 98.19 700 PRO A CA 1
ATOM 5491 C C . PRO A 1 700 ? -16.070 -1.223 54.854 1.00 98.19 700 PRO A C 1
ATOM 5493 O O . PRO A 1 700 ? -16.498 -2.370 54.746 1.00 98.19 700 PRO A O 1
ATOM 5496 N N . SER A 1 701 ? -16.496 -0.218 54.078 1.00 97.69 701 SER A N 1
ATOM 5497 C CA . SER A 1 701 ? -17.458 -0.419 52.983 1.00 97.69 701 SER A CA 1
ATOM 5498 C C . SER A 1 701 ? -16.882 -1.341 51.910 1.00 97.69 701 SER A C 1
ATOM 5500 O O . SER A 1 701 ? -17.532 -2.316 51.544 1.00 97.69 701 SER A O 1
ATOM 5502 N N . LEU A 1 702 ? -15.638 -1.089 51.485 1.00 98.00 702 LEU A N 1
ATOM 5503 C CA . LEU A 1 702 ? -14.935 -1.952 50.533 1.00 98.00 702 LEU A CA 1
ATOM 5504 C C . LEU A 1 702 ? -14.798 -3.376 51.074 1.00 98.00 702 LEU A C 1
ATOM 5506 O O . LEU A 1 702 ? -15.174 -4.324 50.402 1.00 98.00 702 LEU A O 1
ATOM 5510 N N . ASN A 1 703 ? -14.312 -3.540 52.308 1.00 97.88 703 ASN A N 1
ATOM 5511 C CA . ASN A 1 703 ? -14.132 -4.860 52.920 1.00 97.88 703 ASN A CA 1
ATOM 5512 C C . ASN A 1 703 ? -15.439 -5.652 53.005 1.00 97.88 703 ASN A C 1
ATOM 5514 O O . ASN A 1 703 ? -15.436 -6.869 52.823 1.00 97.88 703 ASN A O 1
ATOM 5518 N N . LYS A 1 704 ? -16.558 -4.968 53.266 1.00 96.56 704 LYS A N 1
ATOM 5519 C CA . LYS A 1 704 ? -17.883 -5.586 53.262 1.00 96.56 704 LYS A CA 1
ATOM 5520 C C . LYS A 1 704 ? -18.247 -6.107 51.869 1.00 96.56 704 LYS A C 1
ATOM 5522 O O . LYS A 1 704 ? -18.686 -7.250 51.774 1.00 96.56 704 LYS A O 1
ATOM 5527 N N . GLU A 1 705 ? -18.053 -5.294 50.834 1.00 95.75 705 GLU A N 1
ATOM 5528 C CA . GLU A 1 705 ? -18.392 -5.652 49.451 1.00 95.75 705 GLU A CA 1
ATOM 5529 C C . GLU A 1 705 ? -17.489 -6.773 48.924 1.00 95.75 705 GLU A C 1
ATOM 5531 O O . GLU A 1 705 ? -17.938 -7.839 48.506 1.00 95.75 705 GLU A O 1
ATOM 5536 N N . TRP A 1 706 ? -16.178 -6.579 49.056 1.00 96.75 706 TRP A N 1
ATOM 5537 C CA . TRP A 1 706 ? -15.151 -7.495 48.569 1.00 96.75 706 TRP A CA 1
ATOM 5538 C C . TRP A 1 706 ? -15.036 -8.779 49.395 1.00 96.75 706 TRP A C 1
ATOM 5540 O O . TRP A 1 706 ? -14.420 -9.750 48.943 1.00 96.75 706 TRP A O 1
ATOM 5550 N N . ARG A 1 707 ? -15.645 -8.808 50.588 1.00 95.38 707 ARG A N 1
ATOM 5551 C CA . ARG A 1 707 ? -15.522 -9.876 51.595 1.00 95.38 707 ARG A CA 1
ATOM 5552 C C . ARG A 1 707 ? -14.070 -10.079 52.038 1.00 95.38 707 ARG A C 1
ATOM 5554 O O . ARG A 1 707 ? -13.588 -11.204 52.159 1.00 95.38 707 ARG A O 1
ATOM 5561 N N . THR A 1 708 ? -13.383 -8.968 52.285 1.00 95.88 708 THR A N 1
ATOM 5562 C CA . THR A 1 708 ? -11.975 -8.899 52.700 1.00 95.88 708 THR A CA 1
ATOM 5563 C C . THR A 1 708 ? -11.833 -8.299 54.101 1.00 95.88 708 THR A C 1
ATOM 5565 O O . THR A 1 708 ? -12.805 -7.850 54.703 1.00 95.88 708 THR A O 1
ATOM 5568 N N . ASP A 1 709 ? -10.612 -8.295 54.645 1.00 96.50 709 ASP A N 1
ATOM 5569 C CA . ASP A 1 709 ? -10.308 -7.715 55.964 1.00 96.50 709 ASP A CA 1
ATOM 5570 C C . ASP A 1 709 ? -9.025 -6.861 55.939 1.00 96.50 709 ASP A C 1
ATOM 5572 O O . ASP A 1 709 ? -8.164 -6.947 56.819 1.00 96.50 709 ASP A O 1
ATOM 5576 N N . PHE A 1 710 ? -8.865 -6.042 54.893 1.00 97.44 710 PHE A N 1
ATOM 5577 C CA . PHE A 1 710 ? -7.733 -5.121 54.778 1.00 97.44 710 PHE A CA 1
ATOM 5578 C C . PHE A 1 710 ? -7.727 -4.123 55.938 1.00 97.44 710 PHE A C 1
ATOM 5580 O O . PHE A 1 710 ? -8.771 -3.577 56.307 1.00 97.44 710 PHE A O 1
ATOM 5587 N N . LYS A 1 711 ? -6.544 -3.865 56.505 1.00 97.38 711 LYS A N 1
ATOM 5588 C CA . LYS A 1 711 ? -6.371 -2.918 57.618 1.00 97.38 711 LYS A CA 1
ATOM 5589 C C . LYS A 1 711 ? -5.954 -1.533 57.141 1.00 97.38 711 LYS A C 1
ATOM 5591 O O . LYS A 1 711 ? -6.323 -0.549 57.777 1.00 97.38 711 LYS A O 1
ATOM 5596 N N . ASN A 1 712 ? -5.251 -1.457 56.011 1.00 97.19 712 ASN A N 1
ATOM 5597 C CA . ASN A 1 712 ? -4.825 -0.212 55.386 1.00 97.19 712 ASN A CA 1
ATOM 5598 C C . ASN A 1 712 ? -5.157 -0.221 53.892 1.00 97.19 712 ASN A C 1
ATOM 5600 O O . ASN A 1 712 ? -5.191 -1.273 53.257 1.00 97.19 712 ASN A O 1
ATOM 5604 N N . TRP A 1 713 ? -5.346 0.966 53.315 1.00 97.12 713 TRP A N 1
ATOM 5605 C CA . TRP A 1 713 ? -5.569 1.115 51.873 1.00 97.12 713 TRP A CA 1
ATOM 5606 C C . TRP A 1 713 ? -4.390 0.611 51.032 1.00 97.12 713 TRP A C 1
ATOM 5608 O O . TRP A 1 713 ? -4.612 0.087 49.946 1.00 97.12 713 TRP A O 1
ATOM 5618 N N . ASP A 1 714 ? -3.159 0.726 51.532 1.00 96.19 714 ASP A N 1
ATOM 5619 C CA . ASP A 1 714 ? -1.956 0.277 50.817 1.00 96.19 714 ASP A CA 1
ATOM 5620 C C . ASP A 1 714 ? -1.867 -1.252 50.693 1.00 96.19 714 ASP A C 1
ATOM 5622 O O . ASP A 1 714 ? -1.208 -1.754 49.784 1.00 96.19 714 ASP A O 1
ATOM 5626 N N . ASP A 1 715 ? -2.584 -1.987 51.550 1.00 96.25 715 ASP A N 1
ATOM 5627 C CA . ASP A 1 715 ? -2.670 -3.449 51.498 1.00 96.25 715 ASP A CA 1
ATOM 5628 C C . ASP A 1 715 ? -3.672 -3.928 50.433 1.00 96.25 715 ASP A C 1
ATOM 5630 O O . ASP A 1 715 ? -3.643 -5.091 50.032 1.00 96.25 715 ASP A O 1
ATOM 5634 N N . VAL A 1 716 ? -4.562 -3.043 49.965 1.00 97.81 716 VAL A N 1
ATOM 5635 C CA . VAL A 1 716 ? -5.609 -3.385 48.997 1.00 97.81 716 VAL A CA 1
ATOM 5636 C C . VAL A 1 716 ? -4.967 -3.691 47.647 1.00 97.81 716 VAL A C 1
ATOM 5638 O O . VAL A 1 716 ? -4.253 -2.861 47.073 1.00 97.81 716 VAL A O 1
ATOM 5641 N N . VAL A 1 717 ? -5.237 -4.888 47.138 1.00 96.50 717 VAL A N 1
ATOM 5642 C CA . VAL A 1 717 ? -4.859 -5.357 45.802 1.00 96.50 717 VAL A CA 1
ATOM 5643 C C . VAL A 1 717 ? -6.055 -6.083 45.186 1.00 96.50 717 VAL A C 1
ATOM 5645 O O . VAL A 1 717 ? -6.811 -6.716 45.932 1.00 96.50 717 VAL A O 1
ATOM 5648 N N . PRO A 1 718 ? -6.255 -5.995 43.860 1.00 97.19 718 PRO A N 1
ATOM 5649 C CA . PRO A 1 718 ? -7.338 -6.713 43.205 1.00 97.19 718 PRO A CA 1
ATOM 5650 C C . PRO A 1 718 ? -7.090 -8.224 43.222 1.00 97.19 718 PRO A C 1
ATOM 5652 O O . PRO A 1 718 ? -6.017 -8.698 43.612 1.00 97.19 718 PRO A O 1
ATOM 5655 N N . TYR A 1 719 ? -8.087 -8.987 42.783 1.00 97.62 719 TYR A N 1
ATOM 5656 C CA . TYR A 1 719 ? -7.928 -10.414 42.499 1.00 97.62 719 TYR A CA 1
ATOM 5657 C C . TYR A 1 719 ? -7.632 -10.631 41.019 1.00 97.62 719 TYR A C 1
ATOM 5659 O O . TYR A 1 719 ? -8.141 -9.908 40.163 1.00 97.62 719 TYR A O 1
ATOM 5667 N N . THR A 1 720 ? -6.838 -11.654 40.711 1.00 96.75 720 THR A N 1
ATOM 5668 C CA . THR A 1 720 ? -6.793 -12.207 39.350 1.00 96.75 720 THR A CA 1
ATOM 5669 C C . THR A 1 720 ? -8.102 -12.932 39.032 1.00 96.75 720 THR A C 1
ATOM 5671 O O . THR A 1 720 ? -8.862 -13.300 39.934 1.00 96.75 720 THR A O 1
ATOM 5674 N N . THR A 1 721 ? -8.350 -13.197 37.748 1.00 94.62 721 THR A N 1
ATOM 5675 C CA . THR A 1 721 ? -9.496 -13.994 37.284 1.00 94.62 721 THR A CA 1
ATOM 5676 C C . THR A 1 721 ? -9.567 -15.339 38.030 1.00 94.62 721 THR A C 1
ATOM 5678 O O . THR A 1 721 ? -10.636 -15.757 38.482 1.00 94.62 721 THR A O 1
ATOM 5681 N N . GLU A 1 722 ? -8.428 -16.015 38.212 1.00 93.12 722 GLU A N 1
ATOM 5682 C CA . GLU A 1 722 ? -8.349 -17.299 38.921 1.00 93.12 722 GLU A CA 1
ATOM 5683 C C . GLU A 1 722 ? -8.647 -17.170 40.422 1.00 93.12 722 GLU A C 1
ATOM 5685 O O . GLU A 1 722 ? -9.386 -17.987 40.978 1.00 93.12 722 GLU A O 1
ATOM 5690 N N . GLU A 1 723 ? -8.112 -16.139 41.082 1.00 96.50 723 GLU A N 1
ATOM 5691 C CA . GLU A 1 723 ? -8.349 -15.875 42.506 1.00 96.50 723 GLU A CA 1
ATOM 5692 C C . GLU A 1 723 ? -9.830 -15.582 42.777 1.00 96.50 723 GLU A C 1
ATOM 5694 O O . GLU A 1 723 ? -10.428 -16.192 43.668 1.00 96.50 723 GLU A O 1
ATOM 5699 N N . ALA A 1 724 ? -10.445 -14.721 41.963 1.00 96.75 724 ALA A N 1
ATOM 5700 C CA . ALA A 1 724 ? -11.855 -14.365 42.077 1.00 96.75 724 ALA A CA 1
ATOM 5701 C C . ALA A 1 724 ? -12.774 -15.582 41.889 1.00 96.75 724 ALA A C 1
ATOM 5703 O O . ALA A 1 724 ? -13.669 -15.812 42.708 1.00 96.75 724 ALA A O 1
ATOM 5704 N N . ARG A 1 725 ? -12.514 -16.423 40.874 1.00 94.69 725 ARG A N 1
ATOM 5705 C CA . ARG A 1 725 ? -13.255 -17.680 40.652 1.00 94.69 725 ARG A CA 1
ATOM 5706 C C . ARG A 1 725 ? -13.107 -18.656 41.811 1.00 94.69 725 ARG A C 1
ATOM 5708 O O . ARG A 1 725 ? -14.095 -19.244 42.242 1.00 94.69 725 ARG A O 1
ATOM 5715 N N . LYS A 1 726 ? -11.889 -18.820 42.329 1.00 95.00 726 LYS A N 1
ATOM 5716 C CA . LYS A 1 726 ? -11.601 -19.746 43.430 1.00 95.00 726 LYS A CA 1
ATOM 5717 C C . LYS A 1 726 ? -12.306 -19.345 44.725 1.00 95.00 726 LYS A C 1
ATOM 5719 O O . LYS A 1 726 ? -12.770 -20.217 45.455 1.00 95.00 726 LYS A O 1
ATOM 5724 N N . VAL A 1 727 ? -12.359 -18.048 45.024 1.00 94.19 727 VAL A N 1
ATOM 5725 C CA . VAL A 1 727 ? -12.986 -17.518 46.246 1.00 94.19 727 VAL A CA 1
ATOM 5726 C C . VAL A 1 727 ? -14.504 -17.371 46.091 1.00 94.19 727 VAL A C 1
ATOM 5728 O O . VAL A 1 727 ? -15.232 -17.454 47.079 1.00 94.19 727 VAL A O 1
ATOM 5731 N N . GLY A 1 728 ? -14.998 -17.154 44.870 1.00 93.94 728 GLY A N 1
ATOM 5732 C CA . GLY A 1 728 ? -16.405 -16.832 44.617 1.00 93.94 728 GLY A CA 1
ATOM 5733 C C . GLY A 1 728 ? -16.781 -15.395 45.005 1.00 93.94 728 GLY A C 1
ATOM 5734 O O . GLY A 1 728 ? -17.960 -15.110 45.218 1.00 93.94 728 GLY A O 1
ATOM 5735 N N . SER A 1 729 ? -15.788 -14.506 45.128 1.00 95.12 729 SER A N 1
ATOM 5736 C CA . SER A 1 729 ? -15.960 -13.060 45.324 1.00 95.12 729 SER A CA 1
ATOM 5737 C C . SER A 1 729 ? -15.403 -12.341 44.101 1.00 95.12 729 SER A C 1
ATOM 5739 O O . SER A 1 729 ? -14.204 -12.431 43.830 1.00 95.12 729 SER A O 1
ATOM 5741 N N . PHE A 1 730 ? -16.274 -11.686 43.332 1.00 97.81 730 PHE A N 1
ATOM 5742 C CA . PHE A 1 730 ? -15.913 -11.134 42.022 1.00 97.81 730 PHE A CA 1
ATOM 5743 C C . PHE A 1 730 ? -15.664 -9.625 42.040 1.00 97.81 730 PHE A C 1
ATOM 5745 O O . PHE A 1 730 ? -14.939 -9.147 41.171 1.00 97.81 730 PHE A O 1
ATOM 5752 N N . ALA A 1 731 ? -16.160 -8.904 43.051 1.00 98.12 731 ALA A N 1
ATOM 5753 C CA . ALA A 1 731 ? -15.961 -7.459 43.185 1.00 98.12 731 ALA A CA 1
ATOM 5754 C C . ALA A 1 731 ? -14.495 -7.004 43.128 1.00 98.12 731 ALA A C 1
ATOM 5756 O O . ALA A 1 731 ? -14.203 -6.124 42.319 1.00 98.12 731 ALA A O 1
ATOM 5757 N N . PRO A 1 732 ? -13.535 -7.658 43.820 1.00 98.25 732 PRO A N 1
ATOM 5758 C CA . PRO A 1 732 ? -12.124 -7.280 43.713 1.00 98.25 732 PRO A CA 1
ATOM 5759 C C . PRO A 1 732 ? -11.555 -7.326 42.291 1.00 98.25 732 PRO A C 1
ATOM 5761 O O . PRO A 1 732 ? -10.606 -6.610 41.980 1.00 98.25 732 PRO A O 1
ATOM 5764 N N . TRP A 1 733 ? -12.092 -8.204 41.443 1.00 98.38 733 TRP A N 1
ATOM 5765 C CA . TRP A 1 733 ? -11.671 -8.352 40.054 1.00 98.38 733 TRP A CA 1
ATOM 5766 C C . TRP A 1 733 ? -12.446 -7.407 39.127 1.00 98.38 733 TRP A C 1
ATOM 5768 O O . TRP A 1 733 ? -11.823 -6.692 38.345 1.00 98.38 733 TRP A O 1
ATOM 5778 N N . ALA A 1 734 ? -13.776 -7.346 39.239 1.00 98.38 734 ALA A N 1
ATOM 5779 C CA . ALA A 1 734 ? -14.631 -6.514 38.386 1.00 98.38 734 ALA A CA 1
ATOM 5780 C C . ALA A 1 734 ? -14.324 -5.012 38.531 1.00 98.38 734 ALA A C 1
ATOM 5782 O O . ALA A 1 734 ? -14.248 -4.285 37.539 1.00 98.38 734 ALA A O 1
ATOM 5783 N N . ASP A 1 735 ? -14.032 -4.560 39.750 1.00 98.62 735 ASP A N 1
ATOM 5784 C CA . ASP A 1 735 ? -13.585 -3.191 40.011 1.00 98.62 735 ASP A CA 1
ATOM 5785 C C . ASP A 1 735 ? -12.269 -2.866 39.303 1.00 98.62 735 ASP A C 1
ATOM 5787 O O . ASP A 1 735 ? -12.093 -1.775 38.759 1.00 98.62 735 ASP A O 1
ATOM 5791 N N . HIS A 1 736 ? -11.334 -3.820 39.264 1.00 98.38 736 HIS A N 1
ATOM 5792 C CA . HIS A 1 736 ? -10.078 -3.644 38.538 1.00 98.38 736 HIS A CA 1
ATOM 5793 C C . HIS A 1 736 ? -10.309 -3.567 37.031 1.00 98.38 736 HIS A C 1
ATOM 5795 O O . HIS A 1 736 ? -9.699 -2.723 36.380 1.00 98.38 736 HIS A O 1
ATOM 5801 N N . ARG A 1 737 ? -11.214 -4.386 36.478 1.00 98.00 737 ARG A N 1
ATOM 5802 C CA . ARG A 1 737 ? -11.600 -4.312 35.058 1.00 98.00 737 ARG A CA 1
ATOM 5803 C C . ARG A 1 737 ? -12.190 -2.939 34.714 1.00 98.00 737 ARG A C 1
ATOM 5805 O O . ARG A 1 737 ? -11.669 -2.262 33.828 1.00 98.00 737 ARG A O 1
ATOM 5812 N N . THR A 1 738 ? -13.154 -2.472 35.510 1.00 98.25 738 THR A N 1
ATOM 5813 C CA . THR A 1 738 ? -13.758 -1.132 35.380 1.00 98.25 738 THR A CA 1
ATOM 5814 C C . THR A 1 738 ? -12.707 -0.019 35.459 1.00 98.25 738 THR A C 1
ATOM 5816 O O . THR A 1 738 ? -12.664 0.881 34.618 1.00 98.25 738 THR A O 1
ATOM 5819 N N . PHE A 1 739 ? -11.800 -0.077 36.439 1.00 98.50 739 PHE A N 1
ATOM 5820 C CA . PHE A 1 739 ? -10.715 0.900 36.570 1.00 98.50 739 PHE A CA 1
ATOM 5821 C C . PHE A 1 739 ? -9.785 0.920 35.345 1.00 98.50 739 PHE A C 1
ATOM 5823 O O . PHE A 1 739 ? -9.310 1.984 34.925 1.00 98.50 739 PHE A O 1
ATOM 5830 N N . MET A 1 740 ? -9.519 -0.241 34.749 1.00 98.25 740 MET A N 1
ATOM 5831 C CA . MET A 1 740 ? -8.679 -0.340 33.561 1.00 98.25 740 MET A CA 1
ATOM 5832 C C . MET A 1 740 ? -9.374 0.210 32.308 1.00 98.25 740 MET A C 1
ATOM 5834 O O . MET A 1 740 ? -8.721 0.899 31.526 1.00 98.25 740 MET A O 1
ATOM 5838 N N . GLU A 1 741 ? -10.688 0.033 32.161 1.00 98.06 741 GLU A N 1
ATOM 5839 C CA . GLU A 1 741 ? -11.495 0.690 31.115 1.00 98.06 741 GLU A CA 1
ATOM 5840 C C . GLU A 1 741 ? -11.475 2.219 31.255 1.00 98.06 741 GLU A C 1
ATOM 5842 O O . GLU A 1 741 ? -11.254 2.941 30.279 1.00 98.06 741 GLU A O 1
ATOM 5847 N N . VAL A 1 742 ? -11.613 2.733 32.485 1.00 97.69 742 VAL A N 1
ATOM 5848 C CA . VAL A 1 742 ? -11.464 4.169 32.786 1.00 97.69 742 VAL A CA 1
ATOM 5849 C C . VAL A 1 742 ? -10.065 4.661 32.410 1.00 97.69 742 VAL A C 1
ATOM 5851 O O . VAL A 1 742 ? -9.909 5.719 31.794 1.00 97.69 742 VAL A O 1
ATOM 5854 N N . THR A 1 743 ? -9.033 3.887 32.747 1.00 97.69 743 THR A N 1
ATOM 5855 C CA . THR A 1 743 ? -7.643 4.206 32.409 1.00 97.69 743 THR A CA 1
ATOM 5856 C C . THR A 1 743 ? -7.424 4.249 30.898 1.00 97.69 743 THR A C 1
ATOM 5858 O O . THR A 1 743 ? -6.773 5.174 30.408 1.00 97.69 743 THR A O 1
ATOM 5861 N N . PHE A 1 744 ? -7.983 3.296 30.154 1.00 97.62 744 PHE A N 1
ATOM 5862 C CA . PHE A 1 744 ? -7.857 3.234 28.702 1.00 97.62 744 PHE A CA 1
ATOM 5863 C C . PHE A 1 744 ? -8.548 4.420 28.019 1.00 97.62 744 PHE A C 1
ATOM 5865 O O . PHE A 1 744 ? -7.934 5.113 27.205 1.00 97.62 744 PHE A O 1
ATOM 5872 N N . ALA A 1 745 ? -9.776 4.746 28.434 1.00 97.88 745 ALA A N 1
ATOM 5873 C CA . ALA A 1 745 ? -10.486 5.929 27.951 1.00 97.88 745 ALA A CA 1
ATOM 5874 C C . ALA A 1 745 ? -9.722 7.231 28.261 1.00 97.88 745 ALA A C 1
ATOM 5876 O O . ALA A 1 745 ? -9.623 8.114 27.409 1.00 97.88 745 ALA A O 1
ATOM 5877 N N . ARG A 1 746 ? -9.099 7.342 29.442 1.00 97.88 746 ARG A N 1
ATOM 5878 C CA . ARG A 1 746 ? -8.243 8.486 29.807 1.00 97.88 746 ARG A CA 1
ATOM 5879 C C . ARG A 1 746 ? -6.982 8.587 28.939 1.00 97.88 746 ARG A C 1
ATOM 5881 O O . ARG A 1 746 ? -6.541 9.701 28.650 1.00 97.88 746 ARG A O 1
ATOM 5888 N N . ALA A 1 747 ? -6.406 7.472 28.492 1.00 97.88 747 ALA A N 1
ATOM 5889 C CA . ALA A 1 747 ? -5.277 7.495 27.560 1.00 97.88 747 ALA A CA 1
ATOM 5890 C C . ALA A 1 747 ? -5.694 8.054 26.188 1.00 97.88 747 ALA A C 1
ATOM 5892 O O . ALA A 1 747 ? -5.007 8.925 25.648 1.00 97.88 747 ALA A O 1
ATOM 5893 N N . TYR A 1 748 ? -6.859 7.649 25.668 1.00 98.19 748 TYR A N 1
ATOM 5894 C CA . TYR A 1 748 ? -7.437 8.263 24.466 1.00 98.19 748 TYR A CA 1
ATOM 5895 C C . TYR A 1 748 ? -7.773 9.740 24.669 1.00 98.19 748 TYR A C 1
ATOM 5897 O O . TYR A 1 748 ? -7.496 10.545 23.784 1.00 98.19 748 TYR A O 1
ATOM 5905 N N . GLN A 1 749 ? -8.298 10.124 25.837 1.00 98.44 749 GLN A N 1
ATOM 5906 C CA . GLN A 1 749 ? -8.574 11.526 26.161 1.00 98.44 749 GLN A CA 1
ATOM 5907 C C . GLN A 1 749 ? -7.283 12.351 26.148 1.00 98.44 749 GLN A C 1
ATOM 5909 O O . GLN A 1 749 ? -7.244 13.424 25.557 1.00 98.44 749 GLN A O 1
ATOM 5914 N N . THR A 1 750 ? -6.201 11.810 26.717 1.00 98.56 750 THR A N 1
ATOM 5915 C CA . THR A 1 750 ? -4.870 12.434 26.691 1.00 98.56 750 THR A CA 1
ATOM 5916 C C . THR A 1 750 ? -4.396 12.669 25.257 1.00 98.56 750 THR A C 1
ATOM 5918 O O . THR A 1 750 ? -3.951 13.769 24.927 1.00 98.56 750 THR A O 1
ATOM 5921 N N . ALA A 1 751 ? -4.518 11.658 24.389 1.00 98.38 751 ALA A N 1
ATOM 5922 C CA . ALA A 1 751 ? -4.166 11.788 22.978 1.00 98.38 751 ALA A CA 1
ATOM 5923 C C . ALA A 1 751 ? -5.060 12.817 22.264 1.00 98.38 751 ALA A C 1
ATOM 5925 O O . ALA A 1 751 ? -4.557 13.676 21.545 1.00 98.38 751 ALA A O 1
ATOM 5926 N N . ARG A 1 752 ? -6.373 12.793 22.504 1.00 98.38 752 ARG A N 1
ATOM 5927 C CA . ARG A 1 752 ? -7.321 13.745 21.918 1.00 98.38 752 ARG A CA 1
ATOM 5928 C C . ARG A 1 752 ? -7.016 15.186 22.298 1.00 98.38 752 ARG A C 1
ATOM 5930 O O . ARG A 1 752 ? -6.929 16.044 21.424 1.00 98.38 752 ARG A O 1
ATOM 5937 N N . ASP A 1 753 ? -6.837 15.456 23.585 1.00 98.69 753 ASP A N 1
ATOM 5938 C CA . ASP A 1 753 ? -6.581 16.808 24.079 1.00 98.69 753 ASP A CA 1
ATOM 5939 C C . ASP A 1 753 ? -5.250 17.341 23.545 1.00 98.69 753 ASP A C 1
ATOM 5941 O O . ASP A 1 753 ? -5.150 18.508 23.163 1.00 98.69 753 ASP A O 1
ATOM 5945 N N . ALA A 1 754 ? -4.234 16.481 23.454 1.00 98.69 754 ALA A N 1
ATOM 5946 C CA . ALA A 1 754 ? -2.962 16.812 22.826 1.00 98.69 754 ALA A CA 1
ATOM 5947 C C . ALA A 1 754 ? -3.105 17.090 21.320 1.00 98.69 754 ALA A C 1
ATOM 5949 O O . ALA A 1 754 ? -2.507 18.043 20.815 1.00 98.69 754 ALA A O 1
ATOM 5950 N N . ALA A 1 755 ? -3.914 16.301 20.608 1.00 98.50 755 ALA A N 1
ATOM 5951 C CA . ALA A 1 755 ? -4.175 16.502 19.187 1.00 98.50 755 ALA A CA 1
ATOM 5952 C C . ALA A 1 755 ? -4.865 17.853 18.950 1.00 98.50 755 ALA A C 1
ATOM 5954 O O . ALA A 1 755 ? -4.390 18.623 18.119 1.00 98.50 755 ALA A O 1
ATOM 5955 N N . ILE A 1 756 ? -5.881 18.194 19.755 1.00 98.44 756 ILE A N 1
ATOM 5956 C CA . ILE A 1 756 ? -6.585 19.488 19.708 1.00 98.44 756 ILE A CA 1
ATOM 5957 C C . ILE A 1 756 ? -5.643 20.664 20.018 1.00 98.44 756 ILE A C 1
ATOM 5959 O O . ILE A 1 756 ? -5.752 21.734 19.420 1.00 98.44 756 ILE A O 1
ATOM 5963 N N . GLN A 1 757 ? -4.677 20.486 20.927 1.00 98.50 757 GLN A N 1
ATOM 5964 C CA . GLN A 1 757 ? -3.648 21.503 21.184 1.00 98.50 757 GLN A CA 1
ATOM 5965 C C . GLN A 1 757 ? -2.707 21.717 19.990 1.00 98.50 757 GLN A C 1
ATOM 5967 O O . GLN A 1 757 ? -2.198 22.824 19.807 1.00 98.50 757 GLN A O 1
ATOM 5972 N N . GLY A 1 758 ? -2.418 20.665 19.219 1.00 98.06 758 GLY A N 1
ATOM 5973 C CA . GLY A 1 758 ? -1.595 20.755 18.013 1.00 98.06 758 GLY A CA 1
ATOM 5974 C C . GLY A 1 758 ? -2.361 21.308 16.809 1.00 98.06 758 GLY A C 1
ATOM 5975 O O . GLY A 1 758 ? -1.804 22.069 16.020 1.00 98.06 758 GLY A O 1
ATOM 5976 N N . ASP A 1 759 ? -3.635 20.950 16.700 1.00 97.62 759 ASP A N 1
ATOM 5977 C CA . ASP A 1 759 ? -4.549 21.277 15.614 1.00 97.62 759 ASP A CA 1
ATOM 5978 C C . ASP A 1 759 ? -5.963 21.459 16.189 1.00 97.62 759 ASP A C 1
ATOM 5980 O O . ASP A 1 759 ? -6.600 20.492 16.591 1.00 97.62 759 ASP A O 1
ATOM 5984 N N . SER A 1 760 ? -6.467 22.695 16.246 1.00 95.94 760 SER A N 1
ATOM 5985 C CA . SER A 1 760 ? -7.714 23.027 16.957 1.00 95.94 760 SER A CA 1
ATOM 5986 C C . SER A 1 760 ? -8.975 22.374 16.386 1.00 95.94 760 SER A C 1
ATOM 5988 O O . SER A 1 760 ? -10.000 22.353 17.062 1.00 95.94 760 SER A O 1
ATOM 5990 N N . GLU A 1 761 ? -8.907 21.875 15.150 1.00 93.75 761 GLU A N 1
ATOM 5991 C CA . GLU A 1 761 ? -9.983 21.139 14.476 1.00 93.75 761 GLU A CA 1
ATOM 5992 C C . GLU A 1 761 ? -9.661 19.639 14.362 1.00 93.75 761 GLU A C 1
ATOM 5994 O O . GLU A 1 761 ? -10.262 18.933 13.554 1.00 93.75 761 GLU A O 1
ATOM 5999 N N . ALA A 1 762 ? -8.684 19.142 15.130 1.00 95.75 762 ALA A N 1
ATOM 6000 C CA . ALA A 1 762 ? -8.331 17.732 15.146 1.00 95.75 762 ALA A CA 1
ATOM 6001 C C . ALA A 1 762 ? -9.483 16.874 15.658 1.00 95.75 762 ALA A C 1
ATOM 6003 O O . ALA A 1 762 ? -10.106 17.167 16.679 1.00 95.75 762 ALA A O 1
ATOM 6004 N N . HIS A 1 763 ? -9.665 15.746 14.987 1.00 96.12 763 HIS A N 1
ATOM 6005 C CA . HIS A 1 763 ? -10.453 14.633 15.473 1.00 96.12 763 HIS A CA 1
ATOM 6006 C C . HIS A 1 763 ? -9.556 13.406 15.560 1.00 96.12 763 HIS A C 1
ATOM 6008 O O . HIS A 1 763 ? -8.713 13.188 14.684 1.00 96.12 763 HIS A O 1
ATOM 6014 N N . ILE A 1 764 ? -9.707 12.621 16.624 1.00 97.19 764 ILE A N 1
ATOM 6015 C CA . ILE A 1 764 ? -9.018 11.336 16.733 1.00 97.19 764 ILE A CA 1
ATOM 6016 C C . ILE A 1 764 ? -9.912 10.188 16.273 1.00 97.19 764 ILE A C 1
ATOM 6018 O O . ILE A 1 764 ? -11.116 10.177 16.536 1.00 97.19 764 ILE A O 1
ATOM 6022 N N . ALA A 1 765 ? -9.289 9.195 15.647 1.00 95.19 765 ALA A N 1
ATOM 6023 C CA . ALA A 1 765 ? -9.931 7.969 15.214 1.00 95.19 765 ALA A CA 1
ATOM 6024 C C . ALA A 1 765 ? -9.145 6.723 15.624 1.00 95.19 765 ALA A C 1
ATOM 6026 O O . ALA A 1 765 ? -7.959 6.788 15.965 1.00 95.19 765 ALA A O 1
ATOM 6027 N N . VAL A 1 766 ? -9.807 5.574 15.533 1.00 92.62 766 VAL A N 1
ATOM 6028 C CA . VAL A 1 766 ? -9.189 4.246 15.644 1.00 92.62 766 VAL A CA 1
ATOM 6029 C C . VAL A 1 766 ? -9.234 3.533 14.297 1.00 92.62 766 VAL A C 1
ATOM 6031 O O . VAL A 1 766 ? -10.238 3.610 13.588 1.00 92.62 766 VAL A O 1
ATOM 6034 N N . SER A 1 767 ? -8.126 2.880 13.934 1.00 86.69 767 SER A N 1
ATOM 6035 C CA . SER A 1 767 ? -7.957 2.177 12.654 1.00 86.69 767 SER A CA 1
ATOM 6036 C C . SER A 1 767 ? -8.725 0.864 12.581 1.00 86.69 767 SER A C 1
ATOM 6038 O O . SER A 1 767 ? -8.902 0.359 11.488 1.00 86.69 767 SER A O 1
ATOM 6040 N N . GLY A 1 768 ? -9.196 0.334 13.706 1.00 89.19 768 GLY A N 1
ATOM 6041 C CA . GLY A 1 768 ? -9.995 -0.880 13.832 1.00 89.19 768 GLY A CA 1
ATOM 6042 C C . GLY A 1 768 ? -10.496 -0.995 15.270 1.00 89.19 768 GLY A C 1
ATOM 6043 O O . GLY A 1 768 ? -9.907 -0.407 16.184 1.00 89.19 768 GLY A O 1
ATOM 6044 N N . THR A 1 769 ? -11.595 -1.715 15.479 1.00 91.81 769 THR A N 1
ATOM 6045 C CA . THR A 1 769 ? -12.300 -1.773 16.768 1.00 91.81 769 THR A CA 1
ATOM 6046 C C . THR A 1 769 ? -12.380 -3.204 17.312 1.00 91.81 769 THR A C 1
ATOM 6048 O O . THR A 1 769 ? -12.457 -4.166 16.552 1.00 91.81 769 THR A O 1
ATOM 6051 N N . GLN A 1 770 ? -12.363 -3.362 18.638 1.00 91.50 770 GLN A N 1
ATOM 6052 C CA . GLN A 1 770 ? -12.476 -4.666 19.299 1.00 91.50 770 GLN A CA 1
ATOM 6053 C C . GLN A 1 770 ? -13.902 -4.961 19.769 1.00 91.50 770 GLN A C 1
ATOM 6055 O O . GLN A 1 770 ? -14.608 -4.094 20.291 1.00 91.50 770 GLN A O 1
ATOM 6060 N N . ALA A 1 771 ? -14.320 -6.220 19.624 1.00 91.62 771 ALA A N 1
ATOM 6061 C CA . ALA A 1 771 ? -15.555 -6.684 20.237 1.00 91.62 771 ALA A CA 1
ATOM 6062 C C . ALA A 1 771 ? -15.396 -6.693 21.766 1.00 91.62 771 ALA A C 1
ATOM 6064 O O . ALA A 1 771 ? -14.591 -7.458 22.296 1.00 91.62 771 ALA A O 1
ATOM 6065 N N . THR A 1 772 ? -16.209 -5.882 22.448 1.00 92.00 772 THR A N 1
ATOM 6066 C CA . THR A 1 772 ? -16.161 -5.668 23.900 1.00 92.00 772 THR A CA 1
ATOM 6067 C C . THR A 1 772 ? -16.054 -6.966 24.693 1.00 92.00 772 THR A C 1
ATOM 6069 O O . THR A 1 772 ? -16.899 -7.856 24.558 1.00 92.00 772 THR A O 1
ATOM 6072 N N . ASN A 1 773 ? -15.063 -7.032 25.579 1.00 92.44 773 ASN A N 1
ATOM 6073 C CA . ASN A 1 773 ? -14.944 -8.038 26.632 1.00 92.44 773 ASN A CA 1
ATOM 6074 C C . ASN A 1 773 ? -14.337 -7.407 27.898 1.00 92.44 773 ASN A C 1
ATOM 6076 O O . ASN A 1 773 ? -13.994 -6.232 27.922 1.00 92.44 773 ASN A O 1
ATOM 6080 N N . ALA A 1 774 ? -14.195 -8.188 28.969 1.00 94.06 774 ALA A N 1
ATOM 6081 C CA . ALA A 1 774 ? -13.702 -7.675 30.248 1.00 94.06 774 ALA A CA 1
ATOM 6082 C C . ALA A 1 774 ? -12.208 -7.285 30.268 1.00 94.06 774 ALA A C 1
ATOM 6084 O O . ALA A 1 774 ? -11.738 -6.792 31.287 1.00 94.06 774 ALA A O 1
ATOM 6085 N N . TYR A 1 775 ? -11.427 -7.544 29.218 1.00 94.56 775 TYR A N 1
ATOM 6086 C CA . TYR A 1 775 ? -9.960 -7.471 29.264 1.00 94.56 775 TYR A CA 1
ATOM 6087 C C . TYR A 1 775 ? -9.359 -6.443 28.308 1.00 94.56 775 TYR A C 1
ATOM 6089 O O . TYR A 1 775 ? -8.319 -5.866 28.621 1.00 94.56 775 TYR A O 1
ATOM 6097 N N . ASP A 1 776 ? -10.000 -6.195 27.169 1.00 93.06 776 ASP A N 1
ATOM 6098 C CA . ASP A 1 776 ? -9.488 -5.318 26.112 1.00 93.06 776 ASP A CA 1
ATOM 6099 C C . ASP A 1 776 ? -9.652 -3.817 26.400 1.00 93.06 776 ASP A C 1
ATOM 6101 O O . ASP A 1 776 ? -8.987 -2.997 25.769 1.00 93.06 776 ASP A O 1
ATOM 6105 N N . GLY A 1 777 ? -10.491 -3.450 27.371 1.00 95.00 777 GLY A N 1
ATOM 6106 C CA . GLY A 1 777 ? -10.809 -2.061 27.706 1.00 95.00 777 GLY A CA 1
ATOM 6107 C C . GLY A 1 777 ? -11.839 -1.406 26.778 1.00 95.00 777 GLY A C 1
ATOM 6108 O O . GLY A 1 777 ? -12.080 -0.204 26.905 1.00 95.00 777 GLY A O 1
ATOM 6109 N N . ALA A 1 778 ? -12.453 -2.159 25.860 1.00 94.44 778 ALA A N 1
ATOM 6110 C CA . ALA A 1 778 ? -13.381 -1.666 24.845 1.00 94.44 778 ALA A CA 1
ATOM 6111 C C . ALA A 1 778 ? -14.808 -1.445 25.388 1.00 94.44 778 ALA A C 1
ATOM 6113 O O . ALA A 1 778 ? -15.788 -1.978 24.860 1.00 94.44 778 ALA A O 1
ATOM 6114 N N . ASP A 1 779 ? -14.940 -0.623 26.435 1.00 96.31 779 ASP A N 1
ATOM 6115 C CA . ASP A 1 779 ? -16.232 -0.084 26.874 1.00 96.31 779 ASP A CA 1
ATOM 6116 C C . ASP A 1 779 ? -16.670 1.046 25.925 1.00 96.31 779 ASP A C 1
ATOM 6118 O O . ASP A 1 779 ? -16.384 2.227 26.149 1.00 96.31 779 ASP A O 1
ATOM 6122 N N . TRP A 1 780 ? -17.369 0.688 24.843 1.00 95.69 780 TRP A N 1
ATOM 6123 C CA . TRP A 1 780 ? -17.762 1.639 23.795 1.00 95.69 780 TRP A CA 1
ATOM 6124 C C . TRP A 1 780 ? -18.666 2.761 24.297 1.00 95.69 780 TRP A C 1
ATOM 6126 O O . TRP A 1 780 ? -18.557 3.884 23.819 1.00 95.69 780 TRP A O 1
ATOM 6136 N N . SER A 1 781 ? -19.475 2.528 25.336 1.00 96.62 781 SER A N 1
ATOM 6137 C CA . SER A 1 781 ? -20.292 3.597 25.928 1.00 96.62 781 SER A CA 1
ATOM 6138 C C . SER A 1 781 ? -19.464 4.748 26.514 1.00 96.62 781 SER A C 1
ATOM 6140 O O . SER A 1 781 ? -19.951 5.881 26.622 1.00 96.62 781 SER A O 1
ATOM 6142 N N . ARG A 1 782 ? -18.207 4.453 26.868 1.00 97.06 782 ARG A N 1
ATOM 6143 C CA . ARG A 1 782 ? -17.222 5.377 27.427 1.00 97.06 782 ARG A CA 1
ATOM 6144 C C . ARG A 1 782 ? -16.265 5.885 26.357 1.00 97.06 782 ARG A C 1
ATOM 6146 O O . ARG A 1 782 ? -16.058 7.094 26.258 1.00 97.06 782 ARG A O 1
ATOM 6153 N N . LEU A 1 783 ? -15.717 4.984 25.538 1.00 97.31 783 LEU A N 1
ATOM 6154 C CA . LEU A 1 783 ? -14.787 5.331 24.462 1.00 97.31 783 LEU A CA 1
ATOM 6155 C C . LEU A 1 783 ? -15.432 6.245 23.420 1.00 97.31 783 LEU A C 1
ATOM 6157 O O . LEU A 1 783 ? -14.798 7.213 23.013 1.00 97.31 783 LEU A O 1
ATOM 6161 N N . ASP A 1 784 ? -16.700 6.036 23.072 1.00 96.75 784 ASP A N 1
ATOM 6162 C CA . ASP A 1 784 ? -17.387 6.825 22.042 1.00 96.75 784 ASP A CA 1
ATOM 6163 C C . ASP A 1 784 ? -17.644 8.287 22.440 1.00 96.75 784 ASP A C 1
ATOM 6165 O O . ASP A 1 784 ? -17.881 9.156 21.597 1.00 96.75 784 ASP A O 1
ATOM 6169 N N . ARG A 1 785 ? -17.546 8.593 23.739 1.00 95.00 785 ARG A N 1
ATOM 6170 C CA . ARG A 1 785 ? -17.591 9.969 24.257 1.00 95.00 785 ARG A CA 1
ATOM 6171 C C . ARG A 1 785 ? -16.237 10.662 24.172 1.00 95.00 785 ARG A C 1
ATOM 6173 O O . ARG A 1 785 ? -16.180 11.892 24.172 1.00 95.00 785 ARG A O 1
ATOM 6180 N N . VAL A 1 786 ? -15.161 9.884 24.096 1.00 96.69 786 VAL A N 1
ATOM 6181 C CA . VAL A 1 786 ? -13.783 10.369 24.037 1.00 96.69 786 VAL A CA 1
ATOM 6182 C C . VAL A 1 786 ? -13.300 10.409 22.596 1.00 96.69 786 VAL A C 1
ATOM 6184 O O . VAL A 1 786 ? -12.930 11.478 22.131 1.00 96.69 786 VAL A O 1
ATOM 6187 N N . ILE A 1 787 ? -13.357 9.299 21.870 1.00 97.25 787 ILE A N 1
ATOM 6188 C CA . ILE A 1 787 ? -12.928 9.176 20.473 1.00 97.25 787 ILE A CA 1
ATOM 6189 C C . ILE A 1 787 ? -13.910 9.942 19.579 1.00 97.25 787 ILE A C 1
ATOM 6191 O O . ILE A 1 787 ? -15.078 10.120 19.931 1.00 97.25 787 ILE A O 1
ATOM 6195 N N . ASP A 1 788 ? -13.425 10.537 18.492 1.00 96.69 788 ASP A N 1
ATOM 6196 C CA . ASP A 1 788 ? -14.261 11.377 17.639 1.00 96.69 788 ASP A CA 1
ATOM 6197 C C . ASP A 1 788 ? -14.832 10.617 16.437 1.00 96.69 788 ASP A C 1
ATOM 6199 O O . ASP A 1 788 ? -16.000 10.822 16.116 1.00 96.69 788 ASP A O 1
ATOM 6203 N N . ASP A 1 789 ? -14.040 9.743 15.810 1.00 95.19 789 ASP A N 1
ATOM 6204 C CA . ASP A 1 789 ? -14.416 8.980 14.613 1.00 95.19 789 ASP A CA 1
ATOM 6205 C C . ASP A 1 789 ? -13.895 7.531 14.665 1.00 95.19 789 ASP A C 1
ATOM 6207 O O . ASP A 1 789 ? -13.014 7.196 15.457 1.00 95.19 789 ASP A O 1
ATOM 6211 N N . PHE A 1 790 ? -14.425 6.646 13.817 1.00 92.94 790 PHE A N 1
ATOM 6212 C CA . PHE A 1 790 ? -14.184 5.203 13.935 1.00 92.94 790 PHE A CA 1
ATOM 6213 C C . PHE A 1 790 ? -14.073 4.534 12.576 1.00 92.94 790 PHE A C 1
ATOM 6215 O O . PHE A 1 790 ? -14.922 4.747 11.713 1.00 92.94 790 PHE A O 1
ATOM 6222 N N . LEU A 1 791 ? -13.094 3.646 12.420 1.00 91.88 791 LEU A N 1
ATOM 6223 C CA . LEU A 1 791 ? -13.164 2.572 11.435 1.00 91.88 791 LEU A CA 1
ATOM 6224 C C . LEU A 1 791 ? -13.473 1.281 12.164 1.00 91.88 791 LEU A C 1
ATOM 6226 O O . LEU A 1 791 ? -12.628 0.729 12.859 1.00 91.88 791 LEU A O 1
ATOM 6230 N N . SER A 1 792 ? -14.720 0.854 12.043 1.00 91.38 792 SER A N 1
ATOM 6231 C CA . SER A 1 792 ? -15.290 -0.189 12.884 1.00 91.38 792 SER A CA 1
ATOM 6232 C C . SER A 1 792 ? -15.513 -1.493 12.130 1.00 91.38 792 SER A C 1
ATOM 6234 O O . SER A 1 792 ? -15.786 -1.504 10.927 1.00 91.38 792 SER A O 1
ATOM 6236 N N . TYR A 1 793 ? -15.450 -2.600 12.859 1.00 90.06 793 TYR A N 1
ATOM 6237 C CA . TYR A 1 793 ? -15.951 -3.893 12.396 1.00 90.06 793 TYR A CA 1
ATOM 6238 C C . TYR A 1 793 ? -17.410 -4.087 12.840 1.00 90.06 793 TYR A C 1
ATOM 6240 O O . TYR A 1 793 ? -17.883 -3.419 13.760 1.00 90.06 793 TYR A O 1
ATOM 6248 N N . ASP A 1 794 ? -18.150 -4.981 12.185 1.00 85.69 794 ASP A N 1
ATOM 6249 C CA . ASP A 1 794 ? -19.559 -5.259 12.509 1.00 85.69 794 ASP A CA 1
ATOM 6250 C C . ASP A 1 794 ? -19.729 -6.193 13.723 1.00 85.69 794 ASP A C 1
ATOM 6252 O O . ASP A 1 794 ? -20.753 -6.152 14.418 1.00 85.69 794 ASP A O 1
ATOM 6256 N N . GLY A 1 795 ? -18.712 -7.015 14.001 1.00 87.38 795 GLY A N 1
ATOM 6257 C CA . GLY A 1 795 ? -18.701 -8.009 15.070 1.00 87.38 795 GLY A CA 1
ATOM 6258 C C . GLY A 1 795 ? -19.051 -7.429 16.441 1.00 87.38 795 GLY A C 1
ATOM 6259 O O . GLY A 1 795 ? -18.711 -6.297 16.769 1.00 87.38 795 GLY A O 1
ATOM 6260 N N . GLY A 1 796 ? -19.754 -8.199 17.274 1.00 88.88 796 GLY A N 1
ATOM 6261 C CA . GLY A 1 796 ? -20.110 -7.772 18.632 1.00 88.88 796 GLY A CA 1
ATOM 6262 C C . GLY A 1 796 ? -21.145 -6.638 18.711 1.00 88.88 796 GLY A C 1
ATOM 6263 O O . GLY A 1 796 ? -21.298 -6.061 19.783 1.00 88.88 796 GLY A O 1
ATOM 6264 N N . ASN A 1 797 ? -21.885 -6.347 17.634 1.00 93.25 797 ASN A N 1
ATOM 6265 C CA . ASN A 1 797 ? -22.874 -5.258 17.537 1.00 93.25 797 ASN A CA 1
ATOM 6266 C C . ASN A 1 797 ? -22.272 -3.839 17.582 1.00 93.25 797 ASN A C 1
ATOM 6268 O O . ASN A 1 797 ? -22.983 -2.878 17.883 1.00 93.25 797 ASN A O 1
ATOM 6272 N N . GLN A 1 798 ? -20.986 -3.690 17.258 1.00 93.00 798 GLN A N 1
ATOM 6273 C CA . GLN A 1 798 ? -20.253 -2.424 17.376 1.00 93.00 798 GLN A CA 1
ATOM 6274 C C . GLN A 1 798 ? -20.858 -1.290 16.536 1.00 93.00 798 GLN A C 1
ATOM 6276 O O . GLN A 1 798 ? -20.998 -0.180 17.035 1.00 93.00 798 GLN A O 1
ATOM 6281 N N . TRP A 1 799 ? -21.330 -1.549 15.311 1.00 92.44 799 TRP A N 1
ATOM 6282 C CA . TRP A 1 799 ? -22.016 -0.524 14.504 1.00 92.44 799 TRP A CA 1
ATOM 6283 C C . TRP A 1 799 ? -23.250 0.063 15.199 1.00 92.44 799 TRP A C 1
ATOM 6285 O O . TRP A 1 799 ? -23.499 1.267 15.143 1.00 92.44 799 TRP A O 1
ATOM 6295 N N . ASP A 1 800 ? -24.033 -0.784 15.870 1.00 93.69 800 ASP A N 1
ATOM 6296 C CA . ASP A 1 800 ? -25.205 -0.345 16.620 1.00 93.69 800 ASP A CA 1
ATOM 6297 C C . ASP A 1 800 ? -24.799 0.388 17.912 1.00 93.69 800 ASP A C 1
ATOM 6299 O O . ASP A 1 800 ? -25.472 1.347 18.295 1.00 93.69 800 ASP A O 1
ATOM 6303 N N . MET A 1 801 ? -23.693 -0.012 18.556 1.00 95.12 801 MET A N 1
ATOM 6304 C CA . MET A 1 801 ? -23.116 0.686 19.715 1.00 95.12 801 MET A CA 1
ATOM 6305 C C . MET A 1 801 ? -22.620 2.083 19.332 1.00 95.12 801 MET A C 1
ATOM 6307 O O . MET A 1 801 ? -23.101 3.058 19.906 1.00 95.12 801 MET A O 1
ATOM 6311 N N . HIS A 1 802 ? -21.785 2.202 18.295 1.00 94.94 802 HIS A N 1
ATOM 6312 C CA . HIS A 1 802 ? -21.289 3.487 17.795 1.00 94.94 802 HIS A CA 1
ATOM 6313 C C . HIS A 1 802 ? -22.420 4.415 17.382 1.00 94.94 802 HIS A C 1
ATOM 6315 O O . HIS A 1 802 ? -22.447 5.580 17.763 1.00 94.94 802 HIS A O 1
ATOM 6321 N N . ARG A 1 803 ? -23.438 3.900 16.690 1.00 91.31 803 ARG A N 1
ATOM 6322 C CA . ARG A 1 803 ? -24.626 4.699 16.365 1.00 91.31 803 ARG A CA 1
ATOM 6323 C C . ARG A 1 803 ? -25.352 5.228 17.610 1.00 91.31 803 ARG A C 1
ATOM 6325 O O . ARG A 1 803 ? -25.991 6.276 17.535 1.00 91.31 803 ARG A O 1
ATOM 6332 N N . SER A 1 804 ? -25.300 4.497 18.721 1.00 93.81 804 SER A N 1
ATOM 6333 C CA . SER A 1 804 ? -26.011 4.833 19.958 1.00 93.81 804 SER A CA 1
ATOM 6334 C C . SER A 1 804 ? -25.210 5.755 20.884 1.00 93.81 804 SER A C 1
ATOM 6336 O O . SER A 1 804 ? -25.813 6.566 21.589 1.00 93.81 804 SER A O 1
ATOM 6338 N N . PHE A 1 805 ? -23.877 5.644 20.886 1.00 96.00 805 PHE A N 1
ATOM 6339 C CA . PHE A 1 805 ? -23.004 6.318 21.853 1.00 96.00 805 PHE A CA 1
ATOM 6340 C C . PHE A 1 805 ? -22.072 7.375 21.254 1.00 96.00 805 PHE A C 1
ATOM 6342 O O . PHE A 1 805 ? -21.667 8.282 21.986 1.00 96.00 805 PHE A O 1
ATOM 6349 N N . ALA A 1 806 ? -21.751 7.302 19.958 1.00 94.12 806 ALA A N 1
ATOM 6350 C CA . ALA A 1 806 ? -20.854 8.256 19.317 1.00 94.12 806 ALA A CA 1
ATOM 6351 C C . ALA A 1 806 ? -21.403 9.681 19.346 1.00 94.12 806 ALA A C 1
ATOM 6353 O O . ALA A 1 806 ? -22.609 9.949 19.410 1.00 94.12 806 ALA A O 1
ATOM 6354 N N . LYS A 1 807 ? -20.472 10.631 19.272 1.00 93.44 807 LYS A N 1
ATOM 6355 C CA . LYS A 1 807 ? -20.784 12.053 19.142 1.00 93.44 807 LYS A CA 1
ATOM 6356 C C . LYS A 1 807 ? -21.645 12.292 17.900 1.00 93.44 807 LYS A C 1
ATOM 6358 O O . LYS A 1 807 ? -21.509 11.617 16.885 1.00 93.44 807 LYS A O 1
ATOM 6363 N N . ARG A 1 808 ? -22.502 13.314 17.969 1.00 86.69 808 ARG A N 1
ATOM 6364 C CA . ARG A 1 808 ? -23.522 13.634 16.953 1.00 86.69 808 ARG A CA 1
ATOM 6365 C C . ARG A 1 808 ? -22.996 13.705 15.509 1.00 86.69 808 ARG A C 1
ATOM 6367 O O . ARG A 1 808 ? -23.747 13.371 14.600 1.00 86.69 808 ARG A O 1
ATOM 6374 N N . ASP A 1 809 ? -21.748 14.124 15.320 1.00 85.00 809 ASP A N 1
ATOM 6375 C CA . ASP A 1 809 ? -21.127 14.330 14.006 1.00 85.00 809 ASP A CA 1
ATOM 6376 C C . ASP A 1 809 ? -19.913 13.405 13.773 1.00 85.00 809 ASP A C 1
ATOM 6378 O O . ASP A 1 809 ? -19.025 13.727 12.980 1.00 85.00 809 ASP A O 1
ATOM 6382 N N . ALA A 1 810 ? -19.853 12.276 14.489 1.00 91.75 810 ALA A N 1
ATOM 6383 C CA . ALA A 1 810 ? -18.811 11.268 14.319 1.00 91.75 810 ALA A CA 1
ATOM 6384 C C . ALA A 1 810 ? -18.871 10.634 12.921 1.00 91.75 810 ALA A C 1
ATOM 6386 O O . ALA A 1 810 ? -19.933 10.220 12.445 1.00 91.75 810 ALA A O 1
ATOM 6387 N N . MET A 1 811 ? -17.716 10.504 12.273 1.00 92.06 811 MET A N 1
ATOM 6388 C CA . MET A 1 811 ? -17.567 9.700 11.067 1.00 92.06 811 MET A CA 1
ATOM 6389 C C . MET A 1 811 ? -17.446 8.232 11.470 1.00 92.06 811 MET A C 1
ATOM 6391 O O . MET A 1 811 ? -16.416 7.792 11.976 1.00 92.06 811 MET A O 1
ATOM 6395 N N . ILE A 1 812 ? -18.509 7.464 11.232 1.00 93.00 812 ILE A N 1
ATOM 6396 C CA . ILE A 1 812 ? -18.502 6.013 11.438 1.00 93.00 812 ILE A CA 1
ATOM 6397 C C . ILE A 1 812 ? -18.228 5.350 10.087 1.00 93.00 812 ILE A C 1
ATOM 6399 O O . ILE A 1 812 ? -19.032 5.436 9.150 1.00 93.00 812 ILE A O 1
ATOM 6403 N N . GLY A 1 813 ? -17.047 4.761 9.970 1.00 93.00 813 GLY A N 1
ATOM 6404 C CA . GLY A 1 813 ? -16.583 3.982 8.836 1.00 93.00 813 GLY A CA 1
ATOM 6405 C C . GLY A 1 813 ? -16.478 2.499 9.151 1.00 93.00 813 GLY A C 1
ATOM 6406 O O . GLY A 1 813 ? -16.646 2.071 10.295 1.00 93.00 813 GLY A O 1
ATOM 6407 N N . PHE A 1 814 ? -16.204 1.716 8.114 1.00 93.88 814 PHE A N 1
ATOM 6408 C CA . PHE A 1 814 ? -16.087 0.268 8.222 1.00 93.88 814 PHE A CA 1
ATOM 6409 C C . PHE A 1 814 ? -15.050 -0.305 7.270 1.00 93.88 814 PHE A C 1
ATOM 6411 O O . PHE A 1 814 ? -14.790 0.270 6.209 1.00 93.88 814 PHE A O 1
ATOM 6418 N N . TRP A 1 815 ? -14.502 -1.455 7.650 1.00 92.62 815 TRP A N 1
ATOM 6419 C CA . TRP A 1 815 ? -13.621 -2.241 6.799 1.00 92.62 815 TRP A CA 1
ATOM 6420 C C . TRP A 1 815 ? -14.397 -3.196 5.897 1.00 92.62 815 TRP A C 1
ATOM 6422 O O . TRP A 1 815 ? -15.375 -3.822 6.301 1.00 92.62 815 TRP A O 1
ATOM 6432 N N . THR A 1 816 ? -13.941 -3.314 4.657 1.00 93.19 816 THR A N 1
ATOM 6433 C CA . THR A 1 816 ? -14.409 -4.290 3.673 1.00 93.19 816 THR A CA 1
ATOM 6434 C C . THR A 1 816 ? -13.243 -4.722 2.774 1.00 93.19 816 THR A C 1
ATOM 6436 O O . THR A 1 816 ? -12.120 -4.241 2.931 1.00 93.19 816 THR A O 1
ATOM 6439 N N . GLY A 1 817 ? -13.479 -5.643 1.840 1.00 91.19 817 GLY A N 1
ATOM 6440 C CA . GLY A 1 817 ? -12.428 -6.282 1.043 1.00 91.19 817 GLY A CA 1
ATOM 6441 C C . GLY A 1 817 ? -12.078 -7.672 1.573 1.00 91.19 817 GLY A C 1
ATOM 6442 O O . GLY A 1 817 ? -12.973 -8.501 1.739 1.00 91.19 817 GLY A O 1
ATOM 6443 N N . TYR A 1 818 ? -10.791 -7.947 1.814 1.00 91.38 818 TYR A N 1
ATOM 6444 C CA . TYR A 1 818 ? -10.304 -9.257 2.296 1.00 91.38 818 TYR A CA 1
ATOM 6445 C C . TYR A 1 818 ? -10.700 -10.441 1.389 1.00 91.38 818 TYR A C 1
ATOM 6447 O O . TYR A 1 818 ? -11.058 -11.514 1.864 1.00 91.38 818 TYR A O 1
ATOM 6455 N N . GLY A 1 819 ? -10.750 -10.221 0.070 1.00 91.50 819 GLY A N 1
ATOM 6456 C CA . GLY A 1 819 ? -11.212 -11.231 -0.893 1.00 91.50 819 GLY A CA 1
ATOM 6457 C C . GLY A 1 819 ? -12.714 -11.548 -0.837 1.00 91.50 819 GLY A C 1
ATOM 6458 O O . GLY A 1 819 ? -13.201 -12.389 -1.594 1.00 91.50 819 GLY A O 1
ATOM 6459 N N . SER A 1 820 ? -13.488 -10.857 0.008 1.00 92.69 820 SER A N 1
ATOM 6460 C CA . SER A 1 820 ? -14.944 -11.018 0.074 1.00 92.69 820 SER A CA 1
ATOM 6461 C C . SER A 1 820 ? -15.584 -10.630 -1.256 1.00 92.69 820 SER A C 1
ATOM 6463 O O . SER A 1 820 ? -15.313 -9.557 -1.796 1.00 92.69 820 SER A O 1
ATOM 6465 N N . HIS A 1 821 ? -16.457 -11.481 -1.783 1.00 93.69 821 HIS A N 1
ATOM 6466 C CA . HIS A 1 821 ? -17.048 -11.316 -3.109 1.00 93.69 821 HIS A CA 1
ATOM 6467 C C . HIS A 1 821 ? -18.495 -11.836 -3.155 1.00 93.69 821 HIS A C 1
ATOM 6469 O O . HIS A 1 821 ? -19.048 -12.323 -2.165 1.00 93.69 821 HIS A O 1
ATOM 6475 N N . GLY A 1 822 ? -19.145 -11.677 -4.304 1.00 94.62 822 GLY A N 1
ATOM 6476 C CA . GLY A 1 822 ? -20.531 -12.056 -4.548 1.00 94.62 822 GLY A CA 1
ATOM 6477 C C . GLY A 1 822 ? -21.560 -11.155 -3.862 1.00 94.62 822 GLY A C 1
ATOM 6478 O O . GLY A 1 822 ? -21.299 -10.018 -3.466 1.00 94.62 822 GLY A O 1
ATOM 6479 N N . LEU A 1 823 ? -22.778 -11.679 -3.704 1.00 95.25 823 LEU A N 1
ATOM 6480 C CA . LEU A 1 823 ? -23.883 -10.941 -3.080 1.00 95.25 823 LEU A CA 1
ATOM 6481 C C . LEU A 1 823 ? -23.637 -10.631 -1.598 1.00 95.25 823 LEU A C 1
ATOM 6483 O O . LEU A 1 823 ? -24.208 -9.672 -1.087 1.00 95.25 823 LEU A O 1
ATOM 6487 N N . ALA A 1 824 ? -22.791 -11.408 -0.917 1.00 93.00 824 ALA A N 1
ATOM 6488 C CA . ALA A 1 824 ? -22.483 -11.202 0.494 1.00 93.00 824 ALA A CA 1
ATOM 6489 C C . ALA A 1 824 ? -21.772 -9.861 0.730 1.00 93.00 824 ALA A C 1
ATOM 6491 O O . ALA A 1 824 ? -22.219 -9.078 1.565 1.00 93.00 824 ALA A O 1
ATOM 6492 N N . VAL A 1 825 ? -20.729 -9.541 -0.052 1.00 94.31 825 VAL A N 1
ATOM 6493 C CA . VAL A 1 825 ? -20.010 -8.263 0.107 1.00 94.31 825 VAL A CA 1
ATOM 6494 C C . VAL A 1 825 ? -20.888 -7.068 -0.276 1.00 94.31 825 VAL A C 1
ATOM 6496 O O . VAL A 1 825 ? -20.882 -6.045 0.407 1.00 94.31 825 VAL A O 1
ATOM 6499 N N . GLN A 1 826 ? -21.725 -7.214 -1.309 1.00 96.31 826 GLN A N 1
ATOM 6500 C CA . GLN A 1 826 ? -22.698 -6.182 -1.677 1.00 96.31 826 GLN A CA 1
ATOM 6501 C C . GLN A 1 826 ? -23.721 -5.957 -0.559 1.00 96.31 826 GLN A C 1
ATOM 6503 O O . GLN A 1 826 ? -24.014 -4.813 -0.212 1.00 96.31 826 GLN A O 1
ATOM 6508 N N . ASN A 1 827 ? -24.245 -7.036 0.032 1.00 94.62 827 ASN A N 1
ATOM 6509 C CA . ASN A 1 827 ? -25.172 -6.958 1.153 1.00 94.62 827 ASN A CA 1
ATOM 6510 C C . ASN A 1 827 ? -24.526 -6.302 2.379 1.00 94.62 827 ASN A C 1
ATOM 6512 O O . ASN A 1 827 ? -25.171 -5.459 2.996 1.00 94.62 827 ASN A O 1
ATOM 6516 N N . ALA A 1 828 ? -23.265 -6.611 2.692 1.00 93.56 828 ALA A N 1
ATOM 6517 C CA . ALA A 1 828 ? -22.537 -5.973 3.787 1.00 93.56 828 ALA A CA 1
ATOM 6518 C C . ALA A 1 828 ? -22.403 -4.454 3.575 1.00 93.56 828 ALA A C 1
ATOM 6520 O O . ALA A 1 828 ? -22.725 -3.679 4.475 1.00 93.56 828 ALA A O 1
ATOM 6521 N N . ILE A 1 829 ? -22.028 -4.015 2.366 1.00 96.44 829 ILE A N 1
ATOM 6522 C CA . ILE A 1 829 ? -21.903 -2.588 2.018 1.00 96.44 829 ILE A CA 1
ATOM 6523 C C . ILE A 1 829 ? -23.253 -1.861 2.125 1.00 96.44 829 ILE A C 1
ATOM 6525 O O . ILE A 1 829 ? -23.335 -0.780 2.714 1.00 96.44 829 ILE A O 1
ATOM 6529 N N . TRP A 1 830 ? -24.327 -2.448 1.588 1.00 95.56 830 TRP A N 1
ATOM 6530 C CA . TRP A 1 830 ? -25.672 -1.872 1.692 1.00 95.56 830 TRP A CA 1
ATOM 6531 C C . TRP A 1 830 ? -26.188 -1.854 3.130 1.00 95.56 830 TRP A C 1
ATOM 6533 O O . TRP A 1 830 ? -26.796 -0.871 3.555 1.00 95.56 830 TRP A O 1
ATOM 6543 N N . THR A 1 831 ? -25.918 -2.912 3.894 1.00 92.38 831 THR A N 1
ATOM 6544 C CA . THR A 1 831 ? -26.285 -3.004 5.308 1.00 92.38 831 THR A CA 1
ATOM 6545 C C . THR A 1 831 ? -25.586 -1.912 6.106 1.00 92.38 831 THR A C 1
ATOM 6547 O O . THR A 1 831 ? -26.268 -1.195 6.835 1.00 92.38 831 THR A O 1
ATOM 6550 N N . ALA A 1 832 ? -24.276 -1.719 5.924 1.00 94.12 832 ALA A N 1
ATOM 6551 C CA . ALA A 1 832 ? -23.533 -0.630 6.555 1.00 94.12 832 ALA A CA 1
ATOM 6552 C C . ALA A 1 832 ? -24.170 0.734 6.234 1.00 94.12 832 ALA A C 1
ATOM 6554 O O . ALA A 1 832 ? -24.528 1.487 7.144 1.00 94.12 832 ALA A O 1
ATOM 6555 N N . ALA A 1 833 ? -24.429 1.008 4.950 1.00 93.81 833 ALA A N 1
ATOM 6556 C CA . ALA A 1 833 ? -25.000 2.278 4.513 1.00 93.81 833 ALA A CA 1
ATOM 6557 C C . ALA A 1 833 ? -26.385 2.559 5.131 1.00 93.81 833 ALA A C 1
ATOM 6559 O O . ALA A 1 833 ? -26.617 3.648 5.659 1.00 93.81 833 ALA A O 1
ATOM 6560 N N . ILE A 1 834 ? -27.295 1.578 5.131 1.00 89.94 834 ILE A N 1
ATOM 6561 C CA . ILE A 1 834 ? -28.647 1.715 5.710 1.00 89.94 834 ILE A CA 1
ATOM 6562 C C . ILE A 1 834 ? -28.596 1.896 7.237 1.00 89.94 834 ILE A C 1
ATOM 6564 O O . ILE A 1 834 ? -29.457 2.564 7.811 1.00 89.94 834 ILE A O 1
ATOM 6568 N N . HIS A 1 835 ? -27.567 1.364 7.900 1.00 86.56 835 HIS A N 1
ATOM 6569 C CA . HIS A 1 835 ? -27.355 1.518 9.341 1.00 86.56 835 HIS A CA 1
ATOM 6570 C C . HIS A 1 835 ? -26.548 2.772 9.723 1.00 86.56 835 HIS A C 1
ATOM 6572 O O . HIS A 1 835 ? -26.163 2.902 10.887 1.00 86.56 835 HIS A O 1
ATOM 6578 N N . ASN A 1 836 ? -26.363 3.720 8.793 1.00 88.62 836 ASN A N 1
ATOM 6579 C CA . ASN A 1 836 ? -25.627 4.977 8.981 1.00 88.62 836 ASN A CA 1
ATOM 6580 C C . ASN A 1 836 ? -24.116 4.794 9.238 1.00 88.62 836 ASN A C 1
ATOM 6582 O O . ASN A 1 836 ? -23.489 5.605 9.917 1.00 88.62 836 ASN A O 1
ATOM 6586 N N . VAL A 1 837 ? -23.531 3.735 8.671 1.00 93.56 837 VAL A N 1
ATOM 6587 C CA . VAL A 1 837 ? -22.085 3.487 8.625 1.00 93.56 837 VAL A CA 1
ATOM 6588 C C . VAL A 1 837 ? -21.622 3.724 7.185 1.00 93.56 837 VAL A C 1
ATOM 6590 O O . VAL A 1 837 ? -21.799 2.888 6.300 1.00 93.56 837 VAL A O 1
ATOM 6593 N N . LEU A 1 838 ? -21.130 4.935 6.917 1.00 92.50 838 LEU A N 1
ATOM 6594 C CA . LEU A 1 838 ? -21.124 5.526 5.567 1.00 92.50 838 LEU A CA 1
ATOM 6595 C C . LEU A 1 838 ? -19.725 5.818 5.002 1.00 92.50 838 LEU A C 1
ATOM 6597 O O . LEU A 1 838 ? -19.624 6.379 3.913 1.00 92.50 838 LEU A O 1
ATOM 6601 N N . HIS A 1 839 ? -18.658 5.413 5.696 1.00 93.19 839 HIS A N 1
ATOM 6602 C CA . HIS A 1 839 ? -17.270 5.646 5.268 1.00 93.19 839 HIS A CA 1
ATOM 6603 C C . HIS A 1 839 ? -16.527 4.313 5.027 1.00 93.19 839 HIS A C 1
ATOM 6605 O O . HIS A 1 839 ? -15.828 3.826 5.921 1.00 93.19 839 HIS A O 1
ATOM 6611 N N . PRO A 1 840 ? -16.713 3.673 3.856 1.00 94.50 840 PRO A N 1
ATOM 6612 C CA . PRO A 1 840 ? -16.065 2.403 3.528 1.00 94.50 840 PRO A CA 1
ATOM 6613 C C . PRO A 1 840 ? -14.554 2.537 3.329 1.00 94.50 840 PRO A C 1
ATOM 6615 O O . PRO A 1 840 ? -14.088 3.389 2.571 1.00 94.50 840 PRO A O 1
ATOM 6618 N N . ASN A 1 841 ? -13.804 1.620 3.936 1.00 94.06 841 ASN A N 1
ATOM 6619 C CA . ASN A 1 841 ? -12.365 1.469 3.763 1.00 94.06 841 ASN A CA 1
ATOM 6620 C C . ASN A 1 841 ? -12.051 0.039 3.321 1.00 94.06 841 ASN A C 1
ATOM 6622 O O . ASN A 1 841 ? -12.546 -0.929 3.894 1.00 94.06 841 ASN A O 1
ATOM 6626 N N . ILE A 1 842 ? -11.263 -0.089 2.260 1.00 94.25 842 ILE A N 1
ATOM 6627 C CA . ILE A 1 842 ? -10.993 -1.346 1.569 1.00 94.25 842 ILE A CA 1
ATOM 6628 C C . ILE A 1 842 ? -9.556 -1.751 1.869 1.00 94.25 842 ILE A C 1
ATOM 6630 O O . ILE A 1 842 ? -8.611 -1.094 1.428 1.00 94.25 842 ILE A O 1
ATOM 6634 N N . PHE A 1 843 ? -9.393 -2.857 2.585 1.00 89.44 843 PHE A N 1
ATOM 6635 C CA . PHE A 1 843 ? -8.102 -3.516 2.748 1.00 89.44 843 PHE A CA 1
ATOM 6636 C C . PHE A 1 843 ? -7.973 -4.587 1.655 1.00 89.44 843 PHE A C 1
ATOM 6638 O O . PHE A 1 843 ? -8.786 -5.510 1.585 1.00 89.44 843 PHE A O 1
ATOM 6645 N N . TRP A 1 844 ? -7.034 -4.535 0.716 1.00 89.62 844 TRP A N 1
ATOM 6646 C CA . TRP A 1 844 ? -5.817 -3.743 0.493 1.00 89.62 844 TRP A CA 1
ATOM 6647 C C . TRP A 1 844 ? -5.658 -3.611 -1.038 1.00 89.62 844 TRP A C 1
ATOM 6649 O O . TRP A 1 844 ? -6.198 -4.445 -1.761 1.00 89.62 844 TRP A O 1
ATOM 6659 N N . MET A 1 845 ? -4.921 -2.628 -1.578 1.00 93.19 845 MET A N 1
ATOM 6660 C CA . MET A 1 845 ? -4.706 -2.489 -3.035 1.00 93.19 845 MET A CA 1
ATOM 6661 C C . MET A 1 845 ? -4.354 -3.801 -3.754 1.00 93.19 845 MET A C 1
ATOM 6663 O O . MET A 1 845 ? -4.856 -4.025 -4.852 1.00 93.19 845 MET A O 1
ATOM 6667 N N . TYR A 1 846 ? -3.538 -4.670 -3.149 1.00 92.06 846 TYR A N 1
ATOM 6668 C CA . TYR A 1 846 ? -3.129 -5.932 -3.778 1.00 92.06 846 TYR A CA 1
ATOM 6669 C C . TYR A 1 846 ? -4.229 -7.008 -3.776 1.00 92.06 846 TYR A C 1
ATOM 6671 O O . TYR A 1 846 ? -4.273 -7.824 -4.680 1.00 92.06 846 TYR A O 1
ATOM 6679 N N . SER A 1 847 ? -5.165 -7.008 -2.820 1.00 93.38 847 SER A N 1
ATOM 6680 C CA . SER A 1 847 ? -6.352 -7.882 -2.901 1.00 93.38 847 SER A CA 1
ATOM 6681 C C . SER A 1 847 ? -7.477 -7.265 -3.745 1.00 93.38 847 SER A C 1
ATOM 6683 O O . SER A 1 847 ? -8.416 -7.947 -4.167 1.00 93.38 847 SER A O 1
ATOM 6685 N N . PHE A 1 848 ? -7.395 -5.960 -4.001 1.00 95.44 848 PHE A N 1
ATOM 6686 C CA . PHE A 1 848 ? -8.375 -5.207 -4.769 1.00 95.44 848 PHE A CA 1
ATOM 6687 C C . PHE A 1 848 ? -8.119 -5.273 -6.281 1.00 95.44 848 PHE A C 1
ATOM 6689 O O . PHE A 1 848 ? -9.033 -5.552 -7.055 1.00 95.44 848 PHE A O 1
ATOM 6696 N N . LEU A 1 849 ? -6.885 -5.029 -6.716 1.00 95.88 849 LEU A N 1
ATOM 6697 C CA . LEU A 1 849 ? -6.471 -5.238 -8.101 1.00 95.88 849 LEU A CA 1
ATOM 6698 C C . LEU A 1 849 ? -5.588 -6.473 -8.183 1.00 95.88 849 LEU A C 1
ATOM 6700 O O . LEU A 1 849 ? -4.662 -6.618 -7.389 1.00 95.88 849 LEU A O 1
ATOM 6704 N N . ASP A 1 850 ? -5.841 -7.311 -9.181 1.00 95.56 850 ASP A N 1
ATOM 6705 C CA . ASP A 1 850 ? -4.978 -8.444 -9.478 1.00 95.56 850 ASP A CA 1
ATOM 6706 C C . ASP A 1 850 ? -3.580 -7.955 -9.904 1.00 95.56 850 ASP A C 1
ATOM 6708 O O . ASP A 1 850 ? -3.426 -6.813 -10.363 1.00 95.56 850 ASP A O 1
ATOM 6712 N N . PRO A 1 851 ? -2.535 -8.799 -9.802 1.00 95.31 851 PRO A N 1
ATOM 6713 C CA . PRO A 1 851 ? -1.165 -8.412 -10.148 1.00 95.31 851 PRO A CA 1
ATOM 6714 C C . PRO A 1 851 ? -0.977 -7.812 -11.555 1.00 95.31 851 PRO A C 1
ATOM 6716 O O . PRO A 1 851 ? -0.013 -7.085 -11.787 1.00 95.31 851 PRO A O 1
ATOM 6719 N N . ASP A 1 852 ? -1.874 -8.086 -12.506 1.00 95.81 852 ASP A N 1
ATOM 6720 C CA . ASP A 1 852 ? -1.866 -7.535 -13.870 1.00 95.81 852 ASP A CA 1
ATOM 6721 C C . ASP A 1 852 ? -2.604 -6.182 -14.018 1.00 95.81 852 ASP A C 1
ATOM 6723 O O . ASP A 1 852 ? -2.618 -5.594 -15.107 1.00 95.81 852 ASP A O 1
ATOM 6727 N N . MET A 1 853 ? -3.120 -5.649 -12.903 1.00 95.81 853 MET A N 1
ATOM 6728 C CA . MET A 1 853 ? -3.995 -4.480 -12.741 1.00 95.81 853 MET A CA 1
ATOM 6729 C C . MET A 1 853 ? -5.448 -4.663 -13.191 1.00 95.81 853 MET A C 1
ATOM 6731 O O . MET A 1 853 ? -6.200 -3.685 -13.193 1.00 95.81 853 MET A O 1
ATOM 6735 N N . THR A 1 854 ? -5.877 -5.871 -13.557 1.00 96.00 854 THR A N 1
ATOM 6736 C CA . THR A 1 854 ? -7.311 -6.148 -13.707 1.00 96.00 854 THR A CA 1
ATOM 6737 C C . THR A 1 854 ? -7.999 -6.189 -12.339 1.00 96.00 854 THR A C 1
ATOM 6739 O O . THR A 1 854 ? -7.366 -6.113 -11.285 1.00 96.00 854 THR A O 1
ATOM 6742 N N . TYR A 1 855 ? -9.330 -6.190 -12.338 1.00 96.50 855 TYR A N 1
ATOM 6743 C CA . TYR A 1 855 ? -10.086 -6.259 -11.091 1.00 96.50 855 TYR A CA 1
ATOM 6744 C C . TYR A 1 855 ? -10.082 -7.682 -10.545 1.00 96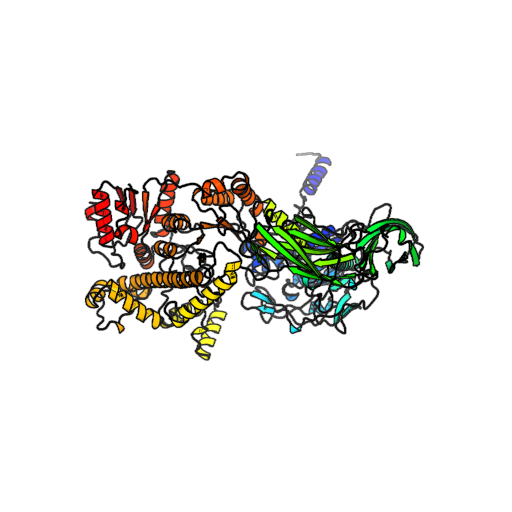.50 855 TYR A C 1
ATOM 6746 O O . TYR A 1 855 ? -10.398 -8.598 -11.302 1.00 96.50 855 TYR A O 1
ATOM 6754 N N . SER A 1 856 ? -9.901 -7.846 -9.235 1.00 95.19 856 SER A N 1
ATOM 6755 C CA . SER A 1 856 ? -10.321 -9.083 -8.577 1.00 95.19 856 SER A CA 1
ATOM 6756 C C . SER A 1 856 ? -11.850 -9.214 -8.616 1.00 95.19 856 SER A C 1
ATOM 6758 O O . SER A 1 856 ? -12.584 -8.247 -8.885 1.00 95.19 856 SER A O 1
ATOM 6760 N N . GLN A 1 857 ? -12.378 -10.403 -8.327 1.00 95.06 857 GLN A N 1
ATOM 6761 C CA . GLN A 1 857 ? -13.818 -10.603 -8.191 1.00 95.06 857 GLN A CA 1
ATOM 6762 C C . GLN A 1 857 ? -14.390 -9.755 -7.047 1.00 95.06 857 GLN A C 1
ATOM 6764 O O . GLN A 1 857 ? -15.448 -9.142 -7.202 1.00 95.06 857 GLN A O 1
ATOM 6769 N N . SER A 1 858 ? -13.640 -9.627 -5.949 1.00 93.94 858 SER A N 1
ATOM 6770 C CA . SER A 1 858 ? -13.974 -8.741 -4.831 1.00 93.94 858 SER A CA 1
ATOM 6771 C C . SER A 1 858 ? -14.169 -7.288 -5.291 1.00 93.94 858 SER A C 1
ATOM 6773 O O . SER A 1 858 ? -15.212 -6.686 -5.021 1.00 93.94 858 SER A O 1
ATOM 6775 N N . ALA A 1 859 ? -13.234 -6.728 -6.067 1.00 96.50 859 ALA A N 1
ATOM 6776 C CA . ALA A 1 859 ? -13.352 -5.356 -6.569 1.00 96.50 859 ALA A CA 1
ATOM 6777 C C . ALA A 1 859 ? -14.522 -5.158 -7.543 1.00 96.50 859 ALA A C 1
ATOM 6779 O O . ALA A 1 859 ? -15.181 -4.113 -7.500 1.00 96.50 859 ALA A O 1
ATOM 6780 N N . ARG A 1 860 ? -14.818 -6.150 -8.396 1.00 96.75 860 ARG A N 1
ATOM 6781 C CA . ARG A 1 860 ? -15.986 -6.108 -9.293 1.00 96.75 860 ARG A CA 1
ATOM 6782 C C . ARG A 1 860 ? -17.293 -6.011 -8.507 1.00 96.75 860 ARG A C 1
ATOM 6784 O O . ARG A 1 860 ? -18.110 -5.134 -8.793 1.00 96.75 860 ARG A O 1
ATOM 6791 N N . ASP A 1 861 ? -17.470 -6.877 -7.514 1.00 96.81 861 ASP A N 1
ATOM 6792 C CA . ASP A 1 861 ? -18.715 -6.966 -6.749 1.00 96.81 861 ASP A CA 1
ATOM 6793 C C . ASP A 1 861 ? -18.902 -5.776 -5.805 1.00 96.81 861 ASP A C 1
ATOM 6795 O O . ASP A 1 861 ? -19.985 -5.189 -5.766 1.00 96.81 861 ASP A O 1
ATOM 6799 N N . MET A 1 862 ? -17.843 -5.342 -5.114 1.00 97.19 862 MET A N 1
ATOM 6800 C CA . MET A 1 862 ? -17.879 -4.107 -4.325 1.00 97.19 862 MET A CA 1
ATOM 6801 C C . MET A 1 862 ? -18.176 -2.886 -5.204 1.00 97.19 862 MET A C 1
ATOM 6803 O O . MET A 1 862 ? -19.010 -2.047 -4.856 1.00 97.19 862 MET A O 1
ATOM 6807 N N . GLY A 1 863 ? -17.549 -2.814 -6.384 1.00 96.81 863 GLY A N 1
ATOM 6808 C CA . GLY A 1 863 ? -17.748 -1.738 -7.349 1.00 96.81 863 GLY A CA 1
ATOM 6809 C C . GLY A 1 863 ? -19.199 -1.582 -7.807 1.00 96.81 863 GLY A C 1
ATOM 6810 O O . GLY A 1 863 ? -19.614 -0.462 -8.107 1.00 96.81 863 GLY A O 1
ATOM 6811 N N . ALA A 1 864 ? -19.990 -2.660 -7.831 1.00 96.31 864 ALA A N 1
ATOM 6812 C CA . ALA A 1 864 ? -21.421 -2.583 -8.125 1.00 96.31 864 ALA A CA 1
ATOM 6813 C C . ALA A 1 864 ? -22.177 -1.780 -7.050 1.00 96.31 864 ALA A C 1
ATOM 6815 O O . ALA A 1 864 ? -22.880 -0.826 -7.381 1.00 96.31 864 ALA A O 1
ATOM 6816 N N . ALA A 1 865 ? -21.975 -2.099 -5.767 1.00 96.31 865 ALA A N 1
ATOM 6817 C CA . ALA A 1 865 ? -22.614 -1.382 -4.661 1.00 96.31 865 ALA A CA 1
ATOM 6818 C C . ALA A 1 865 ? -22.109 0.068 -4.545 1.00 96.31 865 ALA A C 1
ATOM 6820 O O . ALA A 1 865 ? -22.897 1.004 -4.386 1.00 96.31 865 ALA A O 1
ATOM 6821 N N . PHE A 1 866 ? -20.797 0.276 -4.684 1.00 97.12 866 PHE A N 1
ATOM 6822 C CA . PHE A 1 866 ? -20.190 1.602 -4.587 1.00 97.12 866 PHE A CA 1
ATOM 6823 C C . PHE A 1 866 ? -20.637 2.555 -5.689 1.00 97.12 866 PHE A C 1
ATOM 6825 O O . PHE A 1 866 ? -20.885 3.725 -5.404 1.00 97.12 866 PHE A O 1
ATOM 6832 N N . LYS A 1 867 ? -20.785 2.082 -6.933 1.00 96.06 867 LYS A N 1
ATOM 6833 C CA . LYS A 1 867 ? -21.287 2.920 -8.033 1.00 96.06 867 LYS A CA 1
ATOM 6834 C C . LYS A 1 867 ? -22.683 3.452 -7.737 1.00 96.06 867 LYS A C 1
ATOM 6836 O O . LYS A 1 867 ? -22.900 4.650 -7.912 1.00 96.06 867 LYS A O 1
ATOM 6841 N N . SER A 1 868 ? -23.586 2.613 -7.232 1.00 94.19 868 SER A N 1
ATOM 6842 C CA . SER A 1 868 ? -24.929 3.062 -6.859 1.00 94.19 868 SER A CA 1
ATOM 6843 C C . SER A 1 868 ? -24.899 4.044 -5.686 1.00 94.19 868 SER A C 1
ATOM 6845 O O . SER A 1 868 ? -25.490 5.120 -5.761 1.00 94.19 868 SER A O 1
ATOM 6847 N N . LEU A 1 869 ? -24.142 3.753 -4.625 1.00 96.12 869 LEU A N 1
ATOM 6848 C CA . LEU A 1 869 ? -24.064 4.643 -3.462 1.00 96.12 869 LEU A CA 1
ATOM 6849 C C . LEU A 1 869 ? -23.406 5.994 -3.785 1.00 96.12 869 LEU A C 1
ATOM 6851 O O . LEU A 1 869 ? -23.880 7.030 -3.313 1.00 96.12 869 LEU A O 1
ATOM 6855 N N . LYS A 1 870 ? -22.358 6.009 -4.614 1.00 94.75 870 LYS A N 1
ATOM 6856 C CA . LYS A 1 870 ? -21.607 7.222 -4.955 1.00 94.75 870 LYS A CA 1
ATOM 6857 C C . LYS A 1 870 ? -22.243 8.023 -6.092 1.00 94.75 870 LYS A C 1
ATOM 6859 O O . LYS A 1 870 ? -22.485 9.217 -5.932 1.00 94.75 870 LYS A O 1
ATOM 6864 N N . PHE A 1 871 ? -22.510 7.400 -7.240 1.00 94.00 871 PHE A N 1
ATOM 6865 C CA . PHE A 1 871 ? -22.875 8.121 -8.466 1.00 94.00 871 PHE A CA 1
ATOM 6866 C C . PHE A 1 871 ? -24.382 8.305 -8.669 1.00 94.00 871 PHE A C 1
ATOM 6868 O O . PHE A 1 871 ? -24.776 9.271 -9.318 1.00 94.00 871 PHE A O 1
ATOM 6875 N N . GLU A 1 872 ? -25.234 7.452 -8.089 1.00 93.69 872 GLU A N 1
ATOM 6876 C CA . GLU A 1 872 ? -26.695 7.665 -8.107 1.00 93.69 872 GLU A CA 1
ATOM 6877 C C . GLU A 1 872 ? -27.160 8.601 -6.971 1.00 93.69 872 GLU A C 1
ATOM 6879 O O . GLU A 1 872 ? -28.328 8.975 -6.899 1.00 93.69 872 GLU A O 1
ATOM 6884 N N . GLY A 1 873 ? -26.245 9.013 -6.083 1.00 86.38 873 GLY A N 1
ATOM 6885 C CA . GLY A 1 873 ? -26.495 9.983 -5.012 1.00 86.38 873 GLY A CA 1
ATOM 6886 C C . GLY A 1 873 ? -27.099 9.403 -3.728 1.00 86.38 873 GLY A C 1
ATOM 6887 O O . GLY A 1 873 ? -27.287 10.148 -2.765 1.00 86.38 873 GLY A O 1
ATOM 6888 N N . VAL A 1 874 ? -27.361 8.091 -3.670 1.00 93.81 874 VAL A N 1
ATOM 6889 C CA . VAL A 1 874 ? -27.997 7.427 -2.516 1.00 93.81 874 VAL A CA 1
ATOM 6890 C C . VAL A 1 874 ? -27.159 7.564 -1.243 1.00 93.81 874 VAL A C 1
ATOM 6892 O O . VAL A 1 874 ? -27.694 7.906 -0.192 1.00 93.81 874 VAL A O 1
ATOM 6895 N N . GLY A 1 875 ? -25.840 7.374 -1.324 1.00 94.56 875 GLY A N 1
ATOM 6896 C CA . GLY A 1 875 ? -24.942 7.500 -0.174 1.00 94.56 875 GLY A CA 1
ATOM 6897 C C . GLY A 1 875 ? -24.944 8.912 0.413 1.00 94.56 875 GLY A C 1
ATOM 6898 O O . GLY A 1 875 ? -25.039 9.074 1.626 1.00 94.56 875 GLY A O 1
ATOM 6899 N N . LYS A 1 876 ? -24.947 9.946 -0.439 1.00 92.62 876 LYS A N 1
ATOM 6900 C CA . LYS A 1 876 ? -25.063 11.343 0.008 1.00 92.62 876 LYS A CA 1
ATOM 6901 C C . LYS A 1 876 ? -26.421 11.627 0.653 1.00 92.62 876 LYS A C 1
ATOM 6903 O O . LYS A 1 876 ? -26.477 12.319 1.664 1.00 92.62 876 LYS A O 1
ATOM 6908 N N . LEU A 1 877 ? -27.508 11.083 0.101 1.00 93.25 877 LEU A N 1
ATOM 6909 C CA . LEU A 1 877 ? -28.834 11.197 0.715 1.00 93.25 877 LEU A CA 1
ATOM 6910 C C . LEU A 1 877 ? -28.854 10.571 2.112 1.00 93.25 877 LEU A C 1
ATOM 6912 O O . LEU A 1 877 ? -29.395 11.183 3.029 1.00 93.25 877 LEU A O 1
ATOM 6916 N N . LEU A 1 878 ? -28.233 9.403 2.296 1.00 93.12 878 LEU A N 1
ATOM 6917 C CA . LEU A 1 878 ? -28.113 8.760 3.607 1.00 93.12 878 LEU A CA 1
ATOM 6918 C C . LEU A 1 878 ? -27.271 9.602 4.579 1.00 93.12 878 LEU A C 1
ATOM 6920 O O . LEU A 1 878 ? -27.713 9.825 5.701 1.00 93.12 878 LEU A O 1
ATOM 6924 N N . MET A 1 879 ? -26.136 10.155 4.133 1.00 91.06 879 MET A N 1
ATOM 6925 C CA . MET A 1 879 ? -25.275 11.036 4.947 1.00 91.06 879 MET A CA 1
ATOM 6926 C C . MET A 1 879 ? -25.973 12.318 5.428 1.00 91.06 879 MET A C 1
ATOM 6928 O O . MET A 1 879 ? -25.599 12.878 6.458 1.00 91.06 879 MET A O 1
ATOM 6932 N N . GLU A 1 880 ? -26.968 12.807 4.688 1.00 90.50 880 GLU A N 1
ATOM 6933 C CA . GLU A 1 880 ? -27.759 13.992 5.054 1.00 90.50 880 GLU A CA 1
ATOM 6934 C C . GLU A 1 880 ? -29.086 13.645 5.746 1.00 90.50 880 GLU A C 1
ATOM 6936 O O . GLU A 1 880 ? -29.821 14.533 6.186 1.00 90.50 880 GLU A O 1
ATOM 6941 N N . SER A 1 881 ? -29.418 12.357 5.844 1.00 90.06 881 SER A N 1
ATOM 6942 C CA . SER A 1 881 ? -30.676 11.904 6.423 1.00 90.06 881 SER A CA 1
ATOM 6943 C C . SER A 1 881 ? -30.616 11.863 7.945 1.00 90.06 881 SER A C 1
ATOM 6945 O O . SER A 1 881 ? -29.602 11.552 8.563 1.00 90.06 881 SER A O 1
ATOM 6947 N N . LYS A 1 882 ? -31.765 12.118 8.575 1.00 86.38 882 LYS A N 1
ATOM 6948 C CA . LYS A 1 882 ? -31.956 11.862 10.001 1.00 86.38 882 LYS A CA 1
ATOM 6949 C C . LYS A 1 882 ? -32.603 10.494 10.179 1.00 86.38 882 LYS A C 1
ATOM 6951 O O . LYS A 1 882 ? -33.736 10.292 9.744 1.00 86.38 882 LYS A O 1
ATOM 6956 N N . ARG A 1 883 ? -31.923 9.583 10.874 1.00 84.38 883 ARG A N 1
ATOM 6957 C CA . ARG A 1 883 ? -32.501 8.290 11.257 1.00 84.38 883 ARG A CA 1
ATOM 6958 C C . ARG A 1 883 ? -33.678 8.481 12.221 1.00 84.38 883 ARG A C 1
ATOM 6960 O O . ARG A 1 883 ? -33.608 9.281 13.157 1.00 84.38 883 ARG A O 1
ATOM 6967 N N . LEU A 1 884 ? -34.749 7.726 11.992 1.00 85.75 884 LEU A N 1
ATOM 6968 C CA . LEU A 1 884 ? -35.879 7.590 12.911 1.00 85.75 884 LEU A CA 1
ATOM 6969 C C . LEU A 1 884 ? -35.679 6.342 13.782 1.00 85.75 884 LEU A C 1
ATOM 6971 O O . LEU A 1 884 ? -35.053 5.379 13.345 1.00 85.75 884 LEU A O 1
ATOM 6975 N N . GLY A 1 885 ? -36.180 6.376 15.016 1.00 87.56 885 GLY A N 1
ATOM 6976 C CA . GLY A 1 885 ? -36.161 5.232 15.929 1.00 87.56 885 GLY A CA 1
ATOM 6977 C C . GLY A 1 885 ? -37.578 4.817 16.310 1.00 87.56 885 GLY A C 1
ATOM 6978 O O . GLY A 1 885 ? -38.478 5.657 16.320 1.00 87.56 885 GLY A O 1
ATOM 6979 N N . ASP A 1 886 ? -37.757 3.551 16.683 1.00 95.44 886 ASP A N 1
ATOM 6980 C CA . ASP A 1 886 ? -39.071 2.985 17.029 1.00 95.44 886 ASP A CA 1
ATOM 6981 C C . ASP A 1 886 ? -39.352 2.984 18.542 1.00 95.44 886 ASP A C 1
ATOM 6983 O O . ASP A 1 886 ? -40.330 2.410 19.021 1.00 95.44 886 ASP A O 1
ATOM 6987 N N . GLY A 1 887 ? -38.509 3.680 19.311 1.00 96.44 887 GLY A N 1
ATOM 6988 C CA . GLY A 1 887 ? -38.633 3.798 20.762 1.00 96.44 887 GLY A CA 1
ATOM 6989 C C . GLY A 1 887 ? -38.240 2.526 21.515 1.00 96.44 887 GLY A C 1
ATOM 6990 O O . GLY A 1 887 ? -38.787 2.264 22.583 1.00 96.44 887 GLY A O 1
ATOM 6991 N N . ILE A 1 888 ? -37.305 1.741 20.980 1.00 98.19 888 ILE A N 1
ATOM 6992 C CA . ILE A 1 888 ? -36.765 0.540 21.627 1.00 98.19 888 ILE A CA 1
ATOM 6993 C C . ILE A 1 888 ? -35.354 0.843 22.134 1.00 98.19 888 ILE A C 1
ATOM 6995 O O . ILE A 1 888 ? -34.502 1.302 21.371 1.00 98.19 888 ILE A O 1
ATOM 6999 N N . ALA A 1 889 ? -35.118 0.579 23.415 1.00 98.12 889 ALA A N 1
ATOM 7000 C CA . ALA A 1 889 ? -33.808 0.606 24.045 1.00 98.12 889 ALA A CA 1
ATOM 7001 C C . ALA A 1 889 ? -33.342 -0.824 24.342 1.00 98.12 889 ALA A C 1
ATOM 7003 O O . ALA A 1 889 ? -34.111 -1.629 24.868 1.00 98.12 889 ALA A O 1
ATOM 7004 N N . ILE A 1 890 ? -32.078 -1.126 24.055 1.00 98.31 890 ILE A N 1
ATOM 7005 C CA . ILE A 1 890 ? -31.407 -2.339 24.537 1.00 98.31 890 ILE A CA 1
ATOM 7006 C C . ILE A 1 890 ? -30.374 -1.926 25.578 1.00 98.31 890 ILE A C 1
ATOM 7008 O O . ILE A 1 890 ? -29.549 -1.048 25.331 1.00 98.31 890 ILE A O 1
ATOM 7012 N N . HIS A 1 891 ? -30.409 -2.557 26.743 1.00 98.19 891 HIS A N 1
ATOM 7013 C CA . HIS A 1 891 ? -29.469 -2.267 27.808 1.00 98.19 891 HIS A CA 1
ATOM 7014 C C . HIS A 1 891 ? -28.058 -2.761 27.467 1.00 98.19 891 HIS A C 1
ATOM 7016 O O . HIS A 1 891 ? -27.861 -3.919 27.094 1.00 98.19 891 HIS A O 1
ATOM 7022 N N . TYR A 1 892 ? -27.079 -1.871 27.602 1.00 97.75 892 TYR A N 1
ATOM 7023 C CA . TYR A 1 892 ? -25.656 -2.168 27.502 1.00 97.75 892 TYR A CA 1
ATOM 7024 C C . TYR A 1 892 ? -25.016 -1.981 28.883 1.00 97.75 892 TYR A C 1
ATOM 7026 O O . TYR A 1 892 ? -24.960 -0.868 29.402 1.00 97.75 892 TYR A O 1
ATOM 7034 N N . SER A 1 893 ? -24.518 -3.067 29.472 1.00 96.38 893 SER A N 1
ATOM 7035 C CA . SER A 1 893 ? -23.943 -3.060 30.820 1.00 96.38 893 SER A CA 1
ATOM 7036 C C . SER A 1 893 ? -22.558 -3.684 30.813 1.00 96.38 893 SER A C 1
ATOM 7038 O O . SER A 1 893 ? -22.419 -4.899 30.660 1.00 96.38 893 SER A O 1
ATOM 7040 N N . MET A 1 894 ? -21.534 -2.849 31.004 1.00 96.88 894 MET A N 1
ATOM 7041 C CA . MET A 1 894 ? -20.162 -3.323 31.180 1.00 96.88 894 MET A CA 1
ATOM 7042 C C . MET A 1 894 ? -19.992 -4.167 32.459 1.00 96.88 894 MET A C 1
ATOM 7044 O O . MET A 1 894 ? -19.387 -5.235 32.371 1.00 96.88 894 MET A O 1
ATOM 7048 N N . PRO A 1 895 ? -20.637 -3.834 33.599 1.00 97.38 895 PRO A N 1
ATOM 7049 C CA . PRO A 1 895 ? -20.708 -4.751 34.738 1.00 97.38 895 PRO A CA 1
ATOM 7050 C C . PRO A 1 895 ? -21.290 -6.126 34.380 1.00 97.38 895 PRO A C 1
ATOM 7052 O O . PRO A 1 895 ? -20.798 -7.156 34.834 1.00 97.38 895 PRO A O 1
ATOM 7055 N N . SER A 1 896 ? -22.307 -6.188 33.512 1.00 97.12 896 SER A N 1
ATOM 7056 C CA . SER A 1 896 ? -22.852 -7.477 33.059 1.00 97.12 896 SER A CA 1
ATOM 7057 C C . SER A 1 896 ? -21.883 -8.225 32.137 1.00 97.12 896 SER A C 1
ATOM 7059 O O . SER A 1 896 ? -21.829 -9.453 32.196 1.00 97.12 896 SER A O 1
ATOM 7061 N N . VAL A 1 897 ? -21.068 -7.518 31.342 1.00 96.31 897 VAL A N 1
ATOM 7062 C CA . VAL A 1 897 ? -19.946 -8.113 30.589 1.00 96.31 897 VAL A CA 1
ATOM 7063 C C . VAL A 1 897 ? -18.915 -8.718 31.547 1.00 96.31 897 VAL A C 1
ATOM 7065 O O . VAL A 1 897 ? -18.469 -9.846 31.316 1.00 96.31 897 VAL A O 1
ATOM 7068 N N . HIS A 1 898 ? -18.566 -8.034 32.643 1.00 97.25 898 HIS A N 1
ATOM 7069 C CA . HIS A 1 898 ? -17.673 -8.566 33.683 1.00 97.25 898 HIS A CA 1
ATOM 7070 C C . HIS A 1 898 ? -18.266 -9.810 34.345 1.00 97.25 898 HIS A C 1
ATOM 7072 O O . HIS A 1 898 ? -17.616 -10.858 34.362 1.00 97.25 898 HIS A O 1
ATOM 7078 N N . GLY A 1 899 ? -19.516 -9.729 34.808 1.00 95.50 899 GLY A N 1
ATOM 7079 C CA . GLY A 1 899 ? -20.242 -10.843 35.419 1.00 95.50 899 GLY A CA 1
ATOM 7080 C C . GLY A 1 899 ? -20.330 -12.058 34.491 1.00 95.50 899 GLY A C 1
ATOM 7081 O O . GLY A 1 899 ? -20.029 -13.181 34.894 1.00 95.50 899 GLY A O 1
ATOM 7082 N N . ALA A 1 900 ? -20.648 -11.845 33.213 1.00 93.75 900 ALA A N 1
ATOM 7083 C CA . ALA A 1 900 ? -20.657 -12.908 32.213 1.00 93.75 900 ALA A CA 1
ATOM 7084 C C . ALA A 1 900 ? -19.255 -13.497 31.981 1.00 93.75 900 ALA A C 1
ATOM 7086 O O . ALA A 1 900 ? -19.107 -14.715 31.886 1.00 93.75 900 ALA A O 1
ATOM 7087 N N . SER A 1 901 ? -18.213 -12.666 31.921 1.00 92.88 901 SER A N 1
ATOM 7088 C CA . SER A 1 901 ? -16.832 -13.112 31.685 1.00 92.88 901 SER A CA 1
ATOM 7089 C C . SER A 1 901 ? -16.297 -13.968 32.835 1.00 92.88 901 SER A C 1
ATOM 7091 O O . SER A 1 901 ? -15.779 -15.069 32.610 1.00 92.88 901 SER A O 1
ATOM 7093 N N . ILE A 1 902 ? -16.482 -13.530 34.085 1.00 93.19 902 ILE A N 1
ATOM 7094 C CA . ILE A 1 902 ? -15.986 -14.275 35.249 1.00 93.19 902 ILE A CA 1
ATOM 7095 C C . ILE A 1 902 ? -16.724 -15.604 35.439 1.00 93.19 902 ILE A C 1
ATOM 7097 O O . ILE A 1 902 ? -16.091 -16.594 35.810 1.00 93.19 902 ILE A O 1
ATOM 7101 N N . LEU A 1 903 ? -18.013 -15.664 35.085 1.00 91.75 903 LEU A N 1
ATOM 7102 C CA . LEU A 1 903 ? -18.822 -16.889 35.086 1.00 91.75 903 LEU A CA 1
ATOM 7103 C C . LEU A 1 903 ? -18.552 -17.816 33.888 1.00 91.75 903 LEU A C 1
ATOM 7105 O O . LEU A 1 903 ? -19.024 -18.951 33.878 1.00 91.75 903 LEU A O 1
ATOM 7109 N N . GLY A 1 904 ? -17.786 -17.363 32.890 1.00 87.56 904 GLY A N 1
ATOM 7110 C CA . GLY A 1 904 ? -17.487 -18.140 31.685 1.00 87.56 904 GLY A CA 1
ATOM 7111 C C . GLY A 1 904 ? -18.599 -18.125 30.631 1.00 87.56 904 GLY A C 1
ATOM 7112 O O . GLY A 1 904 ? -18.599 -18.973 29.747 1.00 87.56 904 GLY A O 1
ATOM 7113 N N . TYR A 1 905 ? -19.526 -17.168 30.695 1.00 85.88 905 TYR A N 1
ATOM 7114 C CA . TYR A 1 905 ? -20.586 -16.942 29.701 1.00 85.88 905 TYR A CA 1
ATOM 7115 C C . TYR A 1 905 ? -20.177 -15.978 28.584 1.00 85.88 905 TYR A C 1
ATOM 7117 O O . TYR A 1 905 ? -20.969 -15.682 27.694 1.00 85.88 905 TYR A O 1
ATOM 7125 N N . HIS A 1 906 ? -18.951 -15.466 28.615 1.00 81.38 906 HIS A N 1
ATOM 7126 C CA . HIS A 1 906 ? -18.419 -14.551 27.608 1.00 81.38 906 HIS A CA 1
ATOM 7127 C C . HIS A 1 906 ? -17.177 -15.150 26.930 1.00 81.38 906 HIS A C 1
ATOM 7129 O O . HIS A 1 906 ? -16.111 -14.538 26.892 1.00 81.38 906 HIS A O 1
ATOM 7135 N N . GLN A 1 907 ? -17.299 -16.389 26.446 1.00 66.06 907 GLN A N 1
ATOM 7136 C CA . GLN A 1 907 ? -16.214 -17.080 25.744 1.00 66.06 907 GLN A CA 1
ATOM 7137 C C . GLN A 1 907 ? -16.004 -16.515 24.335 1.00 66.06 907 GLN A C 1
ATOM 7139 O O . GLN A 1 907 ? -16.953 -16.110 23.658 1.00 66.06 907 GLN A O 1
ATOM 7144 N N . ARG A 1 908 ? -14.745 -16.510 23.895 1.00 56.44 908 ARG A N 1
ATOM 7145 C CA . ARG A 1 908 ? -14.343 -16.123 22.543 1.00 56.44 908 ARG A CA 1
ATOM 7146 C C . ARG A 1 908 ? -14.682 -17.246 21.554 1.00 56.44 908 ARG A C 1
ATOM 7148 O O . ARG A 1 908 ? -14.789 -18.412 21.922 1.00 56.44 908 ARG A O 1
ATOM 7155 N N . THR A 1 909 ? -14.849 -16.899 20.283 1.00 45.38 909 THR A N 1
ATOM 7156 C CA . THR A 1 909 ? -14.950 -17.859 19.173 1.00 45.38 909 THR A CA 1
ATOM 7157 C C . THR A 1 909 ? -13.705 -17.722 18.277 1.00 45.38 909 THR A C 1
ATOM 7159 O O . THR A 1 909 ? -13.731 -16.881 17.394 1.00 45.38 909 THR A O 1
ATOM 7162 N N . ARG A 1 910 ? -12.660 -18.551 18.536 1.00 46.66 910 ARG A N 1
ATOM 7163 C CA . ARG A 1 910 ? -11.401 -18.836 17.758 1.00 46.66 910 ARG A CA 1
ATOM 7164 C C . ARG A 1 910 ? -10.488 -17.617 17.431 1.00 46.66 910 ARG A C 1
ATOM 7166 O O . ARG A 1 910 ? -10.960 -16.493 17.458 1.00 46.66 910 ARG A O 1
ATOM 7173 N N . ASP A 1 911 ? -9.148 -17.674 17.321 1.00 36.44 911 ASP A N 1
ATOM 7174 C CA . ASP A 1 911 ? -8.210 -18.607 16.652 1.00 36.44 911 ASP A CA 1
ATOM 7175 C C . ASP A 1 911 ? -6.993 -19.093 17.491 1.00 36.44 911 ASP A C 1
ATOM 7177 O O . ASP A 1 911 ? -6.234 -19.930 17.016 1.00 36.44 911 ASP A O 1
ATOM 7181 N N . ASP A 1 912 ? -6.810 -18.637 18.737 1.00 36.97 912 ASP A N 1
ATOM 7182 C CA . ASP A 1 912 ? -5.644 -18.990 19.589 1.00 36.97 912 ASP A CA 1
ATOM 7183 C C . ASP A 1 912 ? -6.011 -19.750 20.887 1.00 36.97 912 ASP A C 1
ATOM 7185 O O . ASP A 1 912 ? -5.149 -20.018 21.727 1.00 36.97 912 ASP A O 1
ATOM 7189 N N . ASP A 1 913 ? -7.286 -20.101 21.076 1.00 36.81 913 ASP A N 1
ATOM 7190 C CA . ASP A 1 913 ? -7.759 -20.810 22.271 1.00 36.81 913 ASP A CA 1
ATOM 7191 C C . ASP A 1 913 ? -7.895 -22.322 21.995 1.00 36.81 913 ASP A C 1
ATOM 7193 O O . ASP A 1 913 ? -8.708 -22.744 21.169 1.00 36.81 913 ASP A O 1
ATOM 7197 N N . ASP A 1 914 ? -7.153 -23.151 22.742 1.00 33.09 914 ASP A N 1
ATOM 7198 C CA . ASP A 1 914 ? -7.291 -24.624 22.767 1.00 33.09 914 ASP A CA 1
ATOM 7199 C C . ASP A 1 914 ? -8.676 -25.095 23.274 1.00 33.09 914 ASP A C 1
ATOM 7201 O O . ASP A 1 914 ? -9.023 -26.275 23.172 1.00 33.09 914 ASP A O 1
ATOM 7205 N N . GLU A 1 915 ? -9.499 -24.194 23.817 1.00 37.81 915 GLU A N 1
ATOM 7206 C CA . GLU A 1 915 ? -10.851 -24.505 24.277 1.00 37.81 915 GLU A CA 1
ATOM 7207 C C . GLU A 1 915 ? -11.897 -23.971 23.294 1.00 37.81 915 GLU A C 1
ATOM 7209 O O . GLU A 1 915 ? -12.342 -22.827 23.359 1.00 37.81 915 GLU A O 1
ATOM 7214 N N . GLY A 1 916 ? -12.317 -24.837 22.367 1.00 39.34 916 GLY A N 1
ATOM 7215 C CA . GLY A 1 916 ? -13.474 -24.567 21.519 1.00 39.34 916 GLY A CA 1
ATOM 7216 C C . GLY A 1 916 ? -14.753 -24.339 22.346 1.00 39.34 916 GLY A C 1
ATOM 7217 O O . GLY A 1 916 ? -14.889 -24.896 23.441 1.00 39.34 916 GLY A O 1
ATOM 7218 N N . PRO A 1 917 ? -15.719 -23.560 21.824 1.00 44.12 917 PRO A N 1
ATOM 7219 C CA . PRO A 1 917 ? -16.985 -23.328 22.507 1.00 44.12 917 PRO A CA 1
ATOM 7220 C C . PRO A 1 917 ? -17.683 -24.666 22.766 1.00 44.12 917 PRO A C 1
ATOM 7222 O O . PRO A 1 917 ? -17.903 -25.460 21.848 1.00 44.12 917 PRO A O 1
ATOM 7225 N N . LYS A 1 918 ? -18.056 -24.931 24.020 1.00 49.06 918 LYS A N 1
ATOM 7226 C CA . LYS A 1 918 ? -18.960 -26.045 24.322 1.00 49.06 918 LYS A CA 1
ATOM 7227 C C . LYS A 1 918 ? -20.343 -25.635 23.817 1.00 49.06 918 LYS A C 1
ATOM 7229 O O . LYS A 1 918 ? -20.930 -24.710 24.365 1.00 49.06 918 LYS A O 1
ATOM 7234 N N . GLU A 1 919 ? -20.880 -26.332 22.812 1.00 49.28 919 GLU A N 1
ATOM 7235 C CA . GLU A 1 919 ? -22.189 -26.058 22.171 1.00 49.28 919 GLU A CA 1
ATOM 7236 C C . GLU A 1 919 ? -23.388 -25.958 23.148 1.00 49.28 919 GLU A C 1
ATOM 7238 O O . GLU A 1 919 ? -24.486 -25.577 22.755 1.00 49.28 919 GLU A O 1
ATOM 7243 N N . THR A 1 920 ? -23.194 -26.273 24.433 1.00 50.75 920 THR A N 1
ATOM 7244 C CA . THR A 1 920 ? -24.213 -26.283 25.489 1.00 50.75 920 THR A CA 1
ATOM 7245 C C . THR A 1 920 ? -24.082 -25.163 26.539 1.00 50.75 920 THR A C 1
ATOM 7247 O O . THR A 1 920 ? -24.805 -25.212 27.534 1.00 50.75 920 THR A O 1
ATOM 7250 N N . SER A 1 921 ? -23.166 -24.192 26.411 1.00 62.53 921 SER A N 1
ATOM 7251 C CA . SER A 1 921 ? -23.004 -23.110 27.407 1.00 62.53 921 SER A CA 1
ATOM 7252 C C . SER A 1 921 ? -23.776 -21.832 27.058 1.00 62.53 921 SER A C 1
ATOM 7254 O O . SER A 1 921 ? -23.762 -21.381 25.916 1.00 62.53 921 SER A O 1
ATOM 7256 N N . LEU A 1 922 ? -24.399 -21.214 28.070 1.00 76.69 922 LEU A N 1
ATOM 7257 C CA . LEU A 1 922 ? -24.983 -19.869 28.002 1.00 76.69 922 LEU A CA 1
ATOM 7258 C C . LEU A 1 922 ? -23.936 -18.863 27.482 1.00 76.69 922 LEU A C 1
ATOM 7260 O O . LEU A 1 922 ? -22.827 -18.817 28.011 1.00 76.69 922 LEU A O 1
ATOM 7264 N N . SER A 1 923 ? -24.282 -18.073 26.460 1.00 85.44 923 SER A N 1
ATOM 7265 C CA . SER A 1 923 ? -23.378 -17.103 25.824 1.00 85.44 923 SER A CA 1
ATOM 7266 C C . SER A 1 923 ? -23.986 -15.702 25.838 1.00 85.44 923 SER A C 1
ATOM 7268 O O . SER A 1 923 ? -24.986 -15.444 25.167 1.00 85.44 923 SER A O 1
ATOM 7270 N N . PHE A 1 924 ? -23.375 -14.788 26.594 1.00 90.38 924 PHE A N 1
ATOM 7271 C CA . PHE A 1 924 ? -23.783 -13.386 26.687 1.00 90.38 924 PHE A CA 1
ATOM 7272 C C . PHE A 1 924 ? -23.712 -12.668 25.327 1.00 90.38 924 PHE A C 1
ATOM 7274 O O . PHE A 1 924 ? -24.723 -12.075 24.937 1.00 90.38 924 PHE A O 1
ATOM 7281 N N . PRO A 1 925 ? -22.606 -12.756 24.550 1.00 88.69 925 PRO A N 1
ATOM 7282 C CA . PRO A 1 925 ? -22.548 -12.131 23.228 1.00 88.69 925 PRO A CA 1
ATOM 7283 C C . PRO A 1 925 ? -23.628 -12.647 22.276 1.00 88.69 925 PRO A C 1
ATOM 7285 O O . PRO A 1 925 ? -24.295 -11.847 21.623 1.00 88.69 925 PRO A O 1
ATOM 7288 N N . ALA A 1 926 ? -23.845 -13.968 22.229 1.00 87.94 926 ALA A N 1
ATOM 7289 C CA . ALA A 1 926 ? -24.851 -14.562 21.349 1.00 87.94 926 ALA A CA 1
ATOM 7290 C C . ALA A 1 926 ? -26.280 -14.191 21.773 1.00 87.94 926 ALA A C 1
ATOM 7292 O O . ALA A 1 926 ? -27.127 -13.948 20.917 1.00 87.94 926 ALA A O 1
ATOM 7293 N N . ASN A 1 927 ? -26.546 -14.103 23.080 1.00 91.94 927 ASN A N 1
ATOM 7294 C CA . ASN A 1 927 ? -27.844 -13.684 23.602 1.00 91.94 927 ASN A CA 1
ATOM 7295 C C . ASN A 1 927 ? -28.174 -12.234 23.213 1.00 91.94 927 ASN A C 1
ATOM 7297 O O . ASN A 1 927 ? -29.251 -11.960 22.681 1.00 91.94 927 ASN A O 1
ATOM 7301 N N . ARG A 1 928 ? -27.226 -11.306 23.408 1.00 93.69 928 ARG A N 1
ATOM 7302 C CA . ARG A 1 928 ? -27.381 -9.909 22.974 1.00 93.69 928 ARG A CA 1
ATOM 7303 C C . ARG A 1 928 ? -27.592 -9.813 21.463 1.00 93.69 928 ARG A C 1
ATOM 7305 O O . ARG A 1 928 ? -28.504 -9.117 21.019 1.00 93.69 928 ARG A O 1
ATOM 7312 N N . ASP A 1 929 ? -26.776 -10.519 20.683 1.00 93.12 929 ASP A N 1
ATOM 7313 C CA . ASP A 1 929 ? -26.878 -10.515 19.223 1.00 93.12 929 ASP A CA 1
ATOM 7314 C C . ASP A 1 929 ? -28.219 -11.091 18.737 1.00 93.12 929 ASP A C 1
ATOM 7316 O O . ASP A 1 929 ? -28.828 -10.557 17.811 1.00 93.12 929 ASP A O 1
ATOM 7320 N N . GLY A 1 930 ? -28.745 -12.115 19.415 1.00 93.81 930 GLY A N 1
ATOM 7321 C CA . GLY A 1 930 ? -30.076 -12.667 19.160 1.00 93.81 930 GLY A CA 1
ATOM 7322 C C . GLY A 1 930 ? -31.191 -11.626 19.298 1.00 93.81 930 GLY A C 1
ATOM 7323 O O . GLY A 1 930 ? -32.043 -11.523 18.411 1.00 93.81 930 GLY A O 1
ATOM 7324 N N . TRP A 1 931 ? -31.163 -10.801 20.351 1.00 96.00 931 TRP A N 1
ATOM 7325 C CA . TRP A 1 931 ? -32.103 -9.683 20.512 1.00 96.00 931 TRP A CA 1
ATOM 7326 C C . TRP A 1 931 ? -31.965 -8.642 19.400 1.00 96.00 931 TRP A C 1
ATOM 7328 O O . TRP A 1 931 ? -32.968 -8.241 18.807 1.00 96.00 931 TRP A O 1
ATOM 7338 N N . VAL A 1 932 ? -30.731 -8.237 19.085 1.00 95.56 932 VAL A N 1
ATOM 7339 C CA . VAL A 1 932 ? -30.440 -7.274 18.011 1.00 95.56 932 VAL A CA 1
ATOM 7340 C C . VAL A 1 932 ? -30.997 -7.757 16.672 1.00 95.56 932 VAL A C 1
ATOM 7342 O O . VAL A 1 932 ? -31.709 -7.007 15.999 1.00 95.56 932 VAL A O 1
ATOM 7345 N N . ARG A 1 933 ? -30.712 -9.008 16.293 1.00 94.31 933 ARG A N 1
ATOM 7346 C CA . ARG A 1 933 ? -31.204 -9.609 15.046 1.00 94.31 933 ARG A CA 1
ATOM 7347 C C . ARG A 1 933 ? -32.721 -9.711 15.034 1.00 94.31 933 ARG A C 1
ATOM 7349 O O . ARG A 1 933 ? -33.334 -9.265 14.075 1.00 94.31 933 ARG A O 1
ATOM 7356 N N . THR A 1 934 ? -33.328 -10.175 16.126 1.00 96.12 934 THR A N 1
ATOM 7357 C CA . THR A 1 934 ? -34.791 -10.298 16.234 1.00 96.12 934 THR A CA 1
ATOM 7358 C C . THR A 1 934 ? -35.492 -8.957 16.001 1.00 96.12 934 THR A C 1
ATOM 7360 O O . THR A 1 934 ? -36.476 -8.892 15.270 1.00 96.12 934 THR A O 1
ATOM 7363 N N . ILE A 1 935 ? -34.982 -7.861 16.574 1.00 95.56 935 ILE A N 1
ATOM 7364 C CA . ILE A 1 935 ? -35.564 -6.525 16.367 1.00 95.56 935 ILE A CA 1
ATOM 7365 C C . ILE A 1 935 ? -35.406 -6.075 14.907 1.00 95.56 935 ILE A C 1
ATOM 7367 O O . ILE A 1 935 ? -36.356 -5.551 14.322 1.00 95.56 935 ILE A O 1
ATOM 7371 N N . LYS A 1 936 ? -34.231 -6.297 14.304 1.00 92.25 936 LYS A N 1
ATOM 7372 C CA . LYS A 1 936 ? -33.970 -5.940 12.901 1.00 92.25 936 LYS A CA 1
ATOM 7373 C C . LYS A 1 936 ? -34.821 -6.758 11.924 1.00 92.25 936 LYS A C 1
ATOM 7375 O O . LYS A 1 936 ? -35.353 -6.182 10.979 1.00 92.25 936 LYS A O 1
ATOM 7380 N N . ASP A 1 937 ? -35.022 -8.049 12.184 1.00 94.44 937 ASP A N 1
ATOM 7381 C CA . ASP A 1 937 ? -35.870 -8.941 11.379 1.00 94.44 937 ASP A CA 1
ATOM 7382 C C . ASP A 1 937 ? -37.348 -8.522 11.411 1.00 94.44 937 ASP A C 1
ATOM 7384 O O . ASP A 1 937 ? -38.079 -8.717 10.440 1.00 94.44 937 ASP A O 1
ATOM 7388 N N . LEU A 1 938 ? -37.787 -7.876 12.498 1.00 95.19 938 LEU A N 1
ATOM 7389 C CA . LEU A 1 938 ? -39.110 -7.249 12.600 1.00 95.19 938 LEU A CA 1
ATOM 7390 C C . LEU A 1 938 ? -39.212 -5.908 11.850 1.00 95.19 938 LEU A C 1
ATOM 7392 O O . LEU A 1 938 ? -40.274 -5.286 11.851 1.00 95.19 938 LEU A O 1
ATOM 7396 N N . GLY A 1 939 ? -38.129 -5.446 11.218 1.00 91.81 939 GLY A N 1
ATOM 7397 C CA . GLY A 1 939 ? -38.060 -4.153 10.538 1.00 91.81 939 GLY A CA 1
ATOM 7398 C C . GLY A 1 939 ? -38.007 -2.956 11.491 1.00 91.81 939 GLY A C 1
ATOM 7399 O O . GLY A 1 939 ? -38.285 -1.837 11.065 1.00 91.81 939 GLY A O 1
ATOM 7400 N N . LEU A 1 940 ? -37.671 -3.179 12.767 1.00 94.00 940 LEU A N 1
ATOM 7401 C CA . LEU A 1 940 ? -37.659 -2.155 13.810 1.00 94.00 940 LEU A CA 1
ATOM 7402 C C . LEU A 1 940 ? -36.243 -1.636 14.086 1.00 94.00 940 LEU A C 1
ATOM 7404 O O . LEU A 1 940 ? -35.232 -2.288 13.819 1.00 94.00 940 LEU A O 1
ATOM 7408 N N . GLN A 1 941 ? -36.177 -0.433 14.642 1.00 92.81 941 GLN A N 1
ATOM 7409 C CA . GLN A 1 941 ? -34.962 0.283 14.993 1.00 92.81 941 GLN A CA 1
ATOM 7410 C C . GLN A 1 941 ? -34.862 0.481 16.507 1.00 92.81 941 GLN A C 1
ATOM 7412 O O . GLN A 1 941 ? -35.805 0.918 17.170 1.00 92.81 941 GLN A O 1
ATOM 7417 N N . PHE A 1 942 ? -33.671 0.227 17.040 1.00 95.62 942 PHE A N 1
ATOM 7418 C CA . PHE A 1 942 ? -33.342 0.413 18.448 1.00 95.62 942 PHE A CA 1
ATOM 7419 C C . PHE A 1 942 ? -32.085 1.269 18.615 1.00 95.62 942 PHE A C 1
ATOM 7421 O O . PHE A 1 942 ? -31.325 1.470 17.653 1.00 95.62 942 PHE A O 1
ATOM 7428 N N . ASP A 1 943 ? -31.879 1.708 19.854 1.00 95.88 943 ASP A N 1
ATOM 7429 C CA . ASP A 1 943 ? -30.625 2.270 20.347 1.00 95.88 943 ASP A CA 1
ATOM 7430 C C . ASP A 1 943 ? -30.147 1.459 21.563 1.00 95.88 943 ASP A C 1
ATOM 7432 O O . ASP A 1 943 ? -30.958 0.981 22.363 1.00 95.88 943 ASP A O 1
ATOM 7436 N N . PHE A 1 944 ? -28.835 1.298 21.716 1.00 97.69 944 PHE A N 1
ATOM 7437 C CA . PHE A 1 944 ? -28.268 0.852 22.983 1.00 97.69 944 PHE A CA 1
ATOM 7438 C C . PHE A 1 944 ? -28.322 1.992 24.006 1.00 97.69 944 PHE A C 1
ATOM 7440 O O . PHE A 1 944 ? -28.116 3.158 23.669 1.00 97.69 944 PHE A O 1
ATOM 7447 N N . VAL A 1 945 ? -28.589 1.652 25.263 1.00 97.94 945 VAL A N 1
ATOM 7448 C CA . VAL A 1 945 ? -28.558 2.586 26.393 1.00 97.94 945 VAL A CA 1
ATOM 7449 C C . VAL A 1 945 ? -27.644 2.000 27.455 1.00 97.94 945 VAL A C 1
ATOM 7451 O O . VAL A 1 945 ? -27.870 0.875 27.903 1.00 97.94 945 VAL A O 1
ATOM 7454 N N . SER A 1 946 ? -26.589 2.731 27.816 1.00 97.94 946 SER A N 1
ATOM 7455 C CA . SER A 1 946 ? -25.598 2.239 28.774 1.00 97.94 946 SER A CA 1
ATOM 7456 C C . SER A 1 946 ? -26.099 2.308 30.217 1.00 97.94 946 SER A C 1
ATOM 7458 O O . SER A 1 946 ? -26.949 3.147 30.521 1.00 97.94 946 SER A O 1
ATOM 7460 N N . SER A 1 947 ? -25.526 1.498 31.113 1.00 97.44 947 SER A N 1
ATOM 7461 C CA . SER A 1 947 ? -25.804 1.563 32.558 1.00 97.44 947 SER A CA 1
ATOM 7462 C C . SER A 1 947 ? -25.762 2.996 33.094 1.00 97.44 947 SER A C 1
ATOM 7464 O O . SER A 1 947 ? -26.742 3.482 33.648 1.00 97.44 947 SER A O 1
ATOM 7466 N N . GLU A 1 948 ? -24.701 3.749 32.796 1.00 96.56 948 GLU A N 1
ATOM 7467 C CA . GLU A 1 948 ? -24.572 5.151 33.216 1.00 96.56 948 GLU A CA 1
ATOM 7468 C C . GLU A 1 948 ? -25.706 6.050 32.677 1.00 96.56 948 GLU A C 1
ATOM 7470 O O . GLU A 1 948 ? -26.223 6.915 33.383 1.00 96.56 948 GLU A O 1
ATOM 7475 N N . GLN A 1 949 ? -26.139 5.850 31.427 1.00 97.38 949 GLN A N 1
ATOM 7476 C CA . GLN A 1 949 ? -27.271 6.601 30.876 1.00 97.38 949 GLN A CA 1
ATOM 7477 C C . GLN A 1 949 ? -28.582 6.233 31.578 1.00 97.38 949 GLN A C 1
ATOM 7479 O O . GLN A 1 949 ? -29.449 7.097 31.749 1.00 97.38 949 GLN A O 1
ATOM 7484 N N . VAL A 1 950 ? -28.769 4.968 31.965 1.00 98.00 950 VAL A N 1
ATOM 7485 C CA . VAL A 1 950 ? -29.930 4.545 32.757 1.00 98.00 950 VAL A CA 1
ATOM 7486 C C . VAL A 1 950 ? -29.880 5.199 34.136 1.00 98.00 950 VAL A C 1
ATOM 7488 O O . VAL A 1 950 ? -30.878 5.793 34.536 1.00 98.00 950 VAL A O 1
ATOM 7491 N N . GLU A 1 951 ? -28.736 5.196 34.823 1.00 97.56 951 GLU A N 1
ATOM 7492 C CA . GLU A 1 951 ? -28.527 5.857 36.125 1.00 97.56 951 GLU A CA 1
ATOM 7493 C C . GLU A 1 951 ? -28.806 7.364 36.081 1.00 97.56 951 GLU A C 1
ATOM 7495 O O . GLU A 1 951 ? -29.417 7.918 36.997 1.00 97.56 951 GLU A O 1
ATOM 7500 N N . GLN A 1 952 ? -28.431 8.024 34.983 1.00 96.62 952 GLN A N 1
ATOM 7501 C CA . GLN A 1 952 ? -28.693 9.447 34.736 1.00 96.62 952 GLN A CA 1
ATOM 7502 C C . GLN A 1 952 ? -30.149 9.743 34.327 1.00 96.62 952 GLN A C 1
ATOM 7504 O O . GLN A 1 952 ? -30.504 10.898 34.090 1.00 96.62 952 GLN A O 1
ATOM 7509 N N . GLY A 1 953 ? -31.013 8.725 34.249 1.00 95.31 953 GLY A N 1
ATOM 7510 C CA . GLY A 1 953 ? -32.447 8.883 34.009 1.00 95.31 953 GLY A CA 1
ATOM 7511 C C . GLY A 1 953 ? -32.842 9.020 32.536 1.00 95.31 953 GLY A C 1
ATOM 7512 O O . GLY A 1 953 ? -33.929 9.516 32.241 1.00 95.31 953 GLY A O 1
ATOM 7513 N N . SER A 1 954 ? -32.007 8.574 31.589 1.00 93.88 954 SER A N 1
ATOM 7514 C CA . SER A 1 954 ? -32.283 8.692 30.142 1.00 93.88 954 SER A CA 1
ATOM 7515 C C . SER A 1 954 ? -33.603 8.042 29.690 1.00 93.88 954 SER A C 1
ATOM 7517 O O . SER A 1 954 ? -34.208 8.486 28.706 1.00 93.88 954 SER A O 1
ATOM 7519 N N . LEU A 1 955 ? -34.098 7.042 30.427 1.00 95.88 955 LEU A N 1
ATOM 7520 C CA . LEU A 1 955 ? -35.384 6.383 30.175 1.00 95.88 955 LEU A CA 1
ATOM 7521 C C . LEU A 1 955 ? -36.584 7.332 30.343 1.00 95.88 955 LEU A C 1
ATOM 7523 O O . LEU A 1 955 ? -37.598 7.164 29.670 1.00 95.88 955 LEU A O 1
ATOM 7527 N N . ALA A 1 956 ? -36.458 8.379 31.165 1.00 92.06 956 ALA A N 1
ATOM 7528 C CA . ALA A 1 956 ? -37.514 9.367 31.399 1.00 92.06 956 ALA A CA 1
ATOM 7529 C C . ALA A 1 956 ? -37.653 10.409 30.270 1.00 92.06 956 ALA A C 1
ATOM 7531 O O . ALA A 1 956 ? -38.526 11.272 30.322 1.00 92.06 956 ALA A O 1
ATOM 7532 N N . SER A 1 957 ? -36.815 10.341 29.229 1.00 88.56 957 SER A N 1
ATOM 7533 C CA . SER A 1 957 ? -36.819 11.296 28.109 1.00 88.56 957 SER A CA 1
ATOM 7534 C C . SER A 1 957 ? -38.074 11.246 27.224 1.00 88.56 957 SER A C 1
ATOM 7536 O O . SER A 1 957 ? -38.252 12.110 26.368 1.00 88.56 957 SER A O 1
ATOM 7538 N N . GLY A 1 958 ? -38.917 10.215 27.367 1.00 89.19 958 GLY A N 1
ATOM 7539 C CA . GLY A 1 958 ? -40.047 9.941 26.469 1.00 89.19 958 GLY A CA 1
ATOM 7540 C C . GLY A 1 958 ? -39.634 9.387 25.098 1.00 89.19 958 GLY A C 1
ATOM 7541 O O . GLY A 1 958 ? -40.494 9.114 24.262 1.00 89.19 958 GLY A O 1
ATOM 7542 N N . LYS A 1 959 ? -38.327 9.201 24.860 1.00 93.94 959 LYS A N 1
ATOM 7543 C CA . LYS A 1 959 ? -37.778 8.621 23.626 1.00 93.94 959 LYS A CA 1
ATOM 7544 C C . LYS A 1 959 ? -38.085 7.128 23.503 1.00 93.94 959 LYS A C 1
ATOM 7546 O O . LYS A 1 959 ? -38.285 6.641 22.393 1.00 93.94 959 LYS A O 1
ATOM 7551 N N . TYR A 1 960 ? -38.110 6.414 24.627 1.00 97.56 960 TYR A N 1
ATOM 7552 C CA . TYR A 1 960 ? -38.249 4.963 24.668 1.00 97.56 960 TYR A CA 1
ATOM 7553 C C . TYR A 1 960 ? -39.616 4.547 25.211 1.00 97.56 960 TYR A C 1
ATOM 7555 O O . TYR A 1 960 ? -40.171 5.179 26.104 1.00 97.56 960 TYR A O 1
ATOM 7563 N N . LYS A 1 961 ? -40.148 3.469 24.642 1.00 97.56 961 LYS A N 1
ATOM 7564 C CA . LYS A 1 961 ? -41.387 2.783 25.025 1.00 97.56 961 LYS A CA 1
ATOM 7565 C C . LYS A 1 961 ? -41.101 1.376 25.538 1.00 97.56 961 LYS A C 1
ATOM 7567 O O . LYS A 1 961 ? -41.854 0.866 26.359 1.00 97.56 961 LYS A O 1
ATOM 7572 N N . VAL A 1 962 ? -40.016 0.769 25.057 1.00 98.44 962 VAL A N 1
ATOM 7573 C CA . VAL A 1 962 ? -39.568 -0.570 25.438 1.00 98.44 962 VAL A CA 1
ATOM 7574 C C . VAL A 1 962 ? -38.102 -0.508 25.854 1.00 98.44 962 VAL A C 1
ATOM 7576 O O . VAL A 1 962 ? -37.298 0.102 25.149 1.00 98.44 962 VAL A O 1
ATOM 7579 N N . LEU A 1 963 ? -37.761 -1.156 26.964 1.00 98.56 963 LEU A N 1
ATOM 7580 C CA . LEU A 1 963 ? -36.395 -1.447 27.389 1.00 98.56 963 LEU A CA 1
ATOM 7581 C C . LEU A 1 963 ? -36.201 -2.964 27.438 1.00 98.56 963 LEU A C 1
ATOM 7583 O O . LEU A 1 963 ? -36.964 -3.666 28.097 1.00 98.56 963 LEU A O 1
ATOM 7587 N N . ILE A 1 964 ? -35.169 -3.462 26.768 1.00 98.50 964 ILE A N 1
ATOM 7588 C CA . ILE A 1 964 ? -34.786 -4.875 26.783 1.00 98.50 964 ILE A CA 1
ATOM 7589 C C . ILE A 1 964 ? -33.514 -5.028 27.616 1.00 98.50 964 ILE A C 1
ATOM 7591 O O . ILE A 1 964 ? -32.559 -4.274 27.429 1.00 98.50 964 ILE A O 1
ATOM 7595 N N . LEU A 1 965 ? -33.503 -6.003 28.523 1.00 97.81 965 LEU A N 1
ATOM 7596 C CA . LEU A 1 965 ? -32.408 -6.328 29.433 1.00 97.81 965 LEU A CA 1
ATOM 7597 C C . LEU A 1 965 ? -31.771 -7.670 29.022 1.00 97.81 965 LEU A C 1
ATOM 7599 O O . LEU A 1 965 ? -32.113 -8.690 29.622 1.00 97.81 965 LEU A O 1
ATOM 7603 N N . PRO A 1 966 ? -30.885 -7.700 28.005 1.00 95.31 966 PRO A N 1
ATOM 7604 C CA . PRO A 1 966 ? -30.306 -8.941 27.506 1.00 95.31 966 PRO A CA 1
ATOM 7605 C C . PRO A 1 966 ? -29.234 -9.465 28.462 1.00 95.31 966 PRO A C 1
ATOM 7607 O O . PRO A 1 966 ? -28.108 -8.968 28.470 1.00 95.31 966 PRO A O 1
ATOM 7610 N N . LEU A 1 967 ? -29.571 -10.478 29.258 1.00 93.94 967 LEU A N 1
ATOM 7611 C CA . LEU A 1 967 ? -28.698 -11.073 30.269 1.00 93.94 967 LEU A CA 1
ATOM 7612 C C . LEU A 1 967 ? -27.998 -9.999 31.131 1.00 93.94 967 LEU A C 1
ATOM 7614 O O . LEU A 1 967 ? -26.792 -10.061 31.376 1.00 93.94 967 LEU A O 1
ATOM 7618 N N . SER A 1 968 ? -28.762 -8.983 31.557 1.00 95.81 968 SER A N 1
ATOM 7619 C CA . SER A 1 968 ? -28.299 -7.869 32.403 1.00 95.81 968 SER A CA 1
ATOM 7620 C C . SER A 1 968 ? -28.013 -8.345 33.835 1.00 95.81 968 SER A C 1
ATOM 7622 O O . SER A 1 968 ? -28.749 -8.028 34.770 1.00 95.81 968 SER A O 1
ATOM 7624 N N . LEU A 1 969 ? -26.970 -9.161 33.991 1.00 94.94 969 LEU A N 1
ATOM 7625 C CA . LEU A 1 969 ? -26.577 -9.834 35.230 1.00 94.94 969 LEU A CA 1
ATOM 7626 C C . LEU A 1 969 ? -26.328 -8.870 36.386 1.00 94.94 969 LEU A C 1
ATOM 7628 O O . LEU A 1 969 ? -26.685 -9.181 37.521 1.00 94.94 969 LEU A O 1
ATOM 7632 N N . ALA A 1 970 ? -25.710 -7.732 36.089 1.00 96.75 970 ALA A N 1
ATOM 7633 C CA . ALA A 1 970 ? -25.265 -6.745 37.056 1.00 96.75 970 ALA A CA 1
ATOM 7634 C C . ALA A 1 970 ? -26.003 -5.422 36.836 1.00 96.75 970 ALA A C 1
ATOM 7636 O O . ALA A 1 970 ? -25.967 -4.875 35.730 1.00 96.75 970 ALA A O 1
ATOM 7637 N N . LEU A 1 971 ? -26.669 -4.932 37.885 1.00 97.19 971 LEU A N 1
ATOM 7638 C CA . LEU A 1 971 ? -27.423 -3.674 37.883 1.00 97.19 971 LEU A CA 1
ATOM 7639 C C . LEU A 1 971 ? -27.145 -2.884 39.160 1.00 97.19 971 LEU A C 1
ATOM 7641 O O . LEU A 1 971 ? -27.220 -3.432 40.261 1.00 97.19 971 LEU A O 1
ATOM 7645 N N . SER A 1 972 ? -26.894 -1.587 39.027 1.00 96.56 972 SER A N 1
ATOM 7646 C CA . SER A 1 972 ? -26.753 -0.691 40.167 1.00 96.56 972 SER A CA 1
ATOM 7647 C C . SER A 1 972 ? -28.107 -0.362 40.807 1.00 96.56 972 SER A C 1
ATOM 7649 O O . SER A 1 972 ? -29.150 -0.391 40.142 1.00 96.56 972 SER A O 1
ATOM 7651 N N . PRO A 1 973 ? -28.133 0.029 42.095 1.00 95.25 973 PRO A N 1
ATOM 7652 C CA . PRO A 1 973 ? -29.361 0.490 42.743 1.00 95.25 973 PRO A CA 1
ATOM 7653 C C . PRO A 1 973 ? -30.040 1.661 42.010 1.00 95.25 973 PRO A C 1
ATOM 7655 O O . PRO A 1 973 ? -31.266 1.784 42.022 1.00 95.25 973 PRO A O 1
ATOM 7658 N N . SER A 1 974 ? -29.251 2.524 41.363 1.00 97.19 974 SER A N 1
ATOM 7659 C CA . SER A 1 974 ? -29.759 3.654 40.581 1.00 97.19 974 SER A CA 1
ATOM 7660 C C . SER A 1 974 ? -30.396 3.197 39.268 1.00 97.19 974 SER A C 1
ATOM 7662 O O . SER A 1 974 ? -31.444 3.727 38.894 1.00 97.19 974 SER A O 1
ATOM 7664 N N . GLU A 1 975 ? -29.814 2.198 38.594 1.00 97.81 975 GLU A N 1
ATOM 7665 C CA . GLU A 1 975 ? -30.421 1.585 37.407 1.00 97.81 975 GLU A CA 1
ATOM 7666 C C . GLU A 1 975 ? -31.783 0.983 37.746 1.00 97.81 975 GLU A C 1
ATOM 7668 O O . GLU A 1 975 ? -32.777 1.339 37.114 1.00 97.81 975 GLU A O 1
ATOM 7673 N N . VAL A 1 976 ? -31.842 0.145 38.787 1.00 97.12 976 VAL A N 1
ATOM 7674 C CA . VAL A 1 976 ? -33.070 -0.525 39.251 1.00 97.12 976 VAL A CA 1
ATOM 7675 C C . VAL A 1 976 ? -34.187 0.495 39.471 1.00 97.12 976 VAL A C 1
ATOM 7677 O O . VAL A 1 976 ? -35.243 0.406 38.845 1.00 97.12 976 VAL A O 1
ATOM 7680 N N . LYS A 1 977 ? -33.920 1.542 40.259 1.00 96.94 977 LYS A N 1
ATOM 7681 C CA . LYS A 1 977 ? -34.892 2.606 40.544 1.00 96.94 977 LYS A CA 1
ATOM 7682 C C . LYS A 1 977 ? -35.400 3.311 39.280 1.00 96.94 977 LYS A C 1
ATOM 7684 O O . LYS A 1 977 ? -36.586 3.640 39.174 1.00 96.94 977 LYS A O 1
ATOM 7689 N N . ASN A 1 978 ? -34.515 3.602 38.329 1.00 97.94 978 ASN A N 1
ATOM 7690 C CA . ASN A 1 978 ? -34.898 4.296 37.099 1.00 97.94 978 ASN A CA 1
ATOM 7691 C C . ASN A 1 978 ? -35.665 3.379 36.136 1.00 97.94 978 ASN A C 1
ATOM 7693 O O . ASN A 1 978 ? -36.566 3.853 35.441 1.00 97.94 978 ASN A O 1
ATOM 7697 N N . ILE A 1 979 ? -35.370 2.078 36.131 1.00 98.12 979 ILE A N 1
ATOM 7698 C CA . ILE A 1 979 ? -36.131 1.069 35.386 1.00 98.12 979 ILE A CA 1
ATOM 7699 C C . ILE A 1 979 ? -37.536 0.906 35.987 1.00 98.12 979 ILE A C 1
ATOM 7701 O O . ILE A 1 979 ? -38.520 0.932 35.250 1.00 98.12 979 ILE A O 1
ATOM 7705 N N . GLU A 1 980 ? -37.664 0.831 37.313 1.00 97.19 980 GLU A N 1
ATOM 7706 C CA . GLU A 1 980 ? -38.965 0.817 37.998 1.00 97.19 980 GLU A CA 1
ATOM 7707 C C . GLU A 1 980 ? -39.785 2.069 37.669 1.00 97.19 980 GLU A C 1
ATOM 7709 O O . GLU A 1 980 ? -40.964 1.981 37.323 1.00 97.19 980 GLU A O 1
ATOM 7714 N N . SER A 1 981 ? -39.146 3.241 37.712 1.00 96.81 981 SER A N 1
ATOM 7715 C CA . SER A 1 981 ? -39.785 4.516 37.367 1.00 96.81 981 SER A CA 1
ATOM 7716 C C . SER A 1 981 ? -40.260 4.538 35.909 1.00 96.81 981 SER A C 1
ATOM 7718 O O . SER A 1 981 ? -41.333 5.064 35.614 1.00 96.81 981 SER A O 1
ATOM 7720 N N . PHE A 1 982 ? -39.494 3.939 34.992 1.00 98.25 982 PHE A N 1
ATOM 7721 C CA . PHE A 1 982 ? -39.878 3.799 33.589 1.00 98.25 982 PHE A CA 1
ATOM 7722 C C . PHE A 1 982 ? -41.130 2.927 33.420 1.00 98.25 982 PHE A C 1
ATOM 7724 O O . PHE A 1 982 ? -42.048 3.320 32.698 1.00 98.25 982 PHE A O 1
ATOM 7731 N N . VAL A 1 983 ? -41.222 1.801 34.137 1.00 97.50 983 VAL A N 1
ATOM 7732 C CA . VAL A 1 983 ? -42.423 0.945 34.140 1.00 97.50 983 VAL A CA 1
ATOM 7733 C C . VAL A 1 983 ? -43.624 1.670 34.744 1.00 97.50 983 VAL A C 1
ATOM 7735 O O . VAL A 1 983 ? -44.707 1.663 34.161 1.00 97.50 983 VAL A O 1
ATOM 7738 N N . GLN A 1 984 ? -43.439 2.364 35.871 1.00 95.88 984 GLN A N 1
ATOM 7739 C CA . GLN A 1 984 ? -44.496 3.159 36.511 1.00 95.88 984 GLN A CA 1
ATOM 7740 C C . GLN A 1 984 ? -45.030 4.271 35.595 1.00 95.88 984 GLN A C 1
ATOM 7742 O O . GLN A 1 984 ? -46.214 4.604 35.652 1.00 95.88 984 GLN A O 1
ATOM 7747 N N . ALA A 1 985 ? -44.181 4.819 34.722 1.00 96.12 985 ALA A N 1
ATOM 7748 C CA . ALA A 1 985 ? -44.559 5.802 33.710 1.00 96.12 985 ALA A CA 1
ATOM 7749 C C . ALA A 1 985 ? -45.224 5.190 32.454 1.00 96.12 985 ALA A C 1
ATOM 7751 O O . ALA A 1 985 ? -45.562 5.926 31.526 1.00 96.12 985 ALA A O 1
ATOM 7752 N N . GLY A 1 986 ? -45.435 3.869 32.414 1.00 96.44 986 GLY A N 1
ATOM 7753 C CA . GLY A 1 986 ? -46.085 3.150 31.312 1.00 96.44 986 GLY A CA 1
ATOM 7754 C C . GLY A 1 986 ? -45.128 2.546 30.280 1.00 96.44 986 GLY A C 1
ATOM 7755 O O . GLY A 1 986 ? -45.583 2.071 29.239 1.00 96.44 986 GLY A O 1
ATOM 7756 N N . GLY A 1 987 ? -43.819 2.570 30.541 1.00 97.81 987 GLY A N 1
ATOM 7757 C CA . GLY A 1 987 ? -42.822 1.865 29.742 1.00 97.81 987 GLY A CA 1
ATOM 7758 C C . GLY A 1 987 ? -42.906 0.347 29.915 1.00 97.81 987 GLY A C 1
ATOM 7759 O O . GLY A 1 987 ? -43.354 -0.160 30.941 1.00 97.81 987 GLY A O 1
ATOM 7760 N N . VAL A 1 988 ? -42.458 -0.395 28.905 1.00 98.06 988 VAL A N 1
ATOM 7761 C CA . VAL A 1 988 ? -42.399 -1.863 28.936 1.00 98.06 988 VAL A CA 1
ATOM 7762 C C . VAL A 1 988 ? -40.958 -2.305 29.141 1.00 98.06 988 VAL A C 1
ATOM 7764 O O . VAL A 1 988 ? -40.081 -1.910 28.378 1.00 98.06 988 VAL A O 1
ATOM 7767 N N . VAL A 1 989 ? -40.713 -3.155 30.136 1.00 98.19 989 VAL A N 1
ATOM 7768 C CA . VAL A 1 989 ? -39.402 -3.779 30.352 1.00 98.19 989 VAL A CA 1
ATOM 7769 C C . VAL A 1 989 ? -39.493 -5.261 30.024 1.00 98.19 989 VAL A C 1
ATOM 7771 O O . VAL A 1 989 ? -40.395 -5.951 30.494 1.00 98.19 989 VAL A O 1
ATOM 7774 N N . ILE A 1 990 ? -38.553 -5.745 29.217 1.00 97.50 990 ILE A N 1
ATOM 7775 C CA . ILE A 1 990 ? -38.412 -7.153 28.854 1.00 97.50 990 ILE A CA 1
ATOM 7776 C C . ILE A 1 990 ? -37.054 -7.626 29.365 1.00 97.50 990 ILE A C 1
ATOM 7778 O O . ILE A 1 990 ? -36.024 -7.129 28.920 1.00 97.50 990 ILE A O 1
ATOM 7782 N N . ALA A 1 991 ? -37.048 -8.585 30.283 1.00 94.75 991 ALA A N 1
ATOM 7783 C CA . ALA A 1 991 ? -35.846 -9.302 30.696 1.00 94.75 991 ALA A CA 1
ATOM 7784 C C . ALA A 1 991 ? -35.933 -10.753 30.222 1.00 94.75 991 ALA A C 1
ATOM 7786 O O . ALA A 1 991 ? -37.018 -11.333 30.218 1.00 94.75 991 ALA A O 1
ATOM 7787 N N . ASP A 1 992 ? -34.803 -11.331 29.818 1.00 90.56 992 ASP A N 1
ATOM 7788 C CA . ASP A 1 992 ? -34.719 -12.743 29.443 1.00 90.56 992 ASP A CA 1
ATOM 7789 C C . ASP A 1 992 ? -34.374 -13.633 30.649 1.00 90.56 992 ASP A C 1
ATOM 7791 O O . ASP A 1 992 ? -35.240 -14.327 31.175 1.00 90.56 992 ASP A O 1
ATOM 7795 N N . ALA A 1 993 ? -33.128 -13.608 31.117 1.00 84.50 993 ALA A N 1
ATOM 7796 C CA . ALA A 1 993 ? -32.621 -14.410 32.213 1.00 84.50 993 ALA A CA 1
ATOM 7797 C C . ALA A 1 993 ? -31.709 -13.581 33.123 1.00 84.50 993 ALA A C 1
ATOM 7799 O O . ALA A 1 993 ? -30.979 -12.698 32.678 1.00 84.50 993 ALA A O 1
ATOM 7800 N N . ALA A 1 994 ? -31.711 -13.930 34.411 1.00 87.62 994 ALA A N 1
ATOM 7801 C CA . ALA A 1 994 ? -30.710 -13.497 35.386 1.00 87.62 994 ALA A CA 1
ATOM 7802 C C . ALA A 1 994 ? -30.549 -11.968 35.566 1.00 87.62 994 ALA A C 1
ATOM 7804 O O . ALA A 1 994 ? -29.497 -11.515 36.015 1.00 87.62 994 ALA A O 1
ATOM 7805 N N . ALA A 1 995 ? -31.579 -11.176 35.251 1.00 92.94 995 ALA A N 1
ATOM 7806 C CA . ALA A 1 995 ? -31.537 -9.727 35.422 1.00 92.94 995 ALA A CA 1
ATOM 7807 C C . ALA A 1 995 ? -31.339 -9.345 36.901 1.00 92.94 995 ALA A C 1
ATOM 7809 O O . ALA A 1 995 ? -32.164 -9.684 37.750 1.00 92.94 995 ALA A O 1
ATOM 7810 N N . GLY A 1 996 ? -30.251 -8.633 37.204 1.00 94.06 996 GLY A N 1
ATOM 7811 C CA . GLY A 1 996 ? -29.968 -8.128 38.551 1.00 94.06 996 GLY A CA 1
ATOM 7812 C C . GLY A 1 996 ? -29.585 -9.196 39.586 1.00 94.06 996 GLY A C 1
ATOM 7813 O O . GLY A 1 996 ? -29.913 -9.051 40.765 1.00 94.06 996 GLY A O 1
ATOM 7814 N N . LEU A 1 997 ? -28.917 -10.285 39.181 1.00 94.31 997 LEU A N 1
ATOM 7815 C CA . LEU A 1 997 ? -28.339 -11.256 40.130 1.00 94.31 997 LEU A CA 1
ATOM 7816 C C . LEU A 1 997 ? -27.122 -10.709 40.887 1.00 94.31 997 LEU A C 1
ATOM 7818 O O . LEU A 1 997 ? -26.787 -11.196 41.971 1.00 94.31 997 LEU A O 1
ATOM 7822 N N . MET A 1 998 ? -26.451 -9.724 40.303 1.00 96.00 998 MET A N 1
ATOM 7823 C CA . MET A 1 998 ? -25.313 -9.026 40.872 1.00 96.00 998 MET A CA 1
ATOM 7824 C C . MET A 1 998 ? -25.580 -7.520 40.916 1.00 96.00 998 MET A C 1
ATOM 7826 O O . MET A 1 998 ? -26.436 -7.007 40.190 1.00 96.00 998 MET A O 1
ATOM 7830 N N . ASP A 1 999 ? -24.838 -6.809 41.757 1.00 95.81 999 ASP A N 1
ATOM 7831 C CA . ASP A 1 999 ? -24.746 -5.352 41.667 1.00 95.81 999 ASP A CA 1
ATOM 7832 C C . ASP A 1 999 ? -23.713 -4.910 40.615 1.00 95.81 999 ASP A C 1
ATOM 7834 O O . ASP A 1 999 ? -23.097 -5.739 39.938 1.00 95.81 999 ASP A O 1
ATOM 7838 N N . GLN A 1 1000 ? -23.500 -3.599 40.484 1.00 95.56 1000 GLN A N 1
ATOM 7839 C CA . GLN A 1 1000 ? -22.535 -3.014 39.549 1.00 95.56 1000 GLN A CA 1
ATOM 7840 C C . GLN A 1 1000 ? -21.075 -3.424 39.804 1.00 95.56 1000 GLN A C 1
ATOM 7842 O O . GLN A 1 1000 ? -20.250 -3.302 38.904 1.00 95.56 1000 GLN A O 1
ATOM 7847 N N . HIS A 1 1001 ? -20.757 -3.938 40.995 1.00 96.88 1001 HIS A N 1
ATOM 7848 C CA . HIS A 1 1001 ? -19.438 -4.469 41.341 1.00 96.88 1001 HIS A CA 1
ATOM 7849 C C . HIS A 1 1001 ? -19.364 -5.985 41.107 1.00 96.88 1001 HIS A C 1
ATOM 7851 O O . HIS A 1 1001 ? -18.417 -6.636 41.531 1.00 96.88 1001 HIS A O 1
ATOM 7857 N N . CYS A 1 1002 ? -20.351 -6.597 40.446 1.00 97.31 1002 CYS A N 1
ATOM 7858 C CA . CYS A 1 1002 ? -20.457 -8.050 40.288 1.00 97.31 1002 CYS A CA 1
ATOM 7859 C C . CYS A 1 1002 ? -20.563 -8.819 41.622 1.00 97.31 1002 CYS A C 1
ATOM 7861 O O . CYS A 1 1002 ? -20.224 -10.007 41.690 1.00 97.31 1002 CYS A O 1
ATOM 7863 N N . ALA A 1 1003 ? -21.032 -8.180 42.697 1.00 95.56 1003 ALA A N 1
ATOM 7864 C CA . ALA A 1 1003 ? -21.288 -8.851 43.962 1.00 95.56 1003 ALA A CA 1
ATOM 7865 C C . ALA A 1 1003 ? -22.696 -9.459 43.991 1.00 95.56 1003 ALA A C 1
ATOM 7867 O O . ALA A 1 1003 ? -23.691 -8.823 43.639 1.00 95.56 1003 ALA A O 1
ATOM 7868 N N . TRP A 1 1004 ? -22.784 -10.719 44.426 1.00 93.50 1004 TRP A N 1
ATOM 7869 C CA . TRP A 1 1004 ? -24.031 -11.487 44.463 1.00 93.50 1004 TRP A CA 1
ATOM 7870 C C . TRP A 1 1004 ? -25.101 -10.870 45.371 1.00 93.50 1004 TRP A C 1
ATOM 7872 O O . TRP A 1 1004 ? -24.858 -10.656 46.561 1.00 93.50 1004 TRP A O 1
ATOM 7882 N N . GLN A 1 1005 ? -26.317 -10.723 44.841 1.00 91.81 1005 GLN A N 1
ATOM 7883 C CA . GLN A 1 1005 ? -27.478 -10.201 45.563 1.00 91.81 1005 GLN A CA 1
ATOM 7884 C C . GLN A 1 1005 ? -28.385 -11.349 46.029 1.00 91.81 1005 GLN A C 1
ATOM 7886 O O . GLN A 1 1005 ? -28.873 -12.132 45.218 1.00 91.81 1005 GLN A O 1
ATOM 7891 N N . GLN A 1 1006 ? -28.626 -11.463 47.344 1.00 79.94 1006 GLN A N 1
ATOM 7892 C CA . GLN A 1 1006 ? -29.302 -12.629 47.948 1.00 79.94 1006 GLN A CA 1
ATOM 7893 C C . GLN A 1 1006 ? -30.705 -12.919 47.390 1.00 79.94 1006 GLN A C 1
ATOM 7895 O O . GLN A 1 1006 ? -31.079 -14.085 47.317 1.00 79.94 1006 GLN A O 1
ATOM 7900 N N . ASN A 1 1007 ? -31.455 -11.887 46.992 1.00 76.56 1007 ASN A N 1
ATOM 7901 C CA . ASN A 1 1007 ? -32.832 -12.021 46.507 1.00 76.56 1007 ASN A CA 1
ATOM 7902 C C . ASN A 1 1007 ? -33.035 -11.514 45.072 1.00 76.56 1007 ASN A C 1
ATOM 7904 O O . ASN A 1 1007 ? -34.184 -11.453 44.656 1.00 76.56 1007 ASN A O 1
ATOM 7908 N N . GLY A 1 1008 ? -31.968 -11.168 44.334 1.00 74.00 1008 GLY A N 1
ATOM 7909 C CA . GLY A 1 1008 ? -32.050 -10.495 43.027 1.00 74.00 1008 GLY A CA 1
ATOM 7910 C C . GLY A 1 1008 ? -32.670 -9.090 43.110 1.00 74.00 1008 GLY A C 1
ATOM 7911 O O . GLY A 1 1008 ? -33.650 -8.871 43.815 1.00 74.00 1008 GLY A O 1
ATOM 7912 N N . THR A 1 1009 ? -32.115 -8.104 42.408 1.00 85.50 1009 THR A N 1
ATOM 7913 C CA . THR A 1 1009 ? -32.568 -6.704 42.549 1.00 85.50 1009 THR A CA 1
ATOM 7914 C C . THR A 1 1009 ? -33.856 -6.384 41.795 1.00 85.50 1009 THR A C 1
ATOM 7916 O O . THR A 1 1009 ? -34.491 -5.380 42.091 1.00 85.50 1009 THR A O 1
ATOM 7919 N N . MET A 1 1010 ? -34.266 -7.239 40.853 1.00 90.81 1010 MET A N 1
ATOM 7920 C CA . MET A 1 1010 ? -35.395 -6.983 39.949 1.00 90.81 1010 MET A CA 1
ATOM 7921 C C . MET A 1 1010 ? -36.611 -7.888 40.189 1.00 90.81 1010 MET A C 1
ATOM 7923 O O . MET A 1 1010 ? -37.609 -7.760 39.483 1.00 90.81 1010 MET A O 1
ATOM 7927 N N . ASN A 1 1011 ? -36.553 -8.803 41.162 1.00 88.81 1011 ASN A N 1
ATOM 7928 C CA . ASN A 1 1011 ? -37.608 -9.802 41.362 1.00 88.81 1011 ASN A CA 1
ATOM 7929 C C . ASN A 1 1011 ? -38.969 -9.160 41.673 1.00 88.81 1011 ASN A C 1
ATOM 7931 O O . ASN A 1 1011 ? -39.963 -9.521 41.058 1.00 88.81 1011 ASN A O 1
ATOM 7935 N N . GLU A 1 1012 ? -39.020 -8.147 42.545 1.00 88.31 1012 GLU A N 1
ATOM 7936 C CA . GLU A 1 1012 ? -40.283 -7.461 42.867 1.00 88.31 1012 GLU A CA 1
ATOM 7937 C C . GLU A 1 1012 ? -40.930 -6.785 41.647 1.00 88.31 1012 GLU A C 1
ATOM 7939 O O . GLU A 1 1012 ? -42.157 -6.748 41.550 1.00 88.31 1012 GLU A O 1
ATOM 7944 N N . LEU A 1 1013 ? -40.128 -6.285 40.697 1.00 91.38 1013 LEU A N 1
ATOM 7945 C CA . LEU A 1 1013 ? -40.640 -5.658 39.476 1.00 91.38 1013 LEU A CA 1
ATOM 7946 C C . LEU A 1 1013 ? -41.312 -6.676 38.543 1.00 91.38 1013 LEU A C 1
ATOM 7948 O O . LEU A 1 1013 ? -42.310 -6.347 37.901 1.00 91.38 1013 LEU A O 1
ATOM 7952 N N . PHE A 1 1014 ? -40.759 -7.888 38.442 1.00 91.12 1014 PHE A N 1
ATOM 7953 C CA . PHE A 1 1014 ? -41.243 -8.921 37.519 1.00 91.12 1014 PHE A CA 1
ATOM 7954 C C . PHE A 1 1014 ? -42.313 -9.851 38.119 1.00 91.12 1014 PHE A C 1
ATOM 7956 O O . PHE A 1 1014 ? -42.979 -10.552 37.352 1.00 91.12 1014 PHE A O 1
ATOM 7963 N N . GLY A 1 1015 ? -42.536 -9.792 39.438 1.00 86.56 1015 GLY A N 1
ATOM 7964 C CA . GLY A 1 1015 ? -43.505 -10.623 40.169 1.00 86.56 1015 GLY A CA 1
ATOM 7965 C C . GLY A 1 1015 ? -42.968 -12.007 40.503 1.00 86.56 1015 GLY A C 1
ATOM 7966 O O . GLY A 1 1015 ? -43.821 -12.897 40.730 1.00 86.56 1015 GLY A O 1
#